Protein 2JDQ (pdb70)

Secondary structure (DSSP, 8-state):
-HHHHHHHHSS-HHHHHHHHHHHHHHHHSSSS--HHHHHTSTTHHHHHHHHHT-TT-HHHHHHHHHHHHHHHSS-HHHHHHHHHTTHHHHHHHHTT-S-HHHHHHHHHHHHHHHTT-HHHHHHHHHTT-HHHHHHHTTS---HHHHHHHHHHHHHHH--SSSPPPGGGTGGGHHHHHHHTT---HHHHHHHHHHHHHHTSSSHHHHHHHHHTTTHHHHHHHTT-S-HHHHHHHHHHHHHHTTS-HHHHHHHHTTTHHHHHHHHTT-SSHHHHHHHHHHHHHHTTS-HHHHHHHHHTTHHHHHHHHHHHS-HHHHHHHHHHHHHHHHH--HHHHHHHHHHT-HHHHHHGGGSS-HHHHHHHHHHHHHHHHHHHHHHHHS-S---HHHHHHHHHH-HHHHHHHH-HHHHHHHHHHHHHHHHHH---/-HHHHHHHSSS-HHHHHHHHHHHHHHTTSSS---HHHHHTSTT-HHHHHHHTT-TT-HHHHHHHHHHHHHHHSS-HHHHHHHHHTTHHHHHHHHTT-S-HHHHHHHHHHHHHHHTT-HHHHHHHHHTT-HHHHHHTTSS---HHHHHHHHHHHHHHH--SSSPPPHHHHGGGHHHHHHHTT---HHHHHHHHHHHHHHTSS-HHHHHHHHHTTTHHHHHHGGG-S-HHHHHHHHHHHHHHTTS-HHHHHHHHTTTHHHHHHHHTT-SSHHHHHHHHHHHHHHTTS-HHHHHHHHHTT-HHHHHHHHHHS-HHHHHHHHHHHHHHHHH--HHHHHHHHHTT-HHHHHHHTTSS-HHHHHHHHHHHHHHHHHHHHHHHHTSS---HHHHHHHHHH-HHHHHHHH-HHHHHHHHHHHHHHHHHT-----/-TTGGGEEEEEE--GGG-SPBPTTGGGGSPTT-EEEEEEETTEEEEEEES-------S-----/-HHHHHTTEEEEEE--GGG-SPBPTTTGGGSPTT--EEEEEETTEEEEEEESS-----S------

CATH classification: 1.25.10.10

Foldseek 3Di:
DVQLVVLCPDDDPVSVLVSLQVLLVQLVPPDNGDLVVQLVPPCRLLSLLVQCPPQVDVSSVLSSLSNLLSLLPDAPVSVVSNVVSPNLLSLLVQCPHPDPSNVQSSLSSLLSQLQRDPVSLQVSLVSVSPPSLLVQLVDPDDPSSLLSSLSSLLSSQDDVVPGHDLVSNLVCLLVLQVQLVDDDLSSLLSSLSSLLSQLQDDQVSLCSNVVSVRLLSLLVQCPDPDVSNNVSSLSNLLSQLLHAQVSVVSNVVSVNQLSLLVQCPDPDQVSVLSSLSSLLSQLLYAQVSLVVNVVSVNLLSLQVCLADPDDSSNLSSLSNLLSNLQHYALVSLVVSVVSPNLQSLLVQCPDPDVSSNVSSVSSLVSSQVSLCVVCVVVVVVDRPCVVVNCVRNHPVVVVCVVDVVNVVVVVCVCVVCCVPVNDD/DVLLVDLCPDDDPVSNLVSLLVLLVQLPDPPHHDLVVCLPPPCNLLSLLVQCPVLVDVSSNLSSLSNLLSQLQDDLVSVVSNVVSPNLLSLLVQCPDPDVSSVQSSLSSLLSQLQHDVVSLQVSLVSPSPVSLLCQLVDDDDPSSLLSSLSSLLSNLDDVVPGHDLVSNLVCLLVLQVQLVDDDLSNLLSSLSSLLSQLADAQVSLVSNVVSVNQLSLLVQCPPPDVSNNVSSLSNLLSQLLHAQVSVVSNVVSVNLLSLLVQCPDPPQSSVLSSLSSLLSQLLYAAVSLVSNVVSVRLLSLQCCLPPPDDSSNLSSLSNQLSNLVRYDLVSLVVSVVSPNLQSLLVQCPDPDVVSNVSSVSSLVSSQVSQCVVCVVVPVVDRVCPVVNCVRNHPVVVVCVVDVVNVVVVVCVVVVCCVPVNDDPD/DVQCVFKDFDFADDCVQPDADESVCLVVDDAPDKHWHPPDDNGITIIHGPDHDDDDDPDDDDD/DQCVQCVFKDWDFFDDCVQDDADESVCQVVDDAPHKGWHDSDDPGITIIHGNDHDDDDPDDDDDD

Solvent-accessible surface area: 45470 Å² total; per-residue (Å²): 112,84,69,28,72,113,49,0,80,31,197,34,57,136,72,13,39,41,1,0,55,98,6,25,112,76,0,4,147,132,114,143,15,52,14,89,136,9,22,90,26,114,45,0,7,57,32,0,7,87,3,0,121,90,103,171,36,40,71,0,2,28,10,0,0,19,0,0,0,0,0,0,10,42,78,43,105,19,0,136,64,0,33,152,33,27,0,0,56,18,0,17,91,1,3,84,17,171,64,103,59,0,10,14,1,0,0,26,0,0,0,0,0,4,12,25,35,39,142,16,4,38,79,0,8,78,31,103,1,12,89,26,0,33,108,3,18,63,98,189,35,108,87,68,2,24,75,9,0,0,17,1,0,6,2,1,2,63,36,115,103,74,56,8,102,46,77,65,1,29,70,0,9,40,15,0,1,72,0,0,76,44,102,23,37,68,0,5,10,30,0,0,34,0,0,2,44,4,0,20,13,82,53,96,31,0,66,27,0,2,22,6,9,1,5,60,48,0,4,70,6,1,84,57,153,44,90,142,0,2,22,1,0,0,79,0,0,0,0,0,0,2,0,61,59,43,4,0,36,6,0,18,30,14,59,0,16,140,14,0,55,111,11,4,92,11,122,86,62,45,0,48,68,29,0,0,18,0,0,0,0,0,0,13,2,50,123,66,2,1,70,48,0,19,110,28,84,0,0,51,28,0,10,57,5,0,94,111,19,109,81,158,1,51,34,13,0,0,7,0,0,0,0,0,0,21,3,2,20,3,106,13,0,105,58,1,22,134,62,32,0,9,100,1,0,1,55,0,29,78,37,188,40,87,114,0,31,60,2,0,97,17,0,8,111,7,0,57,117,4,0,78,85,15,7,154,136,115,62,92,66,124,13,58,10,62,68,79,14,60,149,16,41,23,102,118,92,34,99,92,114,140,34,114,128,39,107,98,107,111,103,134,49,123,77,86,88,76,140,157,154,42,78,212,104,90,73,24,75,143,60,0,88,26,206,37,70,143,73,6,31,56,2,0,67,107,6,50,116,61,2,20,120,137,103,149,31,37,9,82,126,6,28,86,27,97,51,1,7,52,37,0,7,88,2,1,141,58,175,134,32,39,52,0,9,27,8,0,0,22,0,0,0,1,0,0,7,35,78,62,135,11,0,130,56,0,29,118,33,28,0,0,56,20,0,17,122,14,2,83,23,166,99,49,93,0,10,21,0,0,0,22,0,1,0,0,0,2,10,34,32,29,156,15,4,36,77,0,9,84,33,99,2,8,86,30,0,26,117,5,37,72,118,194,34,159,87,40,1,24,76,7,0,0,19,2,0,6,3,1,4,43,33,107,98,80,64,9,108,41,74,72,1,28,71,0,12,84,13,0,12,155,15,0,152,53,105,23,38,57,0,5,10,28,0,0,26,0,0,2,37,4,0,27,14,79,53,101,29,0,101,29,0,33,113,22,52,1,6,124,51,0,4,90,7,1,89,55,154,50,93,137,0,3,15,0,0,0,44,0,0,0,1,0,0,3,0,69,56,135,14,0,69,41,0,17,91,14,71,0,10,143,12,0,58,111,8,9,68,10,121,78,56,51,0,41,66,21,0,0,18,0,0,0,0,0,0,9,2,54,127,72,3,0,66,53,0,19,101,20,85,0,0,30,25,0,3,45,12,0,67,99,19,107,80,169,1,43,45,18,0,0,8,0,0,0,1,0,0,18,3,3,17,38,132,12,1,82,42,0,11,10,7,4,0,8,50,1,0,1,60,0,29,71,26,187,45,85,119,0,33,64,2,0,93,18,0,8,114,15,0,57,116,9,0,76,95,60,2,153,169,91,64,83,56,76,8,17,21,61,8,26,15,51,9,7,39,22,72,125,95,34,97,89,114,136,34,116,131,40,113,99,111,113,106,128,49,119,86,81,84,79,140,156,161,36,69,147,129,156,97,99,74,27,78,25,13,2,85,26,35,172,65,36,202,112,65,29,123,42,50,43,59,121,89,0,78,134,16,48,28,49,98,51,6,0,0,82,58,28,168,75,60,28,20,14,0,22,33,12,23,22,30,67,170,63,71,56,30,82,66,73,113,166,65,83,77,50,23,86,27,14,2,84,29,32,173,77,37,211,154,89,29,127,43,42,48,34,133,92,0,76,127,22,55,25,39,103,51,8,0,0,80,30,29,177,78,61,24,16,13,0,21,34,10,25,28,23,57,102,65,60,33,79,44,73,80,119

Sequence (978 aa):
TSDMIEMIFSKSPEQQLSATQKFRKLLSKEPNPPIDEVISTPGVVARFVEFLKRKENCTLQFESAWVLTNIASGNSLQTRIVIQAGAVPIFIELLSSEFEDVQEQAVWALGNIAGDSTMCRDYVLDCNILPPLLQLFSKQNRLTMTRNAVWALSNLCRGKSPPPEFAKVSPCLNVLSWLLFVSDTDVLADACWALSYLSDGPNDKIQAVIDAGVCRRLVELLMHNDYKVVSPALRAVGNIVTGDDIQTQVILNCSALQSLLHLLSSPKESIKKEACWTISNITAGNRAQIQTVIDANIFPALISILQTAEFRTRKEAAWAITNATSGGSAEQIKYLVELGCIKPLCDLLTVMDSKIVQVALNGLENILRLGEQEAKRNGTGINPYCALIEEAYGLDKIEFLQSHENQEIYQKAFDLIEHYFGTETSDMIEMIFSKSPEQQLSATQKFRKLLSKEPNPPIDEVISTPGVVARFVEFLKRKENCTLQFESAWVLTNIASGNSLQTRIVIQAGAVPIFIELLSSEFEDVQEQAVWALGNIAGDSTMCRDYVLDCNILPPLLQLFSKQNRLTMTRNAVWALSNLCRGKSPPPEFAKVSPCLNVLSWLLFVSDTDVLADACWALSYLSDGPNDKIQAVIDAGVCRRLVELLMHNDYKVVSPALRAVGNIVTGDDIQTQVILNCSALQSLLHLLSSPKESIKKEACWTISNITAGNRAQIQTVIDANIFPALISILQTAEFRTRKEAAWAITNATSGGSAEQIKYLVELGCIKPLCDLLTVMDSKIVQVALNGLENILRLGEQEAKRNGTGINPYCALIEEAYGLDKIEFLQSHENQEIYQKAFDLIEHYFGTEDESAVLRGFLILGKEDRRYGPALSINELSNLAKGEKANVLIGQGDVVLVMKRKRDSQTATKRIRMVESAVLRGFLILGKEDRRYGPALSINELSNLAKGEKANVLIGQGDVVLVMKRKRDSTATKRIRMA

Structure (mmCIF, N/CA/C/O backbone):
data_2JDQ
#
_entry.id   2JDQ
#
_cell.length_a   94.970
_cell.length_b   100.550
_cell.length_c   151.840
_cell.angle_alpha   90.00
_cell.angle_beta   90.00
_cell.angle_gamma   90.00
#
_symmetry.space_group_name_H-M   'P 21 21 21'
#
loop_
_entity.id
_entity.type
_entity.pdbx_description
1 polymer 'IMPORTIN ALPHA-1 SUBUNIT'
2 polymer 'POLYMERASE BASIC PROTEIN 2'
3 water water
#
loop_
_atom_site.group_PDB
_atom_site.id
_atom_site.type_symbol
_atom_site.label_atom_id
_atom_site.label_alt_id
_atom_site.label_comp_id
_atom_site.label_asym_id
_atom_site.label_entity_id
_atom_site.label_seq_id
_atom_site.pdbx_PDB_ins_code
_atom_site.Cartn_x
_atom_site.Cartn_y
_atom_site.Cartn_z
_atom_site.occupancy
_atom_site.B_iso_or_equiv
_atom_site.auth_seq_id
_atom_site.auth_comp_id
_atom_site.auth_asym_id
_atom_site.auth_atom_id
_atom_site.pdbx_PDB_model_num
ATOM 1 N N . THR A 1 22 ? 45.224 101.171 -8.492 1.00 33.64 84 THR A N 1
ATOM 2 C CA . THR A 1 22 ? 45.073 101.764 -9.853 1.00 33.75 84 THR A CA 1
ATOM 3 C C . THR A 1 22 ? 43.743 101.342 -10.469 1.00 33.79 84 THR A C 1
ATOM 4 O O . THR A 1 22 ? 43.217 100.274 -10.160 1.00 33.96 84 THR A O 1
ATOM 8 N N . SER A 1 23 ? 43.204 102.195 -11.334 1.00 33.92 85 SER A N 1
ATOM 9 C CA . SER A 1 23 ? 41.958 101.911 -12.046 1.00 33.90 85 SER A CA 1
ATOM 10 C C . SER A 1 23 ? 42.195 101.089 -13.319 1.00 33.94 85 SER A C 1
ATOM 11 O O . SER A 1 23 ? 41.253 100.507 -13.862 1.00 33.91 85 SER A O 1
ATOM 14 N N . ASP A 1 24 ? 43.441 101.063 -13.798 1.00 33.96 86 ASP A N 1
ATOM 15 C CA . ASP A 1 24 ? 43.846 100.161 -14.888 1.00 33.94 86 ASP A CA 1
ATOM 16 C C . ASP A 1 24 ? 44.069 98.738 -14.363 1.00 33.82 86 ASP A C 1
ATOM 17 O O . ASP A 1 24 ? 43.858 97.770 -15.093 1.00 33.76 86 ASP A O 1
ATOM 22 N N . MET A 1 25 ? 44.501 98.618 -13.107 1.00 33.76 87 MET A N 1
ATOM 23 C CA . MET A 1 25 ? 44.568 97.313 -12.428 1.00 33.69 87 MET A CA 1
ATOM 24 C C . MET A 1 25 ? 43.174 96.692 -12.348 1.00 33.73 87 MET A C 1
ATOM 25 O O . MET A 1 25 ? 42.982 95.533 -12.717 1.00 33.94 87 MET A O 1
ATOM 30 N N . ILE A 1 26 ? 42.211 97.478 -11.867 1.00 33.65 88 ILE A N 1
ATOM 31 C CA . ILE A 1 26 ? 40.816 97.045 -11.758 1.00 33.49 88 ILE A CA 1
ATOM 32 C C . ILE A 1 26 ? 40.189 96.776 -13.131 1.00 33.41 88 ILE A C 1
ATOM 33 O O . ILE A 1 26 ? 39.471 95.791 -13.293 1.00 33.51 88 ILE A O 1
ATOM 38 N N . GLU A 1 27 ? 40.463 97.643 -14.107 1.00 33.20 89 GLU A N 1
ATOM 39 C CA . GLU A 1 27 ? 39.969 97.452 -15.480 1.00 33.06 89 GLU A CA 1
ATOM 40 C C . GLU A 1 27 ? 40.493 96.158 -16.097 1.00 32.84 89 GLU A C 1
ATOM 41 O O . GLU A 1 27 ? 39.712 95.297 -16.502 1.00 32.85 89 GLU A O 1
ATOM 47 N N . MET A 1 28 ? 41.816 96.030 -16.164 1.00 32.64 90 MET A N 1
ATOM 48 C CA . MET A 1 28 ? 42.451 94.852 -16.760 1.00 32.48 90 MET A CA 1
ATOM 49 C C . MET A 1 28 ? 42.068 93.548 -16.063 1.00 32.30 90 MET A C 1
ATOM 50 O O . MET A 1 28 ? 41.927 92.525 -16.730 1.00 32.49 90 MET A O 1
ATOM 55 N N . ILE A 1 29 ? 41.900 93.583 -14.737 1.00 31.99 91 ILE A N 1
ATOM 56 C CA . ILE A 1 29 ? 41.481 92.392 -13.973 1.00 31.69 91 ILE A CA 1
ATOM 57 C C . ILE A 1 29 ? 40.129 91.855 -14.434 1.00 31.46 91 ILE A C 1
ATOM 58 O O . ILE A 1 29 ? 39.991 90.656 -14.680 1.00 31.16 91 ILE A O 1
ATOM 63 N N . PHE A 1 30 ? 39.143 92.746 -14.550 1.00 31.23 92 PHE A N 1
ATOM 64 C CA . PHE A 1 30 ? 37.781 92.353 -14.920 1.00 31.05 92 PHE A CA 1
ATOM 65 C C . PHE A 1 30 ? 37.558 92.322 -16.431 1.00 30.80 92 PHE A C 1
ATOM 66 O O . PHE A 1 30 ? 36.486 91.927 -16.879 1.00 30.84 92 PHE A O 1
ATOM 74 N N . SER A 1 31 ? 38.574 92.705 -17.208 1.00 30.72 93 SER A N 1
ATOM 75 C CA . SER A 1 31 ? 38.514 92.606 -18.674 1.00 30.74 93 SER A CA 1
ATOM 76 C C . SER A 1 31 ? 38.504 91.141 -19.099 1.00 30.70 93 SER A C 1
ATOM 77 O O . SER A 1 31 ? 38.598 90.249 -18.255 1.00 30.53 93 SER A O 1
ATOM 80 N N . LYS A 1 32 ? 38.403 90.893 -20.402 1.00 30.61 94 LYS A N 1
ATOM 81 C CA . LYS A 1 32 ? 38.284 89.524 -20.912 1.00 30.69 94 LYS A CA 1
ATOM 82 C C . LYS A 1 32 ? 39.459 89.098 -21.800 1.00 30.58 94 LYS A C 1
ATOM 83 O O . LYS A 1 32 ? 39.302 88.247 -22.676 1.00 30.64 94 LYS A O 1
ATOM 89 N N . SER A 1 33 ? 40.636 89.674 -21.560 1.00 30.45 95 SER A N 1
ATOM 90 C CA . SER A 1 33 ? 41.848 89.277 -22.278 1.00 30.29 95 SER A CA 1
ATOM 91 C C . SER A 1 33 ? 42.842 88.650 -21.293 1.00 30.07 95 SER A C 1
ATOM 92 O O . SER A 1 33 ? 43.199 89.286 -20.301 1.00 30.16 95 SER A O 1
ATOM 95 N N . PRO A 1 34 ? 43.272 87.393 -21.549 1.00 29.79 96 PRO A N 1
ATOM 96 C CA . PRO A 1 34 ? 44.297 86.679 -20.759 1.00 29.42 96 PRO A CA 1
ATOM 97 C C . PRO A 1 34 ? 45.640 87.402 -20.547 1.00 29.16 96 PRO A C 1
ATOM 98 O O . PRO A 1 34 ? 46.314 87.172 -19.540 1.00 29.09 96 PRO A O 1
ATOM 102 N N . GLU A 1 35 ? 46.027 88.248 -21.498 1.00 28.98 97 GLU A N 1
ATOM 103 C CA . GLU A 1 35 ? 47.286 88.995 -21.419 1.00 28.72 97 GLU A CA 1
ATOM 104 C C . GLU A 1 35 ? 47.193 90.012 -20.281 1.00 28.33 97 GLU A C 1
ATOM 105 O O . GLU A 1 35 ? 48.074 90.089 -19.422 1.00 27.99 97 GLU A O 1
ATOM 111 N N . GLN A 1 36 ? 46.111 90.790 -20.303 1.00 28.15 98 GLN A N 1
ATOM 112 C CA . GLN A 1 36 ? 45.875 91.859 -19.334 1.00 27.96 98 GLN A CA 1
ATOM 113 C C . GLN A 1 36 ? 45.498 91.294 -17.980 1.00 27.57 98 GLN A C 1
ATOM 114 O O . GLN A 1 36 ? 45.848 91.865 -16.952 1.00 27.44 98 GLN A O 1
ATOM 120 N N . GLN A 1 37 ? 44.756 90.191 -17.987 1.00 27.41 99 GLN A N 1
ATOM 121 C CA . GLN A 1 37 ? 44.448 89.470 -16.757 1.00 27.33 99 GLN A CA 1
ATOM 122 C C . GLN A 1 37 ? 45.743 89.132 -16.021 1.00 27.29 99 GLN A C 1
ATOM 123 O O . GLN A 1 37 ? 45.913 89.522 -14.870 1.00 27.30 99 GLN A O 1
ATOM 129 N N . LEU A 1 38 ? 46.660 88.440 -16.698 1.00 27.37 100 LEU A N 1
ATOM 130 C CA . LEU A 1 38 ? 47.962 88.095 -16.112 1.00 27.45 100 LEU A CA 1
ATOM 131 C C . LEU A 1 38 ? 48.695 89.340 -15.628 1.00 27.52 100 LEU A C 1
ATOM 132 O O . LEU A 1 38 ? 49.099 89.415 -14.472 1.00 27.54 100 LEU A O 1
ATOM 137 N N . SER A 1 39 ? 48.840 90.317 -16.521 1.00 27.79 101 SER A N 1
ATOM 138 C CA . SER A 1 39 ? 49.584 91.549 -16.237 1.00 27.90 101 SER A CA 1
ATOM 139 C C . SER A 1 39 ? 49.100 92.263 -14.970 1.00 28.03 101 SER A C 1
ATOM 140 O O . SER A 1 39 ? 49.915 92.682 -14.145 1.00 28.05 101 SER A O 1
ATOM 143 N N . ALA A 1 40 ? 47.782 92.389 -14.817 1.00 28.17 102 ALA A N 1
ATOM 144 C CA . ALA A 1 40 ? 47.190 93.023 -13.635 1.00 28.30 102 ALA A CA 1
ATOM 145 C C . ALA A 1 40 ? 47.477 92.206 -12.374 1.00 28.44 102 ALA A C 1
ATOM 146 O O . ALA A 1 40 ? 47.997 92.732 -11.384 1.00 28.49 102 ALA A O 1
ATOM 148 N N . THR A 1 41 ? 47.156 90.916 -12.422 1.00 28.65 103 THR A N 1
ATOM 149 C CA . THR A 1 41 ? 47.403 90.013 -11.299 1.00 28.83 103 THR A CA 1
ATOM 150 C C . THR A 1 41 ? 48.868 90.038 -10.860 1.00 29.08 103 THR A C 1
ATOM 151 O O . THR A 1 41 ? 49.157 89.945 -9.667 1.00 29.05 103 THR A O 1
ATOM 155 N N . GLN A 1 42 ? 49.788 90.168 -11.817 1.00 29.37 104 GLN A N 1
ATOM 156 C CA . GLN A 1 42 ? 51.216 90.225 -11.496 1.00 29.68 104 GLN A CA 1
ATOM 157 C C . GLN A 1 42 ? 51.565 91.467 -10.680 1.00 29.97 104 GLN A C 1
ATOM 158 O O . GLN A 1 42 ? 52.413 91.401 -9.795 1.00 29.96 104 GLN A O 1
ATOM 164 N N . LYS A 1 43 ? 50.908 92.587 -10.978 1.00 30.43 105 LYS A N 1
ATOM 165 C CA . LYS A 1 43 ? 51.087 93.816 -10.204 1.00 30.82 105 LYS A CA 1
ATOM 166 C C . LYS A 1 43 ? 50.446 93.705 -8.824 1.00 31.23 105 LYS A C 1
ATOM 167 O O . LYS A 1 43 ? 50.947 94.283 -7.863 1.00 31.30 105 LYS A O 1
ATOM 173 N N . PHE A 1 44 ? 49.340 92.966 -8.731 1.00 31.74 106 PHE A N 1
ATOM 174 C CA . PHE A 1 44 ? 48.705 92.674 -7.436 1.00 32.14 106 PHE A CA 1
ATOM 175 C C . PHE A 1 44 ? 49.616 91.858 -6.503 1.00 32.53 106 PHE A C 1
ATOM 176 O O . PHE A 1 44 ? 49.659 92.113 -5.296 1.00 32.45 106 PHE A O 1
ATOM 184 N N . ARG A 1 45 ? 50.322 90.874 -7.062 1.00 33.08 107 ARG A N 1
ATOM 185 C CA . ARG A 1 45 ? 51.269 90.054 -6.294 1.00 33.52 107 ARG A CA 1
ATOM 186 C C . ARG A 1 45 ? 52.424 90.880 -5.755 1.00 34.10 107 ARG A C 1
ATOM 187 O O . ARG A 1 45 ? 52.818 90.725 -4.594 1.00 34.27 107 ARG A O 1
ATOM 195 N N . LYS A 1 46 ? 52.990 91.711 -6.628 1.00 34.69 108 LYS A N 1
ATOM 196 C CA . LYS A 1 46 ? 54.200 92.471 -6.321 1.00 35.18 108 LYS A CA 1
ATOM 197 C C . LYS A 1 46 ? 53.981 93.456 -5.181 1.00 35.66 108 LYS A C 1
ATOM 198 O O . LYS A 1 46 ? 54.913 93.749 -4.432 1.00 35.48 108 LYS A O 1
ATOM 204 N N . LEU A 1 47 ? 52.751 93.955 -5.054 1.00 36.40 109 LEU A N 1
ATOM 205 C CA . LEU A 1 47 ? 52.363 94.811 -3.927 1.00 36.95 109 LEU A CA 1
ATOM 206 C C . LEU A 1 47 ? 52.257 94.016 -2.619 1.00 37.48 109 LEU A C 1
ATOM 207 O O . LEU A 1 47 ? 52.605 94.525 -1.550 1.00 37.69 109 LEU A O 1
ATOM 212 N N . LEU A 1 48 ? 51.779 92.775 -2.706 1.00 38.04 110 LEU A N 1
ATOM 213 C CA . LEU A 1 48 ? 51.704 91.890 -1.540 1.00 38.40 110 LEU A CA 1
ATOM 214 C C . LEU A 1 48 ? 52.988 91.074 -1.328 1.00 38.90 110 LEU A C 1
ATOM 215 O O . LEU A 1 48 ? 53.085 90.313 -0.369 1.00 38.79 110 LEU A O 1
ATOM 220 N N . SER A 1 49 ? 53.968 91.244 -2.216 1.00 39.63 111 SER A N 1
ATOM 221 C CA . SER A 1 49 ? 55.288 90.624 -2.063 1.00 40.26 111 SER A CA 1
ATOM 222 C C . SER A 1 49 ? 56.346 91.579 -1.495 1.00 40.84 111 SER A C 1
ATOM 223 O O . SER A 1 49 ? 57.285 91.117 -0.840 1.00 40.96 111 SER A O 1
ATOM 226 N N . LYS A 1 50 ? 56.211 92.887 -1.758 1.00 41.46 112 LYS A N 1
ATOM 227 C CA . LYS A 1 50 ? 57.095 93.905 -1.157 1.00 41.86 112 LYS A CA 1
ATOM 228 C C . LYS A 1 50 ? 57.069 93.761 0.361 1.00 42.38 112 LYS A C 1
ATOM 229 O O . LYS A 1 50 ? 55.999 93.676 0.967 1.00 42.56 112 LYS A O 1
ATOM 235 N N . GLU A 1 51 ? 58.251 93.763 0.970 1.00 42.91 113 GLU A N 1
ATOM 236 C CA . GLU A 1 51 ? 58.452 93.086 2.260 1.00 43.30 113 GLU A CA 1
ATOM 237 C C . GLU A 1 51 ? 57.837 93.686 3.540 1.00 43.54 113 GLU A C 1
ATOM 238 O O . GLU A 1 51 ? 57.568 92.930 4.486 1.00 43.66 113 GLU A O 1
ATOM 244 N N . PRO A 1 52 ? 57.600 95.022 3.582 1.00 43.79 114 PRO A N 1
ATOM 245 C CA . PRO A 1 52 ? 57.078 95.590 4.835 1.00 43.82 114 PRO A CA 1
ATOM 246 C C . PRO A 1 52 ? 55.557 95.420 5.002 1.00 43.97 114 PRO A C 1
ATOM 247 O O . PRO A 1 52 ? 54.789 96.247 4.498 1.00 44.10 114 PRO A O 1
ATOM 251 N N . ASN A 1 53 ? 55.153 94.346 5.693 1.00 43.96 115 ASN A N 1
ATOM 252 C CA . ASN A 1 53 ? 53.745 94.042 6.018 1.00 43.90 115 ASN A CA 1
ATOM 253 C C . ASN A 1 53 ? 52.730 94.631 5.019 1.00 43.95 115 ASN A C 1
ATOM 254 O O . ASN A 1 53 ? 52.182 95.718 5.248 1.00 44.09 115 ASN A O 1
ATOM 259 N N . PRO A 1 54 ? 52.469 93.907 3.912 1.00 43.76 116 PRO A N 1
ATOM 260 C CA . PRO A 1 54 ? 51.815 94.480 2.722 1.00 43.64 116 PRO A CA 1
ATOM 261 C C . PRO A 1 54 ? 50.375 94.986 2.921 1.00 43.48 116 PRO A C 1
ATOM 262 O O . PRO A 1 54 ? 49.756 94.696 3.948 1.00 43.55 116 PRO A O 1
ATOM 266 N N . PRO A 1 55 ? 49.846 95.738 1.935 1.00 43.28 117 PRO A N 1
ATOM 267 C CA . PRO A 1 55 ? 48.483 96.278 2.010 1.00 43.10 117 PRO A CA 1
ATOM 268 C C . PRO A 1 55 ? 47.414 95.232 1.664 1.00 42.90 117 PRO A C 1
ATOM 269 O O . PRO A 1 55 ? 46.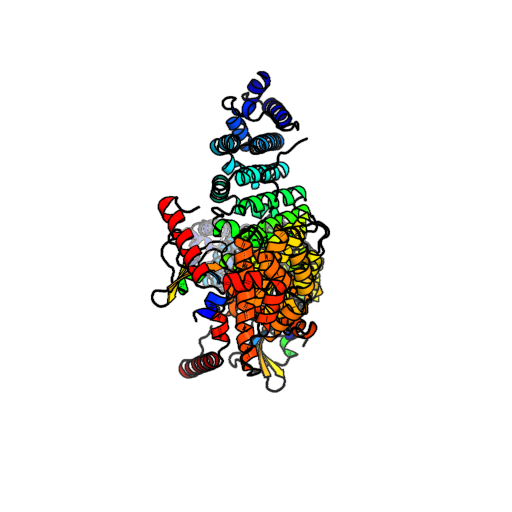886 95.217 0.545 1.00 42.89 117 PRO A O 1
ATOM 273 N N . ILE A 1 56 ? 47.100 94.376 2.635 1.00 42.56 118 ILE A N 1
ATOM 274 C CA . ILE A 1 56 ? 46.146 93.283 2.436 1.00 42.33 118 ILE A CA 1
ATOM 275 C C . ILE A 1 56 ? 44.705 93.803 2.378 1.00 42.10 118 ILE A C 1
ATOM 276 O O . ILE A 1 56 ? 43.979 93.506 1.429 1.00 42.08 118 ILE A O 1
ATOM 281 N N . ASP A 1 57 ? 44.303 94.586 3.380 1.00 41.78 119 ASP A N 1
ATOM 282 C CA . ASP A 1 57 ? 42.932 95.122 3.450 1.00 41.56 119 ASP A CA 1
ATOM 283 C C . ASP A 1 57 ? 42.558 96.026 2.262 1.00 41.26 119 ASP A C 1
ATOM 284 O O . ASP A 1 57 ? 41.410 96.019 1.809 1.00 41.08 119 ASP A O 1
ATOM 289 N N . GLU A 1 58 ? 43.523 96.791 1.758 1.00 40.93 120 GLU A N 1
ATOM 290 C CA . GLU A 1 58 ? 43.290 97.657 0.598 1.00 40.78 120 GLU A CA 1
ATOM 291 C C . GLU A 1 58 ? 42.946 96.855 -0.664 1.00 40.39 120 GLU A C 1
ATOM 292 O O . GLU A 1 58 ? 42.235 97.345 -1.546 1.00 40.37 120 GLU A O 1
ATOM 298 N N . VAL A 1 59 ? 43.456 95.628 -0.740 1.00 40.02 121 VAL A N 1
ATOM 299 C CA . VAL A 1 59 ? 43.173 94.721 -1.854 1.00 39.68 121 VAL A CA 1
ATOM 300 C C . VAL A 1 59 ? 41.849 93.985 -1.635 1.00 39.27 121 VAL A C 1
ATOM 301 O O . VAL A 1 59 ? 41.033 93.868 -2.554 1.00 39.12 121 VAL A O 1
ATOM 305 N N . ILE A 1 60 ? 41.650 93.498 -0.411 1.00 38.74 122 ILE A N 1
ATOM 306 C CA . ILE A 1 60 ? 40.482 92.685 -0.065 1.00 38.36 122 ILE A CA 1
ATOM 307 C C . ILE A 1 60 ? 39.167 93.474 -0.112 1.00 37.93 122 ILE A C 1
ATOM 308 O O . ILE A 1 60 ? 38.104 92.886 -0.321 1.00 37.93 122 ILE A O 1
ATOM 313 N N . SER A 1 61 ? 39.242 94.793 0.070 1.00 37.40 123 SER A N 1
ATOM 314 C CA . SER A 1 61 ? 38.047 95.644 0.102 1.00 36.94 123 SER A CA 1
ATOM 315 C C . SER A 1 61 ? 37.509 95.994 -1.290 1.00 36.49 123 SER A C 1
ATOM 316 O O . SER A 1 61 ? 36.379 96.471 -1.415 1.00 36.40 123 SER A O 1
ATOM 319 N N . THR A 1 62 ? 38.316 95.773 -2.326 1.00 35.90 124 THR A N 1
ATOM 320 C CA . THR A 1 62 ? 37.906 96.059 -3.702 1.00 35.55 124 THR A CA 1
ATOM 321 C C . THR A 1 62 ? 36.863 95.035 -4.167 1.00 35.12 124 THR A C 1
ATOM 322 O O . THR A 1 62 ? 37.121 93.833 -4.135 1.00 35.22 124 THR A O 1
ATOM 326 N N . PRO A 1 63 ? 35.683 95.505 -4.610 1.00 34.69 125 PRO A N 1
ATOM 327 C CA . PRO A 1 63 ? 34.566 94.590 -4.882 1.00 34.30 125 PRO A CA 1
ATOM 328 C C . PRO A 1 63 ? 34.834 93.555 -5.983 1.00 33.85 125 PRO A C 1
ATOM 329 O O . PRO A 1 63 ? 35.209 93.912 -7.103 1.00 33.83 125 PRO A O 1
ATOM 333 N N . GLY A 1 64 ? 34.647 92.281 -5.644 1.00 33.25 126 GLY A N 1
ATOM 334 C CA . GLY A 1 64 ? 34.745 91.191 -6.613 1.00 32.78 126 GLY A CA 1
ATOM 335 C C . GLY A 1 64 ? 36.156 90.801 -7.021 1.00 32.29 126 GLY A C 1
ATOM 336 O O . GLY A 1 64 ? 36.326 89.976 -7.919 1.00 32.22 126 GLY A O 1
ATOM 337 N N . VAL A 1 65 ? 37.163 91.374 -6.357 1.00 31.65 127 VAL A N 1
ATOM 338 C CA . VAL A 1 65 ? 38.571 91.152 -6.713 1.00 31.14 127 VAL A CA 1
ATOM 339 C C . VAL A 1 65 ? 39.123 89.845 -6.140 1.00 30.63 127 VAL A C 1
ATOM 340 O O . VAL A 1 65 ? 39.806 89.103 -6.846 1.00 30.63 127 VAL A O 1
ATOM 344 N N . VAL A 1 66 ? 38.837 89.566 -4.870 1.00 29.94 128 VAL A N 1
ATOM 345 C CA . VAL A 1 66 ? 39.258 88.301 -4.251 1.00 29.41 128 VAL A CA 1
ATOM 346 C C . VAL A 1 66 ? 38.535 87.115 -4.909 1.00 29.02 128 VAL A C 1
ATOM 347 O O . VAL A 1 66 ? 39.133 86.060 -5.131 1.00 28.90 128 VAL A O 1
ATOM 351 N N . ALA A 1 67 ? 37.257 87.304 -5.231 1.00 28.56 129 ALA A N 1
ATOM 352 C CA . ALA A 1 67 ? 36.472 86.289 -5.932 1.00 28.17 129 ALA A CA 1
ATOM 353 C C . ALA A 1 67 ? 36.950 86.097 -7.379 1.00 27.79 129 ALA A C 1
ATOM 354 O O . ALA A 1 67 ? 36.815 85.003 -7.940 1.00 27.50 129 ALA A O 1
ATOM 356 N N . ARG A 1 68 ? 37.503 87.159 -7.971 1.00 27.27 130 ARG A N 1
ATOM 357 C CA . ARG A 1 68 ? 38.107 87.100 -9.309 1.00 27.11 130 ARG A CA 1
ATOM 358 C C . ARG A 1 68 ? 39.396 86.274 -9.296 1.00 26.84 130 ARG A C 1
ATOM 359 O O . ARG A 1 68 ? 39.642 85.488 -10.212 1.00 26.85 130 ARG A O 1
ATOM 367 N N . PHE A 1 69 ? 40.216 86.451 -8.262 1.00 26.65 131 PHE A N 1
ATOM 368 C CA . PHE A 1 69 ? 41.414 85.622 -8.082 1.00 26.28 131 PHE A CA 1
ATOM 369 C C . PHE A 1 69 ? 41.045 84.147 -7.905 1.00 26.05 131 PHE A C 1
ATOM 370 O O . PHE A 1 69 ? 41.766 83.269 -8.380 1.00 25.96 131 PHE A O 1
ATOM 378 N N . VAL A 1 70 ? 39.927 83.880 -7.230 1.00 25.84 132 VAL A N 1
ATOM 379 C CA . VAL A 1 70 ? 39.455 82.507 -7.017 1.00 25.76 132 VAL A CA 1
ATOM 380 C C . VAL A 1 70 ? 38.918 81.890 -8.315 1.00 25.95 132 VAL A C 1
ATOM 381 O O . VAL A 1 70 ? 39.016 80.678 -8.518 1.00 26.20 132 VAL A O 1
ATOM 385 N N . GLU A 1 71 ? 38.355 82.726 -9.186 1.00 26.36 133 GLU A N 1
ATOM 386 C CA . GLU A 1 71 ? 37.923 82.292 -10.513 1.00 26.30 133 GLU A CA 1
ATOM 387 C C . GLU A 1 71 ? 39.133 81.936 -11.372 1.00 26.18 133 GLU A C 1
ATOM 388 O O . GLU A 1 71 ? 39.069 80.999 -12.166 1.00 26.51 133 GLU A O 1
ATOM 394 N N . PHE A 1 72 ? 40.230 82.677 -11.216 1.00 25.87 134 PHE A N 1
ATOM 395 C CA . PHE A 1 72 ? 41.447 82.405 -11.991 1.00 25.68 134 PHE A CA 1
ATOM 396 C C . PHE A 1 72 ? 42.082 81.050 -11.656 1.00 25.50 134 PHE A C 1
ATOM 397 O O . PHE A 1 72 ? 42.663 80.417 -12.539 1.00 25.43 134 PHE A O 1
ATOM 405 N N . LEU A 1 73 ? 41.969 80.610 -10.399 1.00 25.32 135 LEU A N 1
ATOM 406 C CA . LEU A 1 73 ? 42.464 79.290 -9.980 1.00 25.18 135 LEU A CA 1
ATOM 407 C C . LEU A 1 73 ? 41.857 78.139 -10.795 1.00 25.34 135 LEU A C 1
ATOM 408 O O . LEU A 1 73 ? 42.496 77.108 -10.982 1.00 25.55 135 LEU A O 1
ATOM 413 N N . LYS A 1 74 ? 40.628 78.321 -11.274 1.00 25.73 136 LYS A N 1
ATOM 414 C CA . LYS A 1 74 ? 39.932 77.306 -12.067 1.00 25.87 136 LYS A CA 1
ATOM 415 C C . LYS A 1 74 ? 40.417 77.212 -13.518 1.00 25.94 136 LYS A C 1
ATOM 416 O O . LYS A 1 74 ? 40.058 76.267 -14.225 1.00 25.98 136 LYS A O 1
ATOM 422 N N . ARG A 1 75 ? 41.205 78.182 -13.977 1.00 25.79 137 ARG A N 1
ATOM 423 C CA . ARG A 1 75 ? 41.608 78.211 -15.382 1.00 25.95 137 ARG A CA 1
ATOM 424 C C . ARG A 1 75 ? 42.825 77.329 -15.683 1.00 25.63 137 ARG A C 1
ATOM 425 O O . ARG A 1 75 ? 43.961 77.794 -15.737 1.00 24.88 137 ARG A O 1
ATOM 433 N N . LYS A 1 76 ? 42.528 76.060 -15.949 1.00 25.92 138 LYS A N 1
ATOM 434 C CA . LYS A 1 76 ? 43.514 74.984 -15.984 1.00 26.52 138 LYS A CA 1
ATOM 435 C C . LYS A 1 76 ? 44.502 75.051 -17.155 1.00 26.52 138 LYS A C 1
ATOM 436 O O . LYS A 1 76 ? 45.541 74.394 -17.116 1.00 26.93 138 LYS A O 1
ATOM 442 N N . GLU A 1 77 ? 44.188 75.844 -18.178 1.00 26.63 139 GLU A N 1
ATOM 443 C CA . GLU A 1 77 ? 45.007 75.921 -19.395 1.00 26.39 139 GLU A CA 1
ATOM 444 C C . GLU A 1 77 ? 46.069 77.027 -19.386 1.00 26.15 139 GLU A C 1
ATOM 445 O O . GLU A 1 77 ? 46.706 77.271 -20.407 1.00 26.02 139 GLU A O 1
ATOM 451 N N . ASN A 1 78 ? 46.273 77.676 -18.241 1.00 25.85 140 ASN A N 1
ATOM 452 C CA . ASN A 1 78 ? 47.201 78.805 -18.131 1.00 25.59 140 ASN A CA 1
ATOM 453 C C . ASN A 1 78 ? 47.965 78.723 -16.823 1.00 25.29 140 ASN A C 1
ATOM 454 O O . ASN A 1 78 ? 47.506 79.224 -15.799 1.00 25.33 140 ASN A O 1
ATOM 459 N N . CYS A 1 79 ? 49.131 78.084 -16.874 1.00 24.95 141 CYS A N 1
ATOM 460 C CA . CYS A 1 79 ? 49.977 77.863 -15.703 1.00 24.58 141 CYS A CA 1
ATOM 461 C C . CYS A 1 79 ? 50.350 79.153 -14.992 1.00 24.31 141 CYS A C 1
ATOM 462 O O . CYS A 1 79 ? 50.238 79.239 -13.776 1.00 24.19 141 CYS A O 1
ATOM 465 N N . THR A 1 80 ? 50.801 80.148 -15.752 1.00 24.17 142 THR A N 1
ATOM 466 C CA . THR A 1 80 ? 51.375 81.357 -15.164 1.00 24.00 142 THR A CA 1
ATOM 467 C C . THR A 1 80 ? 50.340 82.136 -14.357 1.00 23.72 142 THR A C 1
ATOM 468 O O . THR A 1 80 ? 50.626 82.601 -13.256 1.00 23.54 142 THR A O 1
ATOM 472 N N . LEU A 1 81 ? 49.140 82.264 -14.914 1.00 23.49 143 LEU A N 1
ATOM 473 C CA . LEU A 1 81 ? 48.041 82.963 -14.253 1.00 23.38 143 LEU A CA 1
ATOM 474 C C . LEU A 1 81 ? 47.593 82.229 -12.986 1.00 23.42 143 LEU A C 1
ATOM 475 O O . LEU A 1 81 ? 47.328 82.866 -11.969 1.00 23.51 143 LEU A O 1
ATOM 480 N N . GLN A 1 82 ? 47.520 80.896 -13.052 1.00 23.30 144 GLN A N 1
ATOM 481 C CA . GLN A 1 82 ? 47.145 80.061 -11.899 1.00 23.05 144 GLN A CA 1
ATOM 482 C C . GLN A 1 82 ? 48.144 80.209 -10.749 1.00 23.04 144 GLN A C 1
ATOM 483 O O . GLN A 1 82 ? 47.760 80.215 -9.585 1.00 23.01 144 GLN A O 1
ATOM 489 N N . PHE A 1 83 ? 49.425 80.307 -11.099 1.00 22.95 145 PHE A N 1
ATOM 490 C CA . PHE A 1 83 ? 50.501 80.513 -10.143 1.00 22.86 145 PHE A CA 1
ATOM 491 C C . PHE A 1 83 ? 50.478 81.916 -9.539 1.00 22.88 145 PHE A C 1
ATOM 492 O O . PHE A 1 83 ? 50.623 82.073 -8.331 1.00 23.20 145 PHE A O 1
ATOM 500 N N . GLU A 1 84 ? 50.315 82.932 -10.376 1.00 22.97 146 GLU A N 1
ATOM 501 C CA . GLU A 1 84 ? 50.259 84.313 -9.894 1.00 23.09 146 GLU A CA 1
ATOM 502 C C . GLU A 1 84 ? 49.068 84.525 -8.962 1.00 23.17 146 GLU A C 1
ATOM 503 O O . GLU A 1 84 ? 49.204 85.135 -7.902 1.00 23.27 146 GLU A O 1
ATOM 509 N N . SER A 1 85 ? 47.904 84.019 -9.364 1.00 23.15 147 SER A N 1
ATOM 510 C CA . SER A 1 85 ? 46.708 84.042 -8.519 1.00 23.10 147 SER A CA 1
ATOM 511 C C . SER A 1 85 ? 46.959 83.332 -7.190 1.00 23.03 147 SER A C 1
ATOM 512 O O . SER A 1 85 ? 46.648 83.857 -6.121 1.00 22.65 147 SER A O 1
ATOM 515 N N . ALA A 1 86 ? 47.522 82.131 -7.275 1.00 23.18 148 ALA A N 1
ATOM 516 C CA . ALA A 1 86 ? 47.794 81.325 -6.093 1.00 23.54 148 ALA A CA 1
ATOM 517 C C . ALA A 1 86 ? 48.771 82.029 -5.149 1.00 23.72 148 ALA A C 1
ATOM 518 O O . ALA A 1 86 ? 48.579 82.000 -3.938 1.00 23.98 148 ALA A O 1
ATOM 520 N N . TRP A 1 87 ? 49.803 82.657 -5.710 1.00 24.11 149 TRP A N 1
ATOM 521 C CA . TRP A 1 87 ? 50.775 83.457 -4.941 1.00 24.31 149 TRP A CA 1
ATOM 522 C C . TRP A 1 87 ? 50.061 84.592 -4.186 1.00 24.57 149 TRP A C 1
ATOM 523 O O . TRP A 1 87 ? 50.328 84.809 -3.000 1.00 24.43 149 TRP A O 1
ATOM 534 N N . VAL A 1 88 ? 49.151 85.297 -4.869 1.00 24.69 150 VAL A N 1
ATOM 535 C CA . VAL A 1 88 ? 48.425 86.434 -4.274 1.00 24.88 150 VAL A CA 1
ATOM 536 C C . VAL A 1 88 ? 47.566 86.018 -3.077 1.00 25.00 150 VAL A C 1
ATOM 537 O O . VAL A 1 88 ? 47.655 86.623 -2.006 1.00 24.77 150 VAL A O 1
ATOM 541 N N . LEU A 1 89 ? 46.738 84.992 -3.275 1.00 25.27 151 LEU A N 1
ATOM 542 C CA . LEU A 1 89 ? 45.813 84.508 -2.240 1.00 25.58 151 LEU A CA 1
ATOM 543 C C . LEU A 1 89 ? 46.526 83.874 -1.048 1.00 26.03 151 LEU A C 1
ATOM 544 O O . LEU A 1 89 ? 45.986 83.855 0.064 1.00 26.19 151 LEU A O 1
ATOM 549 N N . THR A 1 90 ? 47.724 83.340 -1.292 1.00 26.54 152 THR A N 1
ATOM 550 C CA . THR A 1 90 ? 48.589 82.820 -0.234 1.00 26.91 152 THR A CA 1
ATOM 551 C C . THR A 1 90 ? 48.966 83.934 0.736 1.00 27.42 152 THR A C 1
ATOM 552 O O . THR A 1 90 ? 48.880 83.750 1.949 1.00 27.68 152 THR A O 1
ATOM 556 N N . ASN A 1 91 ? 49.383 85.079 0.191 1.00 27.83 153 ASN A N 1
ATOM 557 C CA . ASN A 1 91 ? 49.832 86.219 0.990 1.00 28.25 153 ASN A CA 1
ATOM 558 C C . ASN A 1 91 ? 48.691 86.921 1.727 1.00 28.76 153 ASN A C 1
ATOM 559 O O . ASN A 1 91 ? 48.881 87.394 2.843 1.00 28.81 153 ASN A O 1
ATOM 564 N N . ILE A 1 92 ? 47.516 86.991 1.103 1.00 29.36 154 ILE A N 1
ATOM 565 C CA . ILE A 1 92 ? 46.291 87.403 1.804 1.00 29.77 154 ILE A CA 1
ATOM 566 C C . ILE A 1 92 ? 46.013 86.422 2.943 1.00 30.42 154 ILE A C 1
ATOM 567 O O . ILE A 1 92 ? 45.586 86.824 4.028 1.00 30.57 154 ILE A O 1
ATOM 572 N N . ALA A 1 93 ? 46.262 85.137 2.676 1.00 30.97 155 ALA A N 1
ATOM 573 C CA . ALA A 1 93 ? 46.052 84.067 3.653 1.00 31.54 155 ALA A CA 1
ATOM 574 C C . ALA A 1 93 ? 47.044 84.117 4.814 1.00 32.02 155 ALA A C 1
ATOM 575 O O . ALA A 1 93 ? 46.741 83.626 5.899 1.00 32.17 155 ALA A O 1
ATOM 577 N N . SER A 1 94 ? 48.231 84.677 4.584 1.00 32.56 156 SER A N 1
ATOM 578 C CA . SER A 1 94 ? 49.120 85.041 5.684 1.00 33.08 156 SER A CA 1
ATOM 579 C C . SER A 1 94 ? 48.565 86.323 6.299 1.00 33.55 156 SER A C 1
ATOM 580 O O . SER A 1 94 ? 48.007 87.163 5.593 1.00 34.08 156 SER A O 1
ATOM 583 N N . GLY A 1 95 ? 48.697 86.472 7.609 1.00 33.94 157 GLY A N 1
ATOM 584 C CA . GLY A 1 95 ? 48.161 87.649 8.283 1.00 34.29 157 GLY A CA 1
ATOM 585 C C . GLY A 1 95 ? 46.916 87.320 9.080 1.00 34.69 157 GLY A C 1
ATOM 586 O O . GLY A 1 95 ? 46.750 86.179 9.533 1.00 35.05 157 GLY A O 1
ATOM 587 N N . ASN A 1 96 ? 46.042 88.319 9.232 1.00 34.77 158 ASN A N 1
ATOM 588 C CA . ASN A 1 96 ? 44.901 88.258 10.157 1.00 34.80 158 ASN A CA 1
ATOM 589 C C . ASN A 1 96 ? 43.981 87.078 9.906 1.00 34.72 158 ASN A C 1
ATOM 590 O O . ASN A 1 96 ? 43.936 86.542 8.799 1.00 34.52 158 ASN A O 1
ATOM 595 N N . SER A 1 97 ? 43.243 86.693 10.943 1.00 34.82 159 SER A N 1
ATOM 596 C CA . SER A 1 97 ? 42.144 85.748 10.795 1.00 35.04 159 SER A CA 1
ATOM 597 C C . SER A 1 97 ? 41.036 86.396 9.987 1.00 35.21 159 SER A C 1
ATOM 598 O O . SER A 1 97 ? 40.401 85.736 9.171 1.00 35.25 159 SER A O 1
ATOM 601 N N . LEU A 1 98 ? 40.823 87.694 10.208 1.00 35.62 160 LEU A N 1
ATOM 602 C CA . LEU A 1 98 ? 39.804 88.454 9.477 1.00 35.66 160 LEU A CA 1
ATOM 603 C C . LEU A 1 98 ? 40.105 88.451 7.980 1.00 35.72 160 LEU A C 1
ATOM 604 O O . LEU A 1 98 ? 39.208 88.277 7.158 1.00 35.83 160 LEU A O 1
ATOM 609 N N . GLN A 1 99 ? 41.377 88.634 7.643 1.00 35.77 161 GLN A N 1
ATOM 610 C CA . GLN A 1 99 ? 41.836 88.617 6.254 1.00 35.95 161 GLN A CA 1
ATOM 611 C C . GLN A 1 99 ? 41.736 87.214 5.642 1.00 36.15 161 GLN A C 1
ATOM 612 O O . GLN A 1 99 ? 41.306 87.057 4.499 1.00 36.12 161 GLN A O 1
ATOM 618 N N . THR A 1 100 ? 42.129 86.203 6.417 1.00 36.33 162 THR A N 1
ATOM 619 C CA . THR A 1 100 ? 42.017 84.804 6.001 1.00 36.48 162 THR A CA 1
ATOM 620 C C . THR A 1 100 ? 40.562 84.305 5.922 1.00 36.71 162 THR A C 1
ATOM 621 O O . THR A 1 100 ? 40.315 83.246 5.349 1.00 36.81 162 THR A O 1
ATOM 625 N N . ARG A 1 101 ? 39.612 85.057 6.490 1.00 36.92 163 ARG A N 1
ATOM 626 C CA . ARG A 1 101 ? 38.176 84.729 6.394 1.00 36.97 163 ARG A CA 1
ATOM 627 C C . ARG A 1 101 ? 37.631 84.909 4.984 1.00 36.75 163 ARG A C 1
ATOM 628 O O . ARG A 1 101 ? 36.866 84.082 4.490 1.00 36.81 163 ARG A O 1
ATOM 636 N N . ILE A 1 102 ? 38.005 86.012 4.350 1.00 36.37 164 ILE A N 1
ATOM 637 C CA . ILE A 1 102 ? 37.497 86.337 3.026 1.00 36.13 164 ILE A CA 1
ATOM 638 C C . ILE A 1 102 ? 37.945 85.309 1.978 1.00 35.86 164 ILE A C 1
ATOM 639 O O . ILE A 1 102 ? 37.179 84.980 1.065 1.00 36.06 164 ILE A O 1
ATOM 644 N N . VAL A 1 103 ? 39.164 84.788 2.134 1.00 35.34 165 VAL A N 1
ATOM 645 C CA . VAL A 1 103 ? 39.698 83.767 1.230 1.00 34.81 165 VAL A CA 1
ATOM 646 C C . VAL A 1 103 ? 38.912 82.458 1.338 1.00 34.42 165 VAL A C 1
ATOM 647 O O . VAL A 1 103 ? 38.652 81.806 0.327 1.00 34.32 165 VAL A O 1
ATOM 651 N N . ILE A 1 104 ? 38.536 82.081 2.559 1.00 34.07 166 ILE A N 1
ATOM 652 C CA . ILE A 1 104 ? 37.696 80.897 2.784 1.00 33.83 166 ILE A CA 1
ATOM 653 C C . ILE A 1 104 ? 36.286 81.121 2.236 1.00 33.55 166 ILE A C 1
ATOM 654 O O . ILE A 1 104 ? 35.763 80.296 1.477 1.00 33.67 166 ILE A O 1
ATOM 659 N N . GLN A 1 105 ? 35.682 82.242 2.624 1.00 33.06 167 GLN A N 1
ATOM 660 C CA . GLN A 1 105 ? 34.326 82.583 2.193 1.00 32.61 167 GLN A CA 1
ATOM 661 C C . GLN A 1 105 ? 34.224 82.753 0.680 1.00 32.00 167 GLN A C 1
ATOM 662 O O . GLN A 1 105 ? 33.177 82.482 0.104 1.00 32.22 167 GLN A O 1
ATOM 668 N N . ALA A 1 106 ? 35.311 83.176 0.038 1.00 31.36 168 ALA A N 1
ATOM 669 C CA . ALA A 1 106 ? 35.371 83.207 -1.426 1.00 30.73 168 ALA A CA 1
ATOM 670 C C . ALA A 1 106 ? 35.387 81.792 -2.037 1.00 30.30 168 ALA A C 1
ATOM 671 O O . ALA A 1 106 ? 35.166 81.643 -3.238 1.00 30.67 168 ALA A O 1
ATOM 673 N N . GLY A 1 107 ? 35.658 80.766 -1.223 1.00 29.48 169 GLY A N 1
ATOM 674 C CA . GLY A 1 107 ? 35.510 79.367 -1.644 1.00 28.80 169 GLY A CA 1
ATOM 675 C C . GLY A 1 107 ? 36.748 78.804 -2.319 1.00 28.15 169 GLY A C 1
ATOM 676 O O . GLY A 1 107 ? 36.650 77.971 -3.227 1.00 27.85 169 GLY A O 1
ATOM 677 N N . ALA A 1 108 ? 37.911 79.250 -1.844 1.00 27.39 170 ALA A N 1
ATOM 678 C CA . ALA A 1 108 ? 39.201 78.953 -2.456 1.00 27.04 170 ALA A CA 1
ATOM 679 C C . ALA A 1 108 ? 39.822 77.661 -1.958 1.00 26.59 170 ALA A C 1
ATOM 680 O O . ALA A 1 108 ? 40.681 77.102 -2.638 1.00 26.35 170 ALA A O 1
ATOM 682 N N . VAL A 1 109 ? 39.411 77.204 -0.773 1.00 26.10 171 VAL A N 1
ATOM 683 C CA . VAL A 1 109 ? 39.952 75.984 -0.192 1.00 25.73 171 VAL A CA 1
ATOM 684 C C . VAL A 1 109 ? 39.649 74.766 -1.078 1.00 25.52 171 VAL A C 1
ATOM 685 O O . VAL A 1 109 ? 40.583 74.133 -1.571 1.00 25.94 171 VAL A O 1
ATOM 689 N N . PRO A 1 110 ? 38.365 74.443 -1.311 1.00 25.18 172 PRO A N 1
ATOM 690 C CA . PRO A 1 110 ? 38.070 73.324 -2.217 1.00 25.22 172 PRO A CA 1
ATOM 691 C C . PRO A 1 110 ? 38.817 73.357 -3.568 1.00 25.15 172 PRO A C 1
ATOM 692 O O . PRO A 1 110 ? 39.224 72.307 -4.066 1.00 25.42 172 PRO A O 1
ATOM 696 N N . ILE A 1 111 ? 38.994 74.549 -4.139 1.00 25.08 173 ILE A N 1
ATOM 697 C CA . ILE A 1 111 ? 39.702 74.728 -5.412 1.00 24.84 173 ILE A CA 1
ATOM 698 C C . ILE A 1 111 ? 41.220 74.542 -5.304 1.00 24.70 173 ILE A C 1
ATOM 699 O O . ILE A 1 111 ? 41.843 74.001 -6.218 1.00 24.83 173 ILE A O 1
ATOM 704 N N . PHE A 1 112 ? 41.817 74.982 -4.197 1.00 24.40 174 PHE A N 1
ATOM 705 C CA . PHE A 1 112 ? 43.239 74.717 -3.938 1.00 24.10 174 PHE A CA 1
ATOM 706 C C . PHE A 1 112 ? 43.542 73.220 -3.813 1.00 23.87 174 PHE A C 1
ATOM 707 O O . PHE A 1 112 ? 44.587 72.744 -4.273 1.00 23.32 174 PHE A O 1
ATOM 715 N N . ILE A 1 113 ? 42.622 72.488 -3.193 1.00 23.88 175 ILE A N 1
ATOM 716 C CA . ILE A 1 113 ? 42.750 71.037 -3.053 1.00 24.06 175 ILE A CA 1
ATOM 717 C C . ILE A 1 113 ? 42.655 70.339 -4.422 1.00 24.48 175 ILE A C 1
ATOM 718 O O . ILE A 1 113 ? 43.327 69.332 -4.648 1.00 24.61 175 ILE A O 1
ATOM 723 N N . GLU A 1 114 ? 41.837 70.875 -5.331 1.00 25.00 176 GLU A N 1
ATOM 724 C CA . GLU A 1 114 ? 41.848 70.420 -6.724 1.00 25.34 176 GLU A CA 1
ATOM 725 C C . GLU A 1 114 ? 43.211 70.677 -7.373 1.00 25.05 176 GLU A C 1
ATOM 726 O O . GLU A 1 114 ? 43.713 69.842 -8.124 1.00 25.12 176 GLU A O 1
ATOM 732 N N . LEU A 1 115 ? 43.799 71.837 -7.091 1.00 24.82 177 LEU A N 1
ATOM 733 C CA . LEU A 1 115 ? 45.094 72.202 -7.674 1.00 24.86 177 LEU A CA 1
ATOM 734 C C . LEU A 1 115 ? 46.266 71.376 -7.150 1.00 24.98 177 LEU A C 1
ATOM 735 O O . LEU A 1 115 ? 47.341 71.390 -7.756 1.00 24.97 177 LEU A O 1
ATOM 740 N N . LEU A 1 116 ? 46.070 70.666 -6.036 1.00 24.98 178 LEU A N 1
ATOM 741 C CA . LEU A 1 116 ? 47.043 69.676 -5.580 1.00 25.17 178 LEU A CA 1
ATOM 742 C C . LEU A 1 116 ? 47.238 68.559 -6.609 1.00 25.42 178 LEU A C 1
ATOM 743 O O . LEU A 1 116 ? 48.272 67.892 -6.603 1.00 25.48 178 LEU A O 1
ATOM 748 N N . SER A 1 117 ? 46.234 68.355 -7.470 1.00 25.88 179 SER A N 1
ATOM 749 C CA . SER A 1 117 ? 46.304 67.422 -8.604 1.00 26.17 179 SER A CA 1
ATOM 750 C C . SER A 1 117 ? 46.419 68.151 -9.944 1.00 26.24 179 SER A C 1
ATOM 751 O O . SER A 1 117 ? 45.945 67.658 -10.965 1.00 26.57 179 SER A O 1
ATOM 754 N N . SER A 1 118 ? 47.044 69.325 -9.936 1.00 26.44 180 SER A N 1
ATOM 755 C CA . SER A 1 118 ? 47.327 70.070 -11.167 1.00 26.58 180 SER A CA 1
ATOM 756 C C . SER A 1 118 ? 48.504 69.457 -11.914 1.00 26.86 180 SER A C 1
ATOM 757 O O . SER A 1 118 ? 49.335 68.747 -11.325 1.00 26.60 180 SER A O 1
ATOM 760 N N . GLU A 1 119 ? 48.569 69.748 -13.212 1.00 26.89 181 GLU A N 1
ATOM 761 C CA . GLU A 1 119 ? 49.628 69.240 -14.081 1.00 27.27 181 GLU A CA 1
ATOM 762 C C . GLU A 1 119 ? 50.911 70.092 -14.029 1.00 27.14 181 GLU A C 1
ATOM 763 O O . GLU A 1 119 ? 51.948 69.687 -14.550 1.00 27.26 181 GLU A O 1
ATOM 769 N N . PHE A 1 120 ? 50.837 71.263 -13.399 1.00 27.20 182 PHE A N 1
ATOM 770 C CA . PHE A 1 120 ? 51.993 72.153 -13.245 1.00 27.29 182 PHE A CA 1
ATOM 771 C C . PHE A 1 120 ? 52.520 72.105 -11.796 1.00 27.21 182 PHE A C 1
ATOM 772 O O . PHE A 1 120 ? 51.745 72.263 -10.856 1.00 26.63 182 PHE A O 1
ATOM 780 N N . GLU A 1 121 ? 53.833 71.899 -11.639 1.00 27.40 183 GLU A N 1
ATOM 781 C CA . GLU A 1 121 ? 54.480 71.804 -10.315 1.00 27.66 183 GLU A CA 1
ATOM 782 C C . GLU A 1 121 ? 54.313 73.103 -9.538 1.00 27.33 183 GLU A C 1
ATOM 783 O O . GLU A 1 121 ? 53.920 73.085 -8.376 1.00 27.85 183 GLU A O 1
ATOM 789 N N . ASP A 1 122 ? 54.644 74.222 -10.185 1.00 26.90 184 ASP A N 1
ATOM 790 C CA . ASP A 1 122 ? 54.530 75.553 -9.583 1.00 26.50 184 ASP A CA 1
ATOM 791 C C . ASP A 1 122 ? 53.155 75.772 -8.947 1.00 25.98 184 ASP A C 1
ATOM 792 O O . ASP A 1 122 ? 53.049 76.331 -7.856 1.00 25.72 184 ASP A O 1
ATOM 797 N N . VAL A 1 123 ? 52.108 75.335 -9.644 1.00 25.61 185 VAL A N 1
ATOM 798 C CA . VAL A 1 123 ? 50.737 75.514 -9.167 1.00 25.43 185 VAL A CA 1
ATOM 799 C C . VAL A 1 123 ? 50.445 74.589 -7.979 1.00 25.13 185 VAL A C 1
ATOM 800 O O . VAL A 1 123 ? 49.897 75.034 -6.969 1.00 24.96 185 VAL A O 1
ATOM 804 N N . GLN A 1 124 ? 50.811 73.313 -8.119 1.00 24.99 186 GLN A N 1
ATOM 805 C CA . GLN A 1 124 ? 50.672 72.308 -7.053 1.00 25.02 186 GLN A CA 1
ATOM 806 C C . GLN A 1 124 ? 51.281 72.805 -5.752 1.00 24.50 186 GLN A C 1
ATOM 807 O O . GLN A 1 124 ? 50.678 72.699 -4.689 1.00 24.26 186 GLN A O 1
ATOM 813 N N . GLU A 1 125 ? 52.487 73.348 -5.873 1.00 24.30 187 GLU A N 1
ATOM 814 C CA . GLU A 1 125 ? 53.299 73.752 -4.737 1.00 24.18 187 GLU A CA 1
ATOM 815 C C . GLU A 1 125 ? 52.802 75.022 -4.049 1.00 23.48 187 GLU A C 1
ATOM 816 O O . GLU A 1 125 ? 52.942 75.153 -2.852 1.00 23.13 187 GLU A O 1
ATOM 822 N N . GLN A 1 126 ? 52.245 75.970 -4.800 1.00 23.26 188 GLN A N 1
ATOM 823 C CA . GLN A 1 126 ? 51.727 77.202 -4.189 1.00 23.05 188 GLN A CA 1
ATOM 824 C C . GLN A 1 126 ? 50.335 76.984 -3.628 1.00 22.67 188 GLN A C 1
ATOM 825 O O . GLN A 1 126 ? 49.891 77.722 -2.749 1.00 22.19 188 GLN A O 1
ATOM 831 N N . ALA A 1 127 ? 49.650 75.970 -4.143 1.00 22.70 189 ALA A N 1
ATOM 832 C CA . ALA A 1 127 ? 48.374 75.547 -3.583 1.00 22.96 189 ALA A CA 1
ATOM 833 C C . ALA A 1 127 ? 48.571 75.002 -2.170 1.00 23.04 189 ALA A C 1
ATOM 834 O O . ALA A 1 127 ? 47.791 75.330 -1.281 1.00 22.90 189 ALA A O 1
ATOM 836 N N . VAL A 1 128 ? 49.609 74.176 -1.985 1.00 23.47 190 VAL A N 1
ATOM 837 C CA . VAL A 1 128 ? 49.977 73.594 -0.674 1.00 23.80 190 VAL A CA 1
ATOM 838 C C . VAL A 1 128 ? 50.304 74.649 0.379 1.00 24.06 190 VAL A C 1
ATOM 839 O O . VAL A 1 128 ? 49.824 74.588 1.509 1.00 23.99 190 VAL A O 1
ATOM 843 N N . TRP A 1 129 ? 51.116 75.626 -0.033 1.00 24.55 191 TRP A N 1
ATOM 844 C CA . TRP A 1 129 ? 51.496 76.781 0.782 1.00 23.78 191 TRP A CA 1
ATOM 845 C C . TRP A 1 129 ? 50.258 77.588 1.164 1.00 23.45 191 TRP A C 1
ATOM 846 O O . TRP A 1 129 ? 50.099 77.993 2.311 1.00 23.09 191 TRP A O 1
ATOM 857 N N . ALA A 1 130 ? 49.371 77.820 0.204 1.00 23.40 192 ALA A N 1
ATOM 858 C CA . ALA A 1 130 ? 48.146 78.571 0.483 1.00 23.17 192 ALA A CA 1
ATOM 859 C C . ALA A 1 130 ? 47.355 77.868 1.586 1.00 22.94 192 ALA A C 1
ATOM 860 O O . ALA A 1 130 ? 46.983 78.486 2.589 1.00 22.73 192 ALA A O 1
ATOM 862 N N . LEU A 1 131 ? 47.127 76.573 1.387 1.00 22.45 193 LEU A N 1
ATOM 863 C CA . LEU A 1 131 ? 46.350 75.746 2.307 1.00 22.74 193 LEU A CA 1
ATOM 864 C C . LEU A 1 131 ? 47.026 75.584 3.671 1.00 22.78 193 LEU A C 1
ATOM 865 O O . LEU A 1 131 ? 46.350 75.427 4.682 1.00 22.10 193 LEU A O 1
ATOM 870 N N . GLY A 1 132 ? 48.359 75.565 3.674 1.00 23.22 194 GLY A N 1
ATOM 871 C CA . GLY A 1 132 ? 49.140 75.593 4.912 1.00 23.32 194 GLY A CA 1
ATOM 872 C C . GLY A 1 132 ? 48.834 76.833 5.733 1.00 23.42 194 GLY A C 1
ATOM 873 O O . GLY A 1 132 ? 48.671 76.757 6.949 1.00 23.33 194 GLY A O 1
ATOM 874 N N . ASN A 1 133 ? 48.741 77.974 5.053 1.00 23.65 195 ASN A N 1
ATOM 875 C CA . ASN A 1 133 ? 48.394 79.234 5.701 1.00 23.92 195 ASN A CA 1
ATOM 876 C C . ASN A 1 133 ? 46.964 79.217 6.225 1.00 24.29 195 ASN A C 1
ATOM 877 O O . ASN A 1 133 ? 46.725 79.591 7.373 1.00 24.54 195 ASN A O 1
ATOM 882 N N . ILE A 1 134 ? 46.023 78.756 5.408 1.00 24.61 196 ILE A N 1
ATOM 883 C CA . ILE A 1 134 ? 44.630 78.667 5.837 1.00 25.14 196 ILE A CA 1
ATOM 884 C C . ILE A 1 134 ? 44.500 77.666 6.995 1.00 25.58 196 ILE A C 1
ATOM 885 O O . ILE A 1 134 ? 43.829 77.940 7.975 1.00 25.92 196 ILE A O 1
ATOM 890 N N . ALA A 1 135 ? 45.172 76.523 6.915 1.00 26.30 197 ALA A N 1
ATOM 891 C CA . ALA A 1 135 ? 45.176 75.562 8.037 1.00 26.57 197 ALA A CA 1
ATOM 892 C C . ALA A 1 135 ? 45.796 76.166 9.310 1.00 27.10 197 ALA A C 1
ATOM 893 O O . ALA A 1 135 ? 45.399 75.832 10.432 1.00 26.97 197 ALA A O 1
ATOM 895 N N . GLY A 1 136 ? 46.750 77.075 9.123 1.00 27.62 198 GLY A N 1
ATOM 896 C CA . GLY A 1 136 ? 47.469 77.691 10.232 1.00 28.01 198 GLY A CA 1
ATOM 897 C C . GLY A 1 136 ? 46.768 78.845 10.909 1.00 28.48 198 GLY A C 1
ATOM 898 O O . GLY A 1 136 ? 47.252 79.358 11.913 1.00 28.73 198 GLY A O 1
ATOM 899 N N . ASP A 1 137 ? 45.631 79.278 10.372 1.00 29.33 199 ASP A N 1
ATOM 900 C CA . ASP A 1 137 ? 44.944 80.426 10.942 1.00 29.19 199 ASP A CA 1
ATOM 901 C C . ASP A 1 137 ? 44.314 80.120 12.296 1.00 29.41 199 ASP A C 1
ATOM 902 O O . ASP A 1 137 ? 44.383 80.942 13.203 1.00 30.31 199 ASP A O 1
ATOM 907 N N . SER A 1 138 ? 43.684 78.959 12.430 1.00 29.19 200 SER A N 1
ATOM 908 C CA . SER A 1 138 ? 43.070 78.579 13.698 1.00 28.98 200 SER A CA 1
ATOM 909 C C . SER A 1 138 ? 42.663 77.111 13.708 1.00 28.93 200 SER A C 1
ATOM 910 O O . SER A 1 138 ? 42.810 76.403 12.710 1.00 28.94 200 SER A O 1
ATOM 913 N N . THR A 1 139 ? 42.168 76.680 14.864 1.00 28.83 201 THR A N 1
ATOM 914 C CA . THR A 1 139 ? 41.501 75.389 15.049 1.00 29.16 201 THR A CA 1
ATOM 915 C C . THR A 1 139 ? 40.354 75.128 14.052 1.00 28.96 201 THR A C 1
ATOM 916 O O . THR A 1 139 ? 40.228 74.038 13.498 1.00 28.36 201 THR A O 1
ATOM 920 N N . MET A 1 140 ? 39.529 76.137 13.821 1.00 29.48 202 MET A N 1
ATOM 921 C CA . MET A 1 140 ? 38.333 75.973 12.979 1.00 29.96 202 MET A CA 1
ATOM 922 C C . MET A 1 140 ? 38.677 75.935 11.493 1.00 29.63 202 MET A C 1
ATOM 923 O O . MET A 1 140 ? 38.021 75.240 10.724 1.00 29.38 202 MET A O 1
ATOM 928 N N . CYS A 1 141 ? 39.698 76.690 11.098 1.00 29.68 203 CYS A N 1
ATOM 929 C CA . CYS A 1 141 ? 40.172 76.687 9.710 1.00 29.84 203 CYS A CA 1
ATOM 930 C C . CYS A 1 141 ? 40.932 75.407 9.386 1.00 29.52 203 CYS A C 1
ATOM 931 O O . CYS A 1 141 ? 40.849 74.905 8.275 1.00 29.83 203 CYS A O 1
ATOM 934 N N . ARG A 1 142 ? 41.670 74.898 10.369 1.00 29.43 204 ARG A N 1
ATOM 935 C CA . ARG A 1 142 ? 42.409 73.636 10.260 1.00 29.03 204 ARG A CA 1
ATOM 936 C C . ARG A 1 142 ? 41.464 72.478 9.982 1.00 28.77 204 ARG A C 1
ATOM 937 O O . ARG A 1 142 ? 41.722 71.653 9.103 1.00 28.59 204 ARG A O 1
ATOM 945 N N . ASP A 1 143 ? 40.368 72.425 10.734 1.00 28.51 205 ASP A N 1
ATOM 946 C CA . ASP A 1 143 ? 39.409 71.332 10.609 1.00 28.40 205 ASP A CA 1
ATOM 947 C C . ASP A 1 143 ? 38.617 71.376 9.302 1.00 27.74 205 ASP A C 1
ATOM 948 O O . ASP A 1 143 ? 38.414 70.335 8.686 1.00 27.61 205 ASP A O 1
ATOM 953 N N . TYR A 1 144 ? 38.178 72.569 8.897 1.00 27.11 206 TYR A N 1
ATOM 954 C CA . TYR A 1 144 ? 37.506 72.779 7.605 1.00 26.85 206 TYR A CA 1
ATOM 955 C C . TYR A 1 144 ? 38.361 72.252 6.458 1.00 26.41 206 TYR A C 1
ATOM 956 O O . TYR A 1 144 ? 37.874 71.513 5.600 1.00 26.12 206 TYR A O 1
ATOM 965 N N . VAL A 1 145 ? 39.639 72.620 6.460 1.00 26.10 207 VAL A N 1
ATOM 966 C CA . VAL A 1 145 ? 40.563 72.152 5.436 1.00 25.95 207 VAL A CA 1
ATOM 967 C C . VAL A 1 145 ? 40.616 70.615 5.466 1.00 25.88 207 VAL A C 1
ATOM 968 O O . VAL A 1 145 ? 40.541 69.979 4.415 1.00 25.86 207 VAL A O 1
ATOM 972 N N . LEU A 1 146 ? 40.686 70.024 6.661 1.00 25.80 208 LEU A N 1
ATOM 973 C CA . LEU A 1 146 ? 40.648 68.558 6.808 1.00 25.82 208 LEU A CA 1
ATOM 974 C C . LEU A 1 146 ? 39.327 67.982 6.316 1.00 26.35 208 LEU A C 1
ATOM 975 O O . LEU A 1 146 ? 39.313 66.918 5.712 1.00 27.10 208 LEU A O 1
ATOM 980 N N . ASP A 1 147 ? 38.231 68.686 6.598 1.00 26.92 209 ASP A N 1
ATOM 981 C CA . ASP A 1 147 ? 36.870 68.294 6.160 1.00 27.35 209 ASP A CA 1
ATOM 982 C C . ASP A 1 147 ? 36.593 68.515 4.668 1.00 27.59 209 ASP A C 1
ATOM 983 O O . ASP A 1 147 ? 35.541 68.098 4.172 1.00 27.70 209 ASP A O 1
ATOM 988 N N . CYS A 1 148 ? 37.496 69.206 3.970 1.00 27.73 210 CYS A N 1
ATOM 989 C CA . CYS A 1 148 ? 37.445 69.311 2.506 1.00 27.99 210 CYS A CA 1
ATOM 990 C C . CYS A 1 148 ? 38.357 68.266 1.845 1.00 28.16 210 CYS A C 1
ATOM 991 O O . CYS A 1 148 ? 38.701 68.392 0.672 1.00 28.38 210 CYS A O 1
ATOM 994 N N . ASN A 1 149 ? 38.731 67.238 2.605 1.00 28.51 211 ASN A N 1
ATOM 995 C CA . ASN A 1 149 ? 39.594 66.146 2.129 1.00 28.81 211 ASN A CA 1
ATOM 996 C C . ASN A 1 149 ? 40.896 66.596 1.449 1.00 28.81 211 ASN A C 1
ATOM 997 O O . ASN A 1 149 ? 41.220 66.150 0.348 1.00 29.17 211 ASN A O 1
ATOM 1002 N N . ILE A 1 150 ? 41.645 67.467 2.121 1.00 28.66 212 ILE A N 1
ATOM 1003 C CA . ILE A 1 150 ? 42.985 67.857 1.659 1.00 28.37 212 ILE A CA 1
ATOM 1004 C C . ILE A 1 150 ? 43.952 66.680 1.669 1.00 28.47 212 ILE A C 1
ATOM 1005 O O . ILE A 1 150 ? 44.847 66.608 0.827 1.00 28.51 212 ILE A O 1
ATOM 1010 N N . LEU A 1 151 ? 43.766 65.744 2.603 1.00 28.58 213 LEU A N 1
ATOM 1011 C CA . LEU A 1 151 ? 44.836 64.791 2.944 1.00 28.73 213 LEU A CA 1
ATOM 1012 C C . LEU A 1 151 ? 45.226 63.792 1.840 1.00 28.70 213 LEU A C 1
ATOM 1013 O O . LEU A 1 151 ? 46.418 63.645 1.547 1.00 28.45 213 LEU A O 1
ATOM 1018 N N . PRO A 1 152 ? 44.248 63.069 1.270 1.00 28.62 214 PRO A N 1
ATOM 1019 C CA . PRO A 1 152 ? 44.566 62.150 0.168 1.00 28.85 214 PRO A CA 1
ATOM 1020 C C . PRO A 1 152 ? 45.413 62.751 -0.976 1.00 28.93 214 PRO A C 1
ATOM 1021 O O . PRO A 1 152 ? 46.454 62.174 -1.297 1.00 28.81 214 PRO A O 1
ATOM 1025 N N . PRO A 1 153 ? 44.989 63.890 -1.582 1.00 28.86 215 PRO A N 1
ATOM 1026 C CA . PRO A 1 153 ? 45.873 64.504 -2.586 1.00 29.07 215 PRO A CA 1
ATOM 1027 C C . PRO A 1 153 ? 47.195 65.070 -2.049 1.00 29.08 215 PRO A C 1
ATOM 1028 O O . PRO A 1 153 ? 48.187 65.068 -2.768 1.00 28.61 215 PRO A O 1
ATOM 1032 N N . LEU A 1 154 ? 47.207 65.552 -0.807 1.00 29.76 216 LEU A N 1
ATOM 1033 C CA . LEU A 1 154 ? 48.414 66.128 -0.216 1.00 30.28 216 LEU A CA 1
ATOM 1034 C C . LEU A 1 154 ? 49.493 65.058 -0.021 1.00 30.70 216 LEU A C 1
ATOM 1035 O O . LEU A 1 154 ? 50.674 65.317 -0.232 1.00 30.58 216 LEU A O 1
ATOM 1040 N N . LEU A 1 155 ? 49.073 63.864 0.394 1.00 31.29 217 LEU A N 1
ATOM 1041 C CA . LEU A 1 155 ? 49.993 62.756 0.622 1.00 31.89 217 LEU A CA 1
ATOM 1042 C C . LEU A 1 155 ? 50.480 62.171 -0.693 1.00 32.67 217 LEU A C 1
ATOM 1043 O O . LEU A 1 155 ? 51.554 61.585 -0.754 1.00 32.88 217 LEU A O 1
ATOM 1048 N N . GLN A 1 156 ? 49.678 62.325 -1.741 1.00 34.06 218 GLN A N 1
ATOM 1049 C CA . GLN A 1 156 ? 50.069 61.903 -3.092 1.00 34.27 218 GLN A CA 1
ATOM 1050 C C . GLN A 1 156 ? 51.224 62.734 -3.674 1.00 34.47 218 GLN A C 1
ATOM 1051 O O . GLN A 1 156 ? 51.963 62.250 -4.517 1.00 34.56 218 GLN A O 1
ATOM 1057 N N . LEU A 1 157 ? 51.389 63.971 -3.221 1.00 34.90 219 LEU A N 1
ATOM 1058 C CA . LEU A 1 157 ? 52.557 64.768 -3.598 1.00 35.50 219 LEU A CA 1
ATOM 1059 C C . LEU A 1 157 ? 53.845 64.026 -3.263 1.00 36.05 219 LEU A C 1
ATOM 10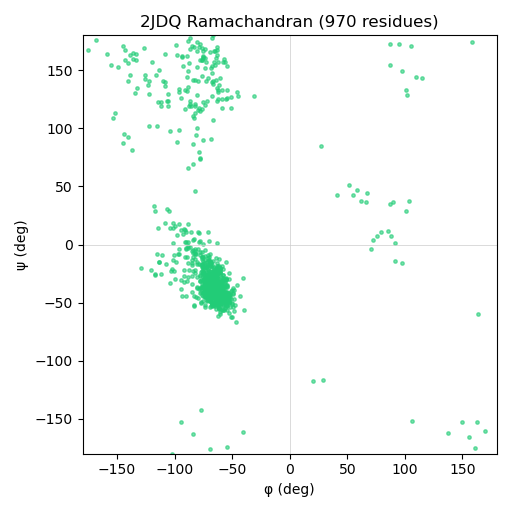60 O O . LEU A 1 157 ? 54.727 63.892 -4.115 1.00 36.42 219 LEU A O 1
ATOM 1065 N N . PHE A 1 158 ? 53.935 63.513 -2.036 1.00 36.62 220 PHE A N 1
ATOM 1066 C CA . PHE A 1 158 ? 55.119 62.762 -1.585 1.00 36.97 220 PHE A CA 1
ATOM 1067 C C . PHE A 1 158 ? 55.400 61.497 -2.419 1.00 38.08 220 PHE A C 1
ATOM 1068 O O . PHE A 1 158 ? 56.533 61.016 -2.450 1.00 38.12 220 PHE A O 1
ATOM 1076 N N . SER A 1 159 ? 54.369 60.999 -3.116 1.00 39.57 221 SER A N 1
ATOM 1077 C CA . SER A 1 159 ? 54.421 59.773 -3.938 1.00 40.02 221 SER A CA 1
ATOM 1078 C C . SER A 1 159 ? 55.257 59.860 -5.218 1.00 40.87 221 SER A C 1
ATOM 1079 O O . SER A 1 159 ? 55.291 58.907 -5.996 1.00 41.14 221 SER A O 1
ATOM 1082 N N . LYS A 1 160 ? 55.918 60.988 -5.454 1.00 41.55 222 LYS A N 1
ATOM 1083 C CA . LYS A 1 160 ? 56.792 61.131 -6.618 1.00 41.78 222 LYS A CA 1
ATOM 1084 C C . LYS A 1 160 ? 58.038 61.914 -6.232 1.00 42.06 222 LYS A C 1
ATOM 1085 O O . LYS A 1 160 ? 58.019 62.677 -5.257 1.00 41.95 222 LYS A O 1
ATOM 1091 N N . GLN A 1 161 ? 59.121 61.712 -6.988 1.00 42.22 223 GLN A N 1
ATOM 1092 C CA . GLN A 1 161 ? 60.347 62.505 -6.803 1.00 42.08 223 GLN A CA 1
ATOM 1093 C C . GLN A 1 161 ? 60.063 63.945 -7.230 1.00 41.78 223 GLN A C 1
ATOM 1094 O O . GLN A 1 161 ? 60.172 64.317 -8.414 1.00 42.03 223 GLN A O 1
ATOM 1100 N N . ASN A 1 162 ? 59.642 64.726 -6.236 1.00 41.19 224 ASN A N 1
ATOM 1101 C CA . ASN A 1 162 ? 59.409 66.156 -6.390 1.00 40.46 224 ASN A CA 1
ATOM 1102 C C . ASN A 1 162 ? 60.666 66.906 -5.994 1.00 39.55 224 ASN A C 1
ATOM 1103 O O . ASN A 1 162 ? 61.548 66.347 -5.336 1.00 39.35 224 ASN A O 1
ATOM 1108 N N . ARG A 1 163 ? 60.760 68.164 -6.410 1.00 38.30 225 ARG A N 1
ATOM 1109 C CA . ARG A 1 163 ? 61.867 69.005 -5.971 1.00 37.42 225 ARG A CA 1
ATOM 1110 C C . ARG A 1 163 ? 61.810 69.209 -4.447 1.00 36.17 225 ARG A C 1
ATOM 1111 O O . ARG A 1 163 ? 60.782 68.974 -3.819 1.00 35.92 225 ARG A O 1
ATOM 1119 N N . LEU A 1 164 ? 62.925 69.651 -3.874 1.00 34.80 226 LEU A N 1
ATOM 1120 C CA . LEU A 1 164 ? 63.069 69.813 -2.424 1.00 33.92 226 LEU A CA 1
ATOM 1121 C C . LEU A 1 164 ? 62.125 70.869 -1.811 1.00 32.80 226 LEU A C 1
ATOM 1122 O O . LEU A 1 164 ? 61.661 70.688 -0.697 1.00 32.76 226 LEU A O 1
ATOM 1127 N N . THR A 1 165 ? 61.839 71.950 -2.539 1.00 31.69 227 THR A N 1
ATOM 1128 C CA . THR A 1 165 ? 60.956 73.034 -2.062 1.00 30.83 227 THR A CA 1
ATOM 1129 C C . THR A 1 165 ? 59.500 72.592 -1.929 1.00 29.89 227 THR A C 1
ATOM 1130 O O . THR A 1 165 ? 58.768 73.093 -1.070 1.00 29.21 227 THR A O 1
ATOM 1134 N N . MET A 1 166 ? 59.088 71.685 -2.812 1.00 29.09 228 MET A N 1
ATOM 1135 C CA . MET A 1 166 ? 57.776 71.046 -2.749 1.00 28.77 228 MET A CA 1
ATOM 1136 C C . MET A 1 166 ? 57.643 70.201 -1.488 1.00 28.02 228 MET A C 1
ATOM 1137 O O . MET A 1 166 ? 56.670 70.316 -0.759 1.00 27.78 228 MET A O 1
ATOM 1142 N N . THR A 1 167 ? 58.628 69.337 -1.267 1.00 27.36 229 THR A N 1
ATOM 1143 C CA . THR A 1 167 ? 58.658 68.437 -0.119 1.00 27.31 229 THR A CA 1
ATOM 1144 C C . THR A 1 167 ? 58.616 69.209 1.208 1.00 26.80 229 THR A C 1
ATOM 1145 O O . THR A 1 167 ? 57.914 68.813 2.129 1.00 26.71 229 THR A O 1
ATOM 1149 N N . ARG A 1 168 ? 59.344 70.321 1.281 1.00 26.59 230 ARG A N 1
ATOM 1150 C CA . ARG A 1 168 ? 59.316 71.206 2.449 1.00 26.68 230 ARG A CA 1
ATOM 1151 C C . ARG A 1 168 ? 57.969 71.875 2.660 1.00 26.41 230 ARG A C 1
ATOM 1152 O O . ARG A 1 168 ? 57.494 71.990 3.777 1.00 26.62 230 ARG A O 1
ATOM 1160 N N . ASN A 1 169 ? 57.367 72.341 1.582 1.00 26.19 231 ASN A N 1
ATOM 1161 C CA . ASN A 1 169 ? 56.068 72.992 1.670 1.00 26.22 231 ASN A CA 1
ATOM 1162 C C . ASN A 1 169 ? 54.979 72.035 2.066 1.00 25.77 231 ASN A C 1
ATOM 1163 O O . ASN A 1 169 ? 54.049 72.404 2.777 1.00 25.69 231 ASN A O 1
ATOM 1168 N N . ALA A 1 170 ? 55.106 70.806 1.594 1.00 25.65 232 ALA A N 1
ATOM 1169 C CA . ALA A 1 170 ? 54.118 69.780 1.851 1.00 25.88 232 ALA A CA 1
ATOM 1170 C C . ALA A 1 170 ? 54.180 69.295 3.298 1.00 25.64 232 ALA A C 1
ATOM 1171 O O . ALA A 1 170 ? 53.143 69.087 3.914 1.00 25.69 232 ALA A O 1
ATOM 1173 N N . VAL A 1 171 ? 55.383 69.107 3.840 1.00 25.87 233 VAL A N 1
ATOM 1174 C CA . VAL A 1 171 ? 55.501 68.672 5.236 1.00 25.91 233 VAL A CA 1
ATOM 1175 C C . VAL A 1 171 ? 55.097 69.785 6.169 1.00 25.99 233 VAL A C 1
ATOM 1176 O O . VAL A 1 171 ? 54.533 69.527 7.236 1.00 26.09 233 VAL A O 1
ATOM 1180 N N . TRP A 1 172 ? 55.437 71.017 5.792 1.00 25.98 234 TRP A N 1
ATOM 1181 C CA . TRP A 1 172 ? 55.079 72.176 6.583 1.00 25.95 234 TRP A CA 1
ATOM 1182 C C . TRP A 1 172 ? 53.561 72.259 6.698 1.00 25.74 234 TRP A C 1
ATOM 1183 O O . TRP A 1 172 ? 53.030 72.437 7.771 1.00 25.67 234 TRP A O 1
ATOM 1194 N N . ALA A 1 173 ? 52.862 72.097 5.587 1.00 26.04 235 ALA A N 1
ATOM 1195 C CA . ALA A 1 173 ? 51.394 72.102 5.603 1.00 26.29 235 ALA A CA 1
ATOM 1196 C C . ALA A 1 173 ? 50.845 70.981 6.475 1.00 26.31 235 ALA A C 1
ATOM 1197 O O . ALA A 1 173 ? 49.911 71.179 7.247 1.00 26.09 235 ALA A O 1
ATOM 1199 N N . LEU A 1 174 ? 51.430 69.801 6.312 1.00 26.69 236 LEU A N 1
ATOM 1200 C CA . LEU A 1 174 ? 51.091 68.611 7.095 1.00 26.67 236 LEU A CA 1
ATOM 1201 C C . LEU A 1 174 ? 51.173 68.905 8.599 1.00 26.86 236 LEU A C 1
ATOM 1202 O O . LEU A 1 174 ? 50.249 68.580 9.364 1.00 27.04 236 LEU A O 1
ATOM 1207 N N . SER A 1 175 ? 52.279 69.512 9.020 1.00 26.39 237 SER A N 1
ATOM 1208 C CA . SER A 1 175 ? 52.469 69.870 10.416 1.00 26.43 237 SER A CA 1
ATOM 1209 C C . SER A 1 175 ? 51.382 70.836 10.903 1.00 26.46 237 SER A C 1
ATOM 1210 O O . SER A 1 175 ? 50.926 70.731 12.046 1.00 26.76 237 SER A O 1
ATOM 1213 N N . ASN A 1 176 ? 50.957 71.758 10.043 1.00 26.04 238 ASN A N 1
ATOM 1214 C CA . ASN A 1 176 ? 49.879 72.694 10.397 1.00 26.16 238 ASN A CA 1
ATOM 1215 C C . ASN A 1 176 ? 48.519 72.010 10.505 1.00 26.01 238 ASN A C 1
ATOM 1216 O O . ASN A 1 176 ? 47.668 72.446 11.270 1.00 26.27 238 ASN A O 1
ATOM 1221 N N . LEU A 1 177 ? 48.336 70.916 9.771 1.00 25.96 239 LEU A N 1
ATOM 1222 C CA . LEU A 1 177 ? 47.135 70.095 9.897 1.00 25.94 239 LEU A CA 1
ATOM 1223 C C . LEU A 1 177 ? 47.064 69.342 11.231 1.00 25.88 239 LEU A C 1
ATOM 1224 O O . LEU A 1 177 ? 45.980 69.168 11.795 1.00 24.41 239 LEU A O 1
ATOM 1229 N N . CYS A 1 178 ? 48.226 68.908 11.728 1.00 26.57 240 CYS A N 1
ATOM 1230 C CA . CYS A 1 178 ? 48.334 68.112 12.962 1.00 27.45 240 CYS A CA 1
ATOM 1231 C C . CYS A 1 178 ? 48.357 68.968 14.229 1.00 28.30 240 CYS A C 1
ATOM 1232 O O . CYS A 1 178 ? 48.275 68.438 15.334 1.00 28.62 240 CYS A O 1
ATOM 1235 N N . ARG A 1 179 ? 48.439 70.283 14.044 1.00 29.29 241 ARG A N 1
ATOM 1236 C CA . ARG A 1 179 ? 48.770 71.242 15.087 1.00 29.78 241 ARG A CA 1
ATOM 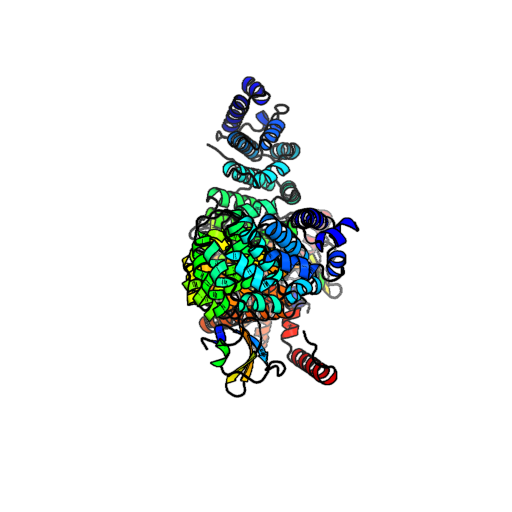1237 C C . ARG A 1 179 ? 47.542 71.686 15.829 1.00 30.41 241 ARG A C 1
ATOM 1238 O O . ARG A 1 179 ? 46.437 71.649 15.282 1.00 30.30 241 ARG A O 1
ATOM 1246 N N . GLY A 1 180 ? 47.732 72.150 17.060 1.00 31.10 242 GLY A N 1
ATOM 1247 C CA . GLY A 1 180 ? 46.621 72.703 17.845 1.00 31.67 242 GLY A CA 1
ATOM 1248 C C . GLY A 1 180 ? 46.098 71.703 18.856 1.00 32.32 242 GLY A C 1
ATOM 1249 O O . GLY A 1 180 ? 45.869 70.539 18.536 1.00 32.50 242 GLY A O 1
ATOM 1250 N N . LYS A 1 181 ? 45.912 72.164 20.088 1.00 33.24 243 LYS A N 1
ATOM 1251 C CA . LYS A 1 181 ? 45.623 71.272 21.199 1.00 33.69 243 LYS A CA 1
ATOM 1252 C C . LYS A 1 181 ? 44.215 71.463 21.756 1.00 33.68 243 LYS A C 1
ATOM 1253 O O . LYS A 1 181 ? 43.732 70.597 22.482 1.00 34.01 243 LYS A O 1
ATOM 1259 N N . SER A 1 182 ? 43.554 72.571 21.409 1.00 33.41 244 SER A N 1
ATOM 1260 C CA . SER A 1 182 ? 42.293 72.948 22.048 1.00 33.55 244 SER A CA 1
ATOM 1261 C C . SER A 1 182 ? 41.254 73.444 21.030 1.00 33.14 244 SER A C 1
ATOM 1262 O O . SER A 1 182 ? 41.080 74.652 20.864 1.00 33.05 244 SER A O 1
ATOM 1265 N N . PRO A 1 183 ? 40.556 72.513 20.349 1.00 32.48 245 PRO A N 1
ATOM 1266 C CA . PRO A 1 183 ? 40.718 71.069 20.434 1.00 31.69 245 PRO A CA 1
ATOM 1267 C C . PRO A 1 183 ? 41.676 70.568 19.364 1.00 31.53 245 PRO A C 1
ATOM 1268 O O . PRO A 1 183 ? 41.873 71.255 18.355 1.00 31.58 245 PRO A O 1
ATOM 1272 N N . PRO A 1 184 ? 42.227 69.354 19.545 1.00 30.35 246 PRO A N 1
ATOM 1273 C CA . PRO A 1 184 ? 43.144 68.844 18.533 1.00 30.06 246 PRO A CA 1
ATOM 1274 C C . PRO A 1 184 ? 42.364 68.350 17.313 1.00 29.52 246 PRO A C 1
ATOM 1275 O O . PRO A 1 184 ? 41.140 68.224 17.369 1.00 28.71 246 PRO A O 1
ATOM 1279 N N . PRO A 1 185 ? 43.068 68.063 16.213 1.00 29.00 247 PRO A N 1
ATOM 1280 C CA . PRO A 1 185 ? 42.313 67.593 15.069 1.00 29.06 247 PRO A CA 1
ATOM 1281 C C . PRO A 1 185 ? 41.746 66.225 15.402 1.00 29.17 247 PRO A C 1
ATOM 1282 O O . PRO A 1 185 ? 42.365 65.478 16.180 1.00 29.00 247 PRO A O 1
ATOM 1286 N N . GLU A 1 186 ? 40.574 65.902 14.862 1.00 28.91 248 GLU A N 1
ATOM 1287 C CA . GLU A 1 186 ? 40.059 64.547 14.980 1.00 28.82 248 GLU A CA 1
ATOM 1288 C C . GLU A 1 186 ? 41.131 63.611 14.455 1.00 28.11 248 GLU A C 1
ATOM 1289 O O . GLU A 1 186 ? 41.619 63.789 13.348 1.00 28.17 248 GLU A O 1
ATOM 1295 N N . PHE A 1 187 ? 41.513 62.629 15.261 1.00 27.66 249 PHE A N 1
ATOM 1296 C CA . PHE A 1 187 ? 42.728 61.839 15.005 1.00 27.34 249 PHE A CA 1
ATOM 1297 C C . PHE A 1 187 ? 42.619 60.977 13.745 1.00 27.09 249 PHE A C 1
ATOM 1298 O O . PHE A 1 187 ? 43.595 60.791 13.034 1.00 26.76 249 PHE A O 1
ATOM 1306 N N . ALA A 1 188 ? 41.427 60.469 13.462 1.00 27.68 250 ALA A N 1
ATOM 1307 C CA . ALA A 1 188 ? 41.200 59.683 12.247 1.00 28.09 250 ALA A CA 1
ATOM 1308 C C . ALA A 1 188 ? 41.472 60.468 10.930 1.00 28.57 250 ALA A C 1
ATOM 1309 O O . ALA A 1 188 ? 41.735 59.855 9.877 1.00 29.05 250 ALA A O 1
ATOM 1311 N N . LYS A 1 189 ? 41.401 61.802 10.985 1.00 28.14 251 LYS A N 1
ATOM 1312 C CA . LYS A 1 189 ? 41.620 62.646 9.806 1.00 28.05 251 LYS A CA 1
ATOM 1313 C C . LYS A 1 189 ? 43.075 62.966 9.525 1.00 27.77 251 LYS A C 1
ATOM 1314 O O . LYS A 1 189 ? 43.398 63.418 8.438 1.00 27.91 251 LYS A O 1
ATOM 1320 N N . VAL A 1 190 ? 43.948 62.745 10.497 1.00 27.51 252 VAL A N 1
ATOM 1321 C CA . VAL A 1 190 ? 45.352 63.159 10.389 1.00 27.45 252 VAL A CA 1
ATOM 1322 C C . VAL A 1 190 ? 46.321 61.967 10.512 1.00 27.48 252 VAL A C 1
ATOM 1323 O O . VAL A 1 190 ? 47.474 62.028 10.044 1.00 28.00 252 VAL A O 1
ATOM 1327 N N . SER A 1 191 ? 45.859 60.874 11.122 1.00 27.12 253 SER A N 1
ATOM 1328 C CA . SER A 1 191 ? 46.702 59.713 11.362 1.00 26.79 253 SER A CA 1
ATOM 1329 C C . SER A 1 191 ? 47.186 59.000 10.088 1.00 26.71 253 SER A C 1
ATOM 1330 O O . SER A 1 191 ? 48.321 58.471 10.081 1.00 26.54 253 SER A O 1
ATOM 1333 N N . PRO A 1 192 ? 46.393 59.034 8.991 1.00 26.62 254 PRO A N 1
ATOM 1334 C CA . PRO A 1 192 ? 46.916 58.480 7.734 1.00 26.53 254 PRO A CA 1
ATOM 1335 C C . PRO A 1 192 ? 48.251 59.061 7.239 1.00 26.74 254 PRO A C 1
ATOM 1336 O O . PRO A 1 192 ? 48.852 58.465 6.350 1.00 27.64 254 PRO A O 1
ATOM 1340 N N . CYS A 1 193 ? 48.705 60.201 7.771 1.00 26.30 255 CYS A N 1
ATOM 1341 C CA . CYS A 1 193 ? 49.980 60.797 7.326 1.00 26.39 255 CYS A CA 1
ATOM 1342 C C . CYS A 1 193 ? 51.178 60.173 7.996 1.00 25.97 255 CYS A C 1
ATOM 1343 O O . CYS A 1 193 ? 52.311 60.463 7.605 1.00 25.59 255 CYS A O 1
ATOM 1346 N N . LEU A 1 194 ? 50.926 59.312 8.992 1.00 25.76 256 LEU A N 1
ATOM 1347 C CA . LEU A 1 194 ? 51.969 58.709 9.808 1.00 26.04 256 LEU A CA 1
ATOM 1348 C C . LEU A 1 194 ? 52.974 57.891 9.010 1.00 26.03 256 LEU A C 1
ATOM 1349 O O . LEU A 1 194 ? 54.168 57.936 9.281 1.00 25.21 256 LEU A O 1
ATOM 1354 N N . ASN A 1 195 ? 52.496 57.180 8.000 1.00 27.00 257 ASN A N 1
ATOM 1355 C CA . ASN A 1 195 ? 53.379 56.394 7.139 1.00 27.60 257 ASN A CA 1
ATOM 1356 C C . ASN A 1 195 ? 54.383 57.273 6.363 1.00 27.48 257 ASN A C 1
ATOM 1357 O O . ASN A 1 195 ? 55.570 56.924 6.253 1.00 27.27 257 ASN A O 1
ATOM 1362 N N . VAL A 1 196 ? 53.919 58.426 5.885 1.00 27.19 258 VAL A N 1
ATOM 1363 C CA . VAL A 1 196 ? 54.777 59.397 5.197 1.00 26.91 258 VAL A CA 1
ATOM 1364 C C . VAL A 1 196 ? 55.816 59.991 6.141 1.00 26.66 258 VAL A C 1
ATOM 1365 O O . VAL A 1 196 ? 57.025 59.993 5.841 1.00 26.92 258 VAL A O 1
ATOM 1369 N N . LEU A 1 197 ? 55.358 60.471 7.292 1.00 26.37 259 LEU A N 1
ATOM 1370 C CA . LEU A 1 197 ? 56.252 61.012 8.325 1.00 26.73 259 LEU A CA 1
ATOM 1371 C C . LEU A 1 197 ? 57.394 60.056 8.661 1.00 26.65 259 LEU A C 1
ATOM 1372 O O . LEU A 1 197 ? 58.523 60.489 8.849 1.00 27.11 259 LEU A O 1
ATOM 1377 N N . SER A 1 198 ? 57.106 58.764 8.719 1.00 26.66 260 SER A N 1
ATOM 1378 C CA . SER A 1 198 ? 58.135 57.767 9.021 1.00 26.93 260 SER A CA 1
ATOM 1379 C C . SER A 1 198 ? 59.273 57.722 8.046 1.00 26.49 260 SER A C 1
ATOM 1380 O O . SER A 1 198 ? 60.436 57.647 8.451 1.00 26.11 260 SER A O 1
ATOM 1383 N N . TRP A 1 199 ? 58.959 57.694 6.755 1.00 26.32 261 TRP A N 1
ATOM 1384 C CA . TRP A 1 199 ? 60.033 57.650 5.771 1.00 25.90 261 TRP A CA 1
ATOM 1385 C C . TRP A 1 199 ? 60.686 59.026 5.552 1.00 24.68 261 TRP A C 1
ATOM 1386 O O . TRP A 1 199 ? 61.871 59.099 5.243 1.00 24.20 261 TRP A O 1
ATOM 1397 N N . LEU A 1 200 ? 59.951 60.105 5.799 1.00 23.86 262 LEU A N 1
ATOM 1398 C CA . LEU A 1 200 ? 60.532 61.453 5.786 1.00 23.78 262 LEU A CA 1
ATOM 1399 C C . LEU A 1 200 ? 61.652 61.704 6.798 1.00 23.23 262 LEU A C 1
ATOM 1400 O O . LEU A 1 200 ? 62.412 62.638 6.614 1.00 22.34 262 LEU A O 1
ATOM 1405 N N . LEU A 1 201 ? 61.725 60.904 7.874 1.00 23.68 263 LEU A N 1
ATOM 1406 C CA . LEU A 1 201 ? 62.824 60.989 8.857 1.00 23.33 263 LEU A CA 1
ATOM 1407 C C . LEU A 1 201 ? 64.137 60.435 8.339 1.00 23.29 263 LEU A C 1
ATOM 1408 O O . LEU A 1 201 ? 65.160 60.524 9.020 1.00 23.03 263 LEU A O 1
ATOM 1413 N N . PHE A 1 202 ? 64.108 59.862 7.139 1.00 23.61 264 PHE A N 1
ATOM 1414 C CA . PHE A 1 202 ? 65.298 59.377 6.458 1.00 23.75 264 PHE A CA 1
ATOM 1415 C C . PHE A 1 202 ? 65.863 60.406 5.463 1.00 24.49 264 PHE A C 1
ATOM 1416 O O . PHE A 1 202 ? 66.955 60.211 4.934 1.00 25.17 264 PHE A O 1
ATOM 1424 N N . VAL A 1 203 ? 65.139 61.498 5.210 1.00 25.14 265 VAL A N 1
ATOM 1425 C CA . VAL A 1 203 ? 65.646 62.569 4.338 1.00 25.48 265 VAL A CA 1
ATOM 1426 C C . VAL A 1 203 ? 66.746 63.360 5.082 1.00 25.56 265 VAL A C 1
ATOM 1427 O O . VAL A 1 203 ? 66.751 63.418 6.310 1.00 26.74 265 VAL A O 1
ATOM 1431 N N . SER A 1 204 ? 67.692 63.938 4.353 1.00 25.74 266 SER A N 1
ATOM 1432 C CA . SER A 1 204 ? 68.783 64.700 4.988 1.00 25.69 266 SER A CA 1
ATOM 1433 C C . SER A 1 204 ? 68.441 66.179 5.214 1.00 25.40 266 SER A C 1
ATOM 1434 O O . SER A 1 204 ? 68.972 66.799 6.125 1.00 25.64 266 SER A O 1
ATOM 1437 N N . ASP A 1 205 ? 67.563 66.743 4.390 1.00 25.41 267 ASP A N 1
ATOM 1438 C CA . ASP A 1 205 ? 67.246 68.167 4.492 1.00 25.07 267 ASP A CA 1
ATOM 1439 C C . ASP A 1 205 ? 66.772 68.518 5.898 1.00 24.63 267 ASP A C 1
ATOM 1440 O O . ASP A 1 205 ? 65.846 67.916 6.404 1.00 24.38 267 ASP A O 1
ATOM 1445 N N . THR A 1 206 ? 67.434 69.493 6.510 1.00 24.42 268 THR A N 1
ATOM 1446 C CA . THR A 1 206 ? 67.127 69.946 7.861 1.00 24.32 268 THR A CA 1
ATOM 1447 C C . THR A 1 206 ? 65.718 70.519 7.994 1.00 24.04 268 THR A C 1
ATOM 1448 O O . THR A 1 206 ? 65.073 70.330 9.027 1.00 24.11 268 THR A O 1
ATOM 1452 N N . ASP A 1 207 ? 65.246 71.227 6.968 1.00 23.72 269 ASP A N 1
ATOM 1453 C CA . ASP A 1 207 ? 63.906 71.838 7.008 1.00 23.58 269 ASP A CA 1
ATOM 1454 C C . ASP A 1 207 ? 62.818 70.767 7.017 1.00 23.10 269 ASP A C 1
ATOM 1455 O O . ASP A 1 207 ? 61.835 70.892 7.755 1.00 23.56 269 ASP A O 1
ATOM 1460 N N . VAL A 1 208 ? 62.995 69.724 6.211 1.00 22.20 270 VAL A N 1
ATOM 1461 C CA . VAL A 1 208 ? 62.020 68.629 6.151 1.00 21.80 270 VAL A CA 1
ATOM 1462 C C . VAL A 1 208 ? 62.040 67.818 7.442 1.00 21.44 270 VAL A C 1
ATOM 1463 O O . VAL A 1 208 ? 60.991 67.570 8.007 1.00 21.23 270 VAL A O 1
ATOM 1467 N N . LEU A 1 209 ? 63.231 67.428 7.914 1.00 21.39 271 LEU A N 1
ATOM 1468 C CA . LEU A 1 209 ? 63.366 66.709 9.192 1.00 21.51 271 LEU A CA 1
ATOM 1469 C C . LEU A 1 209 ? 62.700 67.498 10.337 1.00 21.57 271 LEU A C 1
ATOM 1470 O O . LEU A 1 209 ? 61.886 66.946 11.075 1.00 21.29 271 LEU A O 1
ATOM 1475 N N . ALA A 1 210 ? 63.047 68.780 10.482 1.00 21.75 272 ALA A N 1
ATOM 1476 C CA . ALA A 1 210 ? 62.445 69.615 11.530 1.00 22.11 272 ALA A CA 1
ATOM 1477 C C . ALA A 1 210 ? 60.926 69.589 11.510 1.00 22.14 272 ALA A C 1
ATOM 1478 O O . ALA A 1 210 ? 60.307 69.370 12.531 1.00 22.43 272 ALA A O 1
ATOM 1480 N N . ASP A 1 211 ? 60.309 69.805 10.357 1.00 22.87 273 ASP A N 1
ATOM 1481 C CA . ASP A 1 211 ? 58.823 69.868 10.296 1.00 22.61 273 ASP A CA 1
ATOM 1482 C C . ASP A 1 211 ? 58.131 68.508 10.432 1.00 22.20 273 ASP A C 1
ATOM 1483 O O . ASP A 1 211 ? 56.992 68.433 10.886 1.00 21.99 273 ASP A O 1
ATOM 1488 N N . ALA A 1 212 ? 58.810 67.452 9.997 1.00 21.90 274 ALA A N 1
ATOM 1489 C CA . ALA A 1 212 ? 58.364 66.080 10.203 1.00 22.02 274 ALA A CA 1
ATOM 1490 C C . ALA A 1 212 ? 58.302 65.758 11.698 1.00 21.92 274 ALA A C 1
ATOM 1491 O O . ALA A 1 212 ? 57.314 65.187 12.190 1.00 21.48 274 ALA A O 1
ATOM 1493 N N . CYS A 1 213 ? 59.352 66.144 12.417 1.00 21.33 275 CYS A N 1
ATOM 1494 C CA . CYS A 1 213 ? 59.368 66.042 13.878 1.00 21.08 275 CYS A CA 1
ATOM 1495 C C . CYS A 1 213 ? 58.288 66.897 14.558 1.00 21.28 275 CYS A C 1
ATOM 1496 O O . CYS A 1 213 ? 57.627 66.433 15.473 1.00 21.21 275 CYS A O 1
ATOM 1499 N N . TRP A 1 214 ? 58.088 68.135 14.109 1.00 20.67 276 TRP A N 1
ATOM 1500 C CA . TRP A 1 214 ? 57.042 68.961 14.689 1.00 20.30 276 TRP A CA 1
ATOM 1501 C C . TRP A 1 214 ? 55.680 68.262 14.518 1.00 20.56 276 TRP A C 1
ATOM 1502 O O . TRP A 1 214 ? 54.933 68.140 15.482 1.00 20.94 276 TRP A O 1
ATOM 1513 N N . ALA A 1 215 ? 55.390 67.776 13.316 1.00 20.61 277 ALA A N 1
ATOM 1514 C CA . ALA A 1 215 ? 54.147 67.034 13.063 1.00 21.05 277 ALA A CA 1
ATOM 1515 C C . ALA A 1 215 ? 53.940 65.869 14.050 1.00 20.74 277 ALA A C 1
ATOM 1516 O O . ALA A 1 215 ? 52.875 65.725 14.623 1.00 20.10 277 ALA A O 1
ATOM 1518 N N . LEU A 1 216 ? 54.966 65.042 14.209 1.00 20.58 278 LEU A N 1
ATOM 1519 C CA . LEU A 1 216 ? 54.964 63.911 15.139 1.00 21.23 278 LEU A CA 1
ATOM 1520 C C . LEU A 1 216 ? 54.828 64.293 16.600 1.00 21.35 278 LEU A C 1
ATOM 1521 O O . LEU A 1 216 ? 54.201 63.576 17.374 1.00 21.88 278 LEU A O 1
ATOM 1526 N N . SER A 1 217 ? 55.456 65.388 16.997 1.00 22.53 279 SER A N 1
ATOM 1527 C CA . SER A 1 217 ? 55.284 65.895 18.356 1.00 22.75 279 SER A CA 1
ATOM 1528 C C . SER A 1 217 ? 53.816 66.266 18.646 1.00 23.48 279 SER A C 1
ATOM 1529 O O . SER A 1 217 ? 53.327 66.130 19.783 1.00 23.52 279 SER A O 1
ATOM 1532 N N . TYR A 1 218 ? 53.101 66.715 17.620 1.00 23.88 280 TYR A N 1
ATOM 1533 C CA . TYR A 1 218 ? 51.702 67.077 17.784 1.00 24.33 280 TYR A CA 1
ATOM 1534 C C . TYR A 1 218 ? 50.826 65.825 17.843 1.00 24.58 280 TYR A C 1
ATOM 1535 O O . TYR A 1 218 ? 49.850 65.791 18.573 1.00 24.98 280 TYR A O 1
ATOM 1544 N N . LEU A 1 219 ? 51.169 64.810 17.045 1.00 25.01 281 LEU A N 1
ATOM 1545 C CA . LEU A 1 219 ? 50.351 63.592 16.914 1.00 24.65 281 LEU A CA 1
ATOM 1546 C C . LEU A 1 219 ? 50.456 62.732 18.175 1.00 24.94 281 LEU A C 1
ATOM 1547 O O . LEU A 1 219 ? 49.474 62.108 18.581 1.00 24.41 281 LEU A O 1
ATOM 1552 N N . SER A 1 220 ? 51.628 62.761 18.815 1.00 24.17 282 SER A N 1
ATOM 1553 C CA . SER A 1 220 ? 51.860 62.052 20.064 1.00 24.54 282 SER A CA 1
ATOM 1554 C C . SER A 1 220 ? 51.545 62.861 21.322 1.00 24.86 282 SER A C 1
ATOM 1555 O O . SER A 1 220 ? 51.860 62.423 22.418 1.00 25.27 282 SER A O 1
ATOM 1558 N N . ASP A 1 221 ? 50.899 64.022 21.173 1.00 25.25 283 ASP A N 1
ATOM 1559 C CA . ASP A 1 221 ? 50.470 64.821 22.291 1.00 24.14 283 ASP A CA 1
ATOM 1560 C C . ASP A 1 221 ? 49.024 64.500 22.584 1.00 24.36 283 ASP A C 1
ATOM 1561 O O . ASP A 1 221 ? 48.107 65.034 21.931 1.00 25.96 283 ASP A O 1
ATOM 1566 N N . GLY A 1 222 ? 48.788 63.649 23.567 1.00 23.37 284 GLY A N 1
ATOM 1567 C CA . GLY A 1 222 ? 47.423 63.190 23.843 1.00 21.65 284 GLY A CA 1
ATOM 1568 C C . GLY A 1 222 ? 47.395 61.850 24.539 1.00 20.59 284 GLY A C 1
ATOM 1569 O O . GLY A 1 222 ? 48.431 61.394 25.081 1.00 19.27 284 GLY A O 1
ATOM 1570 N N . PRO A 1 223 ? 46.224 61.210 24.564 1.00 19.86 285 PRO A N 1
ATOM 1571 C CA . PRO A 1 223 ? 46.115 59.941 25.233 1.00 20.47 285 PRO A CA 1
ATOM 1572 C C . PRO A 1 223 ? 46.952 58.842 24.571 1.00 21.01 285 PRO A C 1
ATOM 1573 O O . PRO A 1 223 ? 47.460 58.985 23.447 1.00 20.28 285 PRO A O 1
ATOM 1577 N N . ASN A 1 224 ? 47.115 57.753 25.295 1.00 21.81 286 ASN A N 1
ATOM 1578 C CA . ASN A 1 224 ? 48.047 56.707 24.914 1.00 21.27 286 ASN A CA 1
ATOM 1579 C C . ASN A 1 224 ? 47.694 55.910 23.654 1.00 21.56 286 ASN A C 1
ATOM 1580 O O . ASN A 1 224 ? 48.554 55.216 23.114 1.00 19.96 286 ASN A O 1
ATOM 1585 N N . ASP A 1 225 ? 46.437 55.975 23.216 1.00 20.53 287 ASP A N 1
ATOM 1586 C CA . ASP A 1 225 ? 46.030 55.403 21.935 1.00 22.20 287 ASP A CA 1
ATOM 1587 C C . ASP A 1 225 ? 46.663 56.181 20.756 1.00 22.56 287 ASP A C 1
ATOM 1588 O O . ASP A 1 225 ? 46.957 55.609 19.710 1.00 23.60 287 ASP A O 1
ATOM 1593 N N . LYS A 1 226 ? 46.888 57.482 20.915 1.00 22.67 288 LYS A N 1
ATOM 1594 C CA . LYS A 1 226 ? 47.546 58.258 19.871 1.00 22.41 288 LYS A CA 1
ATOM 1595 C C . LYS A 1 226 ? 49.022 57.905 19.827 1.00 22.96 288 LYS A C 1
ATOM 1596 O O . LYS A 1 226 ? 49.606 57.849 18.740 1.00 23.08 288 LYS A O 1
ATOM 1602 N N . ILE A 1 227 ? 49.614 57.631 20.995 1.00 22.29 289 ILE A N 1
ATOM 1603 C CA . ILE A 1 227 ? 51.053 57.298 21.058 1.00 22.78 289 ILE A CA 1
ATOM 1604 C C . ILE A 1 227 ? 51.309 55.893 20.486 1.00 22.46 289 ILE A C 1
ATOM 1605 O O . ILE A 1 227 ? 52.385 55.601 20.002 1.00 23.58 289 ILE A O 1
ATOM 1610 N N . GLN A 1 228 ? 50.325 55.011 20.625 1.00 22.80 290 GLN A N 1
ATOM 1611 C CA . GLN A 1 228 ? 50.382 53.664 20.096 1.00 22.46 290 GLN A CA 1
ATOM 1612 C C . GLN A 1 228 ? 50.395 53.794 18.556 1.00 22.06 290 GLN A C 1
ATOM 1613 O O . GLN A 1 228 ? 51.180 53.156 17.903 1.00 22.01 290 GLN A O 1
ATOM 1619 N N . ALA A 1 229 ? 49.528 54.625 17.980 1.00 21.65 291 ALA A N 1
ATOM 1620 C CA . ALA A 1 229 ? 49.512 54.871 16.512 1.00 21.09 291 ALA A CA 1
ATOM 1621 C C . ALA A 1 229 ? 50.840 55.438 16.011 1.00 21.06 291 ALA A C 1
ATOM 1622 O O . ALA A 1 229 ? 51.348 55.022 14.967 1.00 22.96 291 ALA A O 1
ATOM 1624 N N . VAL A 1 230 ? 51.442 56.334 16.778 1.00 20.17 292 VAL A N 1
ATOM 1625 C CA . VAL A 1 230 ? 52.750 56.918 16.423 1.00 18.80 292 VAL A CA 1
ATOM 1626 C C . VAL A 1 230 ? 53.876 55.895 16.535 1.00 19.40 292 VAL A C 1
ATOM 1627 O O . VAL A 1 230 ? 54.728 55.805 15.641 1.00 20.85 292 VAL A O 1
ATOM 1631 N N . ILE A 1 231 ? 53.913 55.096 17.603 1.00 19.28 293 ILE A N 1
ATOM 1632 C CA . ILE A 1 231 ? 54.980 54.057 17.745 1.00 17.26 293 ILE A CA 1
ATOM 1633 C C . ILE A 1 231 ? 54.841 52.995 16.663 1.00 17.03 293 ILE A C 1
ATOM 1634 O O . ILE A 1 231 ? 55.852 52.461 16.174 1.00 14.06 293 ILE A O 1
ATOM 1639 N N . ASP A 1 232 ? 53.572 52.626 16.376 1.00 14.79 294 ASP A N 1
ATOM 1640 C CA . ASP A 1 232 ? 53.181 51.660 15.343 1.00 17.59 294 ASP A CA 1
ATOM 1641 C C . ASP A 1 232 ? 53.709 52.007 13.949 1.00 18.77 294 ASP A C 1
ATOM 1642 O O . ASP A 1 232 ? 53.920 51.111 13.097 1.00 19.07 294 ASP A O 1
ATOM 1647 N N . ALA A 1 233 ? 53.872 53.310 13.716 1.00 20.74 295 ALA A N 1
ATOM 1648 C CA . ALA A 1 233 ? 54.399 53.846 12.456 1.00 21.04 295 ALA A CA 1
ATOM 1649 C C . ALA A 1 233 ? 55.893 53.683 12.336 1.00 21.31 295 ALA A C 1
ATOM 1650 O O . ALA A 1 233 ? 56.418 53.902 11.256 1.00 21.62 295 ALA A O 1
ATOM 1652 N N . GLY A 1 234 ? 56.560 53.307 13.427 1.00 21.88 296 GLY A N 1
ATOM 1653 C CA . GLY A 1 234 ? 58.025 53.007 13.466 1.00 21.87 296 GLY A CA 1
ATOM 1654 C C . GLY A 1 234 ? 59.010 54.126 13.723 1.00 22.86 296 GLY A C 1
ATOM 1655 O O . GLY A 1 234 ? 60.235 53.944 13.636 1.00 22.13 296 GLY A O 1
ATOM 1656 N N . VAL A 1 235 ? 58.495 55.299 14.041 1.00 23.91 297 VAL A N 1
ATOM 1657 C CA . VAL A 1 235 ? 59.325 56.516 14.134 1.00 23.34 297 VAL A CA 1
ATOM 1658 C C . VAL A 1 235 ? 60.292 56.635 15.336 1.00 24.25 297 VAL A C 1
ATOM 1659 O O . VAL A 1 235 ? 61.314 57.372 15.259 1.00 24.40 297 VAL A O 1
ATOM 1663 N N . CYS A 1 236 ? 60.072 55.889 16.418 1.00 23.73 298 CYS A N 1
ATOM 1664 C CA . CYS A 1 236 ? 60.893 56.148 17.633 1.00 23.74 298 CYS A CA 1
ATOM 1665 C C . CYS A 1 236 ? 62.378 56.058 17.455 1.00 23.20 298 CYS A C 1
ATOM 1666 O O . CYS A 1 236 ? 63.143 56.889 18.029 1.00 24.00 298 CYS A O 1
ATOM 1669 N N . ARG A 1 237 ? 62.854 55.076 16.695 1.00 22.55 299 ARG A N 1
ATOM 1670 C CA . ARG A 1 237 ? 64.359 54.961 16.582 1.00 22.46 299 ARG A CA 1
ATOM 1671 C C . ARG A 1 237 ? 64.961 56.156 15.905 1.00 22.22 299 ARG A C 1
ATOM 1672 O O . ARG A 1 237 ? 66.010 56.703 16.363 1.00 23.78 299 ARG A O 1
ATOM 1680 N N . ARG A 1 238 ? 64.369 56.559 14.779 1.00 21.87 300 ARG A N 1
ATOM 1681 C CA . ARG A 1 238 ? 64.873 57.722 14.053 1.00 22.14 300 ARG A CA 1
ATOM 1682 C C . ARG A 1 238 ? 64.760 58.986 14.901 1.00 21.79 300 ARG A C 1
ATOM 1683 O O . ARG A 1 238 ? 65.697 59.754 14.975 1.00 22.03 300 ARG A O 1
ATOM 1691 N N . LEU A 1 239 ? 63.623 59.186 15.554 1.00 21.25 301 LEU A N 1
ATOM 1692 C CA . LEU A 1 239 ? 63.475 60.305 16.500 1.00 20.81 301 LEU A CA 1
ATOM 1693 C C . LEU A 1 239 ? 64.625 60.351 17.498 1.00 20.60 301 LEU A C 1
ATOM 1694 O O . LEU A 1 239 ? 65.225 61.390 17.715 1.00 21.04 301 LEU A O 1
ATOM 1699 N N . VAL A 1 240 ? 64.905 59.213 18.119 1.00 20.14 302 VAL A N 1
ATOM 1700 C CA . VAL A 1 240 ? 65.892 59.145 19.150 1.00 19.40 302 VAL A CA 1
ATOM 1701 C C . VAL A 1 240 ? 67.240 59.468 18.552 1.00 18.84 302 VAL A C 1
ATOM 1702 O O . VAL A 1 240 ? 67.944 60.235 19.129 1.00 19.21 302 VAL A O 1
ATOM 1706 N N . GLU A 1 241 ? 67.551 58.951 17.366 1.00 18.73 303 GLU A N 1
ATOM 1707 C CA . GLU A 1 241 ? 68.762 59.314 16.639 1.00 18.25 303 GLU A CA 1
ATOM 1708 C C . GLU A 1 241 ? 68.914 60.810 16.302 1.00 18.32 303 GLU A C 1
ATOM 1709 O O . GLU A 1 241 ? 70.028 61.331 16.262 1.00 17.26 303 GLU A O 1
ATOM 1715 N N . LEU A 1 242 ? 67.804 61.487 16.049 1.00 18.15 304 LEU A N 1
ATOM 1716 C CA . LEU A 1 242 ? 67.829 62.921 15.708 1.00 18.52 304 LEU A CA 1
ATOM 1717 C C . LEU A 1 242 ? 68.075 63.842 16.931 1.00 18.99 304 LEU A C 1
ATOM 1718 O O . LEU A 1 242 ? 68.343 65.053 16.770 1.00 18.21 304 LEU A O 1
ATOM 1723 N N . LEU A 1 243 ? 68.007 63.271 18.142 1.00 19.33 305 LEU A N 1
ATOM 1724 C CA . LEU A 1 243 ? 68.392 63.996 19.355 1.00 19.63 305 LEU A CA 1
ATOM 1725 C C . LEU A 1 243 ? 69.860 64.403 19.275 1.00 20.46 305 LEU A C 1
ATOM 1726 O O . LEU A 1 243 ? 70.276 65.336 19.957 1.00 20.58 305 LEU A O 1
ATOM 1731 N N . MET A 1 244 ? 70.635 63.730 18.420 1.00 21.55 306 MET A N 1
ATOM 1732 C CA . MET A 1 244 ? 72.074 64.039 18.251 1.00 22.35 306 MET A CA 1
ATOM 1733 C C . MET A 1 244 ? 72.408 64.873 16.990 1.00 22.59 306 MET A C 1
ATOM 1734 O O . MET A 1 244 ? 73.566 65.023 16.616 1.00 22.52 306 MET A O 1
ATOM 1739 N N . HIS A 1 245 ? 71.395 65.463 16.370 1.00 23.21 307 HIS A N 1
ATOM 1740 C CA . HIS A 1 245 ? 71.616 66.340 15.219 1.00 23.47 307 HIS A CA 1
ATOM 1741 C C . HIS A 1 245 ? 72.396 67.602 15.622 1.00 23.59 307 HIS A C 1
ATOM 1742 O O . HIS A 1 245 ? 72.372 68.007 16.788 1.00 22.94 307 HIS A O 1
ATOM 1749 N N . ASN A 1 246 ? 73.098 68.188 14.648 1.00 23.77 308 ASN A N 1
ATOM 1750 C CA . ASN A 1 246 ? 73.844 69.443 14.815 1.00 24.57 308 ASN A CA 1
ATOM 1751 C C . ASN A 1 246 ? 72.993 70.706 14.924 1.00 24.18 308 ASN A C 1
ATOM 1752 O O . ASN A 1 246 ? 73.472 71.751 15.364 1.00 24.35 308 ASN A O 1
ATOM 1757 N N . ASP A 1 247 ? 71.752 70.622 14.484 1.00 23.87 309 ASP A N 1
ATOM 1758 C CA . ASP A 1 247 ? 70.905 71.787 14.334 1.00 23.53 309 ASP A CA 1
ATOM 1759 C C . ASP A 1 247 ? 69.802 71.685 15.387 1.00 22.88 309 ASP A C 1
ATOM 1760 O O . ASP A 1 247 ? 69.068 70.695 15.439 1.00 22.00 309 ASP A O 1
ATOM 1765 N N . TYR A 1 248 ? 69.712 72.707 16.235 1.00 22.51 310 TYR A N 1
ATOM 1766 C CA . TYR A 1 248 ? 68.691 72.782 17.281 1.00 22.20 310 TYR A CA 1
ATOM 1767 C C . TYR A 1 248 ? 67.292 72.823 16.689 1.00 21.64 310 TYR A C 1
ATOM 1768 O O . TYR A 1 248 ? 66.327 72.470 17.362 1.00 21.34 310 TYR A O 1
ATOM 1777 N N . LYS A 1 249 ? 67.182 73.259 15.437 1.00 21.00 311 LYS A N 1
ATOM 1778 C CA . LYS A 1 249 ? 65.909 73.248 14.711 1.00 20.66 311 LYS A CA 1
ATOM 1779 C C . LYS A 1 249 ? 65.388 71.849 14.524 1.00 19.65 311 LYS A C 1
ATOM 1780 O O . LYS A 1 249 ? 64.192 71.670 14.409 1.00 18.79 311 LYS A O 1
ATOM 1786 N N . VAL A 1 250 ? 66.273 70.856 14.466 1.00 18.88 312 VAL A N 1
ATOM 1787 C CA . VAL A 1 250 ? 65.813 69.458 14.444 1.00 18.78 312 VAL A CA 1
ATOM 1788 C C . VAL A 1 250 ? 65.678 68.871 15.869 1.00 18.50 312 VAL A C 1
ATOM 1789 O O . VAL A 1 250 ? 64.671 68.234 16.183 1.00 17.98 312 VAL A O 1
ATOM 1793 N N . VAL A 1 251 ? 66.663 69.126 16.730 1.00 18.14 313 VAL A N 1
ATOM 1794 C CA . VAL A 1 251 ? 66.678 68.568 18.094 1.00 17.99 313 VAL A CA 1
ATOM 1795 C C . VAL A 1 251 ? 65.478 68.990 18.934 1.00 18.62 313 VAL A C 1
ATOM 1796 O O . VAL A 1 251 ? 64.862 68.140 19.572 1.00 19.70 313 VAL A O 1
ATOM 1800 N N . SER A 1 252 ? 65.133 70.278 18.930 1.00 18.16 314 SER A N 1
ATOM 1801 C CA . SER A 1 252 ? 63.968 70.755 19.675 1.00 18.09 314 SER A CA 1
ATOM 1802 C C . SER A 1 252 ? 62.707 69.930 19.388 1.00 18.43 314 SER A C 1
ATOM 1803 O O . SER A 1 252 ? 62.199 69.310 20.302 1.00 18.40 314 SER A O 1
ATOM 1806 N N . PRO A 1 253 ? 62.214 69.904 18.127 1.00 18.62 315 PRO A N 1
ATOM 1807 C CA . PRO A 1 253 ? 61.044 69.058 17.847 1.00 18.56 315 PRO A CA 1
ATOM 1808 C C . PRO A 1 253 ? 61.221 67.552 18.010 1.00 18.76 315 PRO A C 1
ATOM 1809 O O . PRO A 1 253 ? 60.274 66.890 18.372 1.00 19.97 315 PRO A O 1
ATOM 1813 N N . ALA A 1 254 ? 62.387 67.005 17.689 1.00 19.14 316 ALA A N 1
ATOM 1814 C CA . ALA A 1 254 ? 62.650 65.583 17.898 1.00 18.94 316 ALA A CA 1
ATOM 1815 C C . ALA A 1 254 ? 62.518 65.277 19.393 1.00 19.09 316 ALA A C 1
ATOM 1816 O O . ALA A 1 254 ? 61.779 64.361 19.802 1.00 19.37 316 ALA A O 1
ATOM 1818 N N . LEU A 1 255 ? 63.161 66.112 20.204 1.00 18.83 317 LEU A N 1
ATOM 1819 C CA . LEU A 1 255 ? 63.063 66.022 21.662 1.00 18.85 317 LEU A CA 1
ATOM 1820 C C . LEU A 1 255 ? 61.642 66.192 22.201 1.00 19.46 317 LEU A C 1
ATOM 1821 O O . LEU A 1 255 ? 61.280 65.569 23.193 1.00 20.64 317 LEU A O 1
ATOM 1826 N N . ARG A 1 256 ? 60.830 66.997 21.532 1.00 19.15 318 ARG A N 1
ATOM 1827 C CA . ARG A 1 256 ? 59.472 67.243 21.967 1.00 18.30 318 ARG A CA 1
ATOM 1828 C C . ARG A 1 256 ? 58.595 66.025 21.679 1.00 17.40 318 ARG A C 1
ATOM 1829 O O . ARG A 1 256 ? 57.731 65.686 22.506 1.00 18.55 318 ARG A O 1
ATOM 1837 N N . ALA A 1 257 ? 58.813 65.376 20.524 1.00 13.67 319 ALA A N 1
ATOM 1838 C CA . ALA A 1 257 ? 58.140 64.118 20.175 1.00 11.71 319 ALA A CA 1
ATOM 1839 C C . ALA A 1 257 ? 58.488 62.978 21.127 1.00 9.38 319 ALA A C 1
ATOM 1840 O O . ALA A 1 257 ? 57.606 62.309 21.653 1.00 9.04 319 ALA A O 1
ATOM 1842 N N . VAL A 1 258 ? 59.776 62.764 21.316 1.00 7.34 320 VAL A N 1
ATOM 1843 C CA . VAL A 1 258 ? 60.277 61.780 22.251 1.00 6.91 320 VAL A CA 1
ATOM 1844 C C . VAL A 1 258 ? 59.696 61.966 23.674 1.00 5.55 320 VAL A C 1
ATOM 1845 O O . VAL A 1 258 ? 59.267 61.028 24.307 1.00 3.92 320 VAL A O 1
ATOM 1849 N N . GLY A 1 259 ? 59.691 63.204 24.145 1.00 4.56 321 GLY A N 1
ATOM 1850 C CA . GLY A 1 259 ? 59.255 63.500 25.472 1.00 4.42 321 GLY A CA 1
ATOM 1851 C C . GLY A 1 259 ? 57.809 63.182 25.625 1.00 3.08 321 GLY A C 1
ATOM 1852 O O . GLY A 1 259 ? 57.388 62.739 26.685 1.00 2.47 321 GLY A O 1
ATOM 1853 N N . ASN A 1 260 ? 57.049 63.404 24.565 1.00 3.37 322 ASN A N 1
ATOM 1854 C CA . ASN A 1 260 ? 55.597 63.089 24.566 1.00 3.57 322 ASN A CA 1
ATOM 1855 C C . ASN A 1 260 ? 55.303 61.576 24.492 1.00 3.45 322 ASN A C 1
ATOM 1856 O O . ASN A 1 260 ? 54.286 61.094 25.005 1.00 3.36 322 ASN A O 1
ATOM 1861 N N . ILE A 1 261 ? 56.180 60.832 23.823 1.00 3.31 323 ILE A N 1
ATOM 1862 C CA . ILE A 1 261 ? 55.940 59.401 23.653 1.00 3.40 323 ILE A CA 1
ATOM 1863 C C . ILE A 1 261 ? 56.179 58.732 25.015 1.00 3.33 323 ILE A C 1
ATOM 1864 O O . ILE A 1 261 ? 55.379 57.889 25.449 1.00 2.29 323 ILE A O 1
ATOM 1869 N N . VAL A 1 262 ? 57.244 59.154 25.715 1.00 2.84 324 VAL A N 1
ATOM 1870 C CA . VAL A 1 262 ? 57.482 58.696 27.097 1.00 2.49 324 VAL A CA 1
ATOM 1871 C C . VAL A 1 262 ? 56.528 59.241 28.177 1.00 2.82 324 VAL A C 1
ATOM 1872 O O . VAL A 1 262 ? 56.800 59.054 29.361 1.00 2.01 324 VAL A O 1
ATOM 1876 N N . THR A 1 263 ? 55.428 59.909 27.786 1.00 2.22 325 THR A N 1
ATOM 1877 C CA . THR A 1 263 ? 54.290 60.119 28.674 1.00 2.08 325 THR A CA 1
ATOM 1878 C C . THR A 1 263 ? 53.314 58.943 28.513 1.00 2.89 325 THR A C 1
ATOM 1879 O O . THR A 1 263 ? 52.224 58.938 29.117 1.00 2.95 325 THR A O 1
ATOM 1883 N N . GLY A 1 264 ? 53.706 57.975 27.673 1.00 3.08 326 GLY A N 1
ATOM 1884 C CA . GLY A 1 264 ? 53.024 56.703 27.505 1.00 2.53 326 GLY A CA 1
ATOM 1885 C C . GLY A 1 264 ? 53.133 55.791 28.717 1.00 2.80 326 GLY A C 1
ATOM 1886 O O . GLY A 1 264 ? 53.943 56.040 29.613 1.00 2.00 326 GLY A O 1
ATOM 1887 N N . ASP A 1 265 ? 52.293 54.739 28.761 1.00 3.20 327 ASP A N 1
ATOM 1888 C CA . ASP A 1 265 ? 52.444 53.692 29.789 1.00 3.34 327 ASP A CA 1
ATOM 1889 C C . ASP A 1 265 ? 53.864 53.163 29.713 1.00 3.40 327 ASP A C 1
ATOM 1890 O O . ASP A 1 265 ? 54.622 53.692 28.956 1.00 3.73 327 ASP A O 1
ATOM 1895 N N . ASP A 1 266 ? 54.185 52.113 30.482 1.00 3.33 328 ASP A N 1
ATOM 1896 C CA . ASP A 1 266 ? 55.536 51.636 30.681 1.00 3.93 328 ASP A CA 1
ATOM 1897 C C . ASP A 1 266 ? 56.126 50.875 29.492 1.00 2.79 328 ASP A C 1
ATOM 1898 O O . ASP A 1 266 ? 57.349 50.811 29.332 1.00 3.71 328 ASP A O 1
ATOM 1903 N N . ILE A 1 267 ? 55.253 50.234 28.727 1.00 2.47 329 ILE A N 1
ATOM 1904 C CA . ILE A 1 267 ? 55.544 49.527 27.452 1.00 2.53 329 ILE A CA 1
ATOM 1905 C C . ILE A 1 267 ? 55.992 50.559 26.393 1.00 2.35 329 ILE A C 1
ATOM 1906 O O . ILE A 1 267 ? 57.132 50.500 25.827 1.00 2.00 329 ILE A O 1
ATOM 1911 N N . GLN A 1 268 ? 55.174 51.589 26.239 1.00 2.00 330 GLN A N 1
ATOM 1912 C CA . GLN A 1 268 ? 55.447 52.698 25.323 1.00 2.04 330 GLN A CA 1
ATOM 1913 C C . GLN A 1 268 ? 56.760 53.429 25.625 1.00 3.40 330 GLN A C 1
ATOM 1914 O O . GLN A 1 268 ? 57.554 53.767 24.724 1.00 4.63 330 GLN A O 1
ATOM 1920 N N . THR A 1 269 ? 57.066 53.614 26.907 1.00 3.20 331 THR A N 1
ATOM 1921 C CA . THR A 1 269 ? 58.262 54.337 27.247 1.00 2.00 331 THR A CA 1
ATOM 1922 C C . THR A 1 269 ? 59.493 53.432 27.138 1.00 2.00 331 THR A C 1
ATOM 1923 O O . THR A 1 269 ? 60.545 53.905 26.784 1.00 2.00 331 THR A O 1
ATOM 1927 N N . GLN A 1 270 ? 59.340 52.127 27.332 1.00 2.00 332 GLN A N 1
ATOM 1928 C CA . GLN A 1 270 ? 60.426 51.159 27.032 1.00 2.00 332 GLN A CA 1
ATOM 1929 C C . GLN A 1 270 ? 60.775 51.176 25.561 1.00 2.00 332 GLN A C 1
ATOM 1930 O O . GLN A 1 270 ? 61.988 51.099 25.202 1.00 2.00 332 GLN A O 1
ATOM 1936 N N . VAL A 1 271 ? 59.773 51.340 24.708 1.00 2.00 333 VAL A N 1
ATOM 1937 C CA . VAL A 1 271 ? 60.044 51.454 23.273 1.00 2.00 333 VAL A CA 1
ATOM 1938 C C . VAL A 1 271 ? 61.177 52.462 22.981 1.00 2.00 333 VAL A C 1
ATOM 1939 O O . VAL A 1 271 ? 61.867 52.234 22.085 1.00 2.00 333 VAL A O 1
ATOM 1943 N N . ILE A 1 272 ? 61.247 53.587 23.698 1.00 2.02 334 ILE A N 1
ATOM 1944 C CA . ILE A 1 272 ? 62.281 54.695 23.574 1.00 2.00 334 ILE A CA 1
ATOM 1945 C C . ILE A 1 272 ? 63.559 54.394 24.266 1.00 2.69 334 ILE A C 1
ATOM 1946 O O . ILE A 1 272 ? 64.639 54.823 23.836 1.00 3.73 334 ILE A O 1
ATOM 1951 N N . LEU A 1 273 ? 63.465 53.729 25.417 1.00 4.23 335 LEU A N 1
ATOM 1952 C CA . LEU A 1 273 ? 64.661 53.387 26.162 1.00 4.07 335 LEU A CA 1
ATOM 1953 C C . LEU A 1 273 ? 65.425 52.390 25.371 1.00 3.78 335 LEU A C 1
ATOM 1954 O O . LEU A 1 273 ? 66.670 52.422 25.339 1.00 3.95 335 LEU A O 1
ATOM 1959 N N . ASN A 1 274 ? 64.716 51.503 24.701 1.00 2.00 336 ASN A N 1
ATOM 1960 C CA . ASN A 1 274 ? 65.417 50.548 23.837 1.00 2.28 336 ASN A CA 1
ATOM 1961 C C . ASN A 1 274 ? 66.203 51.156 22.647 1.00 2.00 336 ASN A C 1
ATOM 1962 O O . ASN A 1 274 ? 66.661 50.414 21.818 1.00 2.00 336 ASN A O 1
ATOM 1967 N N . CYS A 1 275 ? 66.238 52.473 22.460 1.00 2.00 337 CYS A N 1
ATOM 1968 C CA . CYS A 1 275 ? 66.760 53.008 21.222 1.00 2.00 337 CYS A CA 1
ATOM 1969 C C . CYS A 1 275 ? 67.996 53.739 21.697 1.00 2.00 337 CYS A C 1
ATOM 1970 O O . CYS A 1 275 ? 68.504 54.527 20.955 1.00 2.00 337 CYS A O 1
ATOM 1973 N N . SER A 1 276 ? 68.392 53.446 22.932 1.00 2.00 338 SER A N 1
ATOM 1974 C CA . SER A 1 276 ? 69.348 54.168 23.692 1.00 3.22 338 SER A CA 1
ATOM 1975 C C . SER A 1 276 ? 69.120 55.646 23.881 1.00 4.61 338 SER A C 1
ATOM 1976 O O . SER A 1 276 ? 70.072 56.385 23.840 1.00 3.47 338 SER A O 1
ATOM 1979 N N . ALA A 1 277 ? 67.894 56.082 24.151 1.00 5.34 339 ALA A N 1
ATOM 1980 C CA . ALA A 1 277 ? 67.713 57.518 24.367 1.00 6.52 339 ALA A CA 1
ATOM 1981 C C . ALA A 1 277 ? 68.566 58.154 25.500 1.00 7.54 339 ALA A C 1
ATOM 1982 O O . ALA A 1 277 ? 69.028 59.283 25.352 1.00 8.44 339 ALA A O 1
ATOM 1984 N N . LEU A 1 278 ? 68.806 57.453 26.617 1.00 8.56 340 LEU A N 1
ATOM 1985 C CA . LEU A 1 278 ? 69.392 58.110 27.790 1.00 8.20 340 LEU A CA 1
ATOM 1986 C C . LEU A 1 278 ? 70.790 58.662 27.590 1.00 8.94 340 LEU A C 1
ATOM 1987 O O . LEU A 1 278 ? 71.076 59.719 28.151 1.00 8.39 340 LEU A O 1
ATOM 1992 N N . GLN A 1 279 ? 71.688 58.017 26.838 1.00 10.34 341 GLN A N 1
ATOM 1993 C CA . GLN A 1 279 ? 73.029 58.670 26.704 1.00 11.71 341 GLN A CA 1
ATOM 1994 C C . GLN A 1 279 ? 72.866 59.963 25.913 1.00 11.87 341 GLN A C 1
ATOM 1995 O O . GLN A 1 279 ? 73.511 60.932 26.223 1.00 12.44 341 GLN A O 1
ATOM 2001 N N . SER A 1 280 ? 71.939 59.991 24.946 1.00 12.98 342 SER A N 1
ATOM 2002 C CA . SER A 1 280 ? 71.646 61.221 24.179 1.00 12.45 342 SER A CA 1
ATOM 2003 C C . SER A 1 280 ? 71.001 62.284 25.060 1.00 12.23 342 SER A C 1
ATOM 2004 O O . SER A 1 280 ? 71.350 63.454 24.996 1.00 12.55 342 SER A O 1
ATOM 2007 N N . LEU A 1 281 ? 70.080 61.865 25.907 1.00 11.50 343 LEU A N 1
ATOM 2008 C CA . LEU A 1 281 ? 69.489 62.769 26.899 1.00 11.09 343 LEU A CA 1
ATOM 2009 C C . LEU A 1 281 ? 70.499 63.291 27.910 1.00 10.71 343 LEU A C 1
ATOM 2010 O O . LEU A 1 281 ? 70.466 64.463 28.226 1.00 10.50 343 LEU A O 1
ATOM 2015 N N . LEU A 1 282 ? 71.420 62.458 28.393 1.00 10.87 344 LEU A N 1
ATOM 2016 C CA . LEU A 1 282 ? 72.489 62.975 29.270 1.00 10.87 344 LEU A CA 1
ATOM 2017 C C . LEU A 1 282 ? 73.335 64.040 28.568 1.00 10.71 344 LEU A C 1
ATOM 2018 O O . LEU A 1 282 ? 73.745 65.010 29.175 1.00 10.72 344 LEU A O 1
ATOM 2023 N N . HIS A 1 283 ? 73.608 63.849 27.287 1.00 11.31 345 HIS A N 1
ATOM 2024 C CA . HIS A 1 283 ? 74.337 64.843 26.489 1.00 11.10 345 HIS A CA 1
ATOM 2025 C C . HIS A 1 283 ? 73.551 66.159 26.386 1.00 10.45 345 HIS A C 1
ATOM 2026 O O . HIS A 1 283 ? 74.092 67.219 26.579 1.00 10.34 345 HIS A O 1
ATOM 2033 N N . LEU A 1 284 ? 72.255 66.087 26.134 1.00 10.40 346 LEU A N 1
ATOM 2034 C CA . LEU A 1 284 ? 71.461 67.307 26.029 1.00 10.29 346 LEU A CA 1
ATOM 2035 C C . LEU A 1 284 ? 71.260 68.044 27.367 1.00 10.53 346 LEU A C 1
ATOM 2036 O O . LEU A 1 284 ? 70.796 69.186 27.369 1.00 10.75 346 LEU A O 1
ATOM 2041 N N . LEU A 1 285 ? 71.615 67.427 28.498 1.00 10.22 347 LEU A N 1
ATOM 2042 C CA . LEU A 1 285 ? 71.554 68.132 29.778 1.00 10.42 347 LEU A CA 1
ATOM 2043 C C . LEU A 1 285 ? 72.706 69.125 29.917 1.00 11.01 347 LEU A C 1
ATOM 2044 O O . LEU A 1 285 ? 72.592 70.056 30.703 1.00 11.35 347 LEU A O 1
ATOM 2049 N N . SER A 1 286 ? 73.793 68.932 29.154 1.00 11.49 348 SER A N 1
ATOM 2050 C CA . SER A 1 286 ? 74.916 69.889 29.078 1.00 12.41 348 SER A CA 1
ATOM 2051 C C . SER A 1 286 ? 74.816 70.890 27.915 1.00 13.11 348 SER A C 1
ATOM 2052 O O . SER A 1 286 ? 75.784 71.576 27.600 1.00 13.83 348 SER A O 1
ATOM 2055 N N . SER A 1 287 ? 73.656 70.973 27.283 1.00 13.86 349 SER A N 1
ATOM 2056 C CA . SER A 1 287 ? 73.468 71.815 26.124 1.00 13.93 349 SER A CA 1
ATOM 2057 C C . SER A 1 287 ? 73.654 73.253 26.510 1.00 14.43 349 SER A C 1
ATOM 2058 O O . SER A 1 287 ? 73.220 73.651 27.587 1.00 14.44 349 SER A O 1
ATOM 2061 N N . PRO A 1 288 ? 74.288 74.050 25.625 1.00 15.06 350 PRO A N 1
ATOM 2062 C CA . PRO A 1 288 ? 74.381 75.473 25.915 1.00 15.14 350 PRO A CA 1
ATOM 2063 C C . PRO A 1 288 ? 73.035 76.195 25.738 1.00 15.78 350 PRO A C 1
ATOM 2064 O O . PRO A 1 288 ? 72.864 77.286 26.285 1.00 16.13 350 PRO A O 1
ATOM 2068 N N . LYS A 1 289 ? 72.091 75.592 25.003 1.00 15.86 351 LYS A N 1
ATOM 2069 C CA . LYS A 1 289 ? 70.772 76.194 24.793 1.00 15.77 351 LYS A CA 1
ATOM 2070 C C . LYS A 1 289 ? 69.847 75.797 25.928 1.00 15.70 351 LYS A C 1
ATOM 2071 O O . LYS A 1 289 ? 69.560 74.619 26.123 1.00 15.98 351 LYS A O 1
ATOM 2077 N N . GLU A 1 290 ? 69.357 76.783 26.665 1.00 15.63 352 GLU A N 1
ATOM 2078 C CA . GLU A 1 290 ? 68.662 76.527 27.918 1.00 15.31 352 GLU A CA 1
ATOM 2079 C C . GLU A 1 290 ? 67.342 75.773 27.721 1.00 14.98 352 GLU A C 1
ATOM 2080 O O . GLU A 1 290 ? 66.922 75.002 28.598 1.00 15.43 352 GLU A O 1
ATOM 2086 N N . SER A 1 291 ? 66.696 75.977 26.582 1.00 14.27 353 SER A N 1
ATOM 2087 C CA . SER A 1 291 ? 65.391 75.359 26.341 1.00 13.97 353 SER A CA 1
ATOM 2088 C C . SER A 1 291 ? 65.532 73.861 26.056 1.00 13.34 353 SER A C 1
ATOM 2089 O O . SER A 1 291 ? 64.622 73.090 26.331 1.00 13.49 353 SER A O 1
ATOM 2092 N N . ILE A 1 292 ? 66.682 73.465 25.517 1.00 12.97 354 ILE A N 1
ATOM 2093 C CA . ILE A 1 292 ? 66.991 72.053 25.251 1.00 12.70 354 ILE A CA 1
ATOM 2094 C C . ILE A 1 292 ? 67.303 71.336 26.566 1.00 12.44 354 ILE A C 1
ATOM 2095 O O . ILE A 1 292 ? 66.874 70.225 26.784 1.00 11.79 354 ILE A O 1
ATOM 2100 N N . LYS A 1 293 ? 68.052 72.004 27.437 1.00 12.85 355 LYS A N 1
ATOM 2101 C CA . LYS A 1 293 ? 68.346 71.536 28.785 1.00 12.66 355 LYS A CA 1
ATOM 2102 C C . LYS A 1 293 ? 67.023 71.232 29.504 1.00 12.21 355 LYS A C 1
ATOM 2103 O O . LYS A 1 293 ? 66.823 70.129 30.019 1.00 12.08 355 LYS A O 1
ATOM 2109 N N . LYS A 1 294 ? 66.117 72.208 29.505 1.00 11.81 356 LYS A N 1
ATOM 2110 C CA . LYS A 1 294 ? 64.828 72.081 30.158 1.00 11.64 356 LYS A CA 1
ATOM 2111 C C . LYS A 1 294 ? 64.029 70.928 29.576 1.00 10.72 356 LYS A C 1
ATOM 2112 O O . LYS A 1 294 ? 63.484 70.130 30.325 1.00 10.08 356 LYS A O 1
ATOM 2118 N N . GLU A 1 295 ? 63.952 70.849 28.245 1.00 10.52 357 GLU A N 1
ATOM 2119 C CA . GLU A 1 295 ? 63.201 69.767 27.559 1.00 10.20 357 GLU A CA 1
ATOM 2120 C C . GLU A 1 295 ? 63.781 68.383 27.827 1.00 8.52 357 GLU A C 1
ATOM 2121 O O . GLU A 1 295 ? 63.047 67.423 27.882 1.00 8.05 357 GLU A O 1
ATOM 2127 N N . ALA A 1 296 ? 65.098 68.288 27.951 1.00 7.04 358 ALA A N 1
ATOM 2128 C CA . ALA A 1 296 ? 65.756 67.038 28.328 1.00 6.73 358 ALA A CA 1
ATOM 2129 C C . ALA A 1 296 ? 65.431 66.595 29.771 1.00 6.10 358 ALA A C 1
ATOM 2130 O O . ALA A 1 296 ? 65.198 65.411 30.009 1.00 5.86 358 ALA A O 1
ATOM 2132 N N . CYS A 1 297 ? 65.352 67.546 30.709 1.00 5.49 359 CYS A N 1
ATOM 2133 C CA . CYS A 1 297 ? 64.880 67.263 32.082 1.00 4.65 359 CYS A CA 1
ATOM 2134 C C . CYS A 1 297 ? 63.460 66.795 32.067 1.00 3.75 359 CYS A C 1
ATOM 2135 O O . CYS A 1 297 ? 63.120 65.860 32.766 1.00 3.75 359 CYS A O 1
ATOM 2138 N N . TRP A 1 298 ? 62.635 67.494 31.292 1.00 2.34 360 TRP A N 1
ATOM 2139 C CA . TRP A 1 298 ? 61.230 67.195 31.174 1.00 2.78 360 TRP A CA 1
ATOM 2140 C C . TRP A 1 298 ? 61.024 65.777 30.653 1.00 2.75 360 TRP A C 1
ATOM 2141 O O . TRP A 1 298 ? 60.359 64.980 31.284 1.00 3.43 360 TRP A O 1
ATOM 2152 N N . THR A 1 299 ? 61.690 65.438 29.557 1.00 2.97 361 THR A N 1
ATOM 2153 C CA . THR A 1 299 ? 61.657 64.086 29.024 1.00 2.00 361 THR A CA 1
ATOM 2154 C C . THR A 1 299 ? 62.088 63.065 30.065 1.00 2.05 361 THR A C 1
ATOM 2155 O O . THR A 1 299 ? 61.393 62.058 30.290 1.00 2.00 361 THR A O 1
ATOM 2159 N N . ILE A 1 300 ? 63.247 63.303 30.688 1.00 2.01 362 ILE A N 1
ATOM 2160 C CA . ILE A 1 300 ? 63.745 62.382 31.702 1.00 2.19 362 ILE A CA 1
ATOM 2161 C C . ILE A 1 300 ? 62.802 62.176 32.876 1.00 2.69 362 ILE A C 1
ATOM 2162 O O . ILE A 1 300 ? 62.707 61.062 33.384 1.00 3.80 362 ILE A O 1
ATOM 2167 N N . SER A 1 301 ? 62.070 63.218 33.279 1.00 3.04 363 SER A N 1
ATOM 2168 C CA . SER A 1 301 ? 61.066 63.086 34.351 1.00 2.79 363 SER A CA 1
ATOM 2169 C C . SER A 1 301 ? 59.894 62.204 34.018 1.00 2.55 363 SER A C 1
ATOM 2170 O O . SER A 1 301 ? 59.222 61.693 34.902 1.00 2.05 363 SER A O 1
ATOM 2173 N N . ASN A 1 302 ? 59.606 62.083 32.732 1.00 3.74 364 ASN A N 1
ATOM 2174 C CA . ASN A 1 302 ? 58.507 61.252 32.244 1.00 2.46 364 ASN A CA 1
ATOM 2175 C C . ASN A 1 302 ? 58.959 59.770 32.273 1.00 2.80 364 ASN A C 1
ATOM 2176 O O . ASN A 1 302 ? 58.159 58.845 32.432 1.00 2.67 364 ASN A O 1
ATOM 2181 N N . ILE A 1 303 ? 60.264 59.540 32.152 1.00 2.50 365 ILE A N 1
ATOM 2182 C CA . ILE A 1 303 ? 60.825 58.177 32.242 1.00 2.18 365 ILE A CA 1
ATOM 2183 C C . ILE A 1 303 ? 60.953 57.737 33.731 1.00 2.00 365 ILE A C 1
ATOM 2184 O O . ILE A 1 303 ? 60.539 56.641 34.114 1.00 2.00 365 ILE A O 1
ATOM 2189 N N . THR A 1 304 ? 61.493 58.624 34.574 1.00 2.02 366 THR A N 1
ATOM 2190 C CA . THR A 1 304 ? 61.507 58.373 36.039 1.00 2.03 366 THR A CA 1
ATOM 2191 C C . THR A 1 304 ? 60.116 58.250 36.684 1.00 2.00 366 THR A C 1
ATOM 2192 O O . THR A 1 304 ? 60.006 57.762 37.807 1.00 2.00 366 THR A O 1
ATOM 2196 N N . ALA A 1 305 ? 59.050 58.618 35.972 1.00 2.00 367 ALA A N 1
ATOM 2197 C CA . ALA A 1 305 ? 57.668 58.231 36.380 1.00 2.14 367 ALA A CA 1
ATOM 2198 C C . ALA A 1 305 ? 57.400 56.771 35.981 1.00 2.97 367 ALA A C 1
ATOM 2199 O O . ALA A 1 305 ? 56.266 56.276 36.022 1.00 3.49 367 ALA A O 1
ATOM 2201 N N . GLY A 1 306 ? 58.454 56.082 35.553 1.00 4.61 368 GLY A N 1
ATOM 2202 C CA . GLY A 1 306 ? 58.357 54.697 35.106 1.00 4.43 368 GLY A CA 1
ATOM 2203 C C . GLY A 1 306 ? 58.418 53.691 36.246 1.00 4.54 368 GLY A C 1
ATOM 2204 O O . GLY A 1 306 ? 58.227 54.054 37.406 1.00 5.52 368 GLY A O 1
ATOM 2205 N N . ASN A 1 307 ? 58.685 52.431 35.894 1.00 3.08 369 ASN A N 1
ATOM 2206 C CA . ASN A 1 307 ? 58.749 51.363 36.830 1.00 4.11 369 ASN A CA 1
ATOM 2207 C C . ASN A 1 307 ? 60.205 51.286 37.353 1.00 4.37 369 ASN A C 1
ATOM 2208 O O . ASN A 1 307 ? 61.054 52.056 36.931 1.00 2.48 369 ASN A O 1
ATOM 2213 N N . ARG A 1 308 ? 60.488 50.420 38.316 1.00 5.29 370 ARG A N 1
ATOM 2214 C CA . ARG A 1 308 ? 61.790 50.473 39.001 1.00 5.72 370 ARG A CA 1
ATOM 2215 C C . ARG A 1 308 ? 62.915 50.147 38.078 1.00 5.13 370 ARG A C 1
ATOM 2216 O O . ARG A 1 308 ? 63.999 50.702 38.201 1.00 4.49 370 ARG A O 1
ATOM 2224 N N . ALA A 1 309 ? 62.645 49.186 37.196 1.00 4.50 371 ALA A N 1
ATOM 2225 C CA . ALA A 1 309 ? 63.499 48.850 36.044 1.00 4.45 371 ALA A CA 1
ATOM 2226 C C . ALA A 1 309 ? 63.935 50.092 35.261 1.00 3.41 371 ALA A C 1
ATOM 2227 O O . ALA A 1 309 ? 65.160 50.375 35.019 1.00 2.00 371 ALA A O 1
ATOM 2229 N N . GLN A 1 310 ? 62.942 50.886 34.897 1.00 2.00 372 GLN A N 1
ATOM 2230 C CA . GLN A 1 310 ? 63.236 52.109 34.143 1.00 2.19 372 GLN A CA 1
ATOM 2231 C C . GLN A 1 310 ? 63.911 53.201 34.940 1.00 2.00 372 GLN A C 1
ATOM 2232 O O . GLN A 1 310 ? 64.824 53.886 34.426 1.00 2.69 372 GLN A O 1
ATOM 2238 N N . ILE A 1 311 ? 63.527 53.358 36.203 1.00 2.00 373 ILE A N 1
ATOM 2239 C CA . ILE A 1 311 ? 64.298 54.215 37.070 1.00 2.00 373 ILE A CA 1
ATOM 2240 C C . ILE A 1 311 ? 65.757 53.731 37.143 1.00 2.00 373 ILE A C 1
ATOM 2241 O O . ILE A 1 311 ? 66.665 54.558 37.117 1.00 2.76 373 ILE A O 1
ATOM 2246 N N . GLN A 1 312 ? 65.999 52.428 37.221 1.00 2.00 374 GLN A N 1
ATOM 2247 C CA . GLN A 1 312 ? 67.435 51.924 37.275 1.00 3.16 374 GLN A CA 1
ATOM 2248 C C . GLN A 1 312 ? 68.209 52.265 36.029 1.00 2.84 374 GLN A C 1
ATOM 2249 O O . GLN A 1 312 ? 69.377 52.618 36.084 1.00 4.91 374 GLN A O 1
ATOM 2255 N N . THR A 1 313 ? 67.572 52.230 34.867 1.00 4.73 375 THR A N 1
ATOM 2256 C CA . THR A 1 313 ? 68.309 52.556 33.633 1.00 5.40 375 THR A CA 1
ATOM 2257 C C . THR A 1 313 ? 68.807 54.023 33.706 1.00 5.75 375 THR A C 1
ATOM 2258 O O . THR A 1 313 ? 69.956 54.322 33.402 1.00 6.17 375 THR A O 1
ATOM 2262 N N . VAL A 1 314 ? 67.954 54.937 34.168 1.00 5.60 376 VAL A N 1
ATOM 2263 C CA . VAL A 1 314 ? 68.376 56.338 34.385 1.00 4.50 376 VAL A CA 1
ATOM 2264 C C . VAL A 1 314 ? 69.504 56.452 35.378 1.00 4.93 376 VAL A C 1
ATOM 2265 O O . VAL A 1 314 ? 70.439 57.237 35.177 1.00 5.49 376 VAL A O 1
ATOM 2269 N N . ILE A 1 315 ? 69.446 55.674 36.462 1.00 6.21 377 ILE A N 1
ATOM 2270 C CA . ILE A 1 315 ? 70.554 55.658 37.432 1.00 6.41 377 ILE A CA 1
ATOM 2271 C C . ILE A 1 315 ? 71.834 55.195 36.761 1.00 7.48 377 ILE A C 1
ATOM 2272 O O . ILE A 1 315 ? 72.887 55.818 36.946 1.00 7.56 377 ILE A O 1
ATOM 2277 N N . ASP A 1 316 ? 71.760 54.086 36.014 1.00 8.27 378 ASP A N 1
ATOM 2278 C CA . ASP A 1 316 ? 72.970 53.526 35.378 1.00 9.04 378 ASP A CA 1
ATOM 2279 C C . ASP A 1 316 ? 73.570 54.391 34.248 1.00 9.57 378 ASP A C 1
ATOM 2280 O O . ASP A 1 316 ? 74.744 54.229 33.928 1.00 9.93 378 ASP A O 1
ATOM 2285 N N . ALA A 1 317 ? 72.777 55.287 33.650 1.00 9.51 379 ALA A N 1
ATOM 2286 C CA . ALA A 1 317 ? 73.262 56.246 32.630 1.00 8.96 379 ALA A CA 1
ATOM 2287 C C . ALA A 1 317 ? 74.026 57.389 33.244 1.00 9.47 379 ALA A C 1
ATOM 2288 O O . ALA A 1 317 ? 74.609 58.215 32.517 1.00 11.54 379 ALA A O 1
ATOM 2290 N N . ASN A 1 318 ? 74.042 57.464 34.578 1.00 8.81 380 ASN A N 1
ATOM 2291 C CA . ASN A 1 318 ? 74.670 58.566 35.294 1.00 8.16 380 ASN A CA 1
ATOM 2292 C C . ASN A 1 318 ? 73.955 59.918 35.071 1.00 6.76 380 ASN A C 1
ATOM 2293 O O . ASN A 1 318 ? 74.559 60.997 35.019 1.00 4.65 380 ASN A O 1
ATOM 2298 N N . ILE A 1 319 ? 72.635 59.847 34.982 1.00 5.45 381 ILE A N 1
ATOM 2299 C CA . ILE A 1 319 ? 71.832 61.039 34.778 1.00 5.39 381 ILE A CA 1
ATOM 2300 C C . ILE A 1 319 ? 71.727 61.860 36.088 1.00 5.06 381 ILE A C 1
ATOM 2301 O O . ILE A 1 319 ? 71.715 63.088 36.055 1.00 5.74 381 ILE A O 1
ATOM 2306 N N . PHE A 1 320 ? 71.644 61.216 37.255 1.00 4.85 382 PHE A N 1
ATOM 2307 C CA . PHE A 1 320 ? 71.273 61.975 38.477 1.00 4.40 382 PHE A CA 1
ATOM 2308 C C . PHE A 1 320 ? 72.250 63.026 38.971 1.00 4.48 382 PHE A C 1
ATOM 2309 O O . PHE A 1 320 ? 71.805 64.086 39.416 1.00 4.77 382 PHE A O 1
ATOM 2317 N N . PRO A 1 321 ? 73.568 62.770 38.922 1.00 4.42 383 PRO A N 1
ATOM 2318 C CA . PRO A 1 321 ? 74.428 63.881 39.300 1.00 4.66 383 PRO A CA 1
ATOM 2319 C C . PRO A 1 321 ? 74.152 65.178 38.516 1.00 5.91 383 PRO A C 1
ATOM 2320 O O . PRO A 1 321 ? 74.119 66.272 39.118 1.00 7.17 383 PRO A O 1
ATOM 2324 N N . ALA A 1 322 ? 73.917 65.061 37.203 1.00 6.65 384 ALA A N 1
ATOM 2325 C CA . ALA A 1 322 ? 73.567 66.216 36.338 1.00 6.49 384 ALA A CA 1
ATOM 2326 C C . ALA A 1 322 ? 72.218 66.845 36.697 1.00 7.04 384 ALA A C 1
ATOM 2327 O O . ALA A 1 322 ? 72.103 68.069 36.728 1.00 7.01 384 ALA A O 1
ATOM 2329 N N . LEU A 1 323 ? 71.200 66.020 36.975 1.00 7.73 385 LEU A N 1
ATOM 2330 C CA . LEU A 1 323 ? 69.894 66.552 37.410 1.00 7.93 385 LEU A CA 1
ATOM 2331 C C . LEU A 1 323 ? 69.990 67.294 38.730 1.00 8.59 385 LEU A C 1
ATOM 2332 O O . LEU A 1 323 ? 69.284 68.277 38.943 1.00 8.35 385 LEU A O 1
ATOM 2337 N N . ILE A 1 324 ? 70.862 66.824 39.620 1.00 9.58 386 ILE A N 1
ATOM 2338 C CA . ILE A 1 324 ? 71.034 67.427 40.937 1.00 10.07 386 ILE A CA 1
ATOM 2339 C C . ILE A 1 324 ? 71.799 68.750 40.801 1.00 11.12 386 ILE A C 1
ATOM 2340 O O . ILE A 1 324 ? 71.457 69.756 41.429 1.00 10.55 386 ILE A O 1
ATOM 2345 N N . SER A 1 325 ? 72.813 68.759 39.952 1.00 11.96 387 SER A N 1
ATOM 2346 C CA . SER A 1 325 ? 73.502 69.993 39.618 1.00 13.00 387 SER A CA 1
ATOM 2347 C C . SER A 1 325 ? 72.544 71.058 39.066 1.00 13.90 387 SER A C 1
ATOM 2348 O O . SER A 1 325 ? 72.585 72.214 39.462 1.00 14.74 387 SER A O 1
ATOM 2351 N N . ILE A 1 326 ? 71.678 70.654 38.151 1.00 15.01 388 ILE A N 1
ATOM 2352 C CA . ILE A 1 326 ? 70.697 71.549 37.540 1.00 15.49 388 ILE A CA 1
ATOM 2353 C C . ILE A 1 326 ? 69.707 72.045 38.589 1.00 16.16 388 ILE A C 1
ATOM 2354 O O . ILE A 1 326 ? 69.299 73.192 38.567 1.00 16.52 388 ILE A O 1
ATOM 2359 N N . LEU A 1 327 ? 69.336 71.172 39.517 1.00 17.44 389 LEU A N 1
ATOM 2360 C CA . LEU A 1 327 ? 68.312 71.466 40.533 1.00 18.16 389 LEU A CA 1
ATOM 2361 C C . LEU A 1 327 ? 68.725 72.604 41.483 1.00 19.37 389 LEU A C 1
ATOM 2362 O O . LEU A 1 327 ? 67.867 73.235 42.113 1.00 19.57 389 LEU A O 1
ATOM 2367 N N . GLN A 1 328 ? 70.027 72.865 41.588 1.00 20.06 390 GLN A N 1
ATOM 2368 C CA . GLN A 1 328 ? 70.521 73.854 42.535 1.00 20.52 390 GLN A CA 1
ATOM 2369 C C . GLN A 1 328 ? 71.177 75.079 41.893 1.00 20.69 390 GLN A C 1
ATOM 2370 O O . GLN A 1 328 ? 71.469 76.038 42.585 1.00 20.57 390 GLN A O 1
ATOM 2376 N N . THR A 1 329 ? 71.390 75.072 40.582 1.00 21.02 391 THR A N 1
ATOM 2377 C CA . THR A 1 329 ? 71.991 76.227 39.923 1.00 21.15 391 THR A CA 1
ATOM 2378 C C . THR A 1 329 ? 71.244 76.763 38.701 1.00 20.99 391 THR A C 1
ATOM 2379 O O . THR A 1 329 ? 71.456 77.908 38.317 1.00 20.79 391 THR A O 1
ATOM 2383 N N . ALA A 1 330 ? 70.385 75.961 38.079 1.00 20.93 392 ALA A N 1
ATOM 2384 C CA . ALA A 1 330 ? 69.751 76.389 36.826 1.00 20.94 392 ALA A CA 1
ATOM 2385 C C . ALA A 1 330 ? 68.653 77.414 37.068 1.00 20.92 392 ALA A C 1
ATOM 2386 O O . ALA A 1 330 ? 68.207 77.621 38.205 1.00 20.77 392 ALA A O 1
ATOM 2388 N N . GLU A 1 331 ? 68.216 78.054 35.986 1.00 21.02 393 GLU A N 1
ATOM 2389 C CA . GLU A 1 331 ? 67.138 79.023 36.078 1.00 21.02 393 GLU A CA 1
ATOM 2390 C C . GLU A 1 331 ? 65.833 78.304 36.411 1.00 20.42 393 GLU A C 1
ATOM 2391 O O . GLU A 1 331 ? 65.664 77.137 36.088 1.00 20.40 393 GLU A O 1
ATOM 2397 N N . PHE A 1 332 ? 64.935 79.019 37.075 1.00 20.22 394 PHE A N 1
ATOM 2398 C CA . PHE A 1 332 ? 63.711 78.460 37.628 1.00 20.05 394 PHE A CA 1
ATOM 2399 C C . PHE A 1 332 ? 63.029 77.425 36.725 1.00 19.59 394 PHE A C 1
ATOM 2400 O O . PHE A 1 332 ? 62.786 76.292 37.141 1.00 19.86 394 PHE A O 1
ATOM 2408 N N . ARG A 1 333 ? 62.710 77.798 35.495 1.00 18.91 395 ARG A N 1
ATOM 2409 C CA . ARG A 1 333 ? 61.907 76.909 34.647 1.00 18.59 395 ARG A CA 1
ATOM 2410 C C . ARG A 1 333 ? 62.592 75.574 34.329 1.00 17.22 395 ARG A C 1
ATOM 2411 O O . ARG A 1 333 ? 61.925 74.556 34.222 1.00 16.89 395 ARG A O 1
ATOM 2419 N N . THR A 1 334 ? 63.916 75.582 34.228 1.00 15.83 396 THR A N 1
ATOM 2420 C CA . THR A 1 334 ? 64.678 74.357 34.090 1.00 15.07 396 THR A CA 1
ATOM 2421 C C . THR A 1 334 ? 64.675 73.580 35.416 1.00 14.29 396 THR A C 1
ATOM 2422 O O . THR A 1 334 ? 64.377 72.391 35.433 1.00 13.43 396 THR A O 1
ATOM 2426 N N . ARG A 1 335 ? 64.969 74.280 36.520 1.00 13.67 397 ARG A N 1
ATOM 2427 C CA . ARG A 1 335 ? 64.948 73.704 37.881 1.00 13.28 397 ARG A CA 1
ATOM 2428 C C . ARG A 1 335 ? 63.687 72.930 38.194 1.00 11.95 397 ARG A C 1
ATOM 2429 O O . ARG A 1 335 ? 63.734 71.894 38.839 1.00 10.47 397 ARG A O 1
ATOM 2437 N N . LYS A 1 336 ? 62.557 73.482 37.778 1.00 11.43 398 LYS A N 1
ATOM 2438 C CA . LYS A 1 336 ? 61.269 72.861 37.972 1.00 11.26 398 LYS A CA 1
ATOM 2439 C C . LYS A 1 336 ? 61.151 71.508 37.255 1.00 10.43 398 LYS A C 1
ATOM 2440 O O . LYS A 1 336 ? 60.574 70.568 37.797 1.00 10.44 398 LYS A O 1
ATOM 2446 N N . GLU A 1 337 ? 61.690 71.395 36.045 1.00 9.53 399 GLU A N 1
ATOM 2447 C CA . GLU A 1 337 ? 61.607 70.124 35.336 1.00 8.90 399 GLU A CA 1
ATOM 2448 C C . GLU A 1 337 ? 62.515 69.068 35.984 1.00 7.93 399 GLU A C 1
ATOM 2449 O O . GLU A 1 337 ? 62.141 67.888 36.074 1.00 7.60 399 GLU A O 1
ATOM 2455 N N . ALA A 1 338 ? 63.699 69.488 36.418 1.00 6.51 400 ALA A N 1
ATOM 2456 C CA . ALA A 1 338 ? 64.623 68.596 37.100 1.00 6.45 400 ALA A CA 1
ATOM 2457 C C . ALA A 1 338 ? 64.047 68.112 38.429 1.00 6.35 400 ALA A C 1
ATOM 2458 O O . ALA A 1 338 ? 64.311 66.985 38.856 1.00 5.79 400 ALA A O 1
ATOM 2460 N N . ALA A 1 339 ? 63.258 68.973 39.081 1.00 6.54 401 ALA A N 1
ATOM 2461 C CA . ALA A 1 339 ? 62.560 68.639 40.332 1.00 6.41 401 ALA A CA 1
ATOM 2462 C C . ALA A 1 339 ? 61.560 67.522 40.118 1.00 6.17 401 ALA A C 1
ATOM 2463 O O . ALA A 1 339 ? 61.488 66.584 40.882 1.00 6.65 401 ALA A O 1
ATOM 2465 N N . TRP A 1 340 ? 60.747 67.666 39.080 1.00 6.39 402 TRP A N 1
ATOM 2466 C CA . TRP A 1 340 ? 59.835 66.600 38.643 1.00 5.47 402 TRP A CA 1
ATOM 2467 C C . TRP A 1 340 ? 60.602 65.292 38.387 1.00 4.94 402 TRP A C 1
ATOM 2468 O O . TRP A 1 340 ? 60.190 64.225 38.790 1.00 5.46 402 TRP A O 1
ATOM 2479 N N . ALA A 1 341 ? 61.749 65.373 37.752 1.00 4.87 403 ALA A N 1
ATOM 2480 C CA . ALA A 1 341 ? 62.495 64.165 37.460 1.00 4.68 403 ALA A CA 1
ATOM 2481 C C . ALA A 1 341 ? 62.886 63.488 38.748 1.00 4.66 403 ALA A C 1
ATOM 2482 O O . ALA A 1 341 ? 62.687 62.288 38.877 1.00 5.18 403 ALA A O 1
ATOM 2484 N N . ILE A 1 342 ? 63.440 64.248 39.706 1.00 5.31 404 ILE A N 1
ATOM 2485 C CA . ILE A 1 342 ? 63.962 63.683 40.965 1.00 4.46 404 ILE A CA 1
ATOM 2486 C C . ILE A 1 342 ? 62.817 63.114 41.773 1.00 4.51 404 ILE A C 1
ATOM 2487 O O . ILE A 1 342 ? 62.942 62.040 42.316 1.00 4.74 404 ILE A O 1
ATOM 2492 N N . THR A 1 343 ? 61.703 63.836 41.831 1.00 3.68 405 THR A N 1
ATOM 2493 C CA . THR A 1 343 ? 60.564 63.443 42.616 1.00 3.22 405 THR A CA 1
ATOM 2494 C C . THR A 1 343 ? 59.838 62.235 42.060 1.00 2.52 405 THR A C 1
ATOM 2495 O O . THR A 1 343 ? 59.384 61.388 42.808 1.00 2.44 405 THR A O 1
ATOM 2499 N N . ASN A 1 344 ? 59.688 62.142 40.749 1.00 2.77 406 ASN A N 1
ATOM 2500 C CA . ASN A 1 344 ? 59.089 60.921 40.179 1.00 2.02 406 ASN A CA 1
ATOM 2501 C C . ASN A 1 344 ? 59.932 59.705 40.509 1.00 2.00 406 ASN A C 1
ATOM 2502 O O . ASN A 1 344 ? 59.408 58.675 40.874 1.00 2.00 406 ASN A O 1
ATOM 2507 N N . ALA A 1 345 ? 61.253 59.848 40.427 1.00 2.00 407 ALA A N 1
ATOM 2508 C CA . ALA A 1 345 ? 62.186 58.787 40.795 1.00 2.00 407 ALA A CA 1
ATOM 2509 C C . ALA A 1 345 ? 61.903 58.355 42.233 1.00 2.01 407 ALA A C 1
ATOM 2510 O O . ALA A 1 345 ? 61.657 57.176 42.489 1.00 2.65 407 ALA A O 1
ATOM 2512 N N . THR A 1 346 ? 61.817 59.307 43.173 1.00 2.41 408 THR A N 1
ATOM 2513 C CA . THR A 1 346 ? 61.526 58.954 44.568 1.00 2.64 408 THR A CA 1
ATOM 2514 C C . THR A 1 346 ? 60.112 58.325 44.739 1.00 2.80 408 THR A C 1
ATOM 2515 O O . THR A 1 346 ? 59.892 57.567 45.671 1.00 2.09 408 THR A O 1
ATOM 2519 N N . SER A 1 347 ? 59.147 58.642 43.876 1.00 4.03 409 SER A N 1
ATOM 2520 C CA . SER A 1 347 ? 57.788 58.011 44.019 1.00 4.59 409 SER A CA 1
ATOM 2521 C C . SER A 1 347 ? 57.794 56.546 43.635 1.00 5.08 409 SER A C 1
ATOM 2522 O O . SER A 1 347 ? 57.104 55.723 44.255 1.00 6.71 409 SER A O 1
ATOM 2525 N N . GLY A 1 348 ? 58.564 56.210 42.613 1.00 4.76 410 GLY A N 1
ATOM 2526 C CA . GLY A 1 348 ? 58.560 54.868 42.078 1.00 4.59 410 GLY A CA 1
ATOM 2527 C C . GLY A 1 348 ? 59.663 53.946 42.515 1.00 4.51 410 GLY A C 1
ATOM 2528 O O . GLY A 1 348 ? 59.542 52.726 42.340 1.00 4.01 410 GLY A O 1
ATOM 2529 N N . GLY A 1 349 ? 60.724 54.498 43.100 1.00 4.39 411 GLY A N 1
ATOM 2530 C CA . GLY A 1 349 ? 61.948 53.733 43.319 1.00 4.17 411 GLY A CA 1
ATOM 2531 C C . GLY A 1 349 ? 61.998 52.919 44.605 1.00 4.19 411 GLY A C 1
ATOM 2532 O O . GLY A 1 349 ? 61.161 53.104 45.503 1.00 3.32 411 GLY A O 1
ATOM 2533 N N . SER A 1 350 ? 63.008 52.036 44.672 1.00 3.74 412 SER A N 1
ATOM 2534 C CA . SER A 1 350 ? 63.280 51.183 45.833 1.00 3.99 412 SER A CA 1
ATOM 2535 C C . SER A 1 350 ? 64.085 51.920 46.890 1.00 4.21 412 SER A C 1
ATOM 2536 O O . SER A 1 350 ? 64.610 53.006 46.637 1.00 5.14 412 SER A O 1
ATOM 2539 N N . ALA A 1 351 ? 64.209 51.313 48.062 1.00 3.66 413 ALA A N 1
ATOM 2540 C CA . ALA A 1 351 ? 64.960 51.910 49.138 1.00 3.48 413 ALA A CA 1
ATOM 2541 C C . ALA A 1 351 ? 66.399 52.128 48.724 1.00 3.92 413 ALA A C 1
ATOM 2542 O O . ALA A 1 351 ? 67.014 53.166 49.069 1.00 3.59 413 ALA A O 1
ATOM 2544 N N . GLU A 1 352 ? 66.947 51.165 47.981 1.00 3.55 414 GLU A N 1
ATOM 2545 C CA . GLU A 1 352 ? 68.351 51.226 47.595 1.00 4.85 414 GLU A CA 1
ATOM 2546 C C . GLU A 1 352 ? 68.625 52.356 46.580 1.00 4.92 414 GLU A C 1
ATOM 2547 O O . GLU A 1 352 ? 69.709 52.967 46.615 1.00 4.65 414 GLU A O 1
ATOM 2553 N N . GLN A 1 353 ? 67.641 52.618 45.710 1.00 4.74 415 GLN A N 1
ATOM 2554 C CA . GLN A 1 353 ? 67.714 53.664 44.650 1.00 5.00 415 GLN A CA 1
ATOM 2555 C C . GLN A 1 353 ? 67.584 55.052 45.259 1.00 5.10 415 GLN A C 1
ATOM 2556 O O . GLN A 1 353 ? 68.342 55.956 44.918 1.00 5.03 415 GLN A O 1
ATOM 2562 N N . ILE A 1 354 ? 66.635 55.201 46.187 1.00 5.30 416 ILE A N 1
ATOM 2563 C CA . ILE A 1 354 ? 66.563 56.404 47.035 1.00 5.21 416 ILE A CA 1
ATOM 2564 C C . ILE A 1 354 ? 67.816 56.664 47.893 1.00 4.62 416 ILE A C 1
ATOM 2565 O O . ILE A 1 354 ? 68.241 57.791 48.010 1.00 5.23 416 ILE A O 1
ATOM 2570 N N . LYS A 1 355 ? 68.362 55.631 48.521 1.00 4.44 417 LYS A N 1
ATOM 2571 C CA . LYS A 1 355 ? 69.620 55.740 49.273 1.00 4.40 417 LYS A CA 1
ATOM 2572 C C . LYS A 1 355 ? 70.703 56.357 48.393 1.00 3.96 417 LYS A C 1
ATOM 2573 O O . LYS A 1 355 ? 71.378 57.297 48.802 1.00 4.20 417 LYS A O 1
ATOM 2579 N N . TYR A 1 356 ? 70.864 55.833 47.178 1.00 4.37 418 TYR A N 1
ATOM 2580 C CA . TYR A 1 356 ? 71.776 56.420 46.184 1.00 4.17 418 TYR A CA 1
ATOM 2581 C C . TYR A 1 356 ? 71.452 57.889 45.852 1.00 3.61 418 TYR A C 1
ATOM 2582 O O . TYR A 1 356 ? 72.356 58.700 45.812 1.00 2.00 418 TYR A O 1
ATOM 2591 N N . LEU A 1 357 ? 70.174 58.243 45.658 1.00 2.48 419 LEU A N 1
ATOM 2592 C CA . LEU A 1 357 ? 69.836 59.644 45.383 1.00 2.35 419 LEU A CA 1
ATOM 2593 C C . LEU A 1 357 ? 70.164 60.557 46.558 1.00 2.00 419 LEU A C 1
ATOM 2594 O O . LEU A 1 357 ? 70.608 61.688 46.371 1.00 2.00 419 LEU A O 1
ATOM 2599 N N . VAL A 1 358 ? 69.985 60.048 47.776 1.00 2.00 420 VAL A N 1
ATOM 2600 C CA . VAL A 1 358 ? 70.341 60.782 48.976 1.00 2.00 420 VAL A CA 1
ATOM 2601 C C . VAL A 1 358 ? 71.854 60.993 49.095 1.00 2.00 420 VAL A C 1
ATOM 2602 O O . VAL A 1 358 ? 72.293 62.080 49.482 1.00 2.00 420 VAL A O 1
ATOM 2606 N N . GLU A 1 359 ? 72.633 59.968 48.751 1.00 2.00 421 GLU A N 1
ATOM 2607 C CA . GLU A 1 359 ? 74.094 60.025 48.758 1.00 2.24 421 GLU A CA 1
ATOM 2608 C C . GLU A 1 359 ? 74.720 60.977 47.706 1.00 3.26 421 GLU A C 1
ATOM 2609 O O . GLU A 1 359 ? 75.870 61.417 47.864 1.00 4.16 421 GLU A O 1
ATOM 2615 N N . LEU A 1 360 ? 73.990 61.245 46.619 1.00 3.71 422 LEU A N 1
ATOM 2616 C CA . LEU A 1 360 ? 74.403 62.206 45.594 1.00 3.43 422 LEU A CA 1
ATOM 2617 C C . LEU A 1 360 ? 74.001 63.606 45.991 1.00 3.86 422 LEU A C 1
ATOM 2618 O O . LEU A 1 360 ? 74.454 64.572 45.380 1.00 4.28 422 LEU A O 1
ATOM 2623 N N . GLY A 1 361 ? 73.133 63.699 46.995 1.00 3.60 423 GLY A N 1
ATOM 2624 C CA . GLY A 1 361 ? 72.852 64.932 47.687 1.00 3.62 423 GLY A CA 1
ATOM 2625 C C . GLY A 1 361 ? 71.530 65.522 47.270 1.00 3.90 423 GLY A C 1
ATOM 2626 O O . GLY A 1 361 ? 71.414 66.724 47.174 1.00 4.71 423 GLY A O 1
ATOM 2627 N N . CYS A 1 362 ? 70.514 64.709 47.022 1.00 3.75 424 CYS A N 1
ATOM 2628 C CA . CYS A 1 362 ? 69.267 65.276 46.527 1.00 3.83 424 CYS A CA 1
ATOM 2629 C C . CYS A 1 362 ? 68.418 66.001 47.570 1.00 3.37 424 CYS A C 1
ATOM 2630 O O . CYS A 1 362 ? 67.558 66.790 47.181 1.00 4.08 424 CYS A O 1
ATOM 2633 N N . ILE A 1 363 ? 68.625 65.752 48.868 1.00 2.98 425 ILE A N 1
ATOM 2634 C CA . ILE A 1 363 ? 67.713 66.293 49.878 1.00 3.00 425 ILE A CA 1
ATOM 2635 C C . ILE A 1 363 ? 67.837 67.803 49.983 1.00 3.19 425 ILE A C 1
ATOM 2636 O O . ILE A 1 363 ? 66.820 68.487 50.030 1.00 3.41 425 ILE A O 1
ATOM 2641 N N . LYS A 1 364 ? 69.063 68.324 50.007 1.00 3.43 426 LYS A N 1
ATOM 2642 C CA . LYS A 1 364 ? 69.282 69.769 50.147 1.00 4.32 426 LYS A CA 1
ATOM 2643 C C . LYS A 1 364 ? 68.586 70.602 49.055 1.00 4.87 426 LYS A C 1
ATOM 2644 O O . LYS A 1 364 ? 67.780 71.470 49.396 1.00 6.30 426 LYS A O 1
ATOM 2650 N N . PRO A 1 365 ? 68.859 70.342 47.758 1.00 5.00 427 PRO A N 1
ATOM 2651 C CA . PRO A 1 365 ? 68.159 71.067 46.675 1.00 5.61 427 PRO A CA 1
ATOM 2652 C C . PRO A 1 365 ? 66.637 71.004 46.740 1.00 6.37 427 PRO A C 1
ATOM 2653 O O . PRO A 1 365 ? 65.947 71.950 46.384 1.00 6.73 427 PRO A O 1
ATOM 2657 N N . LEU A 1 366 ? 66.123 69.869 47.175 1.00 6.68 428 LEU A N 1
ATOM 2658 C CA . LEU A 1 366 ? 64.695 69.659 47.255 1.00 6.35 428 LEU A CA 1
ATOM 2659 C C . LEU A 1 366 ? 64.136 70.534 48.381 1.00 6.82 428 LEU A C 1
ATOM 2660 O O . LEU A 1 366 ? 63.070 71.132 48.241 1.00 6.53 428 LEU A O 1
ATOM 2665 N N . CYS A 1 367 ? 64.879 70.626 49.485 1.00 7.11 429 CYS A N 1
ATOM 2666 C CA . CYS A 1 367 ? 64.485 71.449 50.638 1.00 7.25 429 CYS A CA 1
ATOM 2667 C C . CYS A 1 367 ? 64.552 72.934 50.298 1.00 7.44 429 CYS A C 1
ATOM 2668 O O . CYS A 1 367 ? 63.643 73.695 50.653 1.00 7.14 429 CYS A O 1
ATOM 2671 N N . ASP A 1 368 ? 65.622 73.329 49.602 1.00 7.81 430 ASP A N 1
ATOM 2672 C CA . ASP A 1 368 ? 65.776 74.699 49.088 1.00 8.16 430 ASP A CA 1
ATOM 2673 C C . ASP A 1 368 ? 64.617 75.167 48.206 1.00 8.37 430 ASP A C 1
ATOM 2674 O O . ASP A 1 368 ? 64.313 76.362 48.180 1.00 8.51 430 ASP A O 1
ATOM 2679 N N . LEU A 1 369 ? 63.956 74.241 47.511 1.00 8.46 431 LEU A N 1
ATOM 2680 C CA . LEU A 1 369 ? 62.753 74.578 46.723 1.00 9.04 431 LEU A CA 1
ATOM 2681 C C . LEU A 1 369 ? 61.519 74.898 47.552 1.00 9.45 431 LEU A C 1
ATOM 2682 O O . LEU A 1 369 ? 60.555 75.453 47.028 1.00 9.78 431 LEU A O 1
ATOM 2687 N N . LEU A 1 370 ? 61.522 74.524 48.826 1.00 10.50 432 LEU A N 1
ATOM 2688 C CA . LEU A 1 370 ? 60.374 74.759 49.694 1.00 11.18 432 LEU A CA 1
ATOM 2689 C C . LEU A 1 370 ? 60.177 76.254 49.990 1.00 12.20 432 LEU A C 1
ATOM 2690 O O . LEU A 1 370 ? 59.082 76.669 50.379 1.00 11.99 432 LEU A O 1
ATOM 2695 N N . THR A 1 371 ? 61.213 77.062 49.751 1.00 13.29 433 THR A N 1
ATOM 2696 C CA . THR A 1 371 ? 61.156 78.502 50.013 1.00 14.66 433 THR A CA 1
ATOM 2697 C C . THR A 1 371 ? 60.927 79.345 48.758 1.00 15.58 433 THR A C 1
ATOM 2698 O O . THR A 1 371 ? 60.877 80.577 48.833 1.00 15.59 433 THR A O 1
ATOM 2702 N N . VAL A 1 372 ? 60.787 78.677 47.612 1.00 16.72 434 VAL A N 1
ATOM 2703 C CA . VAL A 1 372 ? 60.571 79.335 46.325 1.00 17.31 434 VAL A CA 1
ATOM 2704 C C . VAL A 1 372 ? 59.098 79.735 46.197 1.00 18.21 434 VAL A C 1
ATOM 2705 O O . VAL A 1 372 ? 58.204 79.007 46.626 1.00 18.16 434 VAL A O 1
ATOM 2709 N N . MET A 1 373 ? 58.849 80.909 45.628 1.00 19.51 435 MET A N 1
ATOM 2710 C CA . MET A 1 373 ? 57.497 81.449 45.552 1.00 20.11 435 MET A CA 1
ATOM 2711 C C . MET A 1 373 ? 56.842 80.949 44.276 1.00 20.09 435 MET A C 1
ATOM 2712 O O . MET A 1 373 ? 56.575 81.716 43.361 1.00 20.41 435 MET A O 1
ATOM 2717 N N . ASP A 1 374 ? 56.630 79.638 44.220 1.00 19.76 436 ASP A N 1
ATOM 2718 C CA . ASP A 1 374 ? 55.843 78.994 43.169 1.00 18.98 436 ASP A CA 1
ATOM 2719 C C . ASP A 1 374 ? 55.235 77.731 43.770 1.00 18.35 436 ASP A C 1
ATOM 2720 O O . ASP A 1 374 ? 55.958 76.795 44.105 1.00 18.16 436 ASP A O 1
ATOM 2725 N N . SER A 1 375 ? 53.910 77.724 43.903 1.00 17.26 437 SER A N 1
ATOM 2726 C CA . SER A 1 375 ? 53.199 76.675 44.612 1.00 16.52 437 SER A CA 1
ATOM 2727 C C . SER A 1 375 ? 53.321 75.313 43.915 1.00 15.85 437 SER A C 1
ATOM 2728 O O . SER A 1 375 ? 53.218 74.260 44.560 1.00 16.14 437 SER A O 1
ATOM 2731 N N . LYS A 1 376 ? 53.510 75.333 42.602 1.00 14.59 438 LYS A N 1
ATOM 2732 C CA . LYS A 1 376 ? 53.633 74.099 41.842 1.00 14.21 438 LYS A CA 1
ATOM 2733 C C . LYS A 1 376 ? 54.966 73.377 42.142 1.00 12.53 438 LYS A C 1
ATOM 2734 O O . LYS A 1 376 ? 54.984 72.167 42.293 1.00 11.81 438 LYS A O 1
ATOM 2740 N N . ILE A 1 377 ? 56.073 74.114 42.234 1.00 11.64 439 ILE A N 1
ATOM 2741 C CA . ILE A 1 377 ? 57.392 73.488 42.479 1.00 10.92 439 ILE A CA 1
ATOM 2742 C C . ILE A 1 377 ? 57.529 73.005 43.928 1.00 9.80 439 ILE A C 1
ATOM 2743 O O . ILE A 1 377 ? 58.165 71.981 44.198 1.00 8.08 439 ILE A O 1
ATOM 2748 N N . VAL A 1 378 ? 56.891 73.729 44.849 1.00 9.27 440 VAL A N 1
ATOM 2749 C CA . VAL A 1 378 ? 56.838 73.328 46.249 1.00 8.80 440 VAL A CA 1
ATOM 2750 C C . VAL A 1 378 ? 56.041 72.034 46.402 1.00 8.73 440 VAL A C 1
ATOM 2751 O O . VAL A 1 378 ? 56.459 71.139 47.114 1.00 8.46 440 VAL A O 1
ATOM 2755 N N . GLN A 1 379 ? 54.900 71.926 45.721 1.00 8.97 441 GLN A N 1
ATOM 2756 C CA . GLN A 1 379 ? 54.144 70.672 45.712 1.00 8.68 441 GLN A CA 1
ATOM 2757 C C . GLN A 1 379 ? 55.061 69.533 45.293 1.00 8.36 441 GLN A C 1
ATOM 2758 O O . GLN A 1 379 ? 55.075 68.472 45.910 1.00 8.12 441 GLN A O 1
ATOM 2764 N N . VAL A 1 380 ? 55.813 69.742 44.216 1.00 8.14 442 VAL A N 1
ATOM 2765 C CA . VAL A 1 380 ? 56.646 68.674 43.667 1.00 7.70 442 VAL A CA 1
ATOM 2766 C C . VAL A 1 380 ? 57.743 68.328 44.661 1.00 7.33 442 VAL A C 1
ATOM 2767 O O . VAL A 1 380 ? 58.014 67.153 44.882 1.00 7.56 442 VAL A O 1
ATOM 2771 N N . ALA A 1 381 ? 58.355 69.361 45.244 1.00 6.89 443 ALA A N 1
ATOM 2772 C CA . ALA A 1 381 ? 59.438 69.221 46.220 1.00 6.79 443 ALA A CA 1
ATOM 2773 C C . ALA A 1 381 ? 58.968 68.520 47.486 1.00 5.91 443 ALA A C 1
ATOM 2774 O O . ALA A 1 381 ? 59.647 67.674 48.012 1.00 4.57 443 ALA A O 1
ATOM 2776 N N . LEU A 1 382 ? 57.813 68.923 47.985 1.00 6.31 444 LEU A N 1
ATOM 2777 C CA . LEU A 1 382 ? 57.190 68.259 49.121 1.00 6.65 444 LEU A CA 1
ATOM 2778 C C . LEU A 1 382 ? 56.889 66.807 48.826 1.00 6.27 444 LEU A C 1
ATOM 2779 O O . LEU A 1 382 ? 57.095 65.960 49.670 1.00 6.71 444 LEU A O 1
ATOM 2784 N N . ASN A 1 383 ? 56.383 66.512 47.638 1.00 6.41 445 ASN A N 1
ATOM 2785 C CA . ASN A 1 383 ? 56.102 65.115 47.291 1.00 6.15 445 ASN A CA 1
ATOM 2786 C C . ASN A 1 383 ? 57.361 64.244 47.311 1.00 5.51 445 ASN A C 1
ATOM 2787 O O . ASN A 1 383 ? 57.314 63.132 47.790 1.00 6.81 445 ASN A O 1
ATOM 2792 N N . GLY A 1 384 ? 58.495 64.762 46.859 1.00 5.04 446 GLY A N 1
ATOM 2793 C CA . GLY A 1 384 ? 59.748 63.997 46.877 1.00 4.77 446 GLY A CA 1
ATOM 2794 C C . GLY A 1 384 ? 60.329 63.724 48.236 1.00 4.87 446 GLY A C 1
ATOM 2795 O O . GLY A 1 384 ? 60.848 62.618 48.510 1.00 4.99 446 GLY A O 1
ATOM 2796 N N . LEU A 1 385 ? 60.299 64.755 49.086 1.00 4.93 447 LEU A N 1
ATOM 2797 C CA . LEU A 1 385 ? 60.673 64.622 50.492 1.00 4.40 447 LEU A CA 1
ATOM 2798 C C . LEU A 1 385 ? 59.763 63.618 51.209 1.00 4.21 447 LEU A C 1
ATOM 2799 O O . LEU A 1 385 ? 60.245 62.791 51.966 1.00 2.56 447 LEU A O 1
ATOM 2804 N N . GLU A 1 386 ? 58.457 63.673 50.936 1.00 4.61 448 GLU A N 1
ATOM 2805 C CA . GLU A 1 386 ? 57.517 62.703 51.490 1.00 4.95 448 GLU A CA 1
ATOM 2806 C C . GLU A 1 386 ? 57.851 61.271 51.116 1.00 4.75 448 GLU A C 1
ATOM 2807 O O . GLU A 1 386 ? 57.778 60.383 51.955 1.00 5.47 448 GLU A O 1
ATOM 2813 N N . ASN A 1 387 ? 58.190 61.031 49.846 1.00 5.45 449 ASN A N 1
ATOM 2814 C CA . ASN A 1 387 ? 58.552 59.683 49.388 1.00 4.78 449 ASN A CA 1
ATOM 2815 C C . ASN A 1 387 ? 59.837 59.189 50.008 1.00 4.38 449 ASN A C 1
ATOM 2816 O O . ASN A 1 387 ? 59.927 58.032 50.368 1.00 4.21 449 ASN A O 1
ATOM 2821 N N . ILE A 1 388 ? 60.847 60.056 50.090 1.00 4.45 450 ILE A N 1
ATOM 2822 C CA . ILE A 1 388 ? 62.118 59.724 50.763 1.00 4.59 450 ILE A CA 1
ATOM 2823 C C . ILE A 1 388 ? 61.890 59.279 52.220 1.00 5.10 450 ILE A C 1
ATOM 2824 O O . ILE A 1 388 ? 62.409 58.252 52.668 1.00 4.24 450 ILE A O 1
ATOM 2829 N N . LEU A 1 389 ? 61.079 60.039 52.936 1.00 5.98 451 LEU A N 1
ATOM 2830 C CA . LEU A 1 389 ? 60.790 59.771 54.347 1.00 7.01 451 LEU A CA 1
ATOM 2831 C C . LEU A 1 389 ? 60.109 58.437 54.571 1.00 8.24 451 LEU A C 1
ATOM 2832 O O . LEU A 1 389 ? 60.418 57.736 55.545 1.00 8.21 451 LEU A O 1
ATOM 2837 N N . ARG A 1 390 ? 59.182 58.100 53.677 1.00 10.21 452 ARG A N 1
ATOM 2838 C CA . ARG A 1 390 ? 58.418 56.851 53.745 1.00 11.42 452 ARG A CA 1
ATOM 2839 C C . ARG A 1 390 ? 59.354 55.647 53.654 1.00 12.14 452 ARG A C 1
ATOM 2840 O O . ARG A 1 390 ? 59.209 54.681 54.399 1.00 11.59 452 ARG A O 1
ATOM 2848 N N . LEU A 1 391 ? 60.318 55.716 52.741 1.00 13.12 453 LEU A N 1
ATOM 2849 C CA . LEU A 1 391 ? 61.311 54.655 52.594 1.00 14.05 453 LEU A CA 1
ATOM 2850 C C . LEU A 1 391 ? 62.289 54.647 53.752 1.00 15.03 453 LEU A C 1
ATOM 2851 O O . LEU A 1 391 ? 62.843 53.604 54.081 1.00 15.31 453 LEU A O 1
ATOM 2856 N N . GLY A 1 392 ? 62.505 55.810 54.361 1.00 16.51 454 GLY A N 1
ATOM 2857 C CA . GLY A 1 392 ? 63.271 55.922 55.594 1.00 17.71 454 GLY A CA 1
ATOM 2858 C C . GLY A 1 392 ? 62.668 55.148 56.757 1.00 18.99 454 GLY A C 1
ATOM 2859 O O . GLY A 1 392 ? 63.375 54.783 57.692 1.00 18.66 454 GLY A O 1
ATOM 2860 N N . GLU A 1 393 ? 61.356 54.906 56.707 1.00 20.96 455 GLU A N 1
ATOM 2861 C CA . GLU A 1 393 ? 60.680 54.027 57.669 1.00 22.18 455 GLU A CA 1
ATOM 2862 C C . GLU A 1 393 ? 60.993 52.549 57.389 1.00 23.36 455 GLU A C 1
ATOM 2863 O O . GLU A 1 393 ? 61.162 51.760 58.313 1.00 23.27 455 GLU A O 1
ATOM 2869 N N . GLN A 1 394 ? 61.093 52.176 56.117 1.00 24.81 456 GLN A N 1
ATOM 2870 C CA . GLN A 1 394 ? 61.572 50.833 55.761 1.00 25.89 456 GLN A CA 1
ATOM 2871 C C . GLN A 1 394 ? 62.978 50.560 56.324 1.00 26.79 456 GLN A C 1
ATOM 2872 O O . GLN A 1 394 ? 63.266 49.454 56.786 1.00 27.34 456 GLN A O 1
ATOM 2878 N N . GLU A 1 395 ? 63.850 51.564 56.271 1.00 27.59 457 GLU A N 1
ATOM 2879 C CA . GLU A 1 395 ? 65.231 51.424 56.750 1.00 28.01 457 GLU A CA 1
ATOM 2880 C C . GLU A 1 395 ? 65.285 51.467 58.278 1.00 28.43 457 GLU A C 1
ATOM 2881 O O . GLU A 1 395 ? 66.225 50.947 58.871 1.00 28.74 457 GLU A O 1
ATOM 2887 N N . ALA A 1 396 ? 64.272 52.072 58.905 1.00 28.89 458 ALA A N 1
ATOM 2888 C CA . ALA A 1 396 ? 64.170 52.167 60.370 1.00 29.35 458 ALA A CA 1
ATOM 2889 C C . ALA A 1 396 ? 63.648 50.880 61.026 1.00 29.99 458 ALA A C 1
ATOM 2890 O O . ALA A 1 396 ? 63.546 50.801 62.262 1.00 29.97 458 ALA A O 1
ATOM 2892 N N . LYS A 1 397 ? 63.294 49.896 60.196 1.00 30.67 459 LYS A N 1
ATOM 2893 C CA . LYS A 1 397 ? 62.905 48.555 60.653 1.00 30.94 459 LYS A CA 1
ATOM 2894 C C . LYS A 1 397 ? 63.868 47.483 60.144 1.00 31.09 459 LYS A C 1
ATOM 2895 O O . LYS A 1 397 ? 64.012 46.440 60.778 1.00 31.30 459 LYS A O 1
ATOM 2901 N N . ARG A 1 398 ? 64.528 47.736 59.012 1.00 31.32 460 ARG A N 1
ATOM 2902 C CA . ARG A 1 398 ? 65.702 46.941 58.616 1.00 31.58 460 ARG A CA 1
ATOM 2903 C C . ARG A 1 398 ? 66.816 47.023 59.663 1.00 31.48 460 ARG A C 1
ATOM 2904 O O . ARG A 1 398 ? 67.513 46.031 59.900 1.00 31.95 460 ARG A O 1
ATOM 2912 N N . ASN A 1 399 ? 66.965 48.195 60.289 1.00 30.98 461 ASN A N 1
ATOM 2913 C CA . ASN A 1 399 ? 67.978 48.417 61.328 1.00 30.31 461 ASN A CA 1
ATOM 2914 C C . ASN A 1 399 ? 67.425 48.382 62.772 1.00 29.60 461 ASN A C 1
ATOM 2915 O O . ASN A 1 399 ? 68.197 48.321 63.745 1.00 29.35 461 ASN A O 1
ATOM 2920 N N . GLY A 1 400 ? 66.097 48.431 62.910 1.00 28.45 462 GLY A N 1
ATOM 2921 C CA . GLY A 1 400 ? 65.434 48.225 64.211 1.00 27.33 462 GLY A CA 1
ATOM 2922 C C . GLY A 1 400 ? 65.559 49.332 65.253 1.00 26.46 462 GLY A C 1
ATOM 2923 O O . GLY A 1 400 ? 65.065 49.178 66.378 1.00 26.51 462 GLY A O 1
ATOM 2924 N N . THR A 1 401 ? 66.200 50.448 64.890 1.00 25.09 463 THR A N 1
ATOM 2925 C CA . THR A 1 401 ? 66.418 51.574 65.814 1.00 23.75 463 THR A CA 1
ATOM 2926 C C . THR A 1 401 ? 65.154 52.407 66.054 1.00 22.53 463 THR A C 1
ATOM 2927 O O . THR A 1 401 ? 65.016 53.042 67.102 1.00 22.64 463 THR A O 1
ATOM 2931 N N . GLY A 1 402 ? 64.256 52.432 65.069 1.00 20.89 464 GLY A N 1
ATOM 2932 C CA . GLY A 1 402 ? 63.088 53.313 65.110 1.00 19.28 464 GLY A CA 1
ATOM 2933 C C . GLY A 1 402 ? 63.442 54.740 64.721 1.00 18.01 464 GLY A C 1
ATOM 2934 O O . GLY A 1 402 ? 62.624 55.664 64.882 1.00 18.41 464 GLY A O 1
ATOM 2935 N N . ILE A 1 403 ? 64.658 54.925 64.200 1.00 15.69 465 ILE A N 1
ATOM 2936 C CA . ILE A 1 403 ? 65.116 56.233 63.742 1.00 13.97 465 ILE A CA 1
ATOM 2937 C C . ILE A 1 403 ? 65.111 56.240 62.223 1.00 12.11 465 ILE A C 1
ATOM 2938 O O . ILE A 1 403 ? 65.758 55.424 61.575 1.00 11.34 465 ILE A O 1
ATOM 2943 N N . ASN A 1 404 ? 64.322 57.148 61.671 1.00 9.96 466 ASN A N 1
ATOM 2944 C CA . ASN A 1 404 ? 64.324 57.410 60.243 1.00 9.10 466 ASN A CA 1
ATOM 2945 C C . ASN A 1 404 ? 65.612 58.189 59.905 1.00 7.41 466 ASN A C 1
ATOM 2946 O O . ASN A 1 404 ? 65.844 59.251 60.457 1.00 6.53 466 ASN A O 1
ATOM 2951 N N . PRO A 1 405 ? 66.473 57.639 59.027 1.00 6.58 467 PRO A N 1
ATOM 2952 C CA . PRO A 1 405 ? 67.743 58.317 58.756 1.00 5.97 467 PRO A CA 1
ATOM 2953 C C . PRO A 1 405 ? 67.598 59.653 58.041 1.00 4.77 467 PRO A C 1
ATOM 2954 O O . PRO A 1 405 ? 68.473 60.497 58.146 1.00 4.52 467 PRO A O 1
ATOM 2958 N N . TYR A 1 406 ? 66.502 59.862 57.330 1.00 3.84 468 TYR A N 1
ATOM 2959 C CA . TYR A 1 406 ? 66.369 61.071 56.523 1.00 3.67 468 TYR A CA 1
ATOM 2960 C C . TYR A 1 406 ? 65.730 62.243 57.288 1.00 3.26 468 TYR A C 1
ATOM 2961 O O . TYR A 1 406 ? 65.600 63.330 56.749 1.00 3.22 468 TYR A O 1
ATOM 2970 N N . CYS A 1 407 ? 65.324 61.997 58.532 1.00 3.30 469 CYS A N 1
ATOM 2971 C CA . CYS A 1 407 ? 64.858 63.047 59.434 1.00 3.39 469 CYS A CA 1
ATOM 2972 C C . CYS A 1 407 ? 65.970 64.035 59.764 1.00 2.51 469 CYS A C 1
ATOM 2973 O O . CYS A 1 407 ? 65.817 65.228 59.542 1.00 2.43 469 CYS A O 1
ATOM 2976 N N . ALA A 1 408 ? 67.090 63.534 60.264 1.00 2.00 470 ALA A N 1
ATOM 2977 C CA . ALA A 1 408 ? 68.235 64.383 60.549 1.00 2.11 470 ALA A CA 1
ATOM 2978 C C . ALA A 1 408 ? 68.756 65.095 59.291 1.00 2.00 470 ALA A C 1
ATOM 2979 O O . ALA A 1 408 ? 69.136 66.250 59.375 1.00 2.00 470 ALA A O 1
ATOM 2981 N N . LEU A 1 409 ? 68.739 64.438 58.126 1.00 2.34 471 LEU A N 1
ATOM 2982 C CA . LEU A 1 409 ? 69.186 65.078 56.881 1.00 2.75 471 LEU A CA 1
ATOM 2983 C C . LEU A 1 409 ? 68.278 66.203 56.405 1.00 2.72 471 LEU A C 1
ATOM 2984 O O . LEU A 1 409 ? 68.764 67.252 55.984 1.00 2.70 471 LEU A O 1
ATOM 2989 N N . ILE A 1 410 ? 66.968 65.972 56.439 1.00 2.71 472 ILE A N 1
ATOM 2990 C CA . ILE A 1 410 ? 65.991 67.009 56.119 1.00 3.16 472 ILE A CA 1
ATOM 2991 C C . ILE A 1 410 ? 66.101 68.183 57.106 1.00 3.75 472 ILE A C 1
ATOM 2992 O O . ILE A 1 410 ? 66.091 69.353 56.699 1.00 3.84 472 ILE A O 1
ATOM 2997 N N . GLU A 1 411 ? 66.261 67.883 58.395 1.00 4.54 473 GLU A N 1
ATOM 2998 C CA . GLU A 1 411 ? 66.540 68.928 59.398 1.00 5.00 473 GLU A CA 1
ATOM 2999 C C . GLU A 1 411 ? 67.800 69.741 59.117 1.00 4.86 473 GLU A C 1
ATOM 3000 O O . GLU A 1 411 ? 67.785 70.967 59.223 1.00 4.65 473 GLU A O 1
ATOM 3006 N N . GLU A 1 412 ? 68.886 69.066 58.761 1.00 4.92 474 GLU A N 1
ATOM 3007 C CA . GLU A 1 412 ? 70.101 69.762 58.367 1.00 5.33 474 GLU A CA 1
ATOM 3008 C C . GLU A 1 412 ? 69.888 70.676 57.190 1.00 5.91 474 GLU A C 1
ATOM 3009 O O . GLU A 1 412 ? 70.446 71.767 57.169 1.00 6.17 474 GLU A O 1
ATOM 3015 N N . ALA A 1 413 ? 69.105 70.219 56.208 1.00 6.37 475 ALA A N 1
ATOM 3016 C CA . ALA A 1 413 ? 68.938 70.927 54.943 1.00 7.01 475 ALA A CA 1
ATOM 3017 C C . ALA A 1 413 ? 68.002 72.122 55.065 1.00 7.26 475 ALA A C 1
ATOM 3018 O O . ALA A 1 413 ? 68.251 73.183 54.484 1.00 7.07 475 ALA A O 1
ATOM 3020 N N . TYR A 1 414 ? 66.926 71.923 55.815 1.00 8.28 476 TYR A N 1
ATOM 3021 C CA . TYR A 1 414 ? 65.807 72.864 55.886 1.00 8.31 476 TYR A CA 1
ATOM 3022 C C . TYR A 1 414 ? 65.941 73.848 57.064 1.00 8.50 476 TYR A C 1
ATOM 3023 O O . TYR A 1 414 ? 65.595 75.028 56.947 1.00 8.13 476 TYR A O 1
ATOM 3032 N N . GLY A 1 415 ? 66.437 73.353 58.196 1.00 8.88 477 GLY A N 1
ATOM 3033 C CA . GLY A 1 415 ? 66.693 74.177 59.359 1.00 9.30 477 GLY A CA 1
ATOM 3034 C C . GLY A 1 415 ? 65.791 73.773 60.490 1.00 9.93 477 GLY A C 1
ATOM 3035 O O . GLY A 1 415 ? 64.629 73.428 60.278 1.00 10.01 477 GLY A O 1
ATOM 3036 N N . LEU A 1 416 ? 66.334 73.819 61.701 1.00 10.94 478 LEU A N 1
ATOM 3037 C CA . LEU A 1 416 ? 65.607 73.427 62.890 1.00 11.19 478 LEU A CA 1
ATOM 3038 C C . LEU A 1 416 ? 64.470 74.409 63.157 1.00 11.70 478 LEU A C 1
ATOM 3039 O O . LEU A 1 416 ? 63.412 74.004 63.618 1.00 11.69 478 LEU A O 1
ATOM 3044 N N . ASP A 1 417 ? 64.671 75.684 62.823 1.00 12.24 479 ASP A N 1
ATOM 3045 C CA . ASP A 1 417 ? 63.622 76.706 62.973 1.00 12.48 479 ASP A CA 1
ATOM 3046 C C . ASP A 1 417 ? 62.385 76.301 62.207 1.00 11.94 479 ASP A C 1
ATOM 3047 O O . ASP A 1 417 ? 61.267 76.328 62.721 1.00 12.17 479 ASP A O 1
ATOM 3052 N N . LYS A 1 418 ? 62.606 75.965 60.942 1.00 11.53 480 LYS A N 1
ATOM 3053 C CA . LYS A 1 418 ? 61.530 75.654 60.024 1.00 10.59 480 LYS A CA 1
ATOM 3054 C C . LYS A 1 418 ? 60.882 74.334 60.364 1.00 8.97 480 LYS A C 1
ATOM 3055 O O . LYS A 1 418 ? 59.687 74.211 60.280 1.00 8.07 480 LYS A O 1
ATOM 3061 N N . ILE A 1 419 ? 61.659 73.361 60.808 1.00 8.25 481 ILE A N 1
ATOM 3062 C CA . ILE A 1 419 ? 61.076 72.101 61.250 1.00 8.37 481 ILE A CA 1
ATOM 3063 C C . ILE A 1 419 ? 60.202 72.295 62.502 1.00 8.36 481 ILE A C 1
ATOM 3064 O O . ILE A 1 419 ? 59.097 71.746 62.585 1.00 8.03 481 ILE A O 1
ATOM 3069 N N . GLU A 1 420 ? 60.688 73.099 63.448 1.00 8.18 482 GLU A N 1
ATOM 3070 C CA . GLU A 1 420 ? 59.946 73.414 64.667 1.00 8.65 482 GLU A CA 1
ATOM 3071 C C . GLU A 1 420 ? 58.643 74.177 64.388 1.00 8.18 482 GLU A C 1
ATOM 3072 O O . GLU A 1 420 ? 57.619 73.892 64.984 1.00 8.21 482 GLU A O 1
ATOM 3078 N N . PHE A 1 421 ? 58.677 75.131 63.470 1.00 7.94 483 PHE A N 1
ATOM 3079 C CA . PHE A 1 421 ? 57.452 75.809 63.053 1.00 7.71 483 PHE A CA 1
ATOM 3080 C C . PHE A 1 421 ? 56.405 74.802 62.577 1.00 7.25 483 PHE A C 1
ATOM 3081 O O . PHE A 1 421 ? 55.258 74.868 62.994 1.00 6.51 483 PHE A O 1
ATOM 3089 N N . LEU A 1 422 ? 56.813 73.855 61.731 1.00 7.15 484 LEU A N 1
ATOM 3090 C CA . LEU A 1 422 ? 55.895 72.856 61.176 1.00 6.70 484 LEU A CA 1
ATOM 3091 C C . LEU A 1 422 ? 55.503 71.737 62.134 1.00 6.40 484 LEU A C 1
ATOM 3092 O O . LEU A 1 422 ? 54.512 71.064 61.896 1.00 6.41 484 LEU A O 1
ATOM 3097 N N . GLN A 1 423 ? 56.284 71.521 63.194 1.00 6.67 485 GLN A N 1
ATOM 3098 C CA . GLN A 1 423 ? 55.966 70.522 64.240 1.00 6.65 485 GLN A CA 1
ATOM 3099 C C . GLN A 1 423 ? 54.849 70.999 65.183 1.00 6.67 485 GLN A C 1
ATOM 3100 O O . GLN A 1 423 ? 54.267 70.209 65.898 1.00 6.15 485 GLN A O 1
ATOM 3106 N N . SER A 1 424 ? 54.575 72.298 65.183 1.00 6.71 486 SER A N 1
ATOM 3107 C CA . SER A 1 424 ? 53.524 72.872 65.996 1.00 6.98 486 SER A CA 1
ATOM 3108 C C . SER A 1 424 ? 52.144 72.638 65.400 1.00 6.75 486 SER A C 1
ATOM 3109 O O . SER A 1 424 ? 51.835 73.167 64.331 1.00 6.51 486 SER A O 1
ATOM 3112 N N . HIS A 1 425 ? 51.312 71.865 66.091 1.00 6.88 487 HIS A N 1
ATOM 3113 C CA . HIS A 1 425 ? 49.926 71.660 65.661 1.00 7.21 487 HIS A CA 1
ATOM 3114 C C . HIS A 1 425 ? 49.070 72.930 65.830 1.00 7.29 487 HIS A C 1
ATOM 3115 O O . HIS A 1 425 ? 48.077 73.108 65.132 1.00 6.97 487 HIS A O 1
ATOM 3122 N N . GLU A 1 426 ? 49.451 73.790 66.774 1.00 7.23 488 GLU A N 1
ATOM 3123 C CA . GLU A 1 426 ? 48.782 75.074 66.968 1.00 7.38 488 GLU A CA 1
ATOM 3124 C C . GLU A 1 426 ? 49.013 75.980 65.769 1.00 6.65 488 GLU A C 1
ATOM 3125 O O . GLU A 1 426 ? 48.077 76.623 65.300 1.00 6.65 488 GLU A O 1
ATOM 3131 N N . ASN A 1 427 ? 50.242 76.019 65.253 1.00 5.94 489 ASN A N 1
ATOM 3132 C CA . ASN A 1 427 ? 50.492 76.702 63.963 1.00 5.58 489 ASN A CA 1
ATOM 3133 C C . ASN A 1 427 ? 49.660 76.106 62.826 1.00 4.84 489 ASN A C 1
ATOM 3134 O O . ASN A 1 427 ? 49.127 76.835 62.012 1.00 4.43 489 ASN A O 1
ATOM 3139 N N . GLN A 1 428 ? 49.524 74.790 62.792 1.00 4.73 490 GLN A N 1
ATOM 3140 C CA . GLN A 1 428 ? 48.697 74.140 61.779 1.00 5.08 490 GLN A CA 1
ATOM 3141 C C . GLN A 1 428 ? 47.233 74.588 61.818 1.00 5.05 490 GLN A C 1
ATOM 3142 O O . GLN A 1 428 ? 46.582 74.743 60.756 1.00 5.13 490 GLN A O 1
ATOM 3148 N N . GLU A 1 429 ? 46.721 74.763 63.035 1.00 4.94 491 GLU A N 1
ATOM 3149 C CA . GLU A 1 429 ? 45.323 75.145 63.275 1.00 5.10 491 GLU A CA 1
ATOM 3150 C C . GLU A 1 429 ? 45.057 76.606 62.876 1.00 4.48 491 GLU A C 1
ATOM 3151 O O . GLU A 1 429 ? 43.985 76.940 62.354 1.00 4.18 491 GLU A O 1
ATOM 3157 N N . ILE A 1 430 ? 46.036 77.462 63.160 1.00 4.15 492 ILE A N 1
ATOM 3158 C CA . ILE A 1 430 ? 46.016 78.882 62.794 1.00 4.19 492 ILE A CA 1
ATOM 3159 C C . ILE A 1 430 ? 45.960 79.081 61.268 1.00 3.93 492 ILE A C 1
ATOM 3160 O O . ILE A 1 430 ? 45.102 79.800 60.751 1.00 3.79 492 ILE A O 1
ATOM 3165 N N . TYR A 1 431 ? 46.866 78.428 60.552 1.00 4.10 493 TYR A N 1
ATOM 3166 C CA . TYR A 1 431 ? 46.918 78.543 59.093 1.00 4.12 493 TYR A CA 1
ATOM 3167 C C . TYR A 1 431 ? 45.670 77.968 58.441 1.00 3.83 493 TYR A C 1
ATOM 3168 O O . TYR A 1 431 ? 45.095 78.586 57.563 1.00 3.57 493 TYR A O 1
ATOM 3177 N N . GLN A 1 432 ? 45.235 76.802 58.894 1.00 3.85 494 GLN A N 1
ATOM 3178 C CA . GLN A 1 432 ? 44.033 76.194 58.363 1.00 3.85 494 GLN A CA 1
ATOM 3179 C C . GLN A 1 432 ? 42.857 77.157 58.482 1.00 4.04 494 GLN A C 1
ATOM 3180 O O . GLN A 1 432 ? 42.127 77.364 57.518 1.00 3.80 494 GLN A O 1
ATOM 3186 N N . LYS A 1 433 ? 42.678 77.731 59.675 1.00 4.08 495 LYS A N 1
ATOM 3187 C CA . LYS A 1 433 ? 41.606 78.684 59.945 1.00 3.78 495 LYS A CA 1
ATOM 3188 C C . LYS A 1 433 ? 41.743 79.977 59.125 1.00 3.42 495 LYS A C 1
ATOM 3189 O O . LYS A 1 433 ? 40.758 80.490 58.605 1.00 3.15 495 LYS A O 1
ATOM 3195 N N . ALA A 1 434 ? 42.958 80.509 59.032 1.00 3.23 496 ALA A N 1
ATOM 3196 C CA . ALA A 1 434 ? 43.214 81.734 58.266 1.00 2.85 496 ALA A CA 1
ATOM 3197 C C . ALA A 1 434 ? 42.915 81.530 56.772 1.00 2.12 496 ALA A C 1
ATOM 3198 O O . ALA A 1 434 ? 42.268 82.357 56.151 1.00 2.00 496 ALA A O 1
ATOM 3200 N N . PHE A 1 435 ? 43.375 80.424 56.215 1.00 2.20 497 PHE A N 1
ATOM 3201 C CA . PHE A 1 435 ? 43.084 80.078 54.816 1.00 2.49 497 PHE A CA 1
ATOM 3202 C C . PHE A 1 435 ? 41.575 79.921 54.588 1.00 2.87 497 PHE A C 1
ATOM 3203 O O . PHE A 1 435 ? 41.002 80.531 53.676 1.00 2.76 497 PHE A O 1
ATOM 3211 N N . ASP A 1 436 ? 40.937 79.109 55.431 1.00 3.15 498 ASP A N 1
ATOM 3212 C CA . ASP A 1 436 ? 39.485 78.879 55.373 1.00 2.97 498 ASP A CA 1
ATOM 3213 C C . ASP A 1 436 ? 38.677 80.175 55.458 1.00 2.69 498 ASP A C 1
ATOM 3214 O O . ASP A 1 436 ? 37.703 80.351 54.714 1.00 3.35 498 ASP A O 1
ATOM 3219 N N . LEU A 1 437 ? 39.065 81.059 56.376 1.00 2.00 499 LEU A N 1
ATOM 3220 C CA . LEU A 1 437 ? 38.330 82.284 56.633 1.00 2.00 499 LEU A CA 1
ATOM 3221 C C . LEU A 1 437 ? 38.413 83.274 55.476 1.00 2.00 499 LEU A C 1
ATOM 3222 O O . LEU A 1 437 ? 37.396 83.826 55.063 1.00 2.00 499 LEU A O 1
ATOM 3227 N N . ILE A 1 438 ? 39.624 83.529 54.991 1.00 2.00 500 ILE A N 1
ATOM 3228 C CA . ILE A 1 438 ? 39.812 84.481 53.908 1.00 2.00 500 ILE A CA 1
ATOM 3229 C C . ILE A 1 438 ? 39.185 83.944 52.631 1.00 2.00 500 ILE A C 1
ATOM 3230 O O . ILE A 1 438 ? 38.491 84.664 51.947 1.00 2.00 500 ILE A O 1
ATOM 3235 N N . GLU A 1 439 ? 39.402 82.671 52.337 1.00 2.00 501 GLU A N 1
ATOM 3236 C CA . GLU A 1 439 ? 38.815 82.064 51.142 1.00 2.14 501 GLU A CA 1
ATOM 3237 C C . GLU A 1 439 ? 37.275 82.110 51.116 1.00 2.48 501 GLU A C 1
ATOM 3238 O O . GLU A 1 439 ? 36.680 82.328 50.063 1.00 3.44 501 GLU A O 1
ATOM 3244 N N . HIS A 1 440 ? 36.632 81.979 52.269 1.00 2.47 502 HIS A N 1
ATOM 3245 C CA . HIS A 1 440 ? 35.178 82.042 52.353 1.00 2.11 502 HIS A CA 1
ATOM 3246 C C . HIS A 1 440 ? 34.583 83.456 52.191 1.00 2.22 502 HIS A C 1
ATOM 3247 O O . HIS A 1 440 ? 33.588 83.637 51.491 1.00 2.00 502 HIS A O 1
ATOM 3254 N N . TYR A 1 441 ? 35.169 84.451 52.859 1.00 2.16 503 TYR A N 1
ATOM 3255 C CA . TYR A 1 441 ? 34.621 85.809 52.842 1.00 2.03 503 TYR A CA 1
ATOM 3256 C C . TYR A 1 441 ? 35.192 86.713 51.735 1.00 2.30 503 TYR A C 1
ATOM 3257 O O . TYR A 1 441 ? 34.555 87.715 51.381 1.00 2.00 503 TYR A O 1
ATOM 3266 N N . PHE A 1 442 ? 36.380 86.381 51.218 1.00 2.38 504 PHE A N 1
ATOM 3267 C CA . PHE A 1 442 ? 37.015 87.136 50.128 1.00 3.61 504 PHE A CA 1
ATOM 3268 C C . PHE A 1 442 ? 37.071 86.371 48.796 1.00 4.70 504 PHE A C 1
ATOM 3269 O O . PHE A 1 442 ? 37.451 86.939 47.783 1.00 4.76 504 PHE A O 1
ATOM 3277 N N . GLY A 1 443 ? 36.735 85.085 48.805 1.00 6.35 505 GLY A N 1
ATOM 3278 C CA . GLY A 1 443 ? 36.737 84.276 47.598 1.00 7.74 505 GLY A CA 1
ATOM 3279 C C . GLY A 1 443 ? 38.100 83.685 47.350 1.00 9.15 505 GLY A C 1
ATOM 3280 O O . GLY A 1 443 ? 39.101 84.239 47.794 1.00 9.51 505 GLY A O 1
ATOM 3281 N N . THR A 1 444 ? 38.134 82.561 46.639 1.00 10.97 506 THR A N 1
ATOM 3282 C CA . THR A 1 444 ? 39.378 81.847 46.355 1.00 12.36 506 THR A CA 1
ATOM 3283 C C . THR A 1 444 ? 40.044 82.355 45.067 1.00 13.87 506 THR A C 1
ATOM 3284 O O . THR A 1 444 ? 39.367 82.773 44.130 1.00 14.45 506 THR A O 1
ATOM 3288 N N . GLU A 1 445 ? 41.375 82.294 45.032 1.00 15.42 507 GLU A N 1
ATOM 3289 C CA . GLU A 1 445 ? 42.170 82.956 44.009 1.00 15.72 507 GLU A CA 1
ATOM 3290 C C . GLU A 1 445 ? 43.544 82.321 43.929 1.00 16.24 507 GLU A C 1
ATOM 3291 O O . GLU A 1 445 ? 43.830 81.584 42.984 1.00 17.59 507 GLU A O 1
ATOM 3297 N N . THR B 1 22 ? 17.300 28.069 -44.846 1.00 39.04 84 THR B N 1
ATOM 3298 C CA . THR B 1 22 ? 16.445 27.664 -45.998 1.00 39.10 84 THR B CA 1
ATOM 3299 C C . THR B 1 22 ? 16.722 26.214 -46.374 1.00 39.12 84 THR B C 1
ATOM 3300 O O . THR B 1 22 ? 17.736 25.644 -45.978 1.00 39.21 84 THR B O 1
ATOM 3304 N N . SER B 1 23 ? 15.808 25.623 -47.136 1.00 39.26 85 SER B N 1
ATOM 3305 C CA . SER B 1 23 ? 16.038 24.322 -47.766 1.00 39.31 85 SER B CA 1
ATOM 3306 C C . SER B 1 23 ? 16.798 24.494 -49.087 1.00 39.36 85 SER B C 1
ATOM 3307 O O . SER B 1 23 ? 17.137 23.509 -49.748 1.00 39.31 85 SER B O 1
ATOM 3310 N N . ASP B 1 24 ? 17.022 25.750 -49.477 1.00 39.43 86 ASP B N 1
ATOM 3311 C CA . ASP B 1 24 ? 17.982 26.098 -50.529 1.00 39.46 86 ASP B CA 1
ATOM 3312 C C . ASP B 1 24 ? 19.416 25.846 -50.068 1.00 39.42 86 ASP B C 1
ATOM 3313 O O . ASP B 1 24 ? 20.291 25.576 -50.885 1.00 39.40 86 ASP B O 1
ATOM 3318 N N . MET B 1 25 ? 19.652 25.948 -48.763 1.00 39.41 87 MET B N 1
ATOM 3319 C CA . MET B 1 25 ? 20.978 25.713 -48.200 1.00 39.41 87 MET B CA 1
ATOM 3320 C C . MET B 1 25 ? 21.388 24.242 -48.285 1.00 39.30 87 MET B C 1
ATOM 3321 O O . MET B 1 25 ? 22.495 23.936 -48.725 1.00 39.47 87 MET B O 1
ATOM 3326 N N . ILE B 1 26 ? 20.494 23.342 -47.879 1.00 39.16 88 ILE B N 1
ATOM 3327 C CA . ILE B 1 26 ? 20.819 21.912 -47.784 1.00 39.00 88 ILE B CA 1
ATOM 3328 C C . ILE B 1 26 ? 21.009 21.241 -49.154 1.00 38.87 88 ILE B C 1
ATOM 3329 O O . ILE B 1 26 ? 21.945 20.462 -49.335 1.00 38.91 88 ILE B O 1
ATOM 3334 N N . GLU B 1 27 ? 20.135 21.540 -50.114 1.00 38.65 89 GLU B N 1
ATOM 3335 C CA . GLU B 1 27 ? 20.218 20.903 -51.439 1.00 38.48 89 GLU B CA 1
ATOM 3336 C C . GLU B 1 27 ? 21.304 21.491 -52.350 1.00 38.26 89 GLU B C 1
ATOM 3337 O O . GLU B 1 27 ? 21.868 20.768 -53.173 1.00 38.33 89 GLU B O 1
ATOM 3343 N N . MET B 1 28 ? 21.589 22.787 -52.213 1.00 37.96 90 MET B N 1
ATOM 3344 C CA . MET B 1 28 ? 22.668 23.426 -52.983 1.00 37.73 90 MET B CA 1
ATOM 3345 C C . MET B 1 28 ? 24.052 22.996 -52.502 1.00 37.49 90 MET B C 1
ATOM 3346 O O . MET B 1 28 ? 24.948 22.769 -53.316 1.00 37.47 90 MET B O 1
ATOM 3351 N N . ILE B 1 29 ? 24.222 22.903 -51.182 1.00 37.13 91 ILE B N 1
ATOM 3352 C CA . ILE B 1 29 ? 25.512 22.550 -50.592 1.00 36.87 91 ILE B CA 1
ATOM 3353 C C . ILE B 1 29 ? 25.950 21.141 -50.999 1.00 36.61 91 ILE B C 1
ATOM 3354 O O . ILE B 1 29 ? 27.115 20.931 -51.331 1.00 36.55 91 ILE B O 1
ATOM 3359 N N . PHE B 1 30 ? 25.015 20.192 -51.004 1.00 36.43 92 PHE B N 1
ATOM 3360 C CA . PHE B 1 30 ? 25.304 18.818 -51.436 1.00 36.25 92 PHE B CA 1
ATOM 3361 C C . PHE B 1 30 ? 25.281 18.637 -52.955 1.00 35.91 92 PHE B C 1
ATOM 3362 O O . PHE B 1 30 ? 25.671 17.581 -53.443 1.00 35.82 92 PHE B O 1
ATOM 3370 N N . SER B 1 31 ? 24.847 19.660 -53.695 1.00 35.70 93 SER B N 1
ATOM 3371 C CA . SER B 1 31 ? 24.806 19.599 -55.162 1.00 35.71 93 SER B CA 1
ATOM 3372 C C . SER B 1 31 ? 26.204 19.505 -55.764 1.00 35.61 93 SER B C 1
ATOM 3373 O O . SER B 1 31 ? 27.195 19.756 -55.082 1.00 35.71 93 SER B O 1
ATOM 3376 N N . LYS B 1 32 ? 26.268 19.168 -57.050 1.00 35.52 94 LYS B N 1
ATOM 3377 C CA . LYS B 1 32 ? 27.534 18.872 -57.723 1.00 35.55 94 LYS B CA 1
ATOM 3378 C C . LYS B 1 32 ? 28.094 20.035 -58.554 1.00 35.52 94 LYS B C 1
ATOM 3379 O O . LYS B 1 32 ? 28.978 19.820 -59.381 1.00 35.47 94 LYS B O 1
ATOM 3385 N N . SER B 1 33 ? 27.598 21.254 -58.336 1.00 35.58 95 SER B N 1
ATOM 3386 C CA . SER B 1 33 ? 28.137 22.443 -59.010 1.00 35.72 95 SER B CA 1
ATOM 3387 C C . SER B 1 33 ? 28.921 23.326 -58.029 1.00 35.97 95 SER B C 1
ATOM 3388 O O . SER B 1 33 ? 28.487 23.507 -56.892 1.00 35.97 95 SER B O 1
ATOM 3391 N N . PRO B 1 34 ? 30.073 23.887 -58.462 1.00 36.24 96 PRO B N 1
ATOM 3392 C CA . PRO B 1 34 ? 30.822 24.805 -57.585 1.00 36.36 96 PRO B CA 1
ATOM 3393 C C . PRO B 1 34 ? 30.136 26.163 -57.346 1.00 36.59 96 PRO B C 1
ATOM 3394 O O . PRO B 1 34 ? 30.420 26.827 -56.344 1.00 36.52 96 PRO B O 1
ATOM 3398 N N . GLU B 1 35 ? 29.247 26.562 -58.256 1.00 36.88 97 GLU B N 1
ATOM 3399 C CA . GLU B 1 35 ? 28.558 27.854 -58.170 1.00 37.06 97 GLU B CA 1
ATOM 3400 C C . GLU B 1 35 ? 27.627 27.872 -56.964 1.00 37.20 97 GLU B C 1
ATOM 3401 O O . GLU B 1 35 ? 27.698 28.768 -56.123 1.00 37.10 97 GLU B O 1
ATOM 3407 N N . GLN B 1 36 ? 26.761 26.864 -56.893 1.00 37.48 98 GLN B N 1
ATOM 3408 C CA . GLN B 1 36 ? 25.743 26.762 -55.846 1.00 37.64 98 GLN B CA 1
ATOM 3409 C C . GLN B 1 36 ? 26.357 26.512 -54.470 1.00 37.84 98 GLN B C 1
ATOM 3410 O O . GLN B 1 36 ? 25.791 26.916 -53.454 1.00 37.98 98 GLN B O 1
ATOM 3416 N N . GLN B 1 37 ? 27.512 25.852 -54.443 1.00 38.02 99 GLN B N 1
ATOM 3417 C CA . GLN B 1 37 ? 28.189 25.522 -53.188 1.00 38.24 99 GLN B CA 1
ATOM 3418 C C . GLN B 1 37 ? 28.821 26.748 -52.517 1.00 38.35 99 GLN B C 1
ATOM 3419 O O . GLN B 1 37 ? 28.680 26.935 -51.310 1.00 38.26 99 GLN B O 1
ATOM 3425 N N . LEU B 1 38 ? 29.515 27.569 -53.303 1.00 38.61 100 LEU B N 1
ATOM 3426 C CA . LEU B 1 38 ? 30.133 28.798 -52.796 1.00 38.84 100 LEU B CA 1
ATOM 3427 C C . LEU B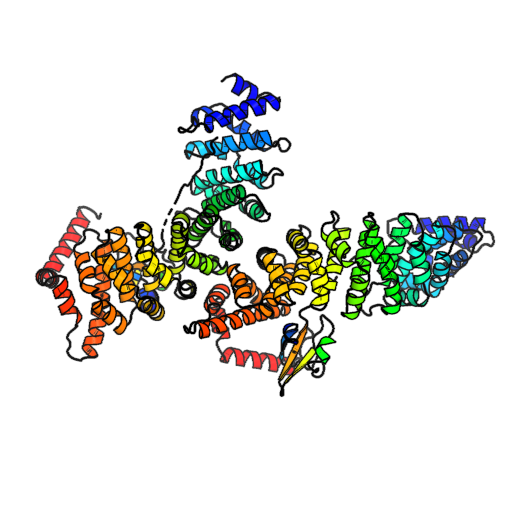 1 38 ? 29.051 29.792 -52.384 1.00 39.08 100 LEU B C 1
ATOM 3428 O O . LEU B 1 38 ? 29.160 30.450 -51.348 1.00 39.17 100 LEU B O 1
ATOM 3433 N N . SER B 1 39 ? 28.014 29.894 -53.211 1.00 39.45 101 SER B N 1
ATOM 3434 C CA . SER B 1 39 ? 26.858 30.736 -52.924 1.00 39.70 101 SER B CA 1
ATOM 3435 C C . SER B 1 39 ? 26.223 30.360 -51.581 1.00 39.92 101 SER B C 1
ATOM 3436 O O . SER B 1 39 ? 26.071 31.208 -50.700 1.00 39.74 101 SER B O 1
ATOM 3439 N N . ALA B 1 40 ? 25.873 29.083 -51.435 1.00 40.27 102 ALA B N 1
ATOM 3440 C CA . ALA B 1 40 ? 25.238 28.573 -50.217 1.00 40.52 102 ALA B CA 1
ATOM 3441 C C . ALA B 1 40 ? 26.158 28.660 -49.004 1.00 40.82 102 ALA B C 1
ATOM 3442 O O . ALA B 1 40 ? 25.681 28.772 -47.877 1.00 41.12 102 ALA B O 1
ATOM 3444 N N . THR B 1 41 ? 27.469 28.601 -49.232 1.00 41.11 103 THR B N 1
ATOM 3445 C CA . THR B 1 41 ? 28.446 28.739 -48.150 1.00 41.31 103 THR B CA 1
ATOM 3446 C C . THR B 1 41 ? 28.588 30.199 -47.699 1.00 41.53 103 THR B C 1
ATOM 3447 O O . THR B 1 41 ? 28.794 30.460 -46.510 1.00 41.64 103 THR B O 1
ATOM 3451 N N . GLN B 1 42 ? 28.475 31.144 -48.635 1.00 41.75 104 GLN B N 1
ATOM 3452 C CA . GLN B 1 42 ? 28.484 32.576 -48.291 1.00 42.04 104 GLN B CA 1
ATOM 3453 C C . GLN B 1 42 ? 27.234 32.956 -47.480 1.00 42.31 104 GLN B C 1
ATOM 3454 O O . GLN B 1 42 ? 27.274 33.874 -46.654 1.00 42.29 104 GLN B O 1
ATOM 3460 N N . LYS B 1 43 ? 26.134 32.240 -47.721 1.00 42.66 105 LYS B N 1
ATOM 3461 C CA . LYS B 1 43 ? 24.923 32.358 -46.904 1.00 42.94 105 LYS B CA 1
ATOM 3462 C C . LYS B 1 43 ? 25.149 31.771 -45.512 1.00 43.22 105 LYS B C 1
ATOM 3463 O O . LYS B 1 43 ? 24.812 32.403 -44.513 1.00 43.46 105 LYS B O 1
ATOM 3469 N N . PHE B 1 44 ? 25.712 30.563 -45.452 1.00 43.50 106 PHE B N 1
ATOM 3470 C CA . PHE B 1 44 ? 26.018 29.909 -44.171 1.00 43.82 106 PHE B CA 1
ATOM 3471 C C . PHE B 1 44 ? 26.946 30.748 -43.291 1.00 44.13 106 PHE B C 1
ATOM 3472 O O . PHE B 1 44 ? 26.858 30.685 -42.066 1.00 44.09 106 PHE B O 1
ATOM 3480 N N . ARG B 1 45 ? 27.834 31.518 -43.916 1.00 44.69 107 ARG B N 1
ATOM 3481 C CA . ARG B 1 45 ? 28.739 32.409 -43.186 1.00 45.09 107 ARG B CA 1
ATOM 3482 C C . ARG B 1 45 ? 27.981 33.536 -42.477 1.00 45.49 107 ARG B C 1
ATOM 3483 O O . ARG B 1 45 ? 28.366 33.945 -41.381 1.00 45.49 107 ARG B O 1
ATOM 3491 N N . LYS B 1 46 ? 26.915 34.035 -43.103 1.00 46.00 108 LYS B N 1
ATOM 3492 C CA . LYS B 1 46 ? 26.125 35.129 -42.531 1.00 46.38 108 LYS B CA 1
ATOM 3493 C C . LYS B 1 46 ? 25.324 34.698 -41.301 1.00 46.81 108 LYS B C 1
ATOM 3494 O O . LYS B 1 46 ? 25.099 35.507 -40.401 1.00 47.02 108 LYS B O 1
ATOM 3500 N N . LEU B 1 47 ? 24.895 33.436 -41.263 1.00 47.28 109 LEU B N 1
ATOM 3501 C CA . LEU B 1 47 ? 24.168 32.904 -40.099 1.00 47.64 109 LEU B CA 1
ATOM 3502 C C . LEU B 1 47 ? 25.016 32.884 -38.826 1.00 48.01 109 LEU B C 1
ATOM 3503 O O . LEU B 1 47 ? 24.488 33.084 -37.732 1.00 48.10 109 LEU B O 1
ATOM 3508 N N . LEU B 1 48 ? 26.320 32.648 -38.976 1.00 48.47 110 LEU B N 1
ATOM 3509 C CA . LEU B 1 48 ? 27.244 32.567 -37.838 1.00 48.83 110 LEU B CA 1
ATOM 3510 C C . LEU B 1 48 ? 28.129 33.819 -37.675 1.00 49.23 110 LEU B C 1
ATOM 3511 O O . LEU B 1 48 ? 29.116 33.786 -36.934 1.00 49.31 110 LEU B O 1
ATOM 3516 N N . SER B 1 49 ? 27.769 34.913 -38.352 1.00 49.71 111 SER B N 1
ATOM 3517 C CA . SER B 1 49 ? 28.521 36.180 -38.279 1.00 49.95 111 SER B CA 1
ATOM 3518 C C . SER B 1 49 ? 27.853 37.236 -37.391 1.00 50.26 111 SER B C 1
ATOM 3519 O O . SER B 1 49 ? 28.535 38.144 -36.904 1.00 50.32 111 SER B O 1
ATOM 3522 N N . LYS B 1 50 ? 26.535 37.123 -37.188 1.00 50.53 112 LYS B N 1
ATOM 3523 C CA . LYS B 1 50 ? 25.771 38.093 -36.382 1.00 50.71 112 LYS B CA 1
ATOM 3524 C C . LYS B 1 50 ? 26.159 38.039 -34.899 1.00 51.00 112 LYS B C 1
ATOM 3525 O O . LYS B 1 50 ? 26.364 36.955 -34.344 1.00 51.06 112 LYS B O 1
ATOM 3531 N N . GLU B 1 51 ? 26.252 39.217 -34.272 1.00 51.32 113 GLU B N 1
ATOM 3532 C CA . GLU B 1 51 ? 26.683 39.356 -32.863 1.00 51.38 113 GLU B CA 1
ATOM 3533 C C . GLU B 1 51 ? 25.802 38.618 -31.836 1.00 51.47 113 GLU B C 1
ATOM 3534 O O . GLU B 1 51 ? 26.348 38.003 -30.907 1.00 51.46 113 GLU B O 1
ATOM 3540 N N . PRO B 1 52 ? 24.451 38.701 -31.971 1.00 51.35 114 PRO B N 1
ATOM 3541 C CA . PRO B 1 52 ? 23.604 37.887 -31.086 1.00 51.22 114 PRO B CA 1
ATOM 3542 C C . PRO B 1 52 ? 23.845 36.385 -31.297 1.00 51.16 114 PRO B C 1
ATOM 3543 O O . PRO B 1 52 ? 23.842 35.918 -32.444 1.00 51.32 114 PRO B O 1
ATOM 3547 N N . ASN B 1 53 ? 24.043 35.658 -30.192 1.00 50.90 115 ASN B N 1
ATOM 3548 C CA . ASN B 1 53 ? 24.491 34.247 -30.197 1.00 50.52 115 ASN B CA 1
ATOM 3549 C C . ASN B 1 53 ? 24.029 33.411 -31.412 1.00 50.15 115 ASN B C 1
ATOM 3550 O O . ASN B 1 53 ? 22.827 33.353 -31.706 1.00 50.09 115 ASN B O 1
ATOM 3555 N N . PRO B 1 54 ? 24.982 32.740 -32.099 1.00 49.57 116 PRO B N 1
ATOM 3556 C CA . PRO B 1 54 ? 24.704 32.163 -33.420 1.00 49.18 116 PRO B CA 1
ATOM 3557 C C . PRO B 1 54 ? 24.241 30.700 -33.372 1.00 48.72 116 PRO B C 1
ATOM 3558 O O . PRO B 1 54 ? 24.590 29.978 -32.438 1.00 48.80 116 PRO B O 1
ATOM 3562 N N . PRO B 1 55 ? 23.471 30.255 -34.383 1.00 48.13 117 PRO B N 1
ATOM 3563 C CA . PRO B 1 55 ? 22.982 28.876 -34.403 1.00 47.74 117 PRO B CA 1
ATOM 3564 C C . PRO B 1 55 ? 24.057 27.869 -34.846 1.00 47.29 117 PRO B C 1
ATOM 3565 O O . PRO B 1 55 ? 24.021 27.358 -35.968 1.00 47.33 117 PRO B O 1
ATOM 3569 N N . ILE B 1 56 ? 25.003 27.592 -33.953 1.00 46.68 118 ILE B N 1
ATOM 3570 C CA . ILE B 1 56 ? 26.078 26.634 -34.216 1.00 46.26 118 ILE B CA 1
ATOM 3571 C C . ILE B 1 56 ? 25.547 25.202 -34.134 1.00 45.82 118 ILE B C 1
ATOM 3572 O O . ILE B 1 56 ? 25.802 24.382 -35.020 1.00 45.61 118 ILE B O 1
ATOM 3577 N N . ASP B 1 57 ? 24.810 24.918 -33.061 1.00 45.37 119 ASP B N 1
ATOM 3578 C CA . ASP B 1 57 ? 24.263 23.582 -32.809 1.00 45.00 119 ASP B CA 1
ATOM 3579 C C . ASP B 1 57 ? 23.318 23.137 -33.919 1.00 44.58 119 ASP B C 1
ATOM 3580 O O . ASP B 1 57 ? 23.282 21.958 -34.268 1.00 44.64 119 ASP B O 1
ATOM 3585 N N . GLU B 1 58 ? 22.564 24.082 -34.475 1.00 44.08 120 GLU B N 1
ATOM 3586 C CA . GLU B 1 58 ? 21.621 23.779 -35.557 1.00 43.74 120 GLU B CA 1
ATOM 3587 C C . GLU B 1 58 ? 22.316 23.556 -36.905 1.00 43.32 120 GLU B C 1
ATOM 3588 O O . GLU B 1 58 ? 21.775 22.880 -37.779 1.00 43.21 120 GLU B O 1
ATOM 3594 N N . VAL B 1 59 ? 23.511 24.122 -37.067 1.00 42.89 121 VAL B N 1
ATOM 3595 C CA . VAL B 1 59 ? 24.355 23.816 -38.224 1.00 42.44 121 VAL B CA 1
ATOM 3596 C C . VAL B 1 59 ? 24.943 22.415 -38.047 1.00 41.98 121 VAL B C 1
ATOM 3597 O O . VAL B 1 59 ? 24.808 21.554 -38.920 1.00 41.97 121 VAL B O 1
ATOM 3601 N N . ILE B 1 60 ? 25.582 22.207 -36.896 1.00 41.36 122 ILE B N 1
ATOM 3602 C CA . ILE B 1 60 ? 26.188 20.926 -36.521 1.00 40.94 122 ILE B CA 1
ATOM 3603 C C . ILE B 1 60 ? 25.269 19.731 -36.720 1.00 40.34 122 ILE B C 1
ATOM 3604 O O . ILE B 1 60 ? 25.684 18.715 -37.271 1.00 40.32 122 ILE B O 1
ATOM 3609 N N . SER B 1 61 ? 24.029 19.859 -36.259 1.00 39.74 123 SER B N 1
ATOM 3610 C CA . SER B 1 61 ? 23.079 18.743 -36.257 1.00 39.27 123 SER B CA 1
ATOM 3611 C C . SER B 1 61 ? 22.545 18.346 -37.639 1.00 38.70 123 SER B C 1
ATOM 3612 O O . SER B 1 61 ? 21.961 17.272 -37.779 1.00 38.84 123 SER B O 1
ATOM 3615 N N . THR B 1 62 ? 22.727 19.198 -38.650 1.00 38.03 124 THR B N 1
ATOM 3616 C CA . THR B 1 62 ? 22.285 18.877 -40.018 1.00 37.57 124 THR B CA 1
ATOM 3617 C C . THR B 1 62 ? 23.110 17.707 -40.569 1.00 36.96 124 THR B C 1
ATOM 3618 O O . THR B 1 62 ? 24.322 17.663 -40.351 1.00 36.96 124 THR B O 1
ATOM 3622 N N . PRO B 1 63 ? 22.459 16.753 -41.270 1.00 36.12 125 PRO B N 1
ATOM 3623 C CA . PRO B 1 63 ? 23.146 15.539 -41.727 1.00 35.57 125 PRO B CA 1
ATOM 3624 C C . PRO B 1 63 ? 24.445 15.795 -42.487 1.00 34.90 125 PRO B C 1
ATOM 3625 O O . PRO B 1 63 ? 24.424 16.427 -43.543 1.00 34.85 125 PRO B O 1
ATOM 3629 N N . GLY B 1 64 ? 25.556 15.307 -41.935 1.00 34.13 126 GLY B N 1
ATOM 3630 C CA . GLY B 1 64 ? 26.876 15.388 -42.569 1.00 33.55 126 GLY B CA 1
ATOM 3631 C C . GLY B 1 64 ? 27.200 16.703 -43.256 1.00 32.94 126 GLY B C 1
ATOM 3632 O O . GLY B 1 64 ? 27.745 16.710 -44.357 1.00 33.17 126 GLY B O 1
ATOM 3633 N N . VAL B 1 65 ? 26.859 17.812 -42.608 1.00 32.12 127 VAL B N 1
ATOM 3634 C CA . VAL B 1 65 ? 27.116 19.150 -43.146 1.00 31.46 127 VAL B CA 1
ATOM 3635 C C . VAL B 1 65 ? 28.489 19.669 -42.719 1.00 30.75 127 VAL B C 1
ATOM 3636 O O . VAL B 1 65 ? 29.118 20.428 -43.455 1.00 30.65 127 VAL B O 1
ATOM 3640 N N . VAL B 1 66 ? 28.950 19.268 -41.537 1.00 29.92 128 VAL B N 1
ATOM 3641 C CA . VAL B 1 66 ? 30.283 19.662 -41.067 1.00 29.30 128 VAL B CA 1
ATOM 3642 C C . VAL B 1 66 ? 31.386 18.956 -41.867 1.00 28.76 128 VAL B C 1
ATOM 3643 O O . VAL B 1 66 ? 32.399 19.574 -42.202 1.00 29.20 128 VAL B O 1
ATOM 3647 N N . ALA B 1 67 ? 31.190 17.675 -42.175 1.00 28.03 129 ALA B N 1
ATOM 3648 C CA . ALA B 1 67 ? 32.131 16.923 -43.019 1.00 27.44 129 ALA B CA 1
ATOM 3649 C C . ALA B 1 67 ? 32.147 17.443 -44.463 1.00 26.85 129 ALA B C 1
ATOM 3650 O O . ALA B 1 67 ? 33.125 17.245 -45.183 1.00 26.56 129 ALA B O 1
ATOM 3652 N N . ARG B 1 68 ? 31.061 18.100 -44.873 1.00 26.11 130 ARG B N 1
ATOM 3653 C CA . ARG B 1 68 ? 30.984 18.768 -46.171 1.00 25.86 130 ARG B CA 1
ATOM 3654 C C . ARG B 1 68 ? 31.793 20.063 -46.230 1.00 25.45 130 ARG B C 1
ATOM 3655 O O . ARG B 1 68 ? 32.319 20.406 -47.283 1.00 25.23 130 ARG B O 1
ATOM 3663 N N . PHE B 1 69 ? 31.869 20.793 -45.116 1.00 25.38 131 PHE B N 1
ATOM 3664 C CA . PHE B 1 69 ? 32.731 21.988 -45.022 1.00 25.22 131 PHE B CA 1
ATOM 3665 C C . PHE B 1 69 ? 34.220 21.623 -44.971 1.00 24.90 131 PHE B C 1
ATOM 3666 O O . PHE B 1 69 ? 35.064 22.360 -45.484 1.00 25.07 131 PHE B O 1
ATOM 3674 N N . VAL B 1 70 ? 34.535 20.498 -44.334 1.00 24.48 132 VAL B N 1
ATOM 3675 C CA . VAL B 1 70 ? 35.900 19.979 -44.303 1.00 24.16 132 VAL B 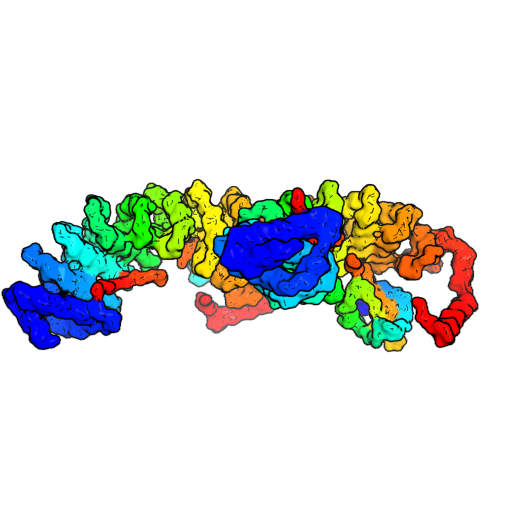CA 1
ATOM 3676 C C . VAL B 1 70 ? 36.304 19.511 -45.704 1.00 23.88 132 VAL B C 1
ATOM 3677 O O . VAL B 1 70 ? 37.448 19.680 -46.107 1.00 23.71 132 VAL B O 1
ATOM 3681 N N . GLU B 1 71 ? 35.355 18.926 -46.436 1.00 23.70 133 GLU B N 1
ATOM 3682 C CA . GLU B 1 71 ? 35.539 18.584 -47.861 1.00 23.60 133 GLU B CA 1
ATOM 3683 C C . GLU B 1 71 ? 35.956 19.801 -48.691 1.00 23.46 133 GLU B C 1
ATOM 3684 O O . GLU B 1 71 ? 36.914 19.731 -49.456 1.00 23.51 133 GLU B O 1
ATOM 3690 N N . PHE B 1 72 ? 35.233 20.909 -48.535 1.00 23.41 134 PHE B N 1
ATOM 3691 C CA . PHE B 1 72 ? 35.533 22.141 -49.271 1.00 23.31 134 PHE B CA 1
ATOM 3692 C C . PHE B 1 72 ? 36.896 22.764 -48.931 1.00 23.28 134 PHE B C 1
ATOM 3693 O O . PHE B 1 72 ? 37.415 23.550 -49.723 1.00 23.27 134 PHE B O 1
ATOM 3701 N N . LEU B 1 73 ? 37.474 22.435 -47.776 1.00 23.10 135 LEU B N 1
ATOM 3702 C CA . LEU B 1 73 ? 38.821 22.917 -47.453 1.00 23.18 135 LEU B CA 1
ATOM 3703 C C . LEU B 1 73 ? 39.880 22.412 -48.439 1.00 23.17 135 LEU B C 1
ATOM 3704 O O . LEU B 1 73 ? 40.895 23.070 -48.636 1.00 22.94 135 LEU B O 1
ATOM 3709 N N . LYS B 1 74 ? 39.636 21.257 -49.056 1.00 23.56 136 LYS B N 1
ATOM 3710 C CA . LYS B 1 74 ? 40.587 20.641 -49.995 1.00 24.04 136 LYS B CA 1
ATOM 3711 C C . LYS B 1 74 ? 40.499 21.154 -51.441 1.00 24.17 136 LYS B C 1
ATOM 3712 O O . LYS B 1 74 ? 41.320 20.773 -52.273 1.00 24.20 136 LYS B O 1
ATOM 3718 N N . ARG B 1 75 ? 39.518 22.007 -51.739 1.00 24.42 137 ARG B N 1
ATOM 3719 C CA . ARG B 1 75 ? 39.262 22.473 -53.113 1.00 24.47 137 ARG B CA 1
ATOM 3720 C C . ARG B 1 75 ? 40.252 23.565 -53.549 1.00 24.67 137 ARG B C 1
ATOM 3721 O O . ARG B 1 75 ? 39.911 24.744 -53.665 1.00 24.48 137 ARG B O 1
ATOM 3729 N N . LYS B 1 76 ? 41.475 23.125 -53.816 1.00 25.14 138 LYS B N 1
ATOM 3730 C CA . LYS B 1 76 ? 42.610 23.970 -54.196 1.00 25.48 138 LYS B CA 1
ATOM 3731 C C . LYS B 1 76 ? 42.365 24.929 -55.378 1.00 25.67 138 LYS B C 1
ATOM 3732 O O . LYS B 1 76 ? 43.044 25.946 -55.513 1.00 25.44 138 LYS B O 1
ATOM 3738 N N . GLU B 1 77 ? 41.420 24.593 -56.250 1.00 26.20 139 GLU B N 1
ATOM 3739 C CA . GLU B 1 77 ? 41.129 25.429 -57.418 1.00 26.48 139 GLU B CA 1
ATOM 3740 C C . GLU B 1 77 ? 40.122 26.553 -57.129 1.00 26.83 139 GLU B C 1
ATOM 3741 O O . GLU B 1 77 ? 39.831 27.349 -58.020 1.00 27.03 139 GLU B O 1
ATOM 3747 N N . ASN B 1 78 ? 39.604 26.624 -55.900 1.00 27.22 140 ASN B N 1
ATOM 3748 C CA . ASN B 1 78 ? 38.611 27.642 -55.526 1.00 27.39 140 ASN B CA 1
ATOM 3749 C C . ASN B 1 78 ? 38.800 28.110 -54.078 1.00 27.63 140 ASN B C 1
ATOM 3750 O O . ASN B 1 78 ? 38.177 27.595 -53.145 1.00 27.62 140 ASN B O 1
ATOM 3755 N N . CYS B 1 79 ? 39.659 29.109 -53.913 1.00 27.84 141 CYS B N 1
ATOM 3756 C CA . CYS B 1 79 ? 40.003 29.642 -52.596 1.00 28.12 141 CYS B CA 1
ATOM 3757 C C . CYS B 1 79 ? 38.847 30.375 -51.905 1.00 28.11 141 CYS B C 1
ATOM 3758 O O . CYS B 1 79 ? 38.763 30.380 -50.672 1.00 27.98 141 CYS B O 1
ATOM 3761 N N . THR B 1 80 ? 37.973 31.013 -52.684 1.00 28.16 142 THR B N 1
ATOM 3762 C CA . THR B 1 80 ? 36.785 31.650 -52.110 1.00 28.09 142 THR B CA 1
ATOM 3763 C C . THR B 1 80 ? 36.022 30.588 -51.323 1.00 27.93 142 THR B C 1
ATOM 3764 O O . THR B 1 80 ? 35.617 30.823 -50.181 1.00 27.71 142 THR B O 1
ATOM 3768 N N . LEU B 1 81 ? 35.860 29.412 -51.933 1.00 27.63 143 LEU B N 1
ATOM 3769 C CA . LEU B 1 81 ? 35.190 28.299 -51.278 1.00 27.50 143 LEU B CA 1
ATOM 3770 C C . LEU B 1 81 ? 35.987 27.831 -50.064 1.00 27.38 143 LEU B C 1
ATOM 3771 O O . LEU B 1 81 ? 35.417 27.613 -48.999 1.00 27.32 143 LEU B O 1
ATOM 3776 N N . GLN B 1 82 ? 37.302 27.691 -50.216 1.00 27.25 144 GLN B N 1
ATOM 3777 C CA . GLN B 1 82 ? 38.163 27.366 -49.079 1.00 27.08 144 GLN B CA 1
ATOM 3778 C C . GLN B 1 82 ? 38.024 28.426 -47.980 1.00 27.19 144 GLN B C 1
ATOM 3779 O O . GLN B 1 82 ? 37.810 28.088 -46.815 1.00 26.86 144 GLN B O 1
ATOM 3785 N N . PHE B 1 83 ? 38.119 29.700 -48.367 1.00 27.34 145 PHE B N 1
ATOM 3786 C CA . PHE B 1 83 ? 38.042 30.821 -47.421 1.00 27.48 145 PHE B CA 1
ATOM 3787 C C . PHE B 1 83 ? 36.709 30.837 -46.683 1.00 27.54 145 PHE B C 1
ATOM 3788 O O . PHE B 1 83 ? 36.671 30.741 -45.457 1.00 27.36 145 PHE B O 1
ATOM 3796 N N . GLU B 1 84 ? 35.617 30.945 -47.436 1.00 27.60 146 GLU B N 1
ATOM 3797 C CA . GLU B 1 84 ? 34.288 30.996 -46.836 1.00 27.76 146 GLU B CA 1
ATOM 3798 C C . GLU B 1 84 ? 34.030 29.777 -45.935 1.00 27.75 146 GLU B C 1
ATOM 3799 O O . GLU B 1 84 ? 33.374 29.900 -44.905 1.00 27.70 146 GLU B O 1
ATOM 3805 N N . SER B 1 85 ? 34.570 28.616 -46.311 1.00 27.82 147 SER B N 1
ATOM 3806 C CA . SER B 1 85 ? 34.442 27.396 -45.501 1.00 27.94 147 SER B CA 1
ATOM 3807 C C . SER B 1 85 ? 35.321 27.426 -44.266 1.00 27.94 147 SER B C 1
ATOM 3808 O O . SER B 1 85 ? 34.925 26.945 -43.204 1.00 27.74 147 SER B O 1
ATOM 3811 N N . ALA B 1 86 ? 36.526 27.970 -44.417 1.00 28.22 148 ALA B N 1
ATOM 3812 C CA . ALA B 1 86 ? 37.445 28.141 -43.295 1.00 28.37 148 ALA B CA 1
ATOM 3813 C C . ALA B 1 86 ? 36.879 29.142 -42.280 1.00 28.66 148 ALA B C 1
ATOM 3814 O O . ALA B 1 86 ? 37.180 29.063 -41.085 1.00 28.73 148 ALA B O 1
ATOM 3816 N N . TRP B 1 87 ? 36.060 30.074 -42.771 1.00 28.86 149 TRP B N 1
ATOM 3817 C CA . TRP B 1 87 ? 35.379 31.062 -41.938 1.00 28.77 149 TRP B CA 1
ATOM 3818 C C . TRP B 1 87 ? 34.311 30.359 -41.098 1.00 28.66 149 TRP B C 1
ATOM 3819 O O . TRP B 1 87 ? 34.305 30.475 -39.870 1.00 28.96 149 TRP B O 1
ATOM 3830 N N . VAL B 1 88 ? 33.428 29.620 -41.765 1.00 28.33 150 VAL B N 1
ATOM 3831 C CA . VAL B 1 88 ? 32.330 28.901 -41.108 1.00 28.17 150 VAL B CA 1
ATOM 3832 C C . VAL B 1 88 ? 32.838 27.966 -40.019 1.00 27.92 150 VAL B C 1
ATOM 3833 O O . VAL B 1 88 ? 32.304 27.954 -38.911 1.00 27.90 150 VAL B O 1
ATOM 3837 N N . LEU B 1 89 ? 33.876 27.198 -40.341 1.00 27.86 151 LEU B N 1
ATOM 3838 C CA . LEU B 1 89 ? 34.476 26.257 -39.393 1.00 27.87 151 LEU B CA 1
ATOM 3839 C C . LEU B 1 89 ? 35.209 26.950 -38.229 1.00 28.00 151 LEU B C 1
ATOM 3840 O O . LEU B 1 89 ? 35.336 26.374 -37.148 1.00 28.00 151 LEU B O 1
ATOM 3845 N N . THR B 1 90 ? 35.681 28.178 -38.448 1.00 28.08 152 THR B N 1
ATOM 3846 C CA . THR B 1 90 ? 36.261 28.977 -37.374 1.00 28.31 152 THR B CA 1
ATOM 3847 C C . THR B 1 90 ? 35.198 29.369 -36.354 1.00 28.69 152 THR B C 1
ATOM 3848 O O . THR B 1 90 ? 35.440 29.319 -35.146 1.00 28.80 152 THR B O 1
ATOM 3852 N N . ASN B 1 91 ? 34.030 29.771 -36.847 1.00 28.90 153 ASN B N 1
ATOM 3853 C CA . ASN B 1 91 ? 32.955 30.253 -35.979 1.00 29.04 153 ASN B CA 1
ATOM 3854 C C . ASN B 1 91 ? 32.248 29.130 -35.216 1.00 29.28 153 ASN B C 1
ATOM 3855 O O . ASN B 1 91 ? 31.756 29.349 -34.108 1.00 29.22 153 ASN B O 1
ATOM 3860 N N . ILE B 1 92 ? 32.198 27.936 -35.806 1.00 29.55 154 ILE B N 1
ATOM 3861 C CA . ILE B 1 92 ? 31.742 26.744 -35.085 1.00 29.78 154 ILE B CA 1
ATOM 3862 C C . ILE B 1 92 ? 32.765 26.401 -33.998 1.00 30.10 154 ILE B C 1
ATOM 3863 O O . ILE B 1 92 ? 32.402 26.111 -32.855 1.00 30.19 154 ILE B O 1
ATOM 3868 N N . ALA B 1 93 ? 34.044 26.459 -34.364 1.00 30.45 155 ALA B N 1
ATOM 3869 C CA . ALA B 1 93 ? 35.139 26.165 -33.441 1.00 30.80 155 ALA B CA 1
ATOM 3870 C C . ALA B 1 93 ? 35.230 27.165 -32.281 1.00 31.04 155 ALA B C 1
ATOM 3871 O O . ALA B 1 93 ? 35.834 26.854 -31.258 1.00 30.87 155 ALA B O 1
ATOM 3873 N N . SER B 1 94 ? 34.653 28.357 -32.455 1.00 31.58 156 SER B N 1
ATOM 3874 C CA . SER B 1 94 ? 34.373 29.265 -31.336 1.00 32.14 156 SER B CA 1
ATOM 3875 C C . SER B 1 94 ? 33.053 28.845 -30.694 1.00 32.61 156 SER B C 1
ATOM 3876 O O . SER B 1 94 ? 31.986 29.021 -31.287 1.00 32.72 156 SER B O 1
ATOM 3879 N N . GLY B 1 95 ? 33.117 28.278 -29.495 1.00 33.15 157 GLY B N 1
ATOM 3880 C CA . GLY B 1 95 ? 31.919 27.760 -28.849 1.00 33.65 157 GLY B CA 1
ATOM 3881 C C . GLY B 1 95 ? 32.194 26.584 -27.938 1.00 34.08 157 GLY B C 1
ATOM 3882 O O . GLY B 1 95 ? 33.297 26.439 -27.411 1.00 33.99 157 GLY B O 1
ATOM 3883 N N . ASN B 1 96 ? 31.180 25.739 -27.771 1.00 34.67 158 ASN B N 1
ATOM 3884 C CA . ASN B 1 96 ? 31.229 24.621 -26.826 1.00 35.07 158 ASN B CA 1
ATOM 3885 C C . ASN B 1 96 ? 32.401 23.685 -27.093 1.00 35.38 158 ASN B C 1
ATOM 3886 O O . ASN B 1 96 ? 32.950 23.654 -28.199 1.00 35.34 158 ASN B O 1
ATOM 3891 N N . SER B 1 97 ? 32.761 22.909 -26.075 1.00 35.69 159 SER B N 1
ATOM 3892 C CA . SER B 1 97 ? 33.808 21.906 -26.213 1.00 35.93 159 SER B CA 1
ATOM 3893 C C . SER B 1 97 ? 33.316 20.756 -27.103 1.00 36.11 159 SER B C 1
ATOM 3894 O O . SER B 1 97 ? 34.098 20.197 -27.880 1.00 36.10 159 SER B O 1
ATOM 3897 N N . LEU B 1 98 ? 32.027 20.420 -26.998 1.00 36.26 160 LEU B N 1
ATOM 3898 C CA . LEU B 1 98 ? 31.405 19.443 -27.904 1.00 36.40 160 LEU B CA 1
ATOM 3899 C C . LEU B 1 98 ? 31.136 20.019 -29.306 1.00 36.50 160 LEU B C 1
ATOM 3900 O O . LEU B 1 98 ? 31.042 19.262 -30.280 1.00 36.48 160 LEU B O 1
ATOM 3905 N N . GLN B 1 99 ? 30.994 21.344 -29.402 1.00 36.44 161 GLN B N 1
ATOM 3906 C CA . GLN B 1 99 ? 30.824 22.022 -30.697 1.00 36.36 161 GLN B CA 1
ATOM 3907 C C . GLN B 1 99 ? 32.136 21.994 -31.474 1.00 36.36 161 GLN B C 1
ATOM 3908 O O . GLN B 1 99 ? 32.155 21.734 -32.681 1.00 36.17 161 GLN B O 1
ATOM 3914 N N . THR B 1 100 ? 33.227 22.265 -30.761 1.00 36.36 162 THR B N 1
ATOM 3915 C CA . THR B 1 100 ? 34.568 22.248 -31.335 1.00 36.31 162 THR B CA 1
ATOM 3916 C C . THR B 1 100 ? 34.980 20.835 -31.762 1.00 36.36 162 THR B C 1
ATOM 3917 O O . THR B 1 100 ? 35.721 20.677 -32.730 1.00 36.42 162 THR B O 1
ATOM 3921 N N . ARG B 1 101 ? 34.489 19.814 -31.060 1.00 36.35 163 ARG B N 1
ATOM 3922 C CA . ARG B 1 101 ? 34.918 18.429 -31.311 1.00 36.25 163 ARG B CA 1
ATOM 3923 C C . ARG B 1 101 ? 34.231 17.770 -32.516 1.00 35.86 163 ARG B C 1
ATOM 3924 O O . ARG B 1 101 ? 34.704 16.753 -33.021 1.00 35.86 163 ARG B O 1
ATOM 3932 N N . ILE B 1 102 ? 33.122 18.343 -32.973 1.00 35.38 164 ILE B N 1
ATOM 3933 C CA . ILE B 1 102 ? 32.475 17.892 -34.211 1.00 35.02 164 ILE B CA 1
ATOM 3934 C C . ILE B 1 102 ? 33.333 18.247 -35.429 1.00 34.61 164 ILE B C 1
ATOM 3935 O O . ILE B 1 102 ? 33.282 17.568 -36.456 1.00 34.80 164 ILE B O 1
ATOM 3940 N N . VAL B 1 103 ? 34.124 19.308 -35.293 1.00 34.07 165 VAL B N 1
ATOM 3941 C CA . VAL B 1 103 ? 35.121 19.701 -36.290 1.00 33.60 165 VAL B CA 1
ATOM 3942 C C . VAL B 1 103 ? 36.391 18.832 -36.200 1.00 33.17 165 VAL B C 1
ATOM 3943 O O . VAL B 1 103 ? 36.939 18.430 -37.232 1.00 33.33 165 VAL B O 1
ATOM 3947 N N . ILE B 1 104 ? 36.852 18.551 -34.976 1.00 32.24 166 ILE B N 1
ATOM 3948 C CA . ILE B 1 104 ? 38.017 17.677 -34.747 1.00 31.60 166 ILE B CA 1
ATOM 3949 C C . ILE B 1 104 ? 37.787 16.239 -35.231 1.00 31.11 166 ILE B C 1
ATOM 3950 O O . ILE B 1 104 ? 38.709 15.610 -35.755 1.00 31.19 166 ILE B O 1
ATOM 3955 N N . GLN B 1 105 ? 36.566 15.728 -35.043 1.00 30.27 167 GLN B N 1
ATOM 3956 C CA . GLN B 1 105 ? 36.199 14.376 -35.475 1.00 29.55 167 GLN B CA 1
ATOM 3957 C C . GLN B 1 105 ? 35.941 14.305 -36.987 1.00 28.85 167 GLN B C 1
ATOM 3958 O O . GLN B 1 105 ? 36.042 13.233 -37.588 1.00 28.58 167 GLN B O 1
ATOM 3964 N N . ALA B 1 106 ? 35.593 15.443 -37.588 1.00 28.00 168 ALA B N 1
ATOM 3965 C CA . ALA B 1 106 ? 35.446 15.549 -39.041 1.00 27.44 168 ALA B CA 1
ATOM 3966 C C . ALA B 1 106 ? 36.805 15.548 -39.758 1.00 26.85 168 ALA B C 1
ATOM 3967 O O . ALA B 1 106 ? 36.860 15.394 -40.977 1.00 26.57 168 ALA B O 1
ATOM 3969 N N . GLY B 1 107 ? 37.886 15.736 -38.997 1.00 26.22 169 GLY B N 1
ATOM 3970 C CA . GLY B 1 107 ? 39.254 15.611 -39.505 1.00 25.87 169 GLY B CA 1
ATOM 3971 C C . GLY B 1 107 ? 39.825 16.906 -40.063 1.00 25.45 169 GLY B C 1
ATOM 3972 O O . GLY B 1 107 ? 40.588 16.886 -41.032 1.00 25.53 169 GLY B O 1
ATOM 3973 N N . ALA B 1 108 ? 39.480 18.030 -39.436 1.00 24.90 170 ALA B N 1
ATOM 3974 C CA . ALA B 1 108 ? 39.752 19.353 -40.002 1.00 24.44 170 ALA B CA 1
ATOM 3975 C C . ALA B 1 108 ? 41.158 19.896 -39.696 1.00 24.04 170 ALA B C 1
ATOM 3976 O O . ALA B 1 108 ? 41.699 20.691 -40.473 1.00 24.10 170 ALA B O 1
ATOM 3978 N N . VAL B 1 109 ? 41.749 19.463 -38.584 1.00 23.42 171 VAL B N 1
ATOM 3979 C CA . VAL B 1 109 ? 43.046 19.993 -38.134 1.00 23.00 171 VAL B CA 1
ATOM 3980 C C . VAL B 1 109 ? 44.214 19.753 -39.127 1.00 22.46 171 VAL B C 1
ATOM 3981 O O . VAL B 1 109 ? 44.898 20.702 -39.501 1.00 22.41 171 VAL B O 1
ATOM 3985 N N . PRO B 1 110 ? 44.465 18.493 -39.529 1.00 21.76 172 PRO B N 1
ATOM 3986 C CA . PRO B 1 110 ? 45.453 18.205 -40.584 1.00 21.57 172 PRO B CA 1
ATOM 3987 C C . PRO B 1 110 ? 45.302 19.030 -41.872 1.00 21.12 172 PRO B C 1
ATOM 3988 O O . PRO B 1 110 ? 46.297 19.436 -42.476 1.00 20.43 172 PRO B O 1
ATOM 3992 N N . ILE B 1 111 ? 44.057 19.250 -42.284 1.00 21.03 173 ILE B N 1
ATOM 3993 C CA . ILE B 1 111 ? 43.751 19.999 -43.497 1.00 21.08 173 ILE B CA 1
ATOM 3994 C C . ILE B 1 111 ? 44.060 21.478 -43.303 1.00 21.00 173 ILE B C 1
ATOM 3995 O O . ILE B 1 111 ? 44.708 22.084 -44.138 1.00 20.55 173 ILE B O 1
ATOM 4000 N N . PHE B 1 112 ? 43.602 22.052 -42.194 1.00 21.62 174 PHE B N 1
ATOM 4001 C CA . PHE B 1 112 ? 43.966 23.429 -41.840 1.00 21.89 174 PHE B CA 1
ATOM 4002 C C . PHE B 1 112 ? 45.485 23.653 -41.786 1.00 22.10 174 PHE B C 1
ATOM 4003 O O . PHE B 1 112 ? 45.968 24.743 -42.116 1.00 22.46 174 PHE B O 1
ATOM 4011 N N . ILE B 1 113 ? 46.231 22.637 -41.350 1.00 22.23 175 ILE B N 1
ATOM 4012 C CA . ILE B 1 113 ? 47.686 22.748 -41.211 1.00 22.36 175 ILE B CA 1
ATOM 4013 C C . ILE B 1 113 ? 48.373 22.752 -42.572 1.00 22.77 175 ILE B C 1
ATOM 4014 O O . ILE B 1 113 ? 49.372 23.447 -42.757 1.00 22.88 175 ILE B O 1
ATOM 4019 N N . GLU B 1 114 ? 47.831 21.984 -43.523 1.00 23.19 176 GLU B N 1
ATOM 4020 C CA . GLU B 1 114 ? 48.254 22.064 -44.919 1.00 23.32 176 GLU B CA 1
ATOM 4021 C C . GLU B 1 114 ? 47.942 23.451 -45.499 1.00 23.25 176 GLU B C 1
ATOM 4022 O O . GLU B 1 114 ? 48.770 24.056 -46.172 1.00 23.19 176 GLU B O 1
ATOM 4028 N N . LEU B 1 115 ? 46.740 23.947 -45.218 1.00 23.37 177 LEU B N 1
ATOM 4029 C CA . LEU B 1 115 ? 46.303 25.278 -45.665 1.00 23.42 177 LEU B CA 1
ATOM 4030 C C . LEU B 1 115 ? 47.143 26.451 -45.128 1.00 23.54 177 LEU B C 1
ATOM 4031 O O . LEU B 1 115 ? 47.083 27.543 -45.683 1.00 23.49 177 LEU B O 1
ATOM 4036 N N . LEU B 1 116 ? 47.912 26.251 -44.058 1.00 24.02 178 LEU B N 1
ATOM 4037 C CA . LEU B 1 116 ? 48.875 27.285 -43.618 1.00 24.23 178 LEU B CA 1
ATOM 4038 C C . LEU B 1 116 ? 49.957 27.542 -44.676 1.00 24.68 178 LEU B C 1
ATOM 4039 O O . LEU B 1 116 ? 50.628 28.586 -44.644 1.00 24.57 178 LEU B O 1
ATOM 4044 N N . SER B 1 117 ? 50.137 26.582 -45.587 1.00 25.33 179 SER B N 1
ATOM 4045 C CA . SER B 1 117 ? 51.116 26.694 -46.673 1.00 26.00 179 SER B CA 1
ATOM 4046 C C . SER B 1 117 ? 50.488 27.148 -47.994 1.00 26.59 179 SER B C 1
ATOM 4047 O O . SER B 1 117 ? 51.151 27.157 -49.029 1.00 26.66 179 SER B O 1
ATOM 4050 N N . SER B 1 118 ? 49.214 27.532 -47.952 1.00 27.28 180 SER B N 1
ATOM 4051 C CA . SER B 1 118 ? 48.521 28.080 -49.119 1.00 27.63 180 SER B CA 1
ATOM 4052 C C . SER B 1 118 ? 49.168 29.385 -49.612 1.00 28.15 180 SER B C 1
ATOM 4053 O O . SER B 1 118 ? 49.860 30.084 -48.856 1.00 28.30 180 SER B O 1
ATOM 4056 N N . GLU B 1 119 ? 48.937 29.701 -50.885 1.00 28.68 181 GLU B N 1
ATOM 4057 C CA . GLU B 1 119 ? 49.453 30.927 -51.502 1.00 28.99 181 GLU B CA 1
ATOM 4058 C C . GLU B 1 119 ? 48.548 32.122 -51.236 1.00 29.41 181 GLU B C 1
ATOM 4059 O O . GLU B 1 119 ? 48.999 33.268 -51.292 1.00 29.77 181 GLU B O 1
ATOM 4065 N N . PHE B 1 120 ? 47.279 31.849 -50.940 1.00 29.69 182 PHE B N 1
ATOM 4066 C CA . PHE B 1 120 ? 46.293 32.898 -50.690 1.00 30.01 182 PHE B CA 1
ATOM 4067 C C . PHE B 1 120 ? 46.256 33.223 -49.195 1.00 30.25 182 PHE B C 1
ATOM 4068 O O . PHE B 1 120 ? 45.905 32.364 -48.380 1.00 30.18 182 PHE B O 1
ATOM 4076 N N . GLU B 1 121 ? 46.624 34.459 -48.845 1.00 30.42 183 GLU B N 1
ATOM 4077 C CA . GLU B 1 121 ? 46.722 34.877 -47.443 1.00 30.49 183 GLU B CA 1
ATOM 4078 C C . GLU B 1 121 ? 45.375 34.989 -46.728 1.00 30.16 183 GLU B C 1
ATOM 4079 O O . GLU B 1 121 ? 45.341 35.026 -45.500 1.00 30.37 183 GLU B O 1
ATOM 4085 N N . ASP B 1 122 ? 44.275 35.052 -47.471 1.00 29.86 184 ASP B N 1
ATOM 4086 C CA . ASP B 1 122 ? 42.953 34.954 -46.855 1.00 29.76 184 ASP B CA 1
ATOM 4087 C C . ASP B 1 122 ? 42.767 33.553 -46.263 1.00 29.53 184 ASP B C 1
ATOM 4088 O O . ASP B 1 122 ? 42.202 33.399 -45.184 1.00 29.66 184 ASP B O 1
ATOM 4093 N N . VAL B 1 123 ? 43.267 32.543 -46.972 1.00 29.32 185 VAL B N 1
ATOM 4094 C CA . VAL B 1 123 ? 43.124 31.143 -46.568 1.00 29.03 185 VAL B CA 1
ATOM 4095 C C . VAL B 1 123 ? 44.104 30.835 -45.439 1.00 28.84 185 VAL B C 1
ATOM 4096 O O . VAL B 1 123 ? 43.716 30.276 -44.412 1.00 28.77 185 VAL B O 1
ATOM 4100 N N . GLN B 1 124 ? 45.369 31.208 -45.631 1.00 28.70 186 GLN B N 1
ATOM 4101 C CA . GLN B 1 124 ? 46.410 31.053 -44.597 1.00 28.71 186 GLN B CA 1
ATOM 4102 C C . GLN B 1 124 ? 45.989 31.648 -43.250 1.00 28.65 186 GLN B C 1
ATOM 4103 O O . GLN B 1 124 ? 46.174 31.033 -42.196 1.00 28.56 186 GLN B O 1
ATOM 4109 N N . GLU B 1 125 ? 45.432 32.856 -43.310 1.00 28.63 187 GLU B N 1
ATOM 4110 C CA . GLU B 1 125 ? 45.084 33.633 -42.123 1.00 28.36 187 GLU B CA 1
ATOM 4111 C C . GLU B 1 125 ? 43.876 33.048 -41.400 1.00 27.85 187 GLU B C 1
ATOM 4112 O O . GLU B 1 125 ? 43.871 32.969 -40.167 1.00 27.58 187 GLU B O 1
ATOM 4118 N N . GLN B 1 126 ? 42.866 32.626 -42.164 1.00 27.13 188 GLN B N 1
ATOM 4119 C CA . GLN B 1 126 ? 41.664 32.037 -41.579 1.00 26.81 188 GLN B CA 1
ATOM 4120 C C . GLN B 1 126 ? 41.906 30.613 -41.081 1.00 26.30 188 GLN B C 1
ATOM 4121 O O . GLN B 1 126 ? 41.195 30.140 -40.194 1.00 26.08 188 GLN B O 1
ATOM 4127 N N . ALA B 1 127 ? 42.912 29.943 -41.646 1.00 25.97 189 ALA B N 1
ATOM 4128 C CA . ALA B 1 127 ? 43.323 28.613 -41.193 1.00 25.89 189 ALA B CA 1
ATOM 4129 C C . ALA B 1 127 ? 43.950 28.662 -39.794 1.00 25.63 189 ALA B C 1
ATOM 4130 O O . ALA B 1 127 ? 43.590 27.882 -38.918 1.00 25.09 189 ALA B O 1
ATOM 4132 N N . VAL B 1 128 ? 44.894 29.577 -39.600 1.00 25.91 190 VAL B N 1
ATOM 4133 C CA . VAL B 1 128 ? 45.579 29.738 -38.316 1.00 26.05 190 VAL B CA 1
ATOM 4134 C C . VAL B 1 128 ? 44.622 30.258 -37.221 1.00 26.10 190 VAL B C 1
ATOM 4135 O O . VAL B 1 128 ? 44.757 29.900 -36.052 1.00 25.89 190 VAL B O 1
ATOM 4139 N N . TRP B 1 129 ? 43.654 31.084 -37.618 1.00 26.48 191 TRP B N 1
ATOM 4140 C CA . TRP B 1 129 ? 42.553 31.512 -36.744 1.00 26.57 191 TRP B CA 1
ATOM 4141 C C . TRP B 1 129 ? 41.770 30.295 -36.255 1.00 26.72 191 TRP B C 1
ATOM 4142 O O . TRP B 1 129 ? 41.617 30.098 -35.053 1.00 26.91 191 TRP B O 1
ATOM 4153 N N . ALA B 1 130 ? 41.271 29.485 -37.186 1.00 26.85 192 ALA B N 1
ATOM 4154 C CA . ALA B 1 130 ? 40.485 28.299 -36.825 1.00 26.78 192 ALA B CA 1
ATOM 4155 C C . ALA B 1 130 ? 41.270 27.391 -35.875 1.00 26.87 192 ALA B C 1
ATOM 4156 O O . ALA B 1 130 ? 40.711 26.855 -34.917 1.00 26.77 192 ALA B O 1
ATOM 4158 N N . LEU B 1 131 ? 42.569 27.240 -36.145 1.00 26.78 193 LEU B N 1
ATOM 4159 C CA . LEU B 1 131 ? 43.440 26.374 -35.353 1.00 26.59 193 LEU B CA 1
ATOM 4160 C C . LEU B 1 131 ? 43.675 26.956 -33.966 1.00 26.68 193 LEU B C 1
ATOM 4161 O O . LEU B 1 131 ? 43.891 26.215 -33.008 1.00 26.51 193 LEU B O 1
ATOM 4166 N N . GLY B 1 132 ? 43.633 28.283 -33.861 1.00 26.93 194 GLY B N 1
ATOM 4167 C CA . GLY B 1 132 ? 43.693 28.954 -32.563 1.00 27.15 194 GLY B CA 1
ATOM 4168 C C . GLY B 1 132 ? 42.459 28.657 -31.728 1.00 27.30 194 GLY B C 1
ATOM 4169 O O . GLY B 1 132 ? 42.556 28.408 -30.526 1.00 27.21 194 GLY B O 1
ATOM 4170 N N . ASN B 1 133 ? 41.296 28.687 -32.372 1.00 27.62 195 ASN B N 1
ATOM 4171 C CA . ASN B 1 133 ? 40.055 28.271 -31.727 1.00 27.87 195 ASN B CA 1
ATOM 4172 C C . ASN B 1 133 ? 40.149 26.825 -31.239 1.00 28.02 195 ASN B C 1
ATOM 4173 O O . ASN B 1 133 ? 39.856 26.541 -30.077 1.00 27.67 195 ASN B O 1
ATOM 4178 N N . ILE B 1 134 ? 40.578 25.926 -32.127 1.00 28.20 196 ILE B N 1
ATOM 4179 C CA . ILE B 1 134 ? 40.659 24.496 -31.803 1.00 28.52 196 ILE B CA 1
ATOM 4180 C C . ILE B 1 134 ? 41.674 24.253 -30.685 1.00 28.66 196 ILE B C 1
ATOM 4181 O O . ILE B 1 134 ? 41.390 23.531 -29.730 1.00 28.30 196 ILE B O 1
ATOM 4186 N N . ALA B 1 135 ? 42.845 24.871 -30.818 1.00 29.10 197 ALA B N 1
ATOM 4187 C CA . ALA B 1 135 ? 43.933 24.742 -29.837 1.00 29.74 197 ALA B CA 1
ATOM 4188 C C . ALA B 1 135 ? 43.556 25.293 -28.466 1.00 30.36 197 ALA B C 1
ATOM 4189 O O . ALA B 1 135 ? 43.890 24.695 -27.440 1.00 30.71 197 ALA B O 1
ATOM 4191 N N . GLY B 1 136 ? 42.854 26.424 -28.455 1.00 30.90 198 GLY B N 1
ATOM 4192 C CA . GLY B 1 136 ? 42.426 27.059 -27.212 1.00 31.21 198 GLY B CA 1
ATOM 4193 C C . GLY B 1 136 ? 41.190 26.485 -26.531 1.00 31.54 198 GLY B C 1
ATOM 4194 O O . GLY B 1 136 ? 40.671 27.096 -25.598 1.00 31.49 198 GLY B O 1
ATOM 4195 N N . ASP B 1 137 ? 40.707 25.321 -26.964 1.00 32.05 199 ASP B N 1
ATOM 4196 C CA . ASP B 1 137 ? 39.502 24.751 -26.358 1.00 32.27 199 ASP B CA 1
ATOM 4197 C C . ASP B 1 137 ? 39.799 23.970 -25.076 1.00 32.71 199 ASP B C 1
ATOM 4198 O O . ASP B 1 137 ? 39.178 24.207 -24.031 1.00 33.02 199 ASP B O 1
ATOM 4203 N N . SER B 1 138 ? 40.727 23.023 -25.167 1.00 32.93 200 SER B N 1
ATOM 4204 C CA . SER B 1 138 ? 41.131 22.229 -24.008 1.00 32.88 200 SER B CA 1
ATOM 4205 C C . SER B 1 138 ? 42.614 21.907 -24.087 1.00 32.93 200 SER B C 1
ATOM 4206 O O . SER B 1 138 ? 43.268 22.173 -25.093 1.00 32.92 200 SER B O 1
ATOM 4209 N N . THR B 1 139 ? 43.144 21.352 -23.008 1.00 32.97 201 THR B N 1
ATOM 4210 C CA . THR B 1 139 ? 44.513 20.865 -23.002 1.00 32.84 201 THR B CA 1
ATOM 4211 C C . THR B 1 139 ? 44.651 19.712 -24.005 1.00 32.59 201 THR B C 1
ATOM 4212 O O . THR B 1 139 ? 45.654 19.617 -24.707 1.00 32.38 201 THR B O 1
ATOM 4216 N N . MET B 1 140 ? 43.631 18.860 -24.086 1.00 32.42 202 MET B N 1
ATOM 4217 C CA . MET B 1 140 ? 43.662 17.696 -24.979 1.00 32.27 202 MET B CA 1
ATOM 4218 C C . MET B 1 140 ? 43.659 18.092 -26.466 1.00 31.90 202 MET B C 1
ATOM 4219 O O . MET B 1 140 ? 44.341 17.465 -27.284 1.00 31.92 202 MET B O 1
ATOM 4224 N N . CYS B 1 141 ? 42.896 19.132 -26.804 1.00 31.34 203 CYS B N 1
ATOM 4225 C CA . CYS B 1 141 ? 42.865 19.677 -28.169 1.00 30.98 203 CYS B CA 1
ATOM 4226 C C . CYS B 1 141 ? 44.158 20.391 -28.551 1.00 30.39 203 CYS B C 1
ATOM 4227 O O . CYS B 1 141 ? 44.607 20.302 -29.692 1.00 30.42 203 CYS B O 1
ATOM 4230 N N . ARG B 1 142 ? 44.730 21.115 -27.596 1.00 29.76 204 ARG B N 1
ATOM 4231 C CA . ARG B 1 142 ? 45.974 21.853 -27.797 1.00 29.42 204 ARG B CA 1
ATOM 4232 C C . ARG B 1 142 ? 47.097 20.916 -28.217 1.00 28.67 204 ARG B C 1
ATOM 4233 O O . ARG B 1 142 ? 47.809 21.194 -29.181 1.00 28.35 204 ARG B O 1
ATOM 4241 N N . ASP B 1 143 ? 47.242 19.812 -27.485 1.00 28.14 205 ASP B N 1
ATOM 4242 C CA . ASP B 1 143 ? 48.308 18.839 -27.735 1.00 28.00 205 ASP B CA 1
ATOM 4243 C C . ASP B 1 143 ? 48.078 18.046 -29.018 1.00 27.64 205 ASP B C 1
ATOM 4244 O O . ASP B 1 143 ? 49.036 17.563 -29.610 1.00 27.44 205 ASP B O 1
ATOM 4249 N N . TYR B 1 144 ? 46.815 17.904 -29.428 1.00 27.34 206 TYR B N 1
ATOM 4250 C CA . TYR B 1 144 ? 46.466 17.257 -30.700 1.00 27.28 206 TYR B CA 1
ATOM 4251 C C . TYR B 1 144 ? 46.894 18.126 -31.890 1.00 26.96 206 TYR B C 1
ATOM 4252 O O . TYR B 1 144 ? 47.535 17.638 -32.816 1.00 27.07 206 TYR B O 1
ATOM 4261 N N . VAL B 1 145 ? 46.549 19.409 -31.858 1.00 26.81 207 VAL B N 1
ATOM 4262 C CA . VAL B 1 145 ? 47.034 20.361 -32.864 1.00 26.85 207 VAL B CA 1
ATOM 4263 C C . VAL B 1 145 ? 48.569 20.407 -32.890 1.00 26.78 207 VAL B C 1
ATOM 4264 O O . VAL B 1 145 ? 49.168 20.523 -33.952 1.00 26.45 207 VAL B O 1
ATOM 4268 N N . LEU B 1 146 ? 49.198 20.310 -31.720 1.00 26.88 208 LEU B N 1
ATOM 4269 C CA . LEU B 1 146 ? 50.663 20.237 -31.651 1.00 27.00 208 LEU B CA 1
ATOM 4270 C C . LEU B 1 146 ? 51.218 18.945 -32.266 1.00 27.07 208 LEU B C 1
ATOM 4271 O O . LEU B 1 146 ? 52.146 18.994 -33.075 1.00 26.86 208 LEU B O 1
ATOM 4276 N N . ASP B 1 147 ? 50.639 17.801 -31.895 1.00 27.33 209 ASP B N 1
ATOM 4277 C CA . ASP B 1 147 ? 51.063 16.488 -32.430 1.00 27.27 209 ASP B CA 1
ATOM 4278 C C . ASP B 1 147 ? 50.853 16.335 -33.948 1.00 27.08 209 ASP B C 1
ATOM 4279 O O . ASP B 1 147 ? 51.467 15.467 -34.563 1.00 26.91 209 ASP B O 1
ATOM 4284 N N . CYS B 1 148 ? 49.998 17.175 -34.540 1.00 26.85 210 CYS B N 1
ATOM 4285 C CA . CYS B 1 148 ? 49.841 17.258 -35.999 1.00 26.70 210 CYS B CA 1
ATOM 4286 C C . CYS B 1 148 ? 50.876 18.147 -36.698 1.00 26.41 210 CYS B C 1
ATOM 4287 O O . CYS B 1 148 ? 50.779 18.368 -37.901 1.00 26.26 210 CYS B O 1
ATOM 4290 N N . ASN B 1 149 ? 51.852 18.662 -35.952 1.00 26.19 211 ASN B N 1
ATOM 4291 C CA . ASN B 1 149 ? 52.960 19.449 -36.514 1.00 26.06 211 ASN B CA 1
ATOM 4292 C C . ASN B 1 149 ? 52.536 20.797 -37.100 1.00 25.64 211 ASN B C 1
ATOM 4293 O O . ASN B 1 149 ? 52.978 21.192 -38.177 1.00 25.59 211 ASN B O 1
ATOM 4298 N N . ILE B 1 150 ? 51.691 21.503 -36.358 1.00 25.38 212 ILE B N 1
ATOM 4299 C CA . ILE B 1 150 ? 51.310 22.870 -36.695 1.00 25.10 212 ILE B CA 1
ATOM 4300 C C . ILE B 1 150 ? 52.493 23.837 -36.646 1.00 25.12 212 ILE B C 1
ATOM 4301 O O . ILE B 1 150 ? 52.547 24.776 -37.436 1.00 25.40 212 ILE B O 1
ATOM 4306 N N . LEU B 1 151 ? 53.440 23.610 -35.739 1.00 24.79 213 LEU B N 1
ATOM 4307 C CA . LEU B 1 151 ? 54.439 24.645 -35.431 1.00 24.93 213 LEU B CA 1
ATOM 4308 C C . LEU B 1 151 ? 55.328 25.064 -36.619 1.00 24.87 213 LEU B C 1
ATOM 4309 O O . LEU B 1 151 ? 55.392 26.250 -36.918 1.00 24.95 213 LEU B O 1
ATOM 4314 N N . PRO B 1 152 ? 56.018 24.118 -37.286 1.00 24.70 214 PRO B N 1
ATOM 4315 C CA . PRO B 1 152 ? 56.844 24.543 -38.431 1.00 25.00 214 PRO B CA 1
ATOM 4316 C C . PRO B 1 152 ? 56.165 25.467 -39.477 1.00 25.00 214 PRO B C 1
ATOM 4317 O O . PRO B 1 152 ? 56.677 26.558 -39.715 1.00 25.15 214 PRO B O 1
ATOM 4321 N N . PRO B 1 153 ? 55.041 25.052 -40.097 1.00 25.09 215 PRO B N 1
ATOM 4322 C CA . PRO B 1 153 ? 54.401 26.006 -41.021 1.00 25.16 215 PRO B CA 1
ATOM 4323 C C . PRO B 1 153 ? 53.871 27.281 -40.347 1.00 25.38 215 PRO B C 1
ATOM 4324 O O . PRO B 1 153 ? 53.848 28.341 -40.965 1.00 25.31 215 PRO B O 1
ATOM 4328 N N . LEU B 1 154 ? 53.442 27.176 -39.096 1.00 25.61 216 LEU B N 1
ATOM 4329 C CA . LEU B 1 154 ? 52.952 28.340 -38.355 1.00 25.87 216 LEU B CA 1
ATOM 4330 C C . LEU B 1 154 ? 54.067 29.381 -38.173 1.00 25.87 216 LEU B C 1
ATOM 4331 O O . LEU B 1 154 ? 53.839 30.574 -38.384 1.00 25.05 216 LEU B O 1
ATOM 4336 N N . LEU B 1 155 ? 55.267 28.915 -37.820 1.00 26.53 217 LEU B N 1
ATOM 4337 C CA . LEU B 1 155 ? 56.430 29.795 -37.621 1.00 27.76 217 LEU B CA 1
ATOM 4338 C C . LEU B 1 155 ? 56.972 30.382 -38.916 1.00 28.63 217 LEU B C 1
ATOM 4339 O O . LEU B 1 155 ? 57.656 31.398 -38.900 1.00 28.81 217 LEU B O 1
ATOM 4344 N N . GLN B 1 156 ? 56.682 29.731 -40.039 1.00 30.49 218 GLN B N 1
ATOM 4345 C CA . GLN B 1 156 ? 57.103 30.238 -41.349 1.00 30.95 218 GLN B CA 1
ATOM 4346 C C . GLN B 1 156 ? 56.312 31.485 -41.755 1.00 31.71 218 GLN B C 1
ATOM 4347 O O . GLN B 1 156 ? 56.798 32.298 -42.542 1.00 32.04 218 GLN B O 1
ATOM 4353 N N . LEU B 1 157 ? 55.111 31.645 -41.200 1.00 32.40 219 LEU B N 1
ATOM 4354 C CA . LEU B 1 157 ? 54.284 32.821 -41.467 1.00 33.06 219 LEU B CA 1
ATOM 4355 C C . LEU B 1 157 ? 54.974 34.116 -41.043 1.00 33.79 219 LEU B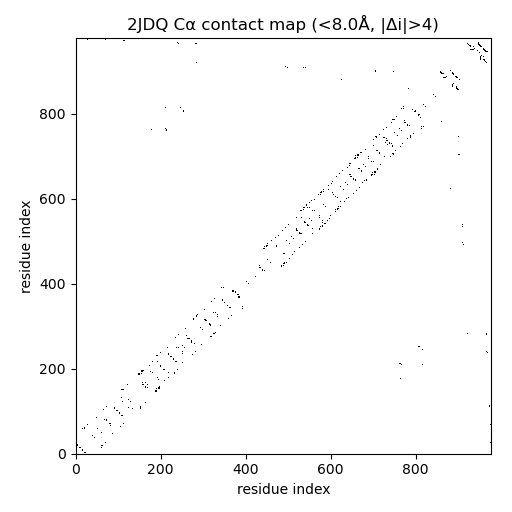 C 1
ATOM 4356 O O . LEU B 1 157 ? 54.837 35.139 -41.718 1.00 34.20 219 LEU B O 1
ATOM 4361 N N . PHE B 1 158 ? 55.718 34.068 -39.937 1.00 34.73 220 PHE B N 1
ATOM 4362 C CA . PHE B 1 158 ? 56.515 35.218 -39.474 1.00 35.30 220 PHE B CA 1
ATOM 4363 C C . PHE B 1 158 ? 57.765 35.417 -40.319 1.00 36.44 220 PHE B C 1
ATOM 4364 O O . PHE B 1 158 ? 58.309 36.526 -40.378 1.00 36.56 220 PHE B O 1
ATOM 4372 N N . SER B 1 159 ? 58.220 34.338 -40.957 1.00 37.88 221 SER B N 1
ATOM 4373 C CA . SER B 1 159 ? 59.436 34.354 -41.772 1.00 38.76 221 SER B CA 1
ATOM 4374 C C . SER B 1 159 ? 59.170 34.896 -43.182 1.00 39.67 221 SER B C 1
ATOM 4375 O O . SER B 1 159 ? 59.592 34.300 -44.175 1.00 40.04 221 SER B O 1
ATOM 4378 N N . LYS B 1 160 ? 58.437 36.008 -43.244 1.00 40.45 222 LYS B N 1
ATOM 4379 C CA . LYS B 1 160 ? 58.359 36.867 -44.423 1.00 40.97 222 LYS B CA 1
ATOM 4380 C C . LYS B 1 160 ? 57.533 38.111 -44.097 1.00 41.27 222 LYS B C 1
ATOM 4381 O O . LYS B 1 160 ? 56.852 38.172 -43.070 1.00 40.90 222 LYS B O 1
ATOM 4387 N N . GLN B 1 161 ? 57.609 39.093 -44.993 1.00 41.79 223 GLN B N 1
ATOM 4388 C CA . GLN B 1 161 ? 56.924 40.379 -44.833 1.00 41.92 223 GLN B CA 1
ATOM 4389 C C . GLN B 1 161 ? 55.420 40.220 -45.119 1.00 41.84 223 GLN B C 1
ATOM 4390 O O . GLN B 1 161 ? 54.976 40.375 -46.260 1.00 41.55 223 GLN B O 1
ATOM 4396 N N . ASN B 1 162 ? 54.655 39.902 -44.063 1.00 41.65 224 ASN B N 1
ATOM 4397 C CA . ASN B 1 162 ? 53.215 39.576 -44.171 1.00 41.18 224 ASN B CA 1
ATOM 4398 C C . ASN B 1 162 ? 52.315 40.670 -43.614 1.00 40.57 224 ASN B C 1
ATOM 4399 O O . ASN B 1 162 ? 52.769 41.541 -42.870 1.00 40.81 224 ASN B O 1
ATOM 4404 N N . ARG B 1 163 ? 51.036 40.610 -43.975 1.00 39.72 225 ARG B N 1
ATOM 4405 C CA . ARG B 1 163 ? 50.039 41.571 -43.496 1.00 39.13 225 ARG B CA 1
ATOM 4406 C C . ARG B 1 163 ? 50.023 41.646 -41.951 1.00 38.10 225 ARG B C 1
ATOM 4407 O O . ARG B 1 163 ? 50.394 40.688 -41.272 1.00 38.03 225 ARG B O 1
ATOM 4415 N N . LEU B 1 164 ? 49.608 42.788 -41.406 1.00 36.83 226 LEU B N 1
ATOM 4416 C CA . LEU B 1 164 ? 49.583 42.990 -39.956 1.00 36.13 226 LEU B CA 1
ATOM 4417 C C . LEU B 1 164 ? 48.536 42.137 -39.234 1.00 35.24 226 LEU B C 1
ATOM 4418 O O . LEU B 1 164 ? 48.811 41.609 -38.157 1.00 35.43 226 LEU B O 1
ATOM 4423 N N . THR B 1 165 ? 47.342 42.013 -39.806 1.00 34.20 227 THR B N 1
ATOM 4424 C CA . THR B 1 165 ? 46.304 41.133 -39.241 1.00 33.56 227 THR B CA 1
ATOM 4425 C C . THR B 1 165 ? 46.729 39.650 -39.229 1.00 32.86 227 THR B C 1
ATOM 4426 O O . THR B 1 165 ? 46.227 38.859 -38.425 1.00 32.66 227 THR B O 1
ATOM 4430 N N . MET B 1 166 ? 47.654 39.283 -40.115 1.00 32.14 228 MET B N 1
ATOM 4431 C CA . MET B 1 166 ? 48.214 37.932 -40.142 1.00 31.51 228 MET B CA 1
ATOM 4432 C C . MET B 1 166 ? 49.179 37.697 -38.983 1.00 30.67 228 MET B C 1
ATOM 4433 O O . MET B 1 166 ? 49.157 36.648 -38.339 1.00 30.35 228 MET B O 1
ATOM 4438 N N . THR B 1 167 ? 50.051 38.671 -38.756 1.00 29.69 229 THR B N 1
ATOM 4439 C CA . THR B 1 167 ? 51.002 38.618 -37.658 1.00 29.23 229 THR B CA 1
ATOM 4440 C C . THR B 1 167 ? 50.263 38.530 -36.326 1.00 28.41 229 THR B C 1
ATOM 4441 O O . THR B 1 167 ? 50.664 37.768 -35.444 1.00 27.84 229 THR B O 1
ATOM 4445 N N . ARG B 1 168 ? 49.171 39.287 -36.202 1.00 27.73 230 ARG B N 1
ATOM 4446 C CA . ARG B 1 168 ? 48.349 39.281 -34.991 1.00 27.47 230 ARG B CA 1
ATOM 4447 C C . ARG B 1 168 ? 47.705 37.913 -34.786 1.00 26.93 230 ARG B C 1
ATOM 4448 O O . ARG B 1 168 ? 47.727 37.358 -33.692 1.00 26.57 230 ARG B O 1
ATOM 4456 N N . ASN B 1 169 ? 47.128 37.378 -35.853 1.00 26.73 231 ASN B N 1
ATOM 4457 C CA . ASN B 1 169 ? 46.469 36.073 -35.807 1.00 26.54 231 ASN B CA 1
ATOM 4458 C C . ASN B 1 169 ? 47.434 34.942 -35.462 1.00 26.40 231 ASN B C 1
ATOM 4459 O O . ASN B 1 169 ? 47.107 34.066 -34.656 1.00 26.44 231 ASN B O 1
ATOM 4464 N N . ALA B 1 170 ? 48.628 34.981 -36.058 1.00 25.88 232 ALA B N 1
ATOM 4465 C CA . ALA B 1 170 ? 49.618 33.919 -35.885 1.00 25.18 232 ALA B CA 1
ATOM 4466 C C . ALA B 1 170 ? 50.198 33.880 -34.472 1.00 24.53 232 ALA B C 1
ATOM 4467 O O . ALA B 1 170 ? 50.437 32.797 -33.945 1.00 24.09 232 ALA B O 1
ATOM 4469 N N . VAL B 1 171 ? 50.414 35.044 -33.853 1.00 24.42 233 VAL B N 1
ATOM 4470 C CA . VAL B 1 171 ? 50.901 35.081 -32.454 1.00 24.29 233 VAL B CA 1
ATOM 4471 C C . VAL B 1 171 ? 49.796 34.691 -31.462 1.00 23.72 233 VAL B C 1
ATOM 4472 O O . VAL B 1 171 ? 50.057 34.022 -30.469 1.00 22.87 233 VAL B O 1
ATOM 4476 N N . TRP B 1 172 ? 48.571 35.117 -31.736 1.00 23.80 234 TRP B N 1
ATOM 4477 C CA . TRP B 1 172 ? 47.433 34.734 -30.915 1.00 24.12 234 TRP B CA 1
ATOM 4478 C C . TRP B 1 172 ? 47.299 33.222 -30.908 1.00 24.22 234 TRP B C 1
ATOM 4479 O O . TRP B 1 172 ? 47.126 32.616 -29.856 1.00 23.98 234 TRP B O 1
ATOM 4490 N N . ALA B 1 173 ? 47.381 32.620 -32.094 1.00 24.89 235 ALA B N 1
ATOM 4491 C CA . ALA B 1 173 ? 47.319 31.165 -32.239 1.00 25.28 235 ALA B CA 1
ATOM 4492 C C . ALA B 1 173 ? 48.450 30.505 -31.456 1.00 25.75 235 ALA B C 1
ATOM 4493 O O . ALA B 1 173 ? 48.234 29.570 -30.682 1.00 25.71 235 ALA B O 1
ATOM 4495 N N . LEU B 1 174 ? 49.649 31.043 -31.637 1.00 26.37 236 LEU B N 1
ATOM 4496 C CA . LEU B 1 174 ? 50.846 30.553 -30.982 1.00 26.36 236 LEU B CA 1
ATOM 4497 C C . LEU B 1 174 ? 50.728 30.629 -29.464 1.00 26.82 236 LEU B C 1
ATOM 4498 O O . LEU B 1 174 ? 51.283 29.783 -28.745 1.00 26.76 236 LEU B O 1
ATOM 4503 N N . SER B 1 175 ? 49.998 31.626 -28.965 1.00 26.97 237 SER B N 1
ATOM 4504 C CA . SER B 1 175 ? 49.884 31.807 -27.521 1.00 27.14 237 SER B CA 1
ATOM 4505 C C . SER B 1 175 ? 48.987 30.738 -26.912 1.00 27.59 237 SER B C 1
ATOM 4506 O O . SER B 1 175 ? 49.269 30.233 -25.820 1.00 27.54 237 SER B O 1
ATOM 4509 N N . ASN B 1 176 ? 47.924 30.384 -27.634 1.00 27.84 238 ASN B N 1
ATOM 4510 C CA . ASN B 1 176 ? 47.086 29.245 -27.277 1.00 28.01 238 ASN B CA 1
ATOM 4511 C C . ASN B 1 176 ? 47.830 27.904 -27.322 1.00 28.00 238 ASN B C 1
ATOM 4512 O O . ASN B 1 176 ? 47.438 26.966 -26.632 1.00 28.05 238 ASN B O 1
ATOM 4517 N N . LEU B 1 177 ? 48.892 27.805 -28.122 1.00 28.25 239 LEU B N 1
ATOM 4518 C CA . LEU B 1 177 ? 49.722 26.584 -28.144 1.00 28.50 239 LEU B CA 1
ATOM 4519 C C . LEU B 1 177 ? 50.574 26.454 -26.869 1.00 28.64 239 LEU B C 1
ATOM 4520 O O . LEU B 1 177 ? 50.896 25.343 -26.433 1.00 28.01 239 LEU B O 1
ATOM 4525 N N . CYS B 1 178 ? 50.930 27.594 -26.285 1.00 29.28 240 CYS B N 1
ATOM 4526 C CA . CYS B 1 178 ? 51.737 27.636 -25.062 1.00 30.26 240 CYS B CA 1
ATOM 4527 C C . CYS B 1 178 ? 50.890 27.587 -23.791 1.00 30.62 240 CYS B C 1
ATOM 4528 O O . CYS B 1 178 ? 51.392 27.317 -22.707 1.00 30.87 240 CYS B O 1
ATOM 4531 N N . ARG B 1 179 ? 49.603 27.851 -23.949 1.00 31.62 241 ARG B N 1
ATOM 4532 C CA . ARG B 1 179 ? 48.698 28.082 -22.837 1.00 32.32 241 ARG B CA 1
ATOM 4533 C C . ARG B 1 179 ? 48.345 26.777 -22.146 1.00 32.86 241 ARG B C 1
ATOM 4534 O O . ARG B 1 179 ? 48.505 25.708 -22.727 1.00 32.81 241 ARG B O 1
ATOM 4542 N N . GLY B 1 180 ? 47.866 26.875 -20.906 1.00 33.53 242 GLY B N 1
ATOM 4543 C CA . GLY B 1 180 ? 47.391 25.710 -20.149 1.00 33.98 242 GLY B CA 1
ATOM 4544 C C . GLY B 1 180 ? 48.411 25.240 -19.130 1.00 34.52 242 GLY B C 1
ATOM 4545 O O . GLY B 1 180 ? 49.577 25.013 -19.463 1.00 34.66 242 GLY B O 1
ATOM 4546 N N . LYS B 1 181 ? 47.957 25.087 -17.889 1.00 35.45 243 LYS B N 1
ATOM 4547 C CA . LYS B 1 181 ? 48.825 24.804 -16.743 1.00 35.68 243 LYS B CA 1
ATOM 4548 C C . LYS B 1 181 ? 48.703 23.361 -16.229 1.00 35.76 243 LYS B C 1
ATOM 4549 O O . LYS B 1 181 ? 49.571 22.896 -15.484 1.00 36.04 243 LYS B O 1
ATOM 4555 N N . SER B 1 182 ? 47.634 22.661 -16.619 1.00 35.49 244 SER B N 1
ATOM 4556 C CA . SER B 1 182 ? 47.347 21.328 -16.088 1.00 35.36 244 SER B CA 1
ATOM 4557 C C . SER B 1 182 ? 46.729 20.386 -17.136 1.00 34.91 244 SER B C 1
ATOM 4558 O O . SER B 1 182 ? 45.513 20.405 -17.351 1.00 34.94 244 SER B O 1
ATOM 4561 N N . PRO B 1 183 ? 47.562 19.567 -17.809 1.00 34.32 245 PRO B N 1
ATOM 4562 C CA . PRO B 1 183 ? 49.021 19.592 -17.838 1.00 33.81 245 PRO B CA 1
ATOM 4563 C C . PRO B 1 183 ? 49.520 20.690 -18.762 1.00 33.62 245 PRO B C 1
ATOM 4564 O O . PRO B 1 183 ? 48.774 21.138 -19.626 1.00 33.63 245 PRO B O 1
ATOM 4568 N N . PRO B 1 184 ? 50.771 21.140 -18.581 1.00 33.33 246 PRO B N 1
ATOM 4569 C CA . PRO B 1 184 ? 51.307 22.040 -19.604 1.00 33.00 246 PRO B CA 1
ATOM 4570 C C . PRO B 1 184 ? 51.686 21.245 -20.850 1.00 32.62 246 PRO B C 1
ATOM 4571 O O . PRO B 1 184 ? 51.834 20.019 -20.785 1.00 32.49 246 PRO B O 1
ATOM 4575 N N . PRO B 1 185 ? 51.838 21.928 -21.987 1.00 32.31 247 PRO B N 1
ATOM 4576 C CA . PRO B 1 185 ? 52.258 21.186 -23.156 1.00 32.14 247 PRO B CA 1
ATOM 4577 C C . PRO B 1 185 ? 53.670 20.667 -22.947 1.00 31.95 247 PRO B C 1
ATOM 4578 O O . PRO B 1 185 ? 54.398 21.207 -22.114 1.00 32.06 247 PRO B O 1
ATOM 4582 N N . GLU B 1 186 ? 54.038 19.613 -23.675 1.00 31.74 248 GLU B N 1
ATOM 4583 C CA . GLU B 1 186 ? 55.419 19.144 -23.708 1.00 31.46 248 GLU B CA 1
ATOM 4584 C C . GLU B 1 186 ? 56.265 20.305 -24.216 1.00 30.83 248 GLU B C 1
ATOM 4585 O O . GLU B 1 186 ? 56.059 20.785 -25.333 1.00 30.88 248 GLU B O 1
ATOM 4591 N N . PHE B 1 187 ? 57.187 20.773 -23.378 1.00 29.87 249 PHE B N 1
ATOM 4592 C CA . PHE B 1 187 ? 57.975 21.978 -23.668 1.00 29.48 249 PHE B CA 1
ATOM 4593 C C . PHE B 1 187 ? 58.753 21.922 -24.998 1.00 29.00 249 PHE B C 1
ATOM 4594 O O . PHE B 1 187 ? 58.862 22.929 -25.687 1.00 28.83 249 PHE B O 1
ATOM 4602 N N . ALA B 1 188 ? 59.282 20.750 -25.343 1.00 28.72 250 ALA B N 1
ATOM 4603 C CA . ALA B 1 188 ? 60.052 20.550 -26.583 1.00 28.67 250 ALA B CA 1
ATOM 4604 C C . ALA B 1 188 ? 59.227 20.743 -27.854 1.00 28.36 250 ALA B C 1
ATOM 4605 O O . ALA B 1 188 ? 59.776 21.045 -28.907 1.00 28.09 250 ALA B O 1
ATOM 4607 N N . LYS B 1 189 ? 57.912 20.561 -27.753 1.00 28.52 251 LYS B N 1
ATOM 4608 C CA . LYS B 1 189 ? 57.006 20.786 -28.885 1.00 28.54 251 LYS B CA 1
ATOM 4609 C C . LYS B 1 189 ? 56.784 22.260 -29.154 1.00 28.16 251 LYS B C 1
ATOM 4610 O O . LYS B 1 189 ? 56.558 22.668 -30.287 1.00 28.16 251 LYS B O 1
ATOM 4616 N N . VAL B 1 190 ? 56.850 23.055 -28.098 1.00 27.83 252 VAL B N 1
ATOM 4617 C CA . VAL B 1 190 ? 56.402 24.438 -28.149 1.00 27.81 252 VAL B CA 1
ATOM 4618 C C . VAL B 1 190 ? 57.561 25.470 -28.033 1.00 27.58 252 VAL B C 1
ATOM 4619 O O . VAL B 1 190 ? 57.485 26.583 -28.563 1.00 27.66 252 VAL B O 1
ATOM 4623 N N . SER B 1 191 ? 58.658 25.064 -27.405 1.00 27.33 253 SER B N 1
ATOM 4624 C CA . SER B 1 191 ? 59.845 25.906 -27.288 1.00 27.20 253 SER B CA 1
ATOM 4625 C C . SER B 1 191 ? 60.560 26.319 -28.599 1.00 26.90 253 SER B C 1
ATOM 4626 O O . SER B 1 191 ? 61.351 27.272 -28.568 1.00 26.66 253 SER B O 1
ATOM 4629 N N . PRO B 1 192 ? 60.331 25.613 -29.741 1.00 26.69 254 PRO B N 1
ATOM 4630 C CA . PRO B 1 192 ? 60.893 26.148 -30.999 1.00 26.52 254 PRO B CA 1
ATOM 4631 C C . PRO B 1 192 ? 60.441 27.570 -31.413 1.00 26.20 254 PRO B C 1
ATOM 4632 O O . PRO B 1 192 ? 61.113 28.208 -32.213 1.00 26.29 254 PRO B O 1
ATOM 4636 N N . CYS B 1 193 ? 59.336 28.066 -30.860 1.00 26.35 255 CYS B N 1
ATOM 4637 C CA . CYS B 1 193 ? 58.849 29.420 -31.160 1.00 26.22 255 CYS B CA 1
ATOM 4638 C C . CYS B 1 193 ? 59.615 30.543 -30.428 1.00 25.99 255 CYS B C 1
ATOM 4639 O O . CYS B 1 193 ? 59.437 31.713 -30.740 1.00 25.64 255 CYS B O 1
ATOM 4642 N N . LEU B 1 194 ? 60.479 30.195 -29.480 1.00 25.76 256 LEU B N 1
ATOM 4643 C CA . LEU B 1 194 ? 61.121 31.209 -28.628 1.00 25.85 256 LEU B CA 1
ATOM 4644 C C . LEU B 1 194 ? 61.939 32.239 -29.412 1.00 25.72 256 LEU B C 1
ATOM 4645 O O . LEU B 1 194 ? 62.025 33.385 -29.008 1.00 26.06 256 LEU B O 1
ATOM 4650 N N . ASN B 1 195 ? 62.521 31.827 -30.526 1.00 26.07 257 ASN B N 1
ATOM 4651 C CA . ASN B 1 195 ? 63.247 32.735 -31.421 1.00 26.21 257 ASN B CA 1
ATOM 4652 C C . ASN B 1 195 ? 62.371 33.816 -32.016 1.00 26.09 257 ASN B C 1
ATOM 4653 O O . ASN B 1 195 ? 62.737 34.991 -32.013 1.00 26.15 257 ASN B O 1
ATOM 4658 N N . VAL B 1 196 ? 61.227 33.401 -32.543 1.00 25.48 258 VAL B N 1
ATOM 4659 C CA . VAL B 1 196 ? 60.282 34.318 -33.139 1.00 25.55 258 VAL B CA 1
ATOM 4660 C C . VAL B 1 196 ? 59.739 35.281 -32.074 1.00 25.70 258 VAL B C 1
ATOM 4661 O O . VAL B 1 196 ? 59.735 36.488 -32.290 1.00 25.90 258 VAL B O 1
ATOM 4665 N N . LEU B 1 197 ? 59.306 34.748 -30.929 1.00 25.94 259 LEU B N 1
ATOM 4666 C CA . LEU B 1 197 ? 58.800 35.566 -29.813 1.00 25.70 259 LEU B CA 1
ATOM 4667 C C . LEU B 1 197 ? 59.803 36.650 -29.425 1.00 26.25 259 LEU B C 1
ATOM 4668 O O . LEU B 1 197 ? 59.433 37.792 -29.168 1.00 26.44 259 LEU B O 1
ATOM 4673 N N . SER B 1 198 ? 61.077 36.286 -29.389 1.00 26.30 260 SER B N 1
ATOM 4674 C CA . SER B 1 198 ? 62.120 37.221 -29.042 1.00 26.50 260 SER B CA 1
ATOM 4675 C C . SER B 1 198 ? 62.175 38.383 -30.013 1.00 26.68 260 SER B C 1
ATOM 4676 O O . SER B 1 198 ? 62.272 39.530 -29.604 1.00 26.80 260 SER B O 1
ATOM 4679 N N . TRP B 1 199 ? 62.125 38.072 -31.306 1.00 26.87 261 TRP B N 1
ATOM 4680 C CA . TRP B 1 199 ? 62.245 39.070 -32.356 1.00 26.43 261 TRP B CA 1
ATOM 4681 C C . TRP B 1 199 ? 60.953 39.913 -32.484 1.00 25.91 261 TRP B C 1
ATOM 4682 O O . TRP B 1 199 ? 61.017 41.103 -32.783 1.00 25.06 261 TRP B O 1
ATOM 4693 N N . LEU B 1 200 ? 59.794 39.310 -32.212 1.00 25.10 262 LEU B N 1
ATOM 4694 C CA . LEU B 1 200 ? 58.512 40.027 -32.234 1.00 24.73 262 LEU B CA 1
ATOM 4695 C C . LEU B 1 200 ? 58.394 41.101 -31.152 1.00 24.56 262 LEU B C 1
ATOM 4696 O O . LEU B 1 200 ? 57.570 41.984 -31.269 1.00 24.74 262 LEU B O 1
ATOM 4701 N N . LEU B 1 201 ? 59.202 41.027 -30.095 1.00 24.26 263 LEU B N 1
ATOM 4702 C CA . LEU B 1 201 ? 59.217 42.078 -29.081 1.00 24.33 263 LEU B CA 1
ATOM 4703 C C . LEU B 1 201 ? 59.801 43.392 -29.587 1.00 24.33 263 LEU B C 1
ATOM 4704 O O . LEU B 1 201 ? 59.737 44.384 -28.885 1.00 23.65 263 LEU B O 1
ATOM 4709 N N . PHE B 1 202 ? 60.375 43.400 -30.790 1.00 24.84 264 PHE B N 1
ATOM 4710 C CA . PHE B 1 202 ? 60.835 44.642 -31.432 1.00 25.26 264 PHE B CA 1
ATOM 4711 C C . PHE B 1 202 ? 59.778 45.347 -32.290 1.00 25.35 264 PHE B C 1
ATOM 4712 O O . PHE B 1 202 ? 59.984 46.488 -32.702 1.00 25.86 264 PHE B O 1
ATOM 4720 N N . VAL B 1 203 ? 58.658 44.671 -32.536 1.00 25.44 265 VAL B N 1
ATOM 4721 C CA . VAL B 1 203 ? 57.522 45.215 -33.298 1.00 25.45 265 VAL B CA 1
ATOM 4722 C C . VAL B 1 203 ? 56.766 46.274 -32.467 1.00 25.56 265 VAL B C 1
ATOM 4723 O O . VAL B 1 203 ? 56.880 46.304 -31.240 1.00 25.88 265 VAL B O 1
ATOM 4727 N N . SER B 1 204 ? 56.044 47.175 -33.129 1.00 25.36 266 SER B N 1
ATOM 4728 C CA . SER B 1 204 ? 55.371 48.285 -32.434 1.00 25.48 266 SER B CA 1
ATOM 4729 C C . SER B 1 204 ? 53.857 48.084 -32.229 1.00 25.46 266 SER B C 1
ATOM 4730 O O . SER B 1 204 ? 53.256 48.719 -31.357 1.00 26.18 266 SER B O 1
ATOM 4733 N N . ASP B 1 205 ? 53.246 47.214 -33.025 1.00 24.75 267 ASP B N 1
ATOM 4734 C CA . ASP B 1 205 ? 51.824 46.927 -32.900 1.00 24.26 267 ASP B CA 1
ATOM 4735 C C . ASP B 1 205 ? 51.472 46.404 -31.507 1.00 23.74 267 ASP B C 1
ATOM 4736 O O . ASP B 1 205 ? 52.029 45.410 -31.045 1.00 23.49 267 ASP B O 1
ATOM 4741 N N . THR B 1 206 ? 50.519 47.070 -30.866 1.00 23.50 268 THR B N 1
ATOM 4742 C CA . THR B 1 206 ? 50.072 46.719 -29.524 1.00 23.35 268 THR B CA 1
ATOM 4743 C C . THR B 1 206 ? 49.530 45.299 -29.421 1.00 23.03 268 THR B C 1
ATOM 4744 O O . THR B 1 206 ? 49.837 44.585 -28.460 1.00 22.81 268 THR B O 1
ATOM 4748 N N . ASP B 1 207 ? 48.739 44.890 -30.408 1.00 22.91 269 ASP B N 1
ATOM 4749 C CA . ASP B 1 207 ? 48.131 43.555 -30.413 1.00 23.08 269 ASP B CA 1
ATOM 4750 C C . ASP B 1 207 ? 49.181 42.441 -30.475 1.00 22.88 269 ASP B C 1
ATOM 4751 O O . ASP B 1 207 ? 49.052 41.433 -29.781 1.00 22.84 269 ASP B O 1
ATOM 4756 N N . VAL B 1 208 ? 50.213 42.629 -31.304 1.00 22.69 270 VAL B N 1
ATOM 4757 C CA . VAL B 1 208 ? 51.274 41.629 -31.480 1.00 22.11 270 VAL B CA 1
ATOM 4758 C C . VAL B 1 208 ? 52.113 41.477 -30.223 1.00 21.76 270 VAL B C 1
ATOM 4759 O O . VAL B 1 208 ? 52.330 40.367 -29.743 1.00 21.77 270 VAL B O 1
ATOM 4763 N N . LEU B 1 209 ? 52.602 42.604 -29.721 1.00 21.57 271 LEU B N 1
ATOM 4764 C CA . LEU B 1 209 ? 53.319 42.675 -28.445 1.00 21.28 271 LEU B CA 1
ATOM 4765 C C . LEU B 1 209 ? 52.564 41.994 -27.295 1.00 21.09 271 LEU B C 1
ATOM 4766 O O . LEU B 1 209 ? 53.128 41.162 -26.587 1.00 21.21 271 LEU B O 1
ATOM 4771 N N . ALA B 1 210 ? 51.292 42.343 -27.119 1.00 20.99 272 ALA B N 1
ATOM 4772 C CA . ALA B 1 210 ? 50.475 41.780 -26.036 1.00 21.04 272 ALA B CA 1
ATOM 4773 C C . ALA B 1 210 ? 50.367 40.267 -26.117 1.00 21.09 272 ALA B C 1
ATOM 4774 O O . ALA B 1 210 ? 50.490 39.577 -25.104 1.00 21.31 272 ALA B O 1
ATOM 4776 N N . ASP B 1 211 ? 50.154 39.739 -27.320 1.00 21.46 273 ASP B N 1
ATOM 4777 C CA . ASP B 1 211 ? 50.140 38.282 -27.508 1.00 21.45 273 ASP B CA 1
ATOM 4778 C C . ASP B 1 211 ? 51.526 37.634 -27.415 1.00 21.42 273 ASP B C 1
ATOM 4779 O O . ASP B 1 211 ? 51.641 36.520 -26.912 1.00 21.86 273 ASP B O 1
ATOM 4784 N N . ALA B 1 212 ? 52.572 38.318 -27.882 1.00 21.14 274 ALA B N 1
ATOM 4785 C CA . ALA B 1 212 ? 53.939 37.818 -27.722 1.00 20.98 274 ALA B CA 1
ATOM 4786 C C . ALA B 1 212 ? 54.247 37.676 -26.235 1.00 21.02 274 ALA B C 1
ATOM 4787 O O . ALA B 1 212 ? 54.838 36.684 -25.808 1.00 20.94 274 ALA B O 1
ATOM 4789 N N . CYS B 1 213 ? 53.799 38.654 -25.444 1.00 21.24 275 CYS B N 1
ATOM 4790 C CA . CYS B 1 213 ? 53.993 38.650 -23.995 1.00 21.03 275 CYS B CA 1
ATOM 4791 C C . CYS B 1 213 ? 53.193 37.588 -23.278 1.00 21.06 275 CYS B C 1
ATOM 4792 O O . CYS B 1 213 ? 53.727 36.928 -22.396 1.00 21.60 275 CYS B O 1
ATOM 4795 N N . TRP B 1 214 ? 51.931 37.392 -23.657 1.00 21.15 276 TRP B N 1
ATOM 4796 C CA . TRP B 1 214 ? 51.149 36.307 -23.080 1.00 21.22 276 TRP B CA 1
ATOM 4797 C C . TRP B 1 214 ? 51.824 34.980 -23.365 1.00 21.68 276 TRP B C 1
ATOM 4798 O O . TRP B 1 214 ? 52.003 34.171 -22.451 1.00 22.98 276 TRP B O 1
ATOM 4809 N N . ALA B 1 215 ? 52.214 34.754 -24.614 1.00 21.75 277 ALA B N 1
ATOM 4810 C CA . ALA B 1 215 ? 52.915 33.520 -24.980 1.00 21.78 277 ALA B CA 1
ATOM 4811 C C . ALA B 1 215 ? 54.120 33.263 -24.064 1.00 21.72 277 ALA B C 1
ATOM 4812 O O . ALA B 1 215 ? 54.239 32.196 -23.457 1.00 21.66 277 ALA B O 1
ATOM 4814 N N . LEU B 1 216 ? 54.995 34.260 -23.956 1.00 22.08 278 LEU B N 1
ATOM 4815 C CA . LEU B 1 216 ? 56.189 34.179 -23.094 1.00 22.13 278 LEU B CA 1
ATOM 4816 C C . LEU B 1 216 ? 55.822 33.903 -21.614 1.00 22.01 278 LEU B C 1
ATOM 4817 O O . LEU B 1 216 ? 56.505 33.161 -20.907 1.00 21.08 278 LEU B O 1
ATOM 4822 N N . SER B 1 217 ? 54.723 34.483 -21.161 1.00 22.69 279 SER B N 1
ATOM 4823 C CA . SER B 1 217 ? 54.286 34.289 -19.779 1.00 23.29 279 SER B CA 1
ATOM 4824 C C . SER B 1 217 ? 53.845 32.843 -19.531 1.00 23.63 279 SER B C 1
ATOM 4825 O O . SER B 1 217 ? 53.988 32.323 -18.424 1.00 24.33 279 SER B O 1
ATOM 4828 N N . TYR B 1 218 ? 53.319 32.201 -20.568 1.00 24.16 280 TYR B N 1
ATOM 4829 C CA . TYR B 1 218 ? 52.941 30.789 -20.502 1.00 24.55 280 TYR B CA 1
ATOM 4830 C C . TYR B 1 218 ? 54.158 29.881 -20.525 1.00 24.51 280 TYR B C 1
ATOM 4831 O O . TYR B 1 218 ? 54.210 28.907 -19.794 1.00 24.50 280 TYR B O 1
ATOM 4840 N N . LEU B 1 219 ? 55.134 30.205 -21.361 1.00 24.89 281 LEU B N 1
ATOM 4841 C CA . LEU B 1 219 ? 56.357 29.406 -21.469 1.00 25.05 281 LEU B CA 1
ATOM 4842 C C . LEU B 1 219 ? 57.245 29.498 -20.226 1.00 25.23 281 LEU B C 1
ATOM 4843 O O . LEU B 1 219 ? 58.004 28.588 -19.952 1.00 25.39 281 LEU B O 1
ATOM 4848 N N . SER B 1 220 ? 57.133 30.592 -19.477 1.00 25.71 282 SER B N 1
ATOM 4849 C CA . SER B 1 220 ? 57.974 30.832 -18.291 1.00 25.33 282 SER B CA 1
ATOM 4850 C C . SER B 1 220 ? 57.294 30.412 -16.984 1.00 25.30 282 SER B C 1
ATOM 4851 O O . SER B 1 220 ? 57.897 30.466 -15.920 1.00 25.62 282 SER B O 1
ATOM 4854 N N . ASP B 1 221 ? 56.047 29.973 -17.072 1.00 25.51 283 ASP B N 1
ATOM 4855 C CA . ASP B 1 221 ? 55.302 29.485 -15.922 1.00 25.20 283 ASP B CA 1
ATOM 4856 C C . ASP B 1 221 ? 55.661 28.017 -15.691 1.00 24.91 283 ASP B C 1
ATOM 4857 O O . ASP B 1 221 ? 55.285 27.164 -16.472 1.00 25.36 283 ASP B O 1
ATOM 4862 N N . GLY B 1 222 ? 56.376 27.722 -14.613 1.00 24.31 284 GLY B N 1
ATOM 4863 C CA . GLY B 1 222 ? 56.859 26.368 -14.368 1.00 23.17 284 GLY B CA 1
ATOM 4864 C C . GLY B 1 222 ? 58.290 26.281 -13.860 1.00 22.55 284 GLY B C 1
ATOM 4865 O O . GLY B 1 222 ? 58.847 27.269 -13.344 1.00 22.71 284 GLY B O 1
ATOM 4866 N N . PRO B 1 223 ? 58.899 25.090 -13.975 1.00 21.39 285 PRO B N 1
ATOM 4867 C CA . PRO B 1 223 ? 60.214 24.891 -13.382 1.00 21.22 285 PRO B CA 1
ATOM 4868 C C . PRO B 1 223 ? 61.293 25.775 -13.987 1.00 20.68 285 PRO B C 1
ATOM 4869 O O . PRO B 1 223 ? 61.077 26.410 -15.017 1.00 19.97 285 PRO B O 1
ATOM 4873 N N . ASN B 1 224 ? 62.453 25.786 -13.341 1.00 20.52 286 ASN B N 1
ATOM 4874 C CA . ASN B 1 224 ? 63.531 26.701 -13.683 1.00 20.45 286 ASN B CA 1
ATOM 4875 C C . ASN B 1 224 ? 64.260 26.329 -14.964 1.00 20.85 286 ASN B C 1
ATOM 4876 O O . ASN B 1 224 ? 64.998 27.153 -15.512 1.00 20.94 286 ASN B O 1
ATOM 4881 N N . ASP B 1 225 ? 64.086 25.093 -15.431 1.00 21.39 287 ASP B N 1
ATOM 4882 C CA . ASP B 1 225 ? 64.625 24.701 -16.738 1.00 21.66 287 ASP B CA 1
ATOM 4883 C C . ASP B 1 225 ? 63.839 25.329 -17.905 1.00 21.34 287 ASP B C 1
ATOM 4884 O O . ASP B 1 225 ? 64.419 25.629 -18.933 1.00 21.51 287 ASP B O 1
ATOM 4889 N N . LYS B 1 226 ? 62.544 25.575 -17.724 1.00 21.10 288 LYS B N 1
ATOM 4890 C CA . LYS B 1 226 ? 61.753 26.332 -18.701 1.00 20.85 288 LYS B CA 1
ATOM 4891 C C . LYS B 1 226 ? 62.126 27.816 -18.719 1.00 20.71 288 LYS B C 1
ATOM 4892 O O . LYS B 1 226 ? 62.268 28.390 -19.806 1.00 20.60 288 LYS B O 1
ATOM 4898 N N . ILE B 1 227 ? 62.289 28.427 -17.532 1.00 19.44 289 ILE B N 1
ATOM 4899 C CA . ILE B 1 227 ? 62.705 29.832 -17.409 1.00 19.14 289 ILE B CA 1
ATOM 4900 C C . ILE B 1 227 ? 64.090 30.071 -18.030 1.00 19.19 289 ILE B C 1
ATOM 4901 O O . ILE B 1 227 ? 64.343 31.110 -18.635 1.00 19.06 289 ILE B O 1
ATOM 4906 N N . GLN B 1 228 ? 64.994 29.120 -17.838 1.00 19.17 290 GLN B N 1
ATOM 4907 C CA . GLN B 1 228 ? 66.294 29.151 -18.467 1.00 19.17 290 GLN B CA 1
ATOM 4908 C C . GLN B 1 228 ? 66.189 29.296 -20.000 1.00 18.79 290 GLN B C 1
ATOM 4909 O O . GLN B 1 228 ? 66.879 30.118 -20.593 1.00 19.12 290 GLN B O 1
ATOM 4915 N N . ALA B 1 229 ? 65.334 28.495 -20.625 1.00 17.93 291 ALA B N 1
ATOM 4916 C CA . ALA B 1 229 ? 65.129 28.538 -22.072 1.00 18.17 291 ALA B CA 1
ATOM 4917 C C . ALA B 1 229 ? 64.518 29.860 -22.508 1.00 17.90 291 ALA B C 1
ATOM 4918 O O . ALA B 1 229 ? 64.822 30.375 -23.572 1.00 17.78 291 ALA B O 1
ATOM 4920 N N . VAL B 1 230 ? 63.641 30.412 -21.687 1.00 18.06 292 VAL B N 1
ATOM 4921 C CA . VAL B 1 230 ? 63.056 31.718 -21.979 1.00 17.99 292 VAL B CA 1
ATOM 4922 C C . VAL B 1 230 ? 64.110 32.851 -21.863 1.00 18.48 292 VAL B C 1
ATOM 4923 O O . VAL B 1 230 ? 64.164 33.741 -22.722 1.00 19.52 292 VAL B O 1
ATOM 4927 N N . ILE B 1 231 ? 64.978 32.792 -20.853 1.00 18.21 293 ILE B N 1
ATOM 4928 C CA . ILE B 1 231 ? 66.049 33.795 -20.705 1.00 17.94 293 ILE B CA 1
ATOM 4929 C C . ILE B 1 231 ? 67.055 33.680 -21.840 1.00 18.19 293 ILE B C 1
ATOM 4930 O O . ILE B 1 231 ? 67.546 34.687 -22.363 1.00 19.07 293 ILE B O 1
ATOM 4935 N N . ASP B 1 232 ? 67.379 32.440 -22.187 1.00 17.74 294 ASP B N 1
ATOM 4936 C CA . ASP B 1 232 ? 68.233 32.133 -23.317 1.00 17.24 294 ASP B CA 1
ATOM 4937 C C . ASP B 1 232 ? 67.762 32.729 -24.664 1.00 16.58 294 ASP B C 1
ATOM 4938 O O . ASP B 1 232 ? 68.591 32.984 -25.515 1.00 14.54 294 ASP B O 1
ATOM 4943 N N . ALA B 1 233 ? 66.449 32.923 -24.851 1.00 16.14 295 ALA B N 1
ATOM 4944 C CA . ALA B 1 233 ? 65.919 33.606 -26.055 1.00 16.29 295 ALA B CA 1
ATOM 4945 C C . ALA B 1 233 ? 66.220 35.116 -26.130 1.00 15.94 295 ALA B C 1
ATOM 4946 O O . ALA B 1 233 ? 66.031 35.716 -27.175 1.00 15.70 295 ALA B O 1
ATOM 4948 N N . GLY B 1 234 ? 66.658 35.724 -25.033 1.00 16.08 296 GLY B N 1
ATOM 4949 C CA . GLY B 1 234 ? 67.032 37.138 -25.005 1.00 16.49 296 GLY B CA 1
ATOM 4950 C C . GLY B 1 234 ? 65.910 38.097 -24.627 1.00 16.90 296 GLY B C 1
ATOM 4951 O O . GLY B 1 234 ? 66.123 39.319 -24.576 1.00 16.89 296 GLY B O 1
ATOM 4952 N N . VAL B 1 235 ? 64.731 37.560 -24.330 1.00 17.43 297 VAL B N 1
ATOM 4953 C CA . VAL B 1 235 ? 63.531 38.385 -24.172 1.00 18.05 297 VAL B CA 1
ATOM 4954 C C . VAL B 1 235 ? 63.455 39.266 -22.920 1.00 18.68 297 VAL B C 1
ATOM 4955 O O . VAL B 1 235 ? 62.573 40.122 -22.827 1.00 19.27 297 VAL B O 1
ATOM 4959 N N . CYS B 1 236 ? 64.373 39.116 -21.970 1.00 20.03 298 CYS B N 1
ATOM 4960 C CA . CYS B 1 236 ? 64.175 39.772 -20.673 1.00 20.67 298 CYS B CA 1
ATOM 4961 C C . CYS B 1 236 ? 64.217 41.285 -20.738 1.00 20.76 298 CYS B C 1
ATOM 4962 O O . CYS B 1 236 ? 63.361 41.935 -20.132 1.00 20.68 298 CYS B O 1
ATOM 4965 N N . ARG B 1 237 ? 65.181 41.854 -21.466 1.00 20.57 299 ARG B N 1
ATOM 4966 C CA . ARG B 1 237 ? 65.288 43.304 -21.515 1.00 20.27 299 ARG B CA 1
ATOM 4967 C C . ARG B 1 237 ? 64.067 43.961 -22.164 1.00 19.62 299 ARG B C 1
ATOM 4968 O O . ARG B 1 237 ? 63.539 44.917 -21.636 1.00 19.90 299 ARG B O 1
ATOM 4976 N N . ARG B 1 238 ? 63.595 43.440 -23.284 1.00 19.60 300 ARG B N 1
ATOM 4977 C CA . ARG B 1 238 ? 62.408 44.001 -23.923 1.00 19.91 300 ARG B CA 1
ATOM 4978 C C . ARG B 1 238 ? 61.176 43.830 -23.044 1.00 19.13 300 ARG B C 1
ATOM 4979 O O . ARG B 1 238 ? 60.366 44.734 -22.933 1.00 18.92 300 ARG B O 1
ATOM 4987 N N . LEU B 1 239 ? 61.046 42.664 -22.430 1.00 19.42 301 LEU B N 1
ATOM 4988 C CA . LEU B 1 239 ? 59.953 42.384 -21.467 1.00 19.95 301 LEU B CA 1
ATOM 4989 C C . LEU B 1 239 ? 59.892 43.440 -20.346 1.00 19.87 301 LEU B C 1
ATOM 4990 O O . LEU B 1 239 ? 58.827 43.934 -20.025 1.00 19.81 301 LEU B O 1
ATOM 4995 N N . VAL B 1 240 ? 61.039 43.768 -19.754 1.00 19.76 302 VAL B N 1
ATOM 4996 C CA . VAL B 1 240 ? 61.097 44.781 -18.705 1.00 19.73 302 VAL B CA 1
ATOM 4997 C C . VAL B 1 240 ? 60.890 46.202 -19.236 1.00 20.09 302 VAL B C 1
ATOM 4998 O O . VAL B 1 240 ? 60.376 47.056 -18.512 1.00 19.97 302 VAL B O 1
ATOM 5002 N N . GLU B 1 241 ? 61.267 46.458 -20.491 1.00 20.35 303 GLU B N 1
ATOM 5003 C CA . GLU B 1 241 ? 61.000 47.744 -21.116 1.00 20.77 303 GLU B CA 1
ATOM 5004 C C . GLU B 1 241 ? 59.502 47.937 -21.389 1.00 20.69 303 GLU B C 1
ATOM 5005 O O . GLU B 1 241 ? 59.009 49.048 -21.322 1.00 20.83 303 GLU B O 1
ATOM 5011 N N . LEU B 1 242 ? 58.790 46.853 -21.683 1.00 20.75 304 LEU B N 1
ATOM 5012 C CA . LEU B 1 242 ? 57.353 46.914 -21.958 1.00 20.97 304 LEU B CA 1
ATOM 5013 C C . LEU B 1 242 ? 56.497 47.099 -20.695 1.00 21.18 304 LEU B C 1
ATOM 5014 O O . LEU B 1 242 ? 55.303 47.345 -20.813 1.00 20.44 304 LEU B O 1
ATOM 5019 N N . LEU B 1 243 ? 57.098 46.968 -19.504 1.00 21.98 305 LEU B N 1
ATOM 5020 C CA . LEU B 1 243 ? 56.433 47.349 -18.235 1.00 22.20 305 LEU B CA 1
ATOM 5021 C C . LEU B 1 243 ? 56.027 48.838 -18.191 1.00 23.04 305 LEU B C 1
ATOM 5022 O O . LEU B 1 243 ? 55.077 49.203 -17.498 1.00 23.34 305 LEU B O 1
ATOM 5027 N N . MET B 1 244 ? 56.765 49.684 -18.923 1.00 23.89 306 MET B N 1
ATOM 5028 C CA . MET B 1 244 ? 56.477 51.112 -19.054 1.00 23.92 306 MET B CA 1
ATOM 5029 C C . MET B 1 244 ? 55.585 51.458 -20.254 1.00 24.05 306 MET B C 1
ATOM 5030 O O . MET B 1 244 ? 55.430 52.622 -20.624 1.00 24.23 306 MET B O 1
ATOM 5035 N N . HIS B 1 245 ? 54.961 50.459 -20.848 1.00 24.17 307 HIS B N 1
ATOM 5036 C CA . HIS B 1 245 ? 54.085 50.711 -21.976 1.00 24.40 307 HIS B CA 1
ATOM 5037 C C . HIS B 1 245 ? 52.842 51.488 -21.519 1.00 24.49 307 HIS B C 1
ATOM 5038 O O . HIS B 1 245 ? 52.454 51.421 -20.351 1.00 24.61 307 HIS B O 1
ATOM 5045 N N . ASN B 1 246 ? 52.258 52.231 -22.458 1.00 24.95 308 ASN B N 1
ATOM 5046 C CA . ASN B 1 246 ? 51.028 53.019 -22.271 1.00 25.15 308 ASN B CA 1
ATOM 5047 C C . ASN B 1 246 ? 49.725 52.209 -22.133 1.00 25.07 308 ASN B C 1
ATOM 5048 O O . ASN B 1 246 ? 48.759 52.675 -21.520 1.00 25.13 308 ASN B O 1
ATOM 5053 N N . ASP B 1 247 ? 49.706 51.008 -22.700 1.00 24.74 309 ASP B N 1
ATOM 5054 C CA . ASP B 1 247 ? 48.502 50.189 -22.792 1.00 24.55 309 ASP B CA 1
ATOM 5055 C C . ASP B 1 247 ? 48.559 49.008 -21.812 1.00 24.34 309 ASP B C 1
ATOM 5056 O O . ASP B 1 247 ? 49.486 48.197 -21.855 1.00 24.16 309 ASP B O 1
ATOM 5061 N N . TYR B 1 248 ? 47.555 48.915 -20.940 1.00 24.20 310 TYR B N 1
ATOM 5062 C CA . TYR B 1 248 ? 47.448 47.809 -19.990 1.00 23.92 310 TYR B CA 1
ATOM 5063 C C . TYR B 1 248 ? 47.403 46.446 -20.673 1.00 23.55 310 TYR B C 1
ATOM 5064 O O . TYR B 1 248 ? 47.816 45.453 -20.075 1.00 23.93 310 TYR B O 1
ATOM 5073 N N . LYS B 1 249 ? 46.930 46.393 -21.916 1.00 22.85 311 LYS B N 1
ATOM 5074 C CA . LYS B 1 249 ? 46.940 45.143 -22.681 1.00 22.96 311 LYS B CA 1
ATOM 5075 C C . LYS B 1 249 ? 48.341 44.563 -22.861 1.00 22.39 311 LYS B C 1
ATOM 5076 O O . LYS B 1 249 ? 48.489 43.356 -23.038 1.00 22.32 311 LYS B O 1
ATOM 5082 N N . VAL B 1 250 ? 49.348 45.431 -22.870 1.00 21.58 312 VAL B N 1
ATOM 5083 C CA . VAL B 1 250 ? 50.730 44.999 -22.993 1.00 21.50 312 VAL B CA 1
ATOM 5084 C C . VAL B 1 250 ? 51.357 44.820 -21.621 1.00 20.75 312 VAL B C 1
ATOM 5085 O O . VAL B 1 250 ? 52.018 43.827 -21.387 1.00 20.83 312 VAL B O 1
ATOM 5089 N N . VAL B 1 251 ? 51.120 45.774 -20.720 1.00 20.51 313 VAL B N 1
ATOM 5090 C CA . VAL B 1 251 ? 51.684 45.747 -19.373 1.00 20.48 313 VAL B CA 1
ATOM 5091 C C . VAL B 1 251 ? 51.300 44.478 -18.599 1.00 20.42 313 VAL B C 1
ATOM 5092 O O . VAL B 1 251 ? 52.160 43.869 -17.969 1.00 19.81 313 VAL B O 1
ATOM 5096 N N . SER B 1 252 ? 50.021 44.079 -18.642 1.00 20.51 314 SER B N 1
ATOM 5097 C CA . SER B 1 252 ? 49.566 42.908 -17.871 1.00 20.33 314 SER B CA 1
ATOM 5098 C C . SER B 1 252 ? 50.327 41.633 -18.234 1.00 19.99 314 SER B C 1
ATOM 5099 O O . SER B 1 252 ? 50.901 41.000 -17.361 1.00 20.95 314 SER B O 1
ATOM 5102 N N . PRO B 1 253 ? 50.339 41.244 -19.516 1.00 19.36 315 PRO B N 1
ATOM 5103 C CA . PRO B 1 253 ? 51.101 40.067 -19.851 1.00 18.93 315 PRO B CA 1
ATOM 5104 C C . PRO B 1 253 ? 52.596 40.218 -19.684 1.00 18.51 315 PRO B C 1
ATOM 5105 O O . PRO B 1 253 ? 53.235 39.272 -19.281 1.00 18.65 315 PRO B O 1
ATOM 5109 N N . ALA B 1 254 ? 53.163 41.380 -19.985 1.00 18.78 316 ALA B N 1
ATOM 5110 C CA . ALA B 1 254 ? 54.615 41.594 -19.805 1.00 19.03 316 ALA B CA 1
ATOM 5111 C C . ALA B 1 254 ? 55.022 41.425 -18.338 1.00 19.48 316 ALA B C 1
ATOM 5112 O O . ALA B 1 254 ? 56.064 40.825 -18.035 1.00 19.42 316 ALA B O 1
ATOM 5114 N N . LEU B 1 255 ? 54.191 41.950 -17.434 1.00 20.08 317 LEU B N 1
ATOM 5115 C CA . LEU B 1 255 ? 54.417 41.846 -15.983 1.00 20.08 317 LEU B CA 1
ATOM 5116 C C . LEU B 1 255 ? 54.280 40.396 -15.500 1.00 20.61 317 LEU B C 1
ATOM 5117 O O . LEU B 1 255 ? 54.980 39.982 -14.601 1.00 21.08 317 LEU B O 1
ATOM 5122 N N . ARG B 1 256 ? 53.381 39.630 -16.114 1.00 21.33 318 ARG B N 1
ATOM 5123 C CA . ARG B 1 256 ? 53.252 38.200 -15.846 1.00 20.63 318 ARG B CA 1
ATOM 5124 C C . ARG B 1 256 ? 54.532 37.425 -16.201 1.00 20.40 318 ARG B C 1
ATOM 5125 O O . ARG B 1 256 ? 55.030 36.619 -15.416 1.00 20.30 318 ARG B O 1
ATOM 5133 N N . ALA B 1 257 ? 55.080 37.688 -17.371 1.00 19.27 319 ALA B N 1
ATOM 5134 C CA . ALA B 1 257 ? 56.292 37.028 -17.792 1.00 19.55 319 ALA B CA 1
ATOM 5135 C C . ALA B 1 257 ? 57.424 37.349 -16.822 1.00 19.23 319 ALA B C 1
ATOM 5136 O O . ALA B 1 257 ? 58.082 36.462 -16.309 1.00 19.79 319 ALA B O 1
ATOM 5138 N N . VAL B 1 258 ? 57.633 38.630 -16.577 1.00 19.39 320 VAL B N 1
ATOM 5139 C CA . VAL B 1 258 ? 58.677 39.110 -15.682 1.00 19.42 320 VAL B CA 1
ATOM 5140 C C . VAL B 1 258 ? 58.553 38.473 -14.303 1.00 19.77 320 VAL B C 1
ATOM 5141 O O . VAL B 1 258 ? 59.526 37.969 -13.746 1.00 19.83 320 VAL B O 1
ATOM 5145 N N . GLY B 1 259 ? 57.339 38.462 -13.777 1.00 19.95 321 GLY B N 1
ATOM 5146 C CA . GLY B 1 259 ? 57.080 37.862 -12.488 1.00 19.86 321 GLY B CA 1
ATOM 5147 C C . GLY B 1 259 ? 57.342 36.373 -12.448 1.00 19.74 321 GLY B C 1
ATOM 5148 O O . GLY B 1 259 ? 57.689 35.827 -11.400 1.00 20.21 321 GLY B O 1
ATOM 5149 N N . ASN B 1 260 ? 57.158 35.705 -13.579 1.00 20.13 322 ASN B N 1
ATOM 5150 C CA . ASN B 1 260 ? 57.350 34.257 -13.651 1.00 19.73 322 ASN B CA 1
ATOM 5151 C C . ASN B 1 260 ? 58.842 33.938 -13.705 1.00 19.34 322 ASN B C 1
ATOM 5152 O O . ASN B 1 260 ? 59.297 32.950 -13.143 1.00 19.84 322 ASN B O 1
ATOM 5157 N N . ILE B 1 261 ? 59.590 34.784 -14.394 1.00 18.53 323 ILE B N 1
ATOM 5158 C CA . ILE B 1 261 ? 61.034 34.637 -14.509 1.00 18.81 323 ILE B CA 1
ATOM 5159 C C . ILE B 1 261 ? 61.682 34.763 -13.116 1.00 18.32 323 ILE B C 1
ATOM 5160 O O . ILE B 1 261 ? 62.539 33.971 -12.765 1.00 17.57 323 ILE B O 1
ATOM 5165 N N . VAL B 1 262 ? 61.223 35.711 -12.307 1.00 18.18 324 VAL B N 1
ATOM 5166 C CA . VAL B 1 262 ? 61.763 35.895 -10.957 1.00 17.86 324 VAL B CA 1
ATOM 5167 C C . VAL B 1 262 ? 61.277 34.900 -9.912 1.00 18.09 324 VAL B C 1
ATOM 5168 O O . VAL B 1 262 ? 61.657 35.029 -8.775 1.00 18.47 324 VAL B O 1
ATOM 5172 N N . THR B 1 263 ? 60.461 33.908 -10.290 1.00 17.59 325 THR B N 1
ATOM 5173 C CA . THR B 1 263 ? 60.323 32.695 -9.501 1.00 17.50 325 THR B CA 1
ATOM 5174 C C . THR B 1 263 ? 61.541 31.743 -9.731 1.00 18.21 325 THR B C 1
ATOM 5175 O O . THR B 1 263 ? 61.680 30.708 -9.055 1.00 17.86 325 THR B O 1
ATOM 5179 N N . GLY B 1 264 ? 62.417 32.096 -10.668 1.00 18.16 326 GLY B N 1
ATOM 5180 C CA . GLY B 1 264 ? 63.642 31.355 -10.917 1.00 18.79 326 GLY B CA 1
ATOM 5181 C C . GLY B 1 264 ? 64.604 31.441 -9.772 1.00 19.20 326 GLY B C 1
ATOM 5182 O O . GLY B 1 264 ? 64.314 32.091 -8.783 1.00 21.11 326 GLY B O 1
ATOM 5183 N N . ASP B 1 265 ? 65.760 30.799 -9.889 1.00 20.07 327 ASP B N 1
ATOM 5184 C CA . ASP B 1 265 ? 66.798 30.913 -8.857 1.00 20.10 327 ASP B CA 1
ATOM 5185 C C . ASP B 1 265 ? 67.404 32.299 -8.847 1.00 20.17 327 ASP B C 1
ATOM 5186 O O . ASP B 1 265 ? 66.969 33.166 -9.592 1.00 20.72 327 ASP B O 1
ATOM 5191 N N . ASP B 1 266 ? 68.411 32.518 -8.018 1.00 20.39 328 ASP B N 1
ATOM 5192 C CA . ASP B 1 266 ? 68.957 33.858 -7.811 1.00 20.74 328 ASP B CA 1
ATOM 5193 C C . ASP B 1 266 ? 69.609 34.480 -9.047 1.00 20.90 328 ASP B C 1
ATOM 5194 O O . ASP B 1 266 ? 69.580 35.703 -9.227 1.00 21.54 328 ASP B O 1
ATOM 5199 N N . ILE B 1 267 ? 70.174 33.638 -9.897 1.00 20.73 329 ILE B N 1
ATOM 5200 C CA . ILE B 1 267 ? 70.818 34.067 -11.126 1.00 20.27 329 ILE B CA 1
ATOM 5201 C C . ILE B 1 267 ? 69.789 34.442 -12.155 1.00 19.74 329 ILE B C 1
ATOM 5202 O O . ILE B 1 267 ? 69.927 35.445 -12.829 1.00 19.05 329 ILE B O 1
ATOM 5207 N N . GLN B 1 268 ? 68.753 33.620 -12.280 1.00 19.15 330 GLN B N 1
ATOM 5208 C CA . GLN B 1 268 ? 67.680 33.923 -13.178 1.00 18.85 330 GLN B CA 1
ATOM 5209 C C . GLN B 1 268 ? 67.013 35.226 -12.759 1.00 19.40 330 GLN B C 1
ATOM 5210 O O . GLN B 1 268 ? 66.685 36.073 -13.604 1.00 19.20 330 GLN B O 1
ATOM 5216 N N . THR B 1 269 ? 66.806 35.417 -11.454 1.00 19.66 331 THR B N 1
ATOM 5217 C CA . THR B 1 269 ? 66.174 36.670 -11.000 1.00 19.25 331 THR B CA 1
ATOM 5218 C C . THR B 1 269 ? 67.150 37.877 -11.116 1.00 18.87 331 THR B C 1
ATOM 5219 O O . THR B 1 269 ? 66.712 38.970 -11.367 1.00 19.01 331 THR B O 1
ATOM 5223 N N . GLN B 1 270 ? 68.460 37.661 -11.053 1.00 19.44 332 GLN B N 1
ATOM 5224 C CA . GLN B 1 270 ? 69.413 38.744 -11.298 1.00 19.55 332 GLN B CA 1
ATOM 5225 C C . GLN B 1 270 ? 69.313 39.287 -12.732 1.00 19.89 332 GLN B C 1
ATOM 5226 O O . GLN B 1 270 ? 69.565 40.463 -12.947 1.00 19.43 332 GLN B O 1
ATOM 5232 N N . VAL B 1 271 ? 68.962 38.430 -13.696 1.00 20.33 333 VAL B N 1
ATOM 5233 C CA . VAL B 1 271 ? 68.832 38.824 -15.112 1.00 20.27 333 VAL B CA 1
ATOM 5234 C C . VAL B 1 271 ? 67.778 39.898 -15.274 1.00 20.56 333 VAL B C 1
ATOM 5235 O O . VAL B 1 271 ? 67.956 40.863 -16.033 1.00 20.45 333 VAL B O 1
ATOM 5239 N N . ILE B 1 272 ? 66.677 39.726 -14.555 1.00 19.98 334 ILE B N 1
ATOM 5240 C CA . ILE B 1 272 ? 65.614 40.718 -14.533 1.00 19.87 334 ILE B CA 1
ATOM 5241 C C . ILE B 1 272 ? 66.018 42.013 -13.822 1.00 20.45 334 ILE B C 1
ATOM 5242 O O . ILE B 1 272 ? 65.715 43.096 -14.322 1.00 20.50 334 ILE B O 1
ATOM 5247 N N . LEU B 1 273 ? 66.704 41.899 -12.679 1.00 20.95 335 LEU B N 1
ATOM 5248 C CA . LEU B 1 273 ? 67.170 43.063 -11.903 1.00 20.53 335 LEU B CA 1
ATOM 5249 C C . LEU B 1 273 ? 68.194 43.909 -12.680 1.00 21.28 335 LEU B C 1
ATOM 5250 O O . LEU B 1 273 ? 68.291 45.144 -12.505 1.00 21.12 335 LEU B O 1
ATOM 5255 N N . ASN B 1 274 ? 68.941 43.231 -13.550 1.00 20.99 336 ASN B N 1
ATOM 5256 C CA . ASN B 1 274 ? 69.949 43.857 -14.399 1.00 20.66 336 ASN B CA 1
ATOM 5257 C C . ASN B 1 274 ? 69.341 44.711 -15.514 1.00 20.79 336 ASN B C 1
ATOM 5258 O O . ASN B 1 274 ? 70.019 45.545 -16.087 1.00 20.12 336 ASN B O 1
ATOM 5263 N N . CYS B 1 275 ? 68.065 44.496 -15.814 1.00 20.51 337 CYS B N 1
ATOM 5264 C CA . CYS B 1 275 ? 67.369 45.277 -16.797 1.00 21.05 337 CYS B CA 1
ATOM 5265 C C . CYS B 1 275 ? 66.680 46.494 -16.175 1.00 21.93 337 CYS B C 1
ATOM 5266 O O . CYS B 1 275 ? 65.856 47.146 -16.830 1.00 23.55 337 CYS B O 1
ATOM 5269 N N . SER B 1 276 ? 67.013 46.794 -14.927 1.00 22.11 338 SER B N 1
ATOM 5270 C CA . SER B 1 276 ? 66.400 47.868 -14.175 1.00 22.29 338 SER B CA 1
ATOM 5271 C C . SER B 1 276 ? 64.878 47.734 -14.019 1.00 22.05 338 SER B C 1
ATOM 5272 O O . SER B 1 276 ? 64.144 48.691 -14.202 1.00 22.38 338 SER B O 1
ATOM 5275 N N . ALA B 1 277 ? 64.424 46.549 -13.644 1.00 22.05 339 ALA B N 1
ATOM 5276 C CA . ALA B 1 277 ? 63.003 46.291 -13.402 1.00 21.73 339 ALA B CA 1
ATOM 5277 C C . ALA B 1 277 ? 62.427 47.068 -12.218 1.00 21.74 339 ALA B C 1
ATOM 5278 O O . ALA B 1 277 ? 61.265 47.497 -12.254 1.00 21.07 339 ALA B O 1
ATOM 5280 N N . LEU B 1 278 ? 63.220 47.228 -11.165 1.00 21.86 340 LEU B N 1
ATOM 5281 C CA . LEU B 1 278 ? 62.687 47.726 -9.880 1.00 22.14 340 LEU B CA 1
ATOM 5282 C C . LEU B 1 278 ? 62.032 49.116 -9.929 1.00 22.07 340 LEU B C 1
ATOM 5283 O O . LEU B 1 278 ? 61.027 49.342 -9.265 1.00 21.63 340 LEU B O 1
ATOM 5288 N N . GLN B 1 279 ? 62.591 50.028 -10.722 1.00 22.80 341 GLN B N 1
ATOM 5289 C CA . GLN B 1 279 ? 62.017 51.359 -10.934 1.00 23.52 341 GLN B CA 1
ATOM 5290 C C . GLN B 1 279 ? 60.654 51.304 -11.590 1.00 22.85 341 GLN B C 1
ATOM 5291 O O . GLN B 1 279 ? 59.787 52.070 -11.238 1.00 23.11 341 GLN B O 1
ATOM 5297 N N . SER B 1 280 ? 60.486 50.443 -12.592 1.00 22.56 342 SER B N 1
ATOM 5298 C CA . SER B 1 280 ? 59.200 50.297 -13.260 1.00 22.02 342 SER B CA 1
ATOM 5299 C C . SER B 1 280 ? 58.211 49.585 -12.369 1.00 21.28 342 SER B C 1
ATOM 5300 O O . SER B 1 280 ? 57.042 49.908 -12.374 1.00 20.92 342 SER B O 1
ATOM 5303 N N . LEU B 1 281 ? 58.672 48.601 -11.609 1.00 21.02 343 LEU B N 1
ATOM 5304 C CA . LEU B 1 281 ? 57.808 47.946 -10.624 1.00 20.65 343 LEU B CA 1
ATOM 5305 C C . LEU B 1 281 ? 57.307 48.915 -9.550 1.00 20.08 343 LEU B C 1
ATOM 5306 O O . LEU B 1 281 ? 56.142 48.867 -9.153 1.00 19.60 343 LEU B O 1
ATOM 5311 N N . LEU B 1 282 ? 58.166 49.817 -9.088 1.00 20.46 344 LEU B N 1
ATOM 5312 C CA . LEU B 1 282 ? 57.735 50.833 -8.118 1.00 20.48 344 LEU B CA 1
ATOM 5313 C C . LEU B 1 282 ? 56.633 51.690 -8.727 1.00 20.94 344 LEU B C 1
ATOM 5314 O O . LEU B 1 282 ? 55.654 52.036 -8.051 1.00 20.98 344 LEU B O 1
ATOM 5319 N N . HIS B 1 283 ? 56.818 52.048 -10.000 1.00 20.97 345 HIS B N 1
ATOM 5320 C CA . HIS B 1 283 ? 55.853 52.856 -10.739 1.00 21.08 345 HIS B CA 1
ATOM 5321 C C . HIS B 1 283 ? 54.519 52.118 -10.819 1.00 20.97 345 HIS B C 1
ATOM 5322 O O . HIS B 1 283 ? 53.487 52.693 -10.552 1.00 21.94 345 HIS B O 1
ATOM 5329 N N . LEU B 1 284 ? 54.539 50.833 -11.137 1.00 21.16 346 LEU B N 1
ATOM 5330 C CA . LEU B 1 284 ? 53.305 50.051 -11.246 1.00 21.45 346 LEU B CA 1
ATOM 5331 C C . LEU B 1 284 ? 52.574 49.814 -9.898 1.00 21.78 346 LEU B C 1
ATOM 5332 O O . LEU B 1 284 ? 51.394 49.446 -9.892 1.00 22.03 346 LEU B O 1
ATOM 5337 N N . LEU B 1 285 ? 53.248 50.031 -8.769 1.00 22.45 347 LEU B N 1
ATOM 5338 C CA . LEU B 1 285 ? 52.583 49.952 -7.456 1.00 22.68 347 LEU B CA 1
ATOM 5339 C C . LEU B 1 285 ? 51.587 51.101 -7.246 1.00 23.55 347 LEU B C 1
ATOM 5340 O O . LEU B 1 285 ? 50.716 51.013 -6.384 1.00 23.67 347 LEU B O 1
ATOM 5345 N N . SER B 1 286 ? 51.724 52.174 -8.029 1.00 24.80 348 SER B N 1
ATOM 5346 C CA . SER B 1 286 ? 50.769 53.303 -8.029 1.00 25.76 348 SER B CA 1
ATOM 5347 C C . SER B 1 286 ? 49.645 53.143 -9.053 1.00 26.46 348 SER B C 1
ATOM 5348 O O . SER B 1 286 ? 48.816 54.027 -9.192 1.00 27.49 348 SER B O 1
ATOM 5351 N N . SER B 1 287 ? 49.613 52.035 -9.777 1.00 27.37 349 SER B N 1
ATOM 5352 C CA . SER B 1 287 ? 48.659 51.881 -10.862 1.00 27.94 349 SER B CA 1
ATOM 5353 C C . SER B 1 287 ? 47.240 51.939 -10.317 1.00 28.74 349 SER B C 1
ATOM 5354 O O . SER B 1 287 ? 46.960 51.343 -9.279 1.00 28.97 349 SER B O 1
ATOM 5357 N N . PRO B 1 288 ? 46.342 52.666 -11.016 1.00 29.37 350 PRO B N 1
ATOM 5358 C CA . PRO B 1 288 ? 44.925 52.662 -10.672 1.00 29.62 350 PRO B CA 1
ATOM 5359 C C . PRO B 1 288 ? 44.233 51.357 -11.073 1.00 30.25 350 PRO B C 1
ATOM 5360 O O . PRO B 1 288 ? 43.130 51.083 -10.595 1.00 30.89 350 PRO B O 1
ATOM 5364 N N . LYS B 1 289 ? 44.851 50.577 -11.961 1.00 30.51 351 LYS B N 1
ATOM 5365 C CA . LYS B 1 289 ? 44.364 49.229 -12.246 1.00 30.52 351 LYS B CA 1
ATOM 5366 C C . LYS B 1 289 ? 44.856 48.313 -11.129 1.00 30.55 351 LYS B C 1
ATOM 5367 O O . LYS B 1 289 ? 46.061 48.137 -10.939 1.00 30.47 351 LYS B O 1
ATOM 5373 N N . GLU B 1 290 ? 43.900 47.767 -10.381 1.00 30.59 352 GLU B N 1
ATOM 5374 C CA . GLU B 1 290 ? 44.165 47.059 -9.133 1.00 29.96 352 GLU B CA 1
ATOM 5375 C C . GLU B 1 290 ? 44.933 45.770 -9.400 1.00 29.60 352 GLU B C 1
ATOM 5376 O O . GLU B 1 290 ? 45.804 45.388 -8.611 1.00 30.05 352 GLU B O 1
ATOM 5382 N N . SER B 1 291 ? 44.637 45.126 -10.527 1.00 28.51 353 SER B N 1
ATOM 5383 C CA . SER B 1 291 ? 45.262 43.858 -10.854 1.00 27.84 353 SER B CA 1
ATOM 5384 C C . SER B 1 291 ? 46.743 44.041 -11.188 1.00 26.90 353 SER B C 1
ATOM 5385 O O . SER B 1 291 ? 47.541 43.149 -10.937 1.00 26.83 353 SER B O 1
ATOM 5388 N N . ILE B 1 292 ? 47.110 45.202 -11.729 1.00 25.78 354 ILE B N 1
ATOM 5389 C CA . ILE B 1 292 ? 48.522 45.504 -12.004 1.00 25.27 354 ILE B CA 1
ATOM 5390 C C . ILE B 1 292 ? 49.317 45.782 -10.720 1.00 24.54 354 ILE B C 1
ATOM 5391 O O . ILE B 1 292 ? 50.454 45.345 -10.581 1.00 24.44 354 ILE B O 1
ATOM 5396 N N . LYS B 1 293 ? 48.708 46.497 -9.785 1.00 24.24 355 LYS B N 1
ATOM 5397 C CA . LYS B 1 293 ? 49.290 46.736 -8.460 1.00 24.33 355 LYS B CA 1
ATOM 5398 C C . LYS B 1 293 ? 49.668 45.415 -7.761 1.00 24.00 355 LYS B C 1
ATOM 5399 O O . LYS B 1 293 ? 50.779 45.250 -7.270 1.00 23.77 355 LYS B O 1
ATOM 5405 N N . LYS B 1 294 ? 48.729 44.480 -7.762 1.00 23.93 356 LYS B N 1
ATOM 5406 C CA . LYS B 1 294 ? 48.896 43.175 -7.147 1.00 23.82 356 LYS B CA 1
ATOM 5407 C C . LYS B 1 294 ? 49.988 42.337 -7.806 1.00 23.46 356 LYS B C 1
ATOM 5408 O O . LYS B 1 294 ? 50.772 41.695 -7.100 1.00 22.71 356 LYS B O 1
ATOM 5414 N N . GLU B 1 295 ? 50.012 42.321 -9.146 1.00 22.99 357 GLU B N 1
ATOM 5415 C CA . GLU B 1 295 ? 51.022 41.607 -9.919 1.00 22.85 357 GLU B CA 1
ATOM 5416 C C . GLU B 1 295 ? 52.403 42.211 -9.703 1.00 21.54 357 GLU B C 1
ATOM 5417 O O . GLU B 1 295 ? 53.407 41.506 -9.674 1.00 21.38 357 GLU B O 1
ATOM 5423 N N . ALA B 1 296 ? 52.468 43.526 -9.575 1.00 20.94 358 ALA B N 1
ATOM 5424 C CA . ALA B 1 296 ? 53.709 44.180 -9.158 1.00 20.30 358 ALA B CA 1
ATOM 5425 C C . ALA B 1 296 ? 54.113 43.722 -7.755 1.00 19.89 358 ALA B C 1
ATOM 5426 O O . ALA B 1 296 ? 55.264 43.400 -7.541 1.00 20.06 358 ALA B O 1
ATOM 5428 N N . CYS B 1 297 ? 53.166 43.666 -6.809 1.00 19.63 359 CYS B N 1
ATOM 5429 C CA . CYS B 1 297 ? 53.464 43.198 -5.445 1.00 18.78 359 CYS B CA 1
ATOM 5430 C C . CYS B 1 297 ? 53.967 41.759 -5.455 1.00 18.01 359 CYS B C 1
ATOM 5431 O O . CYS B 1 297 ? 54.930 41.428 -4.762 1.00 16.90 359 CYS B O 1
ATOM 5434 N N . TRP B 1 298 ? 53.297 40.911 -6.232 1.00 17.40 360 TRP B N 1
ATOM 5435 C CA . TRP B 1 298 ? 53.692 39.496 -6.424 1.00 17.30 360 TRP B CA 1
ATOM 5436 C C . TRP B 1 298 ? 55.097 39.324 -7.037 1.00 16.56 360 TRP B C 1
ATOM 5437 O O . TRP B 1 298 ? 55.882 38.492 -6.590 1.00 17.03 360 TRP B O 1
ATOM 5448 N N . THR B 1 299 ? 55.400 40.118 -8.053 1.00 16.55 361 THR B N 1
ATOM 5449 C CA . THR B 1 299 ? 56.709 40.128 -8.689 1.00 16.57 361 THR B CA 1
ATOM 5450 C C . THR B 1 299 ? 57.789 40.511 -7.693 1.00 16.27 361 THR B C 1
ATOM 5451 O O . THR B 1 299 ? 58.757 39.792 -7.562 1.00 16.63 361 THR B O 1
ATOM 5455 N N . ILE B 1 300 ? 57.604 41.609 -6.962 1.00 16.33 362 ILE B N 1
ATOM 5456 C CA . ILE B 1 300 ? 58.554 42.050 -5.917 1.00 16.17 362 ILE B CA 1
ATOM 5457 C C . ILE B 1 300 ? 58.778 41.002 -4.801 1.00 16.41 362 ILE B C 1
ATOM 5458 O O . ILE B 1 300 ? 59.907 40.812 -4.332 1.00 15.85 362 ILE B O 1
ATOM 5463 N N . SER B 1 301 ? 57.722 40.305 -4.402 1.00 15.13 363 SER B N 1
ATOM 5464 C CA . SER B 1 301 ? 57.818 39.276 -3.388 1.00 15.45 363 SER B CA 1
ATOM 5465 C C . SER B 1 301 ? 58.689 38.093 -3.777 1.00 15.57 363 SER B C 1
ATOM 5466 O O . SER B 1 301 ? 59.231 37.399 -2.902 1.00 15.95 363 SER B O 1
ATOM 5469 N N . ASN B 1 302 ? 58.777 37.821 -5.079 1.00 15.88 364 ASN B N 1
ATOM 5470 C CA . ASN B 1 302 ? 59.599 36.742 -5.587 1.00 15.49 364 ASN B CA 1
ATOM 5471 C C . ASN B 1 302 ? 61.051 37.203 -5.694 1.00 15.91 364 ASN B C 1
ATOM 5472 O O . ASN B 1 302 ? 61.943 36.393 -5.656 1.00 16.67 364 ASN B O 1
ATOM 5477 N N . ILE B 1 303 ? 61.277 38.506 -5.825 1.00 16.38 365 ILE B N 1
ATOM 5478 C CA . ILE B 1 303 ? 62.627 39.094 -5.766 1.00 16.14 365 ILE B CA 1
ATOM 5479 C C . ILE B 1 303 ? 63.118 39.160 -4.299 1.00 16.38 365 ILE B C 1
ATOM 5480 O O . ILE B 1 303 ? 64.236 38.767 -3.989 1.00 16.59 365 ILE B O 1
ATOM 5485 N N . THR B 1 304 ? 62.266 39.569 -3.385 1.00 15.62 366 THR B N 1
ATOM 5486 C CA . THR B 1 304 ? 62.663 39.598 -1.978 1.00 15.96 366 THR B CA 1
ATOM 5487 C C . THR B 1 304 ? 62.810 38.220 -1.371 1.00 15.86 366 THR B C 1
ATOM 5488 O O . THR B 1 304 ? 63.347 38.109 -0.274 1.00 15.78 366 THR B O 1
ATOM 5492 N N . ALA B 1 305 ? 62.343 37.184 -2.077 1.00 15.56 367 ALA B N 1
ATOM 5493 C CA . ALA B 1 305 ? 62.649 35.794 -1.736 1.00 16.29 367 ALA B CA 1
ATOM 5494 C C . ALA B 1 305 ? 64.073 35.364 -2.118 1.00 16.77 367 ALA B C 1
ATOM 5495 O O . ALA B 1 305 ? 64.430 34.213 -1.913 1.00 18.30 367 ALA B O 1
ATOM 5497 N N . GLY B 1 306 ? 64.865 36.270 -2.687 1.00 17.74 368 GLY B N 1
ATOM 5498 C CA . GLY B 1 306 ? 66.239 35.993 -3.139 1.00 18.15 368 GLY B CA 1
ATOM 5499 C C . GLY B 1 306 ? 67.304 36.349 -2.116 1.00 18.37 368 GLY B C 1
ATOM 5500 O O . GLY B 1 306 ? 67.041 36.335 -0.949 1.00 18.84 368 GLY B O 1
ATOM 5501 N N . ASN B 1 307 ? 68.511 36.677 -2.558 1.00 19.29 369 ASN B N 1
ATOM 5502 C CA . ASN B 1 307 ? 69.640 36.836 -1.634 1.00 19.51 369 ASN B CA 1
ATOM 5503 C C . ASN B 1 307 ? 69.715 38.234 -1.076 1.00 19.93 369 ASN B C 1
ATOM 5504 O O . ASN B 1 307 ? 68.930 39.093 -1.453 1.00 19.89 369 ASN B O 1
ATOM 5509 N N . ARG B 1 308 ? 70.681 38.470 -0.193 1.00 20.50 370 ARG B N 1
ATOM 5510 C CA . ARG B 1 308 ? 70.796 39.746 0.501 1.00 20.77 370 ARG B CA 1
ATOM 5511 C C . ARG B 1 308 ? 71.053 40.960 -0.355 1.00 20.52 370 ARG B C 1
ATOM 5512 O O . ARG B 1 308 ? 70.600 42.062 -0.028 1.00 20.47 370 ARG B O 1
ATOM 5520 N N . ALA B 1 309 ? 71.851 40.786 -1.398 1.00 20.30 371 ALA B N 1
ATOM 5521 C CA . ALA B 1 309 ? 72.130 41.880 -2.323 1.00 19.88 371 ALA B CA 1
ATOM 5522 C C . ALA B 1 309 ? 70.861 42.231 -3.078 1.00 19.79 371 ALA B C 1
ATOM 5523 O O . ALA B 1 309 ? 70.639 43.403 -3.399 1.00 20.36 371 ALA B O 1
ATOM 5525 N N . GLN B 1 310 ? 70.049 41.214 -3.382 1.00 19.56 372 GLN B N 1
ATOM 5526 C CA . GLN B 1 310 ? 68.774 41.410 -4.084 1.00 19.31 372 GLN B CA 1
ATOM 5527 C C . GLN B 1 310 ? 67.715 42.075 -3.189 1.00 19.51 372 GLN B C 1
ATOM 5528 O O . GLN B 1 310 ? 66.970 42.942 -3.652 1.00 21.17 372 GLN B O 1
ATOM 5534 N N . ILE B 1 311 ? 67.631 41.695 -1.918 1.00 19.07 373 ILE B N 1
ATOM 5535 C CA . ILE B 1 311 ? 66.783 42.435 -0.965 1.00 18.39 373 ILE B CA 1
ATOM 5536 C C . ILE B 1 311 ? 67.236 43.910 -0.871 1.00 18.52 373 ILE B C 1
ATOM 5537 O O . ILE B 1 311 ? 66.411 44.811 -0.815 1.00 18.19 373 ILE B O 1
ATOM 5542 N N . GLN B 1 312 ? 68.543 44.150 -0.859 1.00 18.37 374 GLN B N 1
ATOM 5543 C CA . GLN B 1 312 ? 69.075 45.514 -0.829 1.00 19.22 374 GLN B CA 1
ATOM 5544 C C . GLN B 1 312 ? 68.759 46.364 -2.073 1.00 19.93 374 GLN B C 1
ATOM 5545 O O . GLN B 1 312 ? 68.639 47.584 -1.975 1.00 21.23 374 GLN B O 1
ATOM 5551 N N . THR B 1 313 ? 68.608 45.742 -3.238 1.00 20.75 375 THR B N 1
ATOM 5552 C CA . THR B 1 313 ? 68.219 46.463 -4.449 1.00 20.23 375 THR B CA 1
ATOM 5553 C C . THR B 1 313 ? 66.797 46.985 -4.331 1.00 20.18 375 THR B C 1
ATOM 5554 O O . THR B 1 313 ? 66.468 48.052 -4.859 1.00 20.38 375 THR B O 1
ATOM 5558 N N . VAL B 1 314 ? 65.937 46.217 -3.667 1.00 19.45 376 VAL B N 1
ATOM 5559 C CA . VAL B 1 314 ? 64.554 46.620 -3.458 1.00 19.16 376 VAL B CA 1
ATOM 5560 C C . VAL B 1 314 ? 64.521 47.766 -2.440 1.00 19.34 376 VAL B C 1
ATOM 5561 O O . VAL B 1 314 ? 63.735 48.714 -2.579 1.00 19.96 376 VAL B O 1
ATOM 5565 N N . ILE B 1 315 ? 65.374 47.674 -1.412 1.00 19.61 377 ILE B N 1
ATOM 5566 C CA . ILE B 1 315 ? 65.503 48.721 -0.390 1.00 19.94 377 ILE B CA 1
ATOM 5567 C C . ILE B 1 315 ? 65.952 49.990 -1.076 1.00 20.92 377 ILE B C 1
ATOM 5568 O O . ILE B 1 315 ? 65.276 51.013 -0.970 1.00 21.30 377 ILE B O 1
ATOM 5573 N N . ASP B 1 316 ? 67.062 49.905 -1.822 1.00 21.71 378 ASP B N 1
ATOM 5574 C CA . ASP B 1 316 ? 67.629 51.062 -2.560 1.00 22.04 378 ASP B CA 1
ATOM 5575 C C . ASP B 1 316 ? 66.699 51.663 -3.619 1.00 22.11 378 ASP B C 1
ATOM 5576 O O . ASP B 1 316 ? 66.876 52.802 -4.024 1.00 22.43 378 ASP B O 1
ATOM 5581 N N . ALA B 1 317 ? 65.710 50.904 -4.067 1.00 22.03 379 ALA B N 1
ATOM 5582 C CA . ALA B 1 317 ? 64.774 51.374 -5.077 1.00 21.41 379 ALA B CA 1
ATOM 5583 C C . ALA B 1 317 ? 63.577 52.096 -4.457 1.00 21.16 379 ALA B C 1
ATOM 5584 O O . ALA B 1 317 ? 62.671 52.518 -5.177 1.00 22.14 379 ALA B O 1
ATOM 5586 N N . ASN B 1 318 ? 63.575 52.228 -3.128 1.00 21.13 380 ASN B N 1
ATOM 5587 C CA . ASN B 1 318 ? 62.514 52.887 -2.358 1.00 20.73 380 ASN B CA 1
ATOM 5588 C C . ASN B 1 318 ? 61.148 52.202 -2.497 1.00 20.06 380 ASN B C 1
ATOM 5589 O O . ASN B 1 318 ? 60.107 52.854 -2.555 1.00 19.76 380 ASN B O 1
ATOM 5594 N N . ILE B 1 319 ? 61.168 50.876 -2.553 1.00 19.32 381 ILE B N 1
ATOM 5595 C CA . ILE B 1 319 ? 59.960 50.099 -2.784 1.00 19.05 381 ILE B CA 1
ATOM 5596 C C . ILE B 1 319 ? 59.190 49.828 -1.494 1.00 18.55 381 ILE B C 1
ATOM 5597 O O . ILE B 1 319 ? 57.965 49.842 -1.494 1.00 18.17 381 ILE B O 1
ATOM 5602 N N . PHE B 1 320 ? 59.900 49.660 -0.380 1.00 18.24 382 PHE B N 1
ATOM 5603 C CA . PHE B 1 320 ? 59.255 49.204 0.862 1.00 17.89 382 PHE B CA 1
ATOM 5604 C C . PHE B 1 320 ? 58.218 50.147 1.474 1.00 17.90 382 PHE B C 1
ATOM 5605 O O . PHE B 1 320 ? 57.174 49.661 1.955 1.00 17.94 382 PHE B O 1
ATOM 5613 N N . PRO B 1 321 ? 58.456 51.486 1.440 1.00 17.36 383 PRO B N 1
ATOM 5614 C CA . PRO B 1 321 ? 57.396 52.396 1.882 1.00 16.96 383 PRO B CA 1
ATOM 5615 C C . PRO B 1 321 ? 56.075 52.171 1.148 1.00 16.91 383 PRO B C 1
ATOM 5616 O O . PRO B 1 321 ? 55.014 52.208 1.760 1.00 16.56 383 PRO B O 1
ATOM 5620 N N . ALA B 1 322 ? 56.155 51.941 -0.161 1.00 17.24 384 ALA B N 1
ATOM 5621 C CA . ALA B 1 322 ? 54.995 51.618 -0.986 1.00 17.58 384 ALA B CA 1
ATOM 5622 C C . ALA B 1 322 ? 54.310 50.312 -0.571 1.00 17.76 384 ALA B C 1
ATOM 5623 O O . ALA B 1 322 ? 53.099 50.242 -0.521 1.00 18.31 384 ALA B O 1
ATOM 5625 N N . LEU B 1 323 ? 55.082 49.260 -0.325 1.00 18.49 385 LEU B N 1
ATOM 5626 C CA . LEU B 1 323 ? 54.494 47.977 0.096 1.00 18.40 385 LEU B CA 1
ATOM 5627 C C . LEU B 1 323 ? 53.785 48.029 1.432 1.00 18.44 385 LEU B C 1
ATOM 5628 O O . LEU B 1 323 ? 52.754 47.390 1.601 1.00 17.91 385 LEU B O 1
ATOM 5633 N N . ILE B 1 324 ? 54.358 48.758 2.388 1.00 18.94 386 ILE B N 1
ATOM 5634 C CA . ILE B 1 324 ? 53.794 48.882 3.732 1.00 18.96 386 ILE B CA 1
ATOM 5635 C C . ILE B 1 324 ? 52.507 49.700 3.672 1.00 19.79 386 ILE B C 1
ATOM 5636 O O . ILE B 1 324 ? 51.560 49.436 4.407 1.00 19.64 386 ILE B O 1
ATOM 5641 N N . SER B 1 325 ? 52.481 50.683 2.785 1.00 20.28 387 SER B N 1
ATOM 5642 C CA . SER B 1 325 ? 51.267 51.434 2.510 1.00 21.18 387 SER B CA 1
ATOM 5643 C C . SER B 1 325 ? 50.180 50.489 1.969 1.00 21.62 387 SER B C 1
ATOM 5644 O O . SER B 1 325 ? 49.098 50.403 2.527 1.00 21.01 387 SER B O 1
ATOM 5647 N N . ILE B 1 326 ? 50.492 49.763 0.891 1.00 22.52 388 ILE B N 1
ATOM 5648 C CA . ILE B 1 326 ? 49.570 48.753 0.338 1.00 22.75 388 ILE B CA 1
ATOM 5649 C C . ILE B 1 326 ? 49.084 47.744 1.400 1.00 23.76 388 ILE B C 1
ATOM 5650 O O . ILE B 1 326 ? 47.896 47.463 1.511 1.00 23.70 388 ILE B O 1
ATOM 5655 N N . LEU B 1 327 ? 50.015 47.229 2.192 1.00 25.32 389 LEU B N 1
ATOM 5656 C CA . LEU B 1 327 ? 49.734 46.171 3.163 1.00 26.28 389 LEU B CA 1
ATOM 5657 C C . LEU B 1 327 ? 48.750 46.586 4.266 1.00 27.54 389 LEU B C 1
ATOM 5658 O O . LEU B 1 327 ? 48.191 45.726 4.950 1.00 28.35 389 LEU B O 1
ATOM 5663 N N . GLN B 1 328 ? 48.509 47.886 4.437 1.00 28.69 390 GLN B N 1
ATOM 5664 C CA . GLN B 1 328 ? 47.476 48.345 5.384 1.00 29.27 390 GLN B CA 1
ATOM 5665 C C . GLN B 1 328 ? 46.259 49.040 4.745 1.00 29.55 390 GLN B C 1
ATOM 5666 O O . GLN B 1 328 ? 45.233 49.173 5.396 1.00 30.11 390 GLN B O 1
ATOM 5672 N N . THR B 1 329 ? 46.349 49.453 3.483 1.00 29.68 391 THR B N 1
ATOM 5673 C CA . THR B 1 329 ? 45.261 50.213 2.842 1.00 29.57 391 THR B CA 1
ATOM 5674 C C . THR B 1 329 ? 44.591 49.518 1.634 1.00 29.27 391 THR B C 1
ATOM 5675 O O . THR B 1 329 ? 43.440 49.815 1.321 1.00 29.43 391 THR B O 1
ATOM 5679 N N . ALA B 1 330 ? 45.294 48.613 0.952 1.00 28.76 392 ALA B N 1
ATOM 5680 C CA . ALA B 1 330 ? 44.760 47.991 -0.277 1.00 28.38 392 ALA B CA 1
ATOM 5681 C C . ALA B 1 330 ? 43.727 46.899 0.005 1.00 27.98 392 ALA B C 1
ATOM 5682 O O . ALA B 1 330 ? 43.519 46.504 1.148 1.00 28.32 392 ALA B O 1
ATOM 5684 N N . GLU B 1 331 ? 43.088 46.411 -1.054 1.00 27.78 393 GLU B N 1
ATOM 5685 C CA . GLU B 1 331 ? 42.119 45.324 -0.932 1.00 27.07 393 GLU B CA 1
ATOM 5686 C C . GLU B 1 331 ? 42.829 43.986 -0.742 1.00 26.44 393 GLU B C 1
ATOM 5687 O O . GLU B 1 331 ? 44.003 43.833 -1.099 1.00 25.53 393 GLU B O 1
ATOM 5693 N N . PHE B 1 332 ? 42.097 43.019 -0.196 1.00 25.70 394 PHE B N 1
ATOM 5694 C CA . PHE B 1 332 ? 42.706 41.862 0.453 1.00 25.11 394 PHE B CA 1
ATOM 5695 C C . PHE B 1 332 ? 43.668 41.007 -0.385 1.00 24.33 394 PHE B C 1
ATOM 5696 O O . PHE B 1 332 ? 44.646 40.480 0.153 1.00 23.64 394 PHE B O 1
ATOM 5704 N N . ARG B 1 333 ? 43.387 40.834 -1.673 1.00 23.26 395 ARG B N 1
ATOM 5705 C CA . ARG B 1 333 ? 44.268 40.027 -2.527 1.00 22.69 395 ARG B CA 1
ATOM 5706 C C . ARG B 1 333 ? 45.556 40.740 -2.837 1.00 20.99 395 ARG B C 1
ATOM 5707 O O . ARG B 1 333 ? 46.580 40.102 -2.985 1.00 21.16 395 ARG B O 1
ATOM 5715 N N . THR B 1 334 ? 45.507 42.060 -2.940 1.00 19.34 396 THR B N 1
ATOM 5716 C CA . THR B 1 334 ? 46.718 42.844 -3.094 1.00 18.79 396 THR B CA 1
ATOM 5717 C C . THR B 1 334 ? 47.519 42.818 -1.798 1.00 18.09 396 THR B C 1
ATOM 5718 O O . THR B 1 334 ? 48.741 42.711 -1.836 1.00 17.38 396 THR B O 1
ATOM 5722 N N . ARG B 1 335 ? 46.819 42.903 -0.661 1.00 17.63 397 ARG B N 1
ATOM 5723 C CA . ARG B 1 335 ? 47.447 42.853 0.663 1.00 17.51 397 ARG B CA 1
ATOM 5724 C C . ARG B 1 335 ? 48.228 41.577 0.860 1.00 16.12 397 ARG B C 1
ATOM 5725 O O . ARG B 1 335 ? 49.326 41.620 1.366 1.00 15.09 397 ARG B O 1
ATOM 5733 N N . LYS B 1 336 ? 47.648 40.446 0.474 1.00 15.62 398 LYS B N 1
ATOM 5734 C CA . LYS B 1 336 ? 48.308 39.153 0.647 1.00 15.30 398 LYS B CA 1
ATOM 5735 C C . LYS B 1 336 ? 49.665 39.091 -0.064 1.00 13.86 398 LYS B C 1
ATOM 5736 O O . LYS B 1 336 ? 50.602 38.490 0.445 1.00 13.62 398 LYS B O 1
ATOM 5742 N N . GLU B 1 337 ? 49.767 39.745 -1.220 1.00 12.89 399 GLU B N 1
ATOM 5743 C CA . GLU B 1 337 ? 50.980 39.745 -2.026 1.00 11.86 399 GLU B CA 1
ATOM 5744 C C . GLU B 1 337 ? 52.060 40.647 -1.447 1.00 10.96 399 GLU B C 1
ATOM 5745 O O . GLU B 1 337 ? 53.225 40.295 -1.449 1.00 10.41 399 GLU B O 1
ATOM 5751 N N . ALA B 1 338 ? 51.665 41.819 -0.950 1.00 10.29 400 ALA B N 1
ATOM 5752 C CA . ALA B 1 338 ? 52.553 42.705 -0.193 1.00 9.20 400 ALA B CA 1
ATOM 5753 C C . ALA B 1 338 ? 53.084 42.035 1.081 1.00 8.20 400 ALA B C 1
ATOM 5754 O O . ALA B 1 338 ? 54.229 42.242 1.465 1.00 6.30 400 ALA B O 1
ATOM 5756 N N . ALA B 1 339 ? 52.251 41.215 1.708 1.00 6.87 401 ALA B N 1
ATOM 5757 C CA . ALA B 1 339 ? 52.621 40.502 2.937 1.00 6.76 401 ALA B CA 1
ATOM 5758 C C . ALA B 1 339 ? 53.744 39.507 2.654 1.00 6.16 401 ALA B C 1
ATOM 5759 O O . ALA B 1 339 ? 54.714 39.386 3.413 1.00 6.73 401 ALA B O 1
ATOM 5761 N N . TRP B 1 340 ? 53.618 38.797 1.534 1.00 5.73 402 TRP B N 1
ATOM 5762 C CA . TRP B 1 340 ? 54.657 37.869 1.081 1.00 4.40 402 TRP B CA 1
ATOM 5763 C C . TRP B 1 340 ? 55.938 38.617 0.788 1.00 3.93 402 TRP B C 1
ATOM 5764 O O . TRP B 1 340 ? 57.018 38.110 1.072 1.00 4.95 402 TRP B O 1
ATOM 5775 N N . ALA B 1 341 ? 55.827 39.813 0.210 1.00 2.78 403 ALA B N 1
ATOM 5776 C CA . ALA B 1 341 ? 57.015 40.631 -0.088 1.00 2.95 403 ALA B CA 1
ATOM 5777 C C . ALA B 1 341 ? 57.804 41.013 1.147 1.00 2.09 403 ALA B C 1
ATOM 5778 O O . ALA B 1 341 ? 59.027 40.867 1.162 1.00 2.27 403 ALA B O 1
ATOM 5780 N N . ILE B 1 342 ? 57.120 41.499 2.171 1.00 2.32 404 ILE B N 1
ATOM 5781 C CA . ILE B 1 342 ? 57.763 41.881 3.431 1.00 2.24 404 ILE B CA 1
ATOM 5782 C C . ILE B 1 342 ? 58.349 40.679 4.193 1.00 2.00 404 ILE B C 1
ATOM 5783 O O . ILE B 1 342 ? 59.477 40.749 4.703 1.00 2.84 404 ILE B O 1
ATOM 5788 N N . THR B 1 343 ? 57.619 39.579 4.233 1.00 2.00 405 THR B N 1
ATOM 5789 C CA . THR B 1 343 ? 58.032 38.418 4.993 1.00 2.00 405 THR B CA 1
ATOM 5790 C C . THR B 1 343 ? 59.256 37.732 4.384 1.00 2.00 405 THR B C 1
ATOM 5791 O O . THR B 1 343 ? 60.103 37.226 5.110 1.00 2.00 405 THR B O 1
ATOM 5795 N N . ASN B 1 344 ? 59.338 37.713 3.046 1.00 2.00 406 ASN B N 1
ATOM 5796 C CA . ASN B 1 344 ? 60.446 37.099 2.356 1.00 2.00 406 ASN B CA 1
ATOM 5797 C C . ASN B 1 344 ? 61.698 37.953 2.577 1.00 2.00 406 ASN B C 1
ATOM 5798 O O . ASN B 1 344 ? 62.770 37.432 2.737 1.00 2.00 406 ASN B O 1
ATOM 5803 N N . ALA B 1 345 ? 61.550 39.266 2.599 1.00 2.00 407 ALA B N 1
ATOM 5804 C CA . ALA B 1 345 ? 62.649 40.169 2.947 1.00 2.00 407 ALA B CA 1
ATOM 5805 C C . ALA B 1 345 ? 63.152 39.917 4.394 1.00 2.00 407 ALA B C 1
ATOM 5806 O O . ALA B 1 345 ? 64.370 39.880 4.648 1.00 2.00 407 ALA B O 1
ATOM 5808 N N . THR B 1 346 ? 62.230 39.714 5.330 1.00 2.00 408 THR B N 1
ATOM 5809 C CA . THR B 1 346 ? 62.604 39.478 6.739 1.00 2.02 408 THR B CA 1
ATOM 5810 C C . THR B 1 346 ? 63.267 38.114 6.897 1.00 2.24 408 THR B C 1
ATOM 5811 O O . THR B 1 346 ? 64.056 37.897 7.789 1.00 3.61 408 THR B O 1
ATOM 5815 N N . SER B 1 347 ? 62.955 37.199 5.997 1.00 2.72 409 SER B N 1
ATOM 5816 C CA . SER B 1 347 ? 63.562 35.868 5.992 1.00 2.27 409 SER B CA 1
ATOM 5817 C C . SER B 1 347 ? 64.956 35.792 5.424 1.00 2.00 409 SER B C 1
ATOM 5818 O O . SER B 1 347 ? 65.773 34.994 5.871 1.00 2.42 409 SER B O 1
ATOM 5821 N N . GLY B 1 348 ? 65.235 36.561 4.386 1.00 2.00 410 GLY B N 1
ATOM 5822 C CA . GLY B 1 348 ? 66.581 36.576 3.809 1.00 2.00 410 GLY B CA 1
ATOM 5823 C C . GLY B 1 348 ? 67.442 37.719 4.294 1.00 2.00 410 GLY B C 1
ATOM 5824 O O . GLY B 1 348 ? 68.639 37.767 4.003 1.00 2.00 410 GLY B O 1
ATOM 5825 N N . GLY B 1 349 ? 66.845 38.644 5.026 1.00 2.00 411 GLY B N 1
ATOM 5826 C CA . GLY B 1 349 ? 67.474 39.900 5.399 1.00 2.00 411 GLY B CA 1
ATOM 5827 C C . GLY B 1 349 ? 68.448 39.912 6.567 1.00 2.00 411 GLY B C 1
ATOM 5828 O O . GLY B 1 349 ? 68.372 39.081 7.476 1.00 2.00 411 GLY B O 1
ATOM 5829 N N . SER B 1 350 ? 69.377 40.875 6.508 1.00 2.00 412 SER B N 1
ATOM 5830 C CA . SER B 1 350 ? 70.307 41.181 7.586 1.00 2.00 412 SER B CA 1
ATOM 5831 C C . SER B 1 350 ? 69.641 41.925 8.722 1.00 2.00 412 SER B C 1
ATOM 5832 O O . SER B 1 350 ? 68.624 42.559 8.525 1.00 2.66 412 SER B O 1
ATOM 5835 N N . ALA B 1 351 ? 70.264 41.923 9.898 1.00 2.30 413 ALA B N 1
ATOM 5836 C CA . ALA B 1 351 ? 69.714 42.637 11.047 1.00 2.00 413 ALA B CA 1
ATOM 5837 C C . ALA B 1 351 ? 69.450 44.080 10.671 1.00 2.00 413 ALA B C 1
ATOM 5838 O O . ALA B 1 351 ? 68.396 44.616 10.945 1.00 2.09 413 ALA B O 1
ATOM 5840 N N . GLU B 1 352 ? 70.430 44.702 10.024 1.00 2.47 414 GLU B N 1
ATOM 5841 C CA . GLU B 1 352 ? 70.322 46.088 9.584 1.00 2.53 414 GLU B CA 1
ATOM 5842 C C . GLU B 1 352 ? 69.187 46.314 8.551 1.00 2.00 414 GLU B C 1
ATOM 5843 O O . GLU B 1 352 ? 68.573 47.378 8.543 1.00 2.00 414 GLU B O 1
ATOM 5849 N N . GLN B 1 353 ? 68.923 45.321 7.693 1.00 2.00 415 GLN B N 1
ATOM 5850 C CA . GLN B 1 353 ? 67.859 45.422 6.707 1.00 2.00 415 GLN B CA 1
ATOM 5851 C C . GLN B 1 353 ? 66.516 45.308 7.394 1.00 2.00 415 GLN B C 1
ATOM 5852 O O . GLN B 1 353 ? 65.614 46.091 7.093 1.00 2.69 415 GLN B O 1
ATOM 5858 N N . ILE B 1 354 ? 66.377 44.356 8.320 1.00 2.00 416 ILE B N 1
ATOM 5859 C CA . ILE B 1 354 ? 65.135 44.241 9.153 1.00 2.38 416 ILE B CA 1
ATOM 5860 C C . ILE B 1 354 ? 64.854 45.498 9.969 1.00 2.13 416 ILE B C 1
ATOM 5861 O O . ILE B 1 354 ? 63.719 45.979 10.001 1.00 2.00 416 ILE B O 1
ATOM 5866 N N . LYS B 1 355 ? 65.891 46.050 10.591 1.00 2.00 417 LYS B N 1
ATOM 5867 C CA . LYS B 1 355 ? 65.766 47.318 11.333 1.00 2.01 417 LYS B CA 1
ATOM 5868 C C . LYS B 1 355 ? 65.117 48.446 10.524 1.00 2.00 417 LYS B C 1
ATOM 5869 O O . LYS B 1 355 ? 64.258 49.173 11.030 1.00 2.00 417 LYS B O 1
ATOM 5875 N N . TYR B 1 356 ? 65.513 48.598 9.264 1.00 2.84 418 TYR B N 1
ATOM 5876 C CA . TYR B 1 356 ? 64.980 49.655 8.392 1.00 2.47 418 TYR B CA 1
ATOM 5877 C C . TYR B 1 356 ? 63.529 49.398 8.082 1.00 2.00 418 TYR B C 1
ATOM 5878 O O . TYR B 1 356 ? 62.699 50.302 8.129 1.00 2.00 418 TYR B O 1
ATOM 5887 N N . LEU B 1 357 ? 63.204 48.145 7.824 1.00 2.07 419 LEU B N 1
ATOM 5888 C CA . LEU B 1 357 ? 61.770 47.773 7.626 1.00 2.00 419 LEU B CA 1
ATOM 5889 C C . LEU B 1 357 ? 60.922 48.055 8.836 1.00 2.46 419 LEU B C 1
ATOM 5890 O O . LEU B 1 357 ? 59.764 48.496 8.709 1.00 2.00 419 LEU B O 1
ATOM 5895 N N . VAL B 1 358 ? 61.468 47.769 10.023 1.00 2.32 420 VAL B N 1
ATOM 5896 C CA . VAL B 1 358 ? 60.742 48.037 11.267 1.00 2.00 420 VAL B CA 1
ATOM 5897 C C . VAL B 1 358 ? 60.557 49.539 11.478 1.00 2.00 420 VAL B C 1
ATOM 5898 O O . VAL B 1 358 ? 59.464 49.982 11.873 1.00 2.00 420 VAL B O 1
ATOM 5902 N N . GLU B 1 359 ? 61.639 50.302 11.232 1.00 2.00 421 GLU B N 1
ATOM 5903 C CA . GLU B 1 359 ? 61.593 51.769 11.196 1.00 2.00 421 GLU B CA 1
ATOM 5904 C C . GLU B 1 359 ? 60.573 52.365 10.219 1.00 2.00 421 GLU B C 1
ATOM 5905 O O . GLU B 1 359 ? 60.101 53.470 10.433 1.00 2.00 421 GLU B O 1
ATOM 5911 N N . LEU B 1 360 ? 60.291 51.683 9.111 1.00 2.78 422 LEU B N 1
ATOM 5912 C CA . LEU B 1 360 ? 59.234 52.129 8.179 1.00 2.94 422 LEU B CA 1
ATOM 5913 C C . LEU B 1 360 ? 57.849 51.716 8.614 1.00 3.33 422 LEU B C 1
ATOM 5914 O O . LEU B 1 360 ? 56.851 52.139 8.007 1.00 3.67 422 LEU B O 1
ATOM 5919 N N . GLY B 1 361 ? 57.761 50.896 9.653 1.00 3.89 423 GLY B N 1
ATOM 5920 C CA . GLY B 1 361 ? 56.463 50.581 10.273 1.00 4.23 423 GLY B CA 1
ATOM 5921 C C . GLY B 1 361 ? 55.870 49.245 9.881 1.00 4.48 423 GLY B C 1
ATOM 5922 O O . GLY B 1 361 ? 54.646 49.074 9.912 1.00 4.19 423 GLY B O 1
ATOM 5923 N N . CYS B 1 362 ? 56.710 48.264 9.546 1.00 4.44 424 CYS B N 1
ATOM 5924 C CA . CYS B 1 362 ? 56.161 46.977 9.083 1.00 5.25 424 CYS B CA 1
ATOM 5925 C C . CYS B 1 362 ? 55.588 46.075 10.166 1.00 5.05 424 CYS B C 1
ATOM 5926 O O . CYS B 1 362 ? 54.865 45.130 9.837 1.00 5.40 424 CYS B O 1
ATOM 5929 N N . ILE B 1 363 ? 55.902 46.296 11.450 1.00 4.83 425 ILE B N 1
ATOM 5930 C CA . ILE B 1 363 ? 55.390 45.354 12.478 1.00 4.44 425 ILE B CA 1
ATOM 5931 C C . ILE B 1 363 ? 53.863 45.431 12.601 1.00 3.53 425 ILE B C 1
ATOM 5932 O O . ILE B 1 363 ? 53.184 44.421 12.513 1.00 3.85 425 ILE B O 1
ATOM 5937 N N . LYS B 1 364 ? 53.337 46.637 12.765 1.00 3.58 426 LYS B N 1
ATOM 5938 C CA . LYS B 1 364 ? 51.894 46.849 12.886 1.00 4.65 426 LYS B CA 1
ATOM 5939 C C . LYS B 1 364 ? 51.046 46.105 11.825 1.00 5.02 426 LYS B C 1
ATOM 5940 O O . LYS B 1 364 ? 50.357 45.204 12.182 1.00 6.57 426 LYS B O 1
ATOM 5946 N N . PRO B 1 365 ? 51.125 46.441 10.519 1.00 6.32 427 PRO B N 1
ATOM 5947 C CA . PRO B 1 365 ? 50.317 45.696 9.536 1.00 6.68 427 PRO B CA 1
ATOM 5948 C C . PRO B 1 365 ? 50.523 44.169 9.514 1.00 7.51 427 PRO B C 1
ATOM 5949 O O . PRO B 1 365 ? 49.580 43.464 9.245 1.00 7.68 427 PRO B O 1
ATOM 5953 N N . LEU B 1 366 ? 51.721 43.657 9.811 1.00 7.36 428 LEU B N 1
ATOM 5954 C CA . LEU B 1 366 ? 51.865 42.207 9.978 1.00 7.39 428 LEU B CA 1
ATOM 5955 C C . LEU B 1 366 ? 51.040 41.673 11.158 1.00 7.79 428 LEU B C 1
ATOM 5956 O O . LEU B 1 366 ? 50.450 40.592 11.051 1.00 7.09 428 LEU B O 1
ATOM 5961 N N . CYS B 1 367 ? 50.999 42.417 12.272 1.00 7.42 429 CYS B N 1
ATOM 5962 C CA . CYS B 1 367 ? 50.232 42.003 13.435 1.00 7.64 429 CYS B CA 1
ATOM 5963 C C . CYS B 1 367 ? 48.752 42.072 13.101 1.00 8.30 429 CYS B C 1
ATOM 5964 O O . CYS B 1 367 ? 47.997 41.191 13.480 1.00 7.51 429 CYS B O 1
ATOM 5967 N N . ASP B 1 368 ? 48.336 43.109 12.382 1.00 9.18 430 ASP B N 1
ATOM 5968 C CA . ASP B 1 368 ? 46.943 43.183 11.944 1.00 10.28 430 ASP B CA 1
ATOM 5969 C C . ASP B 1 368 ? 46.543 41.966 11.087 1.00 11.06 430 ASP B C 1
ATOM 5970 O O . ASP B 1 368 ? 45.365 41.591 11.069 1.00 10.65 430 ASP B O 1
ATOM 5975 N N . LEU B 1 369 ? 47.498 41.328 10.403 1.00 11.36 431 LEU B N 1
ATOM 5976 C CA . LEU B 1 369 ? 47.144 40.196 9.522 1.00 11.84 431 LEU B CA 1
ATOM 5977 C C . LEU B 1 369 ? 46.832 38.930 10.304 1.00 12.92 431 LEU B C 1
ATOM 5978 O O . LEU B 1 369 ? 46.158 38.023 9.770 1.00 12.97 431 LEU B O 1
ATOM 5983 N N . LEU B 1 370 ? 47.291 38.877 11.562 1.00 13.11 432 LEU B N 1
ATOM 5984 C CA . LEU B 1 370 ? 47.066 37.721 12.451 1.00 14.01 432 LEU B CA 1
ATOM 5985 C C . LEU B 1 370 ? 45.617 37.511 12.853 1.00 14.73 432 LEU B C 1
ATOM 5986 O O . LEU B 1 370 ? 45.271 36.456 13.342 1.00 14.02 432 LEU B O 1
ATOM 5991 N N . THR B 1 371 ? 44.778 38.513 12.630 1.00 16.81 433 THR B N 1
ATOM 5992 C CA . THR B 1 371 ? 43.383 38.479 13.031 1.00 18.81 433 THR B CA 1
ATOM 5993 C C . THR B 1 371 ? 42.453 38.154 11.867 1.00 20.25 433 THR B C 1
ATOM 5994 O O . THR B 1 371 ? 41.255 37.966 12.071 1.00 20.99 433 THR B O 1
ATOM 5998 N N . VAL B 1 372 ? 42.992 38.126 10.649 1.00 21.64 434 VAL B N 1
ATOM 5999 C CA . VAL B 1 372 ? 42.174 37.972 9.453 1.00 22.48 434 VAL B CA 1
ATOM 6000 C C . VAL B 1 372 ? 41.869 36.503 9.231 1.00 23.40 434 VAL B C 1
ATOM 6001 O O . VAL B 1 372 ? 42.719 35.635 9.453 1.00 23.39 434 VAL B O 1
ATOM 6005 N N . MET B 1 373 ? 40.647 36.232 8.794 1.00 24.47 435 MET B N 1
ATOM 6006 C CA . MET B 1 373 ? 40.177 34.862 8.639 1.00 25.13 435 MET B CA 1
ATOM 6007 C C . MET B 1 373 ? 40.608 34.281 7.287 1.00 25.19 435 MET B C 1
ATOM 6008 O O . MET B 1 373 ? 39.785 34.077 6.403 1.00 25.34 435 MET B O 1
ATOM 6013 N N . ASP B 1 374 ? 41.918 34.051 7.149 1.00 24.81 436 ASP B N 1
ATOM 6014 C CA . ASP B 1 374 ? 42.521 33.317 6.028 1.00 24.10 436 ASP B CA 1
ATOM 6015 C C . ASP B 1 374 ? 43.826 32.719 6.562 1.00 23.51 436 ASP B C 1
ATOM 6016 O O . ASP B 1 374 ? 44.777 33.446 6.828 1.00 23.27 436 ASP B O 1
ATOM 6021 N N . SER B 1 375 ? 43.865 31.400 6.738 1.00 22.34 437 SER B N 1
ATOM 6022 C CA . SER B 1 375 ? 45.015 30.742 7.368 1.00 21.28 437 SER B CA 1
ATOM 6023 C C . SER B 1 375 ? 46.345 31.011 6.657 1.00 20.14 437 SER B C 1
ATOM 6024 O O . SER B 1 375 ? 47.386 31.077 7.290 1.00 19.74 437 SER B O 1
ATOM 6027 N N . LYS B 1 376 ? 46.302 31.160 5.342 1.00 19.11 438 LYS B N 1
ATOM 6028 C CA . LYS B 1 376 ? 47.518 31.318 4.555 1.00 18.43 438 LYS B CA 1
ATOM 6029 C C . LYS B 1 376 ? 48.196 32.657 4.819 1.00 17.24 438 LYS B C 1
ATOM 6030 O O . LYS B 1 376 ? 49.409 32.728 4.941 1.00 16.63 438 LYS B O 1
ATOM 6036 N N . ILE B 1 377 ? 47.411 33.727 4.893 1.00 16.24 439 ILE B N 1
ATOM 6037 C CA . ILE B 1 377 ? 47.975 35.054 5.147 1.00 15.46 439 ILE B CA 1
ATOM 6038 C C . ILE B 1 377 ? 48.481 35.108 6.593 1.00 13.91 439 ILE B C 1
ATOM 6039 O O . ILE B 1 377 ? 49.495 35.715 6.863 1.00 12.47 439 ILE B O 1
ATOM 6044 N N . VAL B 1 378 ? 47.773 34.446 7.509 1.00 13.08 440 VAL B N 1
ATOM 6045 C CA . VAL B 1 378 ? 48.223 34.342 8.907 1.00 12.02 440 VAL B CA 1
ATOM 6046 C C . VAL B 1 378 ? 49.579 33.637 9.022 1.00 11.44 440 VAL B C 1
ATOM 6047 O O . VAL B 1 378 ? 50.435 34.094 9.767 1.00 11.74 440 VAL B O 1
ATOM 6051 N N . GLN B 1 379 ? 49.797 32.563 8.264 1.00 10.65 441 GLN B N 1
ATOM 6052 C CA . GLN B 1 379 ? 51.070 31.834 8.308 1.00 10.36 441 GLN B CA 1
ATOM 6053 C C . GLN B 1 379 ? 52.232 32.692 7.825 1.00 9.47 441 GLN B C 1
ATOM 6054 O O . GLN B 1 379 ? 53.356 32.555 8.302 1.00 10.03 441 GLN B O 1
ATOM 6060 N N . VAL B 1 380 ? 51.956 33.535 6.832 1.00 8.19 442 VAL B N 1
ATOM 6061 C CA . VAL B 1 380 ? 52.939 34.408 6.219 1.00 7.19 442 VAL B CA 1
ATOM 6062 C C . VAL B 1 380 ? 53.309 35.526 7.191 1.00 6.75 442 VAL B C 1
ATOM 6063 O O . VAL B 1 380 ? 54.479 35.828 7.366 1.00 6.08 442 VAL B O 1
ATOM 6067 N N . ALA B 1 381 ? 52.315 36.124 7.840 1.00 6.23 443 ALA B N 1
ATOM 6068 C CA . ALA B 1 381 ? 52.568 37.147 8.861 1.00 5.99 443 ALA B CA 1
ATOM 6069 C C . ALA B 1 381 ? 53.342 36.616 10.091 1.00 5.12 443 ALA B C 1
ATOM 6070 O O . ALA B 1 381 ? 54.293 37.244 10.544 1.00 4.27 443 ALA B O 1
ATOM 6072 N N . LEU B 1 382 ? 52.941 35.461 10.620 1.00 4.56 444 LEU B N 1
ATOM 6073 C CA . LEU B 1 382 ? 53.687 34.837 11.710 1.00 4.74 444 LEU B CA 1
ATOM 6074 C C . LEU B 1 382 ? 55.137 34.615 11.341 1.00 3.84 444 LEU B C 1
ATOM 6075 O O . LEU B 1 382 ? 56.031 34.866 12.144 1.00 4.79 444 LEU B O 1
ATOM 6080 N N . ASN B 1 383 ? 55.373 34.127 10.136 1.00 3.26 445 ASN B N 1
ATOM 6081 C CA . ASN B 1 383 ? 56.749 33.896 9.672 1.00 3.12 445 ASN B CA 1
ATOM 6082 C C . ASN B 1 383 ? 57.548 35.195 9.631 1.00 3.23 445 ASN B C 1
ATOM 6083 O O . ASN B 1 383 ? 58.736 35.202 9.946 1.00 4.63 445 ASN B O 1
ATOM 6088 N N . GLY B 1 384 ? 56.917 36.308 9.266 1.00 2.97 446 GLY B N 1
ATOM 6089 C CA . GLY B 1 384 ? 57.629 37.599 9.267 1.00 3.06 446 GLY B CA 1
ATOM 6090 C C . GLY B 1 384 ? 58.037 38.091 10.634 1.00 3.01 446 GLY B C 1
ATOM 6091 O O . GLY B 1 384 ? 59.196 38.449 10.879 1.00 4.53 446 GLY B O 1
ATOM 6092 N N . LEU B 1 385 ? 57.073 38.089 11.539 1.00 3.12 447 LEU B N 1
ATOM 6093 C CA . LEU B 1 385 ? 57.273 38.396 12.948 1.00 2.50 447 LEU B CA 1
ATOM 6094 C C . LEU B 1 385 ? 58.306 37.496 13.622 1.00 2.76 447 LEU B C 1
ATOM 6095 O O . LEU B 1 385 ? 59.123 37.962 14.416 1.00 2.30 447 LEU B O 1
ATOM 6100 N N . GLU B 1 386 ? 58.284 36.211 13.298 1.00 3.73 448 GLU B N 1
ATOM 6101 C CA . GLU B 1 386 ? 59.308 35.260 13.788 1.00 3.74 448 GLU B CA 1
ATOM 6102 C C . GLU B 1 386 ? 60.704 35.643 13.359 1.00 2.89 448 GLU B C 1
ATOM 6103 O O . GLU B 1 386 ? 61.613 35.623 14.155 1.00 3.39 448 GLU B O 1
ATOM 6109 N N . ASN B 1 387 ? 60.874 36.003 12.092 1.00 3.02 449 ASN B N 1
ATOM 6110 C CA . ASN B 1 387 ? 62.176 36.410 11.575 1.00 2.00 449 ASN B CA 1
ATOM 6111 C C . ASN B 1 387 ? 62.680 37.700 12.189 1.00 2.00 449 ASN B C 1
ATOM 6112 O O . ASN B 1 387 ? 63.863 37.839 12.513 1.00 2.00 449 ASN B O 1
ATOM 6117 N N . ILE B 1 388 ? 61.765 38.656 12.313 1.00 2.00 450 ILE B N 1
ATOM 6118 C CA . ILE B 1 388 ? 62.003 39.920 12.986 1.00 2.00 450 ILE B CA 1
ATOM 6119 C C . ILE B 1 388 ? 62.428 39.685 14.429 1.00 2.00 450 ILE B C 1
ATOM 6120 O O . ILE B 1 388 ? 63.492 40.144 14.846 1.00 2.11 450 ILE B O 1
ATOM 6125 N N . LEU B 1 389 ? 61.638 38.941 15.193 1.00 2.00 451 LEU B N 1
ATOM 6126 C CA . LEU B 1 389 ? 62.026 38.635 16.578 1.00 2.75 451 LEU B CA 1
ATOM 6127 C C . LEU B 1 389 ? 63.343 37.899 16.705 1.00 2.84 451 LEU B C 1
ATOM 6128 O O . LEU B 1 389 ? 64.093 38.153 17.632 1.00 2.00 451 LEU B O 1
ATOM 6133 N N . ARG B 1 390 ? 63.606 36.953 15.808 1.00 4.73 452 ARG B N 1
ATOM 6134 C CA . ARG B 1 390 ? 64.916 36.254 15.817 1.00 6.12 452 ARG B CA 1
ATOM 6135 C C . ARG B 1 390 ? 66.052 37.261 15.722 1.00 6.64 452 ARG B C 1
ATOM 6136 O O . ARG B 1 390 ? 67.005 37.172 16.477 1.00 7.43 452 ARG B O 1
ATOM 6144 N N . LEU B 1 391 ? 65.948 38.216 14.799 1.00 8.08 453 LEU B N 1
ATOM 6145 C CA . LEU B 1 391 ? 66.981 39.239 14.624 1.00 9.86 453 LEU B CA 1
ATOM 6146 C C . LEU B 1 391 ? 67.067 40.190 15.830 1.00 11.31 453 LEU B C 1
ATOM 6147 O O . LEU B 1 391 ? 68.119 40.734 16.119 1.00 10.77 453 LEU B O 1
ATOM 6152 N N . GLY B 1 392 ? 65.950 40.385 16.531 1.00 13.16 454 GLY B N 1
ATOM 6153 C CA . GLY B 1 392 ? 65.941 41.140 17.780 1.00 14.38 454 GLY B CA 1
ATOM 6154 C C . GLY B 1 392 ? 66.662 40.453 18.932 1.00 15.76 454 GLY B C 1
ATOM 6155 O O . GLY B 1 392 ? 67.243 41.122 19.774 1.00 14.68 454 GLY B O 1
ATOM 6156 N N . GLU B 1 393 ? 66.609 39.122 18.985 1.00 17.87 455 GLU B N 1
ATOM 6157 C CA . GLU B 1 393 ? 67.326 38.371 20.029 1.00 19.75 455 GLU B CA 1
ATOM 6158 C C . GLU B 1 393 ? 68.807 38.480 19.844 1.00 20.92 455 GLU B C 1
ATOM 6159 O O . GLU B 1 393 ? 69.548 38.457 20.823 1.00 21.66 455 GLU B O 1
ATOM 6165 N N . GLN B 1 394 ? 69.244 38.571 18.596 1.00 22.38 456 GLN B N 1
ATOM 6166 C CA . GLN B 1 394 ? 70.653 38.793 18.322 1.00 24.00 456 GLN B CA 1
ATOM 6167 C C . GLN B 1 394 ? 71.106 40.020 19.110 1.00 24.82 456 GLN B C 1
ATOM 6168 O O . GLN B 1 394 ? 71.991 39.920 19.962 1.00 25.03 456 GLN B O 1
ATOM 6174 N N . GLU B 1 395 ? 70.453 41.152 18.849 1.00 26.23 457 GLU B N 1
ATOM 6175 C CA . GLU B 1 395 ? 70.702 42.421 19.557 1.00 26.42 457 GLU B CA 1
ATOM 6176 C C . GLU B 1 395 ? 70.605 42.358 21.106 1.00 26.80 457 GLU B C 1
ATOM 6177 O O . GLU B 1 395 ? 71.446 42.923 21.806 1.00 26.80 457 GLU B O 1
ATOM 6183 N N . ALA B 1 396 ? 69.599 41.661 21.628 1.00 27.10 458 ALA B N 1
ATOM 6184 C CA . ALA B 1 396 ? 69.387 41.527 23.078 1.00 27.63 458 ALA B CA 1
ATOM 6185 C C . ALA B 1 396 ? 70.615 41.016 23.856 1.00 28.35 458 ALA B C 1
ATOM 6186 O O . ALA B 1 396 ? 70.963 41.559 24.917 1.00 28.63 458 ALA B O 1
ATOM 6188 N N . LYS B 1 397 ? 71.248 39.962 23.339 1.00 28.90 459 LYS B N 1
ATOM 6189 C CA . LYS B 1 397 ? 72.431 39.366 23.974 1.00 29.18 459 LYS B CA 1
ATOM 6190 C C . LYS B 1 397 ? 73.688 40.170 23.626 1.00 29.24 459 LYS B C 1
ATOM 6191 O O . LYS B 1 397 ? 74.580 40.337 24.464 1.00 29.42 459 LYS B O 1
ATOM 6197 N N . ARG B 1 398 ? 73.735 40.661 22.387 1.00 29.18 460 ARG B N 1
ATOM 6198 C CA . ARG B 1 398 ? 74.822 41.500 21.881 1.00 28.97 460 ARG B CA 1
ATOM 6199 C C . ARG B 1 398 ? 75.134 42.689 22.804 1.00 28.35 460 ARG B C 1
ATOM 6200 O O . ARG B 1 398 ? 76.249 42.771 23.333 1.00 28.06 460 ARG B O 1
ATOM 6208 N N . ASN B 1 399 ? 74.164 43.595 23.008 1.00 27.53 461 ASN B N 1
ATOM 6209 C CA . ASN B 1 399 ? 74.369 44.759 23.918 1.00 26.88 461 ASN B CA 1
ATOM 6210 C C . ASN B 1 399 ? 74.072 44.453 25.402 1.00 25.98 461 ASN B C 1
ATOM 6211 O O . ASN B 1 399 ? 74.007 45.361 26.234 1.00 26.05 461 ASN B O 1
ATOM 6216 N N . GLY B 1 400 ? 73.893 43.171 25.724 1.00 24.90 462 GLY B N 1
ATOM 6217 C CA . GLY B 1 400 ? 73.899 42.697 27.110 1.00 23.92 462 GLY B CA 1
ATOM 6218 C C . GLY B 1 400 ? 72.708 43.092 27.965 1.00 23.06 462 GLY B C 1
ATOM 6219 O O . GLY B 1 400 ? 72.620 42.673 29.122 1.00 22.84 462 GLY B O 1
ATOM 6220 N N . THR B 1 401 ? 71.795 43.895 27.409 1.00 21.92 463 THR B N 1
ATOM 6221 C CA . THR B 1 401 ? 70.625 44.365 28.149 1.00 20.77 463 THR B CA 1
ATOM 6222 C C . THR B 1 401 ? 69.670 43.203 28.366 1.00 19.70 463 THR B C 1
ATOM 6223 O O . THR B 1 401 ? 69.010 43.126 29.399 1.00 19.82 463 THR B O 1
ATOM 6227 N N . GLY B 1 402 ? 69.611 42.297 27.389 1.00 18.43 464 GLY B N 1
ATOM 6228 C CA . GLY B 1 402 ? 68.735 41.132 27.458 1.00 16.95 464 GLY B CA 1
ATOM 6229 C C . GLY B 1 402 ? 67.355 41.481 26.956 1.00 15.91 464 GLY B C 1
ATOM 6230 O O . GLY B 1 402 ? 66.408 40.696 27.132 1.00 16.19 464 GLY B O 1
ATOM 6231 N N . ILE B 1 403 ? 67.237 42.656 26.323 1.00 13.93 465 ILE B N 1
ATOM 6232 C CA . ILE B 1 403 ? 65.948 43.142 25.831 1.00 12.49 465 ILE B CA 1
ATOM 6233 C C . ILE B 1 403 ? 65.948 43.150 24.308 1.00 10.87 465 ILE B C 1
ATOM 6234 O O . ILE B 1 403 ? 66.746 43.809 23.652 1.00 10.16 465 ILE B O 1
ATOM 6239 N N . ASN B 1 404 ? 65.026 42.377 23.763 1.00 9.65 466 ASN B N 1
ATOM 6240 C CA . ASN B 1 404 ? 64.771 42.332 22.352 1.00 8.61 466 ASN B CA 1
ATOM 6241 C C . ASN B 1 404 ? 63.944 43.546 21.983 1.00 7.77 466 ASN B C 1
ATOM 6242 O O . ASN B 1 404 ? 62.800 43.640 22.413 1.00 8.31 466 ASN B O 1
ATOM 6247 N N . PRO B 1 405 ? 64.465 44.452 21.129 1.00 6.66 467 PRO B N 1
ATOM 6248 C CA . PRO B 1 405 ? 63.681 45.669 20.849 1.00 5.87 467 PRO B CA 1
ATOM 6249 C C . PRO B 1 405 ? 62.322 45.404 20.211 1.00 5.40 467 PRO B C 1
ATOM 6250 O O . PRO B 1 405 ? 61.406 46.233 20.311 1.00 5.04 467 PRO B O 1
ATOM 6254 N N . TYR B 1 406 ? 62.179 44.273 19.541 1.00 4.73 468 TYR B N 1
ATOM 6255 C CA . TYR B 1 406 ? 60.937 44.033 18.808 1.00 4.01 468 TYR B CA 1
ATOM 6256 C C . TYR B 1 406 ? 59.788 43.498 19.662 1.00 3.95 468 TYR B C 1
ATOM 6257 O O . TYR B 1 406 ? 58.622 43.507 19.217 1.00 4.66 468 TYR B O 1
ATOM 6266 N N . CYS B 1 407 ? 60.071 43.066 20.889 1.00 4.32 469 CYS B N 1
ATOM 6267 C CA . CYS B 1 407 ? 59.008 42.637 21.801 1.00 4.21 469 CYS B CA 1
ATOM 6268 C C . CYS B 1 407 ? 58.037 43.771 22.147 1.00 3.76 469 CYS B C 1
ATOM 6269 O O . CYS B 1 407 ? 56.849 43.601 21.982 1.00 3.55 469 CYS B O 1
ATOM 6272 N N . ALA B 1 408 ? 58.528 44.923 22.599 1.00 3.52 470 ALA B N 1
ATOM 6273 C CA . ALA B 1 408 ? 57.632 46.046 22.965 1.00 4.03 470 ALA B CA 1
ATOM 6274 C C . ALA B 1 408 ? 56.791 46.541 21.789 1.00 4.22 470 ALA B C 1
ATOM 6275 O O . ALA B 1 408 ? 55.581 46.831 21.937 1.00 4.46 470 ALA B O 1
ATOM 6277 N N . LEU B 1 409 ? 57.412 46.584 20.613 1.00 4.72 471 LEU B N 1
ATOM 6278 C CA . LEU B 1 409 ? 56.727 46.926 19.351 1.00 4.86 471 LEU B CA 1
ATOM 6279 C C . LEU B 1 409 ? 55.631 45.958 18.954 1.00 5.48 471 LEU B C 1
ATOM 6280 O O . LEU B 1 409 ? 54.546 46.366 18.534 1.00 5.50 471 LEU B O 1
ATOM 6285 N N . ILE B 1 410 ? 55.916 44.668 19.053 1.00 6.02 472 ILE B N 1
ATOM 6286 C CA . ILE B 1 410 ? 54.877 43.667 18.818 1.00 6.49 472 ILE B CA 1
ATOM 6287 C C . ILE B 1 410 ? 53.754 43.764 19.839 1.00 6.68 472 ILE B C 1
ATOM 6288 O O . ILE B 1 410 ? 52.595 43.684 19.462 1.00 8.24 472 ILE B O 1
ATOM 6293 N N . GLU B 1 411 ? 54.083 43.946 21.114 1.00 7.17 473 GLU B N 1
ATOM 6294 C CA . GLU B 1 411 ? 53.075 44.253 22.152 1.00 7.75 473 GLU B CA 1
ATOM 6295 C C . GLU B 1 411 ? 52.221 45.492 21.850 1.00 7.40 473 GLU B C 1
ATOM 6296 O O . GLU B 1 411 ? 50.994 45.454 21.974 1.00 7.92 473 GLU B O 1
ATOM 6302 N N . GLU B 1 412 ? 52.854 46.591 21.474 1.00 7.16 474 GLU B N 1
ATOM 6303 C CA . GLU B 1 412 ? 52.100 47.783 21.071 1.00 7.60 474 GLU B CA 1
ATOM 6304 C C . GLU B 1 412 ? 51.202 47.533 19.882 1.00 7.50 474 GLU B C 1
ATOM 6305 O O . GLU B 1 412 ? 50.129 48.093 19.810 1.00 7.13 474 GLU B O 1
ATOM 6311 N N . ALA B 1 413 ? 51.687 46.742 18.923 1.00 7.52 475 ALA B N 1
ATOM 6312 C CA . ALA B 1 413 ? 50.969 46.525 17.673 1.00 8.23 475 ALA B CA 1
ATOM 6313 C C . ALA B 1 413 ? 49.781 45.576 17.840 1.00 8.71 475 ALA B C 1
ATOM 6314 O O . ALA B 1 413 ? 48.733 45.805 17.269 1.00 8.70 475 ALA B O 1
ATOM 6316 N N . TYR B 1 414 ? 49.966 44.516 18.627 1.00 9.67 476 TYR B N 1
ATOM 6317 C CA . TYR B 1 414 ? 49.064 43.376 18.649 1.00 9.90 476 TYR B CA 1
ATOM 6318 C C . TYR B 1 414 ? 48.161 43.372 19.892 1.00 10.15 476 TYR B C 1
ATOM 6319 O O . TYR B 1 414 ? 47.016 42.956 19.820 1.00 9.96 476 TYR B O 1
ATOM 6328 N N . GLY B 1 415 ? 48.679 43.861 21.015 1.00 10.34 477 GLY B N 1
ATOM 6329 C CA . GLY B 1 415 ? 47.897 44.055 22.237 1.00 11.18 477 GLY B CA 1
ATOM 6330 C C . GLY B 1 415 ? 48.295 43.074 23.325 1.00 11.36 477 GLY B C 1
ATOM 6331 O O . GLY B 1 415 ? 48.618 41.922 23.042 1.00 10.92 477 GLY B O 1
ATOM 6332 N N . LEU B 1 416 ? 48.274 43.540 24.569 1.00 12.22 478 LEU B N 1
ATOM 6333 C CA . LEU B 1 416 ? 48.593 42.709 25.739 1.00 12.69 478 LEU B CA 1
ATOM 6334 C C . LEU B 1 416 ? 47.640 41.535 25.929 1.00 13.16 478 LEU B C 1
ATOM 6335 O O . LEU B 1 416 ? 48.056 40.456 26.323 1.00 13.36 478 LEU B O 1
ATOM 6340 N N . ASP B 1 417 ? 46.352 41.757 25.694 1.00 13.86 479 ASP B N 1
ATOM 6341 C CA . ASP B 1 417 ? 45.342 40.708 25.890 1.00 13.94 479 ASP B CA 1
ATOM 6342 C C . ASP B 1 417 ? 45.591 39.513 24.961 1.00 13.75 479 ASP B C 1
ATOM 6343 O O . ASP B 1 417 ? 45.362 38.367 25.329 1.00 13.54 479 ASP B O 1
ATOM 6348 N N . LYS B 1 418 ? 46.077 39.774 23.750 1.00 13.71 480 LYS B N 1
ATOM 6349 C CA . LYS B 1 418 ? 46.408 38.691 22.826 1.00 13.09 480 LYS B CA 1
ATOM 6350 C C . LYS B 1 418 ? 47.753 38.037 23.141 1.00 11.98 480 LYS B C 1
ATOM 6351 O O . LYS B 1 418 ? 47.880 36.828 23.037 1.00 11.53 480 LYS B O 1
ATOM 6357 N N . ILE B 1 419 ? 48.751 38.823 23.535 1.00 11.09 481 ILE B N 1
ATOM 6358 C CA . ILE B 1 419 ? 50.049 38.265 23.921 1.00 11.20 481 ILE B CA 1
ATOM 6359 C C . ILE B 1 419 ? 49.952 37.400 25.184 1.00 10.94 481 ILE B C 1
ATOM 6360 O O . ILE B 1 419 ? 50.563 36.345 25.245 1.00 10.59 481 ILE B O 1
ATOM 6365 N N . GLU B 1 420 ? 49.175 37.845 26.177 1.00 10.93 482 GLU B N 1
ATOM 6366 C CA . GLU B 1 420 ? 49.023 37.116 27.426 1.00 11.25 482 GLU B CA 1
ATOM 6367 C C . GLU B 1 420 ? 48.292 35.811 27.198 1.00 11.06 482 GLU B C 1
ATOM 6368 O O . GLU B 1 420 ? 48.663 34.809 27.772 1.00 11.13 482 GLU B O 1
ATOM 6374 N N . PHE B 1 421 ? 47.276 35.817 26.335 1.00 11.06 483 PHE B N 1
ATOM 6375 C CA . PHE B 1 421 ? 46.603 34.593 25.920 1.00 10.62 483 PHE B CA 1
ATOM 6376 C C . PHE B 1 421 ? 47.602 33.568 25.359 1.00 10.56 483 PHE B C 1
ATOM 6377 O O . PHE B 1 421 ? 47.554 32.387 25.710 1.00 10.83 483 PHE B O 1
ATOM 6385 N N . LEU B 1 422 ? 48.519 34.032 24.513 1.00 10.01 484 LEU B N 1
ATOM 6386 C CA . LEU B 1 422 ? 49.497 33.174 23.846 1.00 9.57 484 LEU B CA 1
ATOM 6387 C C . LEU B 1 422 ? 50.678 32.783 24.734 1.00 9.34 484 LEU B C 1
ATOM 6388 O O . LEU B 1 422 ? 51.389 31.840 24.419 1.00 9.47 484 LEU B O 1
ATOM 6393 N N . GLN B 1 423 ? 50.878 33.507 25.832 1.00 9.21 485 GLN B N 1
ATOM 6394 C CA . GLN B 1 423 ? 51.909 33.188 26.825 1.00 9.10 485 GLN B CA 1
ATOM 6395 C C . GLN B 1 423 ? 51.540 31.994 27.725 1.00 8.91 485 GLN B C 1
ATOM 6396 O O . GLN B 1 423 ? 52.417 31.351 28.289 1.00 8.47 485 GLN B O 1
ATOM 6402 N N . SER B 1 424 ? 50.246 31.712 27.855 1.00 8.85 486 SER B N 1
ATOM 6403 C CA . SER B 1 424 ? 49.766 30.591 28.651 1.00 8.72 486 SER B CA 1
ATOM 6404 C C . SER B 1 424 ? 49.960 29.248 27.953 1.00 8.67 486 SER B C 1
ATOM 6405 O O . SER B 1 424 ? 49.351 28.985 26.912 1.00 8.35 486 SER B O 1
ATOM 6408 N N . HIS B 1 425 ? 50.789 28.393 28.556 1.00 8.59 487 HIS B N 1
ATOM 6409 C CA . HIS B 1 425 ? 51.025 27.049 28.056 1.00 8.37 487 HIS B CA 1
ATOM 6410 C C . HIS B 1 425 ? 49.800 26.166 28.291 1.00 8.15 487 HIS B C 1
ATOM 6411 O O . HIS B 1 425 ? 49.583 25.210 27.559 1.00 7.74 487 HIS B O 1
ATOM 6418 N N . GLU B 1 426 ? 49.002 26.500 29.302 1.00 7.92 488 GLU B N 1
ATOM 6419 C CA . GLU B 1 426 ? 47.713 25.844 29.525 1.00 7.99 488 GLU B CA 1
ATOM 6420 C C . GLU B 1 426 ? 46.786 26.034 28.328 1.00 7.13 488 GLU B C 1
ATOM 6421 O O . GLU B 1 426 ? 46.178 25.070 27.856 1.00 6.24 488 GLU B O 1
ATOM 6427 N N . ASN B 1 427 ? 46.677 27.274 27.844 1.00 6.87 489 ASN B N 1
ATOM 6428 C CA . ASN B 1 427 ? 45.925 27.550 26.620 1.00 6.62 489 ASN B CA 1
ATOM 6429 C C . ASN B 1 427 ? 46.486 26.771 25.446 1.00 6.08 489 ASN B C 1
ATOM 6430 O O . ASN B 1 427 ? 45.735 26.201 24.677 1.00 5.46 489 ASN B O 1
ATOM 6435 N N . GLN B 1 428 ? 47.808 26.722 25.320 1.00 6.35 490 GLN B N 1
ATOM 6436 C CA . GLN B 1 428 ? 48.444 25.954 24.242 1.00 6.45 490 GLN B CA 1
ATOM 6437 C C . GLN B 1 428 ? 48.050 24.484 24.303 1.00 6.25 490 GLN B C 1
ATOM 6438 O O . GLN B 1 428 ? 47.739 23.880 23.283 1.00 5.71 490 GLN B O 1
ATOM 6444 N N . GLU B 1 429 ? 48.069 23.919 25.510 1.00 6.47 491 GLU B N 1
ATOM 6445 C CA . GLU B 1 429 ? 47.714 22.513 25.729 1.00 6.79 491 GLU B CA 1
ATOM 6446 C C . GLU B 1 429 ? 46.263 22.187 25.346 1.00 6.13 491 GLU B C 1
ATOM 6447 O O . GLU B 1 429 ? 45.993 21.159 24.719 1.00 5.89 491 GLU B O 1
ATOM 6453 N N . ILE B 1 430 ? 45.344 23.054 25.750 1.00 6.04 492 ILE B N 1
ATOM 6454 C CA . ILE B 1 430 ? 43.918 22.920 25.436 1.00 6.10 492 ILE B CA 1
ATOM 6455 C C . ILE B 1 430 ? 43.629 22.927 23.931 1.00 5.45 492 ILE B C 1
ATOM 6456 O O . ILE B 1 430 ? 42.873 22.093 23.434 1.00 4.01 492 ILE B O 1
ATOM 6461 N N . TYR B 1 431 ? 44.237 23.868 23.220 1.00 5.89 493 TYR B N 1
ATOM 6462 C CA . TYR B 1 431 ? 44.048 23.995 21.761 1.00 6.33 493 TYR B CA 1
ATOM 6463 C C . TYR B 1 431 ? 44.587 22.785 21.013 1.00 6.46 493 TYR B C 1
ATOM 6464 O O . TYR B 1 431 ? 43.880 22.181 20.197 1.00 6.25 493 TYR B O 1
ATOM 6473 N N . GLN B 1 432 ? 45.819 22.404 21.327 1.00 6.67 494 GLN B N 1
ATOM 6474 C CA . GLN B 1 432 ? 46.401 21.204 20.763 1.00 6.34 494 GLN B CA 1
ATOM 6475 C C . GLN B 1 432 ? 45.514 19.979 20.952 1.00 5.97 494 GLN B C 1
ATOM 6476 O O . GLN B 1 432 ? 45.356 19.187 20.029 1.00 6.40 494 GLN B O 1
ATOM 6482 N N . LYS B 1 433 ? 44.944 19.824 22.145 1.00 5.35 495 LYS B N 1
ATOM 6483 C CA . LYS B 1 433 ? 44.075 18.691 22.457 1.00 4.77 495 LYS B CA 1
ATOM 6484 C C . LYS B 1 433 ? 42.811 18.755 21.619 1.00 3.79 495 LYS B C 1
ATOM 6485 O O . LYS B 1 433 ? 42.377 17.754 21.075 1.00 3.09 495 LYS B O 1
ATOM 6491 N N . ALA B 1 434 ? 42.213 19.943 21.546 1.00 3.25 496 ALA B N 1
ATOM 6492 C CA . ALA B 1 434 ? 40.975 20.157 20.806 1.00 3.32 496 ALA B CA 1
ATOM 6493 C C . ALA B 1 434 ? 41.151 19.830 19.317 1.00 3.08 496 ALA B C 1
ATOM 6494 O O . ALA B 1 434 ? 40.336 19.114 18.731 1.00 3.29 496 ALA B O 1
ATOM 6496 N N . PHE B 1 435 ? 42.242 20.318 18.737 1.00 2.86 497 PHE B N 1
ATOM 6497 C CA . PHE B 1 435 ? 42.558 20.086 17.329 1.00 3.08 497 PHE B CA 1
ATOM 6498 C C . PHE B 1 435 ? 42.771 18.614 17.047 1.00 3.12 497 PHE B C 1
ATOM 6499 O O . PHE B 1 435 ? 42.221 18.085 16.078 1.00 2.74 497 PHE B O 1
ATOM 6507 N N . ASP B 1 436 ? 43.585 17.955 17.876 1.00 3.14 498 ASP B N 1
ATOM 6508 C CA . ASP B 1 436 ? 43.859 16.523 17.697 1.00 3.22 498 ASP B CA 1
ATOM 6509 C C . ASP B 1 436 ? 42.601 15.689 17.883 1.00 2.73 498 ASP B C 1
ATOM 6510 O O . ASP B 1 436 ? 42.406 14.684 17.197 1.00 2.77 498 ASP B O 1
ATOM 6515 N N . LEU B 1 437 ? 41.751 16.093 18.811 1.00 2.47 499 LEU B N 1
ATOM 6516 C CA . LEU B 1 437 ? 40.581 15.288 19.136 1.00 2.60 499 LEU B CA 1
ATOM 6517 C C . LEU B 1 437 ? 39.632 15.303 17.964 1.00 2.34 499 LEU B C 1
ATOM 6518 O O . LEU B 1 437 ? 39.258 14.254 17.474 1.00 2.00 499 LEU B O 1
ATOM 6523 N N . ILE B 1 438 ? 39.281 16.498 17.498 1.00 2.99 500 ILE B N 1
ATOM 6524 C CA . ILE B 1 438 ? 38.341 16.654 16.385 1.00 3.65 500 ILE B CA 1
ATOM 6525 C C . ILE B 1 438 ? 38.890 16.109 15.050 1.00 4.07 500 ILE B C 1
ATOM 6526 O O . ILE B 1 438 ? 38.175 15.433 14.325 1.00 4.39 500 ILE B O 1
ATOM 6531 N N . GLU B 1 439 ? 40.151 16.363 14.733 1.00 4.50 501 GLU B N 1
ATOM 6532 C CA . GLU B 1 439 ? 40.704 15.857 13.475 1.00 5.33 501 GLU B CA 1
ATOM 6533 C C . GLU B 1 439 ? 40.808 14.336 13.445 1.00 5.48 501 GLU B C 1
ATOM 6534 O O . GLU B 1 439 ? 40.768 13.743 12.383 1.00 6.28 501 GLU B O 1
ATOM 6540 N N . HIS B 1 440 ? 40.932 13.703 14.603 1.00 5.77 502 HIS B N 1
ATOM 6541 C CA . HIS B 1 440 ? 40.938 12.242 14.685 1.00 5.78 502 HIS B CA 1
ATOM 6542 C C . HIS B 1 440 ? 39.543 11.629 14.500 1.00 6.02 502 HIS B C 1
ATOM 6543 O O . HIS B 1 440 ? 39.381 10.621 13.809 1.00 6.21 502 HIS B O 1
ATOM 6550 N N . TYR B 1 441 ? 38.533 12.224 15.122 1.00 5.71 503 TYR B N 1
ATOM 6551 C CA . TYR B 1 441 ? 37.203 11.636 15.103 1.00 6.06 503 TYR B CA 1
ATOM 6552 C C . TYR B 1 441 ? 36.300 12.173 14.010 1.00 6.48 503 TYR B C 1
ATOM 6553 O O . TYR B 1 441 ? 35.458 11.447 13.528 1.00 6.37 503 TYR B O 1
ATOM 6562 N N . PHE B 1 442 ? 36.479 13.432 13.622 1.00 8.07 504 PHE B N 1
ATOM 6563 C CA . PHE B 1 442 ? 35.657 14.056 12.583 1.00 9.67 504 PHE B CA 1
ATOM 6564 C C . PHE B 1 442 ? 36.347 14.103 11.214 1.00 11.27 504 PHE B C 1
ATOM 6565 O O . PHE B 1 442 ? 35.671 14.199 10.200 1.00 11.13 504 PHE B O 1
ATOM 6573 N N . GLY B 1 443 ? 37.678 14.043 11.200 1.00 13.62 505 GLY B N 1
ATOM 6574 C CA . GLY B 1 443 ? 38.464 14.097 9.967 1.00 15.54 505 GLY B CA 1
ATOM 6575 C C . GLY B 1 443 ? 38.984 15.495 9.691 1.00 17.44 505 GLY B C 1
ATOM 6576 O O . GLY B 1 443 ? 38.349 16.473 10.063 1.00 17.49 505 GLY B O 1
ATOM 6577 N N . THR B 1 444 ? 40.148 15.585 9.049 1.00 19.80 506 THR B N 1
ATOM 6578 C CA . THR B 1 444 ? 40.754 16.870 8.687 1.00 21.75 506 THR B CA 1
ATOM 6579 C C . THR B 1 444 ? 40.109 17.394 7.418 1.00 23.86 506 THR B C 1
ATOM 6580 O O . THR B 1 444 ? 40.045 16.670 6.424 1.00 24.47 506 THR B O 1
ATOM 6584 N N . GLU B 1 445 ? 39.653 18.647 7.431 1.00 26.15 507 GLU B N 1
ATOM 6585 C CA . GLU B 1 445 ? 38.921 19.177 6.282 1.00 27.96 507 GLU B CA 1
ATOM 6586 C C . GLU B 1 445 ? 39.859 19.805 5.270 1.00 29.57 507 GLU B C 1
ATOM 6587 O O . GLU B 1 445 ? 40.709 20.634 5.624 1.00 29.82 507 GLU B O 1
ATOM 6593 N N . ASP B 1 446 ? 39.613 19.408 4.012 1.00 31.60 508 ASP B N 1
ATOM 6594 C CA . ASP B 1 446 ? 40.467 19.583 2.811 1.00 32.45 508 ASP B CA 1
ATOM 6595 C C . ASP B 1 446 ? 41.208 20.912 2.620 1.00 33.59 508 ASP B C 1
ATOM 6596 O O . ASP B 1 446 ? 42.259 20.925 1.976 1.00 33.85 508 ASP B O 1
ATOM 6601 N N . GLU B 1 447 ? 40.658 22.013 3.139 1.00 34.69 509 GLU B N 1
ATOM 6602 C CA . GLU B 1 447 ? 41.330 23.335 3.151 1.00 35.31 509 GLU B CA 1
ATOM 6603 C C . GLU B 1 447 ? 40.817 24.252 2.034 1.00 35.70 509 GLU B C 1
ATOM 6604 O O . GLU B 1 447 ? 40.958 25.478 2.113 1.00 35.90 509 GLU B O 1
ATOM 6610 N N . SER C 2 12 ? 70.075 25.643 7.033 1.00 26.35 688 SER D N 1
ATOM 6611 C CA . SER C 2 12 ? 70.873 25.564 5.772 1.00 26.34 688 SER D CA 1
ATOM 6612 C C . SER C 2 12 ? 70.559 26.727 4.830 1.00 26.28 688 SER D C 1
ATOM 6613 O O . SER C 2 12 ? 69.535 27.407 4.969 1.00 26.30 688 SER D O 1
ATOM 6616 N N . ALA C 2 13 ? 71.449 26.929 3.859 1.00 26.17 689 ALA D N 1
ATOM 6617 C CA . ALA C 2 13 ? 71.283 27.961 2.832 1.00 26.03 689 ALA D CA 1
ATOM 6618 C C . ALA C 2 13 ? 70.163 27.635 1.829 1.00 26.03 689 ALA D C 1
ATOM 6619 O O . ALA C 2 13 ? 69.734 28.510 1.063 1.00 26.22 689 ALA D O 1
ATOM 6621 N N . VAL C 2 14 ? 69.705 26.378 1.837 1.00 25.73 690 VAL D N 1
ATOM 6622 C CA . VAL C 2 14 ? 68.630 25.898 0.956 1.00 25.19 690 VAL D CA 1
ATOM 6623 C C . VAL C 2 14 ? 67.243 26.187 1.553 1.00 24.68 690 VAL D C 1
ATOM 6624 O O . VAL C 2 14 ? 66.321 26.583 0.829 1.00 24.40 690 VAL D O 1
ATOM 6628 N N . LEU C 2 15 ? 67.110 25.983 2.868 1.00 24.17 691 LEU D N 1
ATOM 6629 C CA . LEU C 2 15 ? 65.839 26.189 3.589 1.00 23.82 691 LEU D CA 1
ATOM 6630 C C . LEU C 2 15 ? 65.383 27.647 3.628 1.00 23.59 691 LEU D C 1
ATOM 6631 O O . LEU C 2 15 ? 64.193 27.921 3.796 1.00 23.34 691 LEU D O 1
ATOM 6636 N N . ARG C 2 16 ? 66.335 28.566 3.475 1.00 23.59 692 ARG D N 1
ATOM 6637 C CA . ARG C 2 16 ? 66.050 29.986 3.262 1.00 23.32 692 ARG D CA 1
ATOM 6638 C C . ARG C 2 16 ? 64.947 30.192 2.218 1.00 22.88 692 ARG D C 1
ATOM 6639 O O . ARG C 2 16 ? 64.149 31.112 2.352 1.00 24.05 692 ARG D O 1
ATOM 6647 N N . GLY C 2 17 ? 64.894 29.336 1.200 1.00 21.14 693 GLY D N 1
ATOM 6648 C CA . GLY C 2 17 ? 63.927 29.481 0.133 1.00 20.30 693 GLY D CA 1
ATOM 6649 C C . GLY C 2 17 ? 62.558 28.896 0.386 1.00 18.98 693 GLY D C 1
ATOM 6650 O O . GLY C 2 17 ? 61.719 28.918 -0.508 1.00 18.40 693 GLY D O 1
ATOM 6651 N N . PHE C 2 18 ? 62.336 28.370 1.586 1.00 18.40 694 PHE D N 1
ATOM 6652 C CA . PHE C 2 18 ? 61.096 27.669 1.932 1.00 18.33 694 PHE D CA 1
ATOM 6653 C C . PHE C 2 18 ? 60.458 28.261 3.179 1.00 17.79 694 PHE D C 1
ATOM 6654 O O . PHE C 2 18 ? 61.148 28.700 4.089 1.00 17.47 694 PHE D O 1
ATOM 6662 N N . LEU C 2 19 ? 59.134 28.312 3.175 1.00 17.56 695 LEU D N 1
ATOM 6663 C CA . LEU C 2 19 ? 58.375 28.674 4.343 1.00 17.95 695 LEU D CA 1
ATOM 6664 C C . LEU C 2 19 ? 58.003 27.365 5.019 1.00 17.88 695 LEU D C 1
ATOM 6665 O O . LEU C 2 19 ? 57.461 26.470 4.383 1.00 17.17 695 LEU D O 1
ATOM 6670 N N . ILE C 2 20 ? 58.333 27.257 6.303 1.00 18.14 696 ILE D N 1
ATOM 6671 C CA . ILE C 2 20 ? 57.982 26.105 7.117 1.00 18.27 696 ILE D CA 1
ATOM 6672 C C . ILE C 2 20 ? 56.571 26.321 7.691 1.00 18.67 696 ILE D C 1
ATOM 6673 O O . ILE C 2 20 ? 56.308 27.271 8.439 1.00 18.59 696 ILE D O 1
ATOM 6678 N N . LEU C 2 21 ? 55.679 25.407 7.325 1.00 19.00 697 LEU D N 1
ATOM 6679 C CA . LEU C 2 21 ? 54.250 25.529 7.572 1.00 19.08 697 LEU D CA 1
ATOM 6680 C C . LEU C 2 21 ? 53.833 24.882 8.881 1.00 19.41 697 LEU D C 1
ATOM 6681 O O . LEU C 2 21 ? 52.859 25.311 9.495 1.00 20.30 697 LEU D O 1
ATOM 6686 N N . GLY C 2 22 ? 54.581 23.876 9.331 1.00 19.67 698 GLY D N 1
ATOM 6687 C CA . GLY C 2 22 ? 54.317 23.224 10.615 1.00 19.55 698 GLY D CA 1
ATOM 6688 C C . GLY C 2 22 ? 55.011 21.880 10.722 1.00 19.81 698 GLY D C 1
ATOM 6689 O O . GLY C 2 22 ? 56.048 21.671 10.092 1.00 19.86 698 GLY D O 1
ATOM 6690 N N . LYS C 2 23 ? 54.444 20.970 11.517 1.00 20.05 699 LYS D N 1
ATOM 6691 C CA . LYS C 2 23 ? 54.978 19.612 11.652 1.00 20.32 699 LYS D CA 1
ATOM 6692 C C . LYS C 2 23 ? 54.557 18.774 10.449 1.00 20.36 699 LYS D C 1
ATOM 6693 O O . LYS C 2 23 ? 53.701 19.200 9.665 1.00 19.99 699 LYS D O 1
ATOM 6699 N N . GLU C 2 24 ? 55.146 17.580 10.329 1.00 20.67 700 GLU D N 1
ATOM 6700 C CA . GLU C 2 24 ? 54.796 16.628 9.273 1.00 20.81 700 GLU D CA 1
ATOM 6701 C C . GLU C 2 24 ? 53.286 16.493 9.135 1.00 20.87 700 GLU D C 1
ATOM 6702 O O . GLU C 2 24 ? 52.582 16.327 10.132 1.00 20.62 700 GLU D O 1
ATOM 6708 N N . ASP C 2 25 ? 52.803 16.584 7.896 1.00 20.94 701 ASP D N 1
ATOM 6709 C CA . ASP C 2 25 ? 51.396 16.348 7.577 1.00 21.14 701 ASP D CA 1
ATOM 6710 C C . ASP C 2 25 ? 51.352 15.226 6.545 1.00 21.20 701 ASP D C 1
ATOM 6711 O O . ASP C 2 25 ? 51.603 15.448 5.363 1.00 21.04 701 ASP D O 1
ATOM 6716 N N . ARG C 2 26 ? 51.021 14.025 7.008 1.00 21.46 702 ARG D N 1
ATOM 6717 C CA . ARG C 2 26 ? 51.141 12.815 6.195 1.00 21.82 702 ARG D CA 1
ATOM 6718 C C . ARG C 2 26 ? 50.235 12.796 4.961 1.00 21.91 702 ARG D C 1
ATOM 6719 O O . ARG C 2 26 ? 50.414 11.953 4.086 1.00 22.21 702 ARG D O 1
ATOM 6727 N N . ARG C 2 27 ? 49.290 13.734 4.881 1.00 21.80 703 ARG D N 1
ATOM 6728 C CA . ARG C 2 27 ? 48.489 13.931 3.671 1.00 21.43 703 ARG D CA 1
ATOM 6729 C C . ARG C 2 27 ? 49.332 14.359 2.467 1.00 21.36 703 ARG D C 1
ATOM 6730 O O . ARG C 2 27 ? 48.884 14.223 1.336 1.00 21.43 703 ARG D O 1
ATOM 6738 N N . TYR C 2 28 ? 50.533 14.888 2.712 1.00 21.26 704 TYR D N 1
ATOM 6739 C CA . TYR C 2 28 ? 51.419 15.374 1.649 1.00 21.33 704 TYR D CA 1
ATOM 6740 C C . TYR C 2 28 ? 52.561 14.405 1.278 1.00 21.59 704 TYR D C 1
ATOM 6741 O O . TYR C 2 28 ? 53.550 14.806 0.657 1.00 22.13 704 TYR D O 1
ATOM 6750 N N . GLY C 2 29 ? 52.414 13.133 1.639 1.00 22.08 705 GLY D N 1
ATOM 6751 C CA . GLY C 2 29 ? 53.375 12.087 1.250 1.00 21.92 705 GLY D CA 1
ATOM 6752 C C . GLY C 2 29 ? 54.549 11.943 2.208 1.00 22.00 705 GLY D C 1
ATOM 6753 O O . GLY C 2 29 ? 54.707 12.754 3.130 1.00 22.24 705 GLY D O 1
ATOM 6754 N N . PRO C 2 30 ? 55.382 10.904 2.004 1.00 21.56 706 PRO D N 1
ATOM 6755 C CA . PRO C 2 30 ? 56.552 10.705 2.863 1.00 21.34 706 PRO D CA 1
ATOM 6756 C C . PRO C 2 30 ? 57.572 11.839 2.763 1.00 20.92 706 PRO D C 1
ATOM 6757 O O . PRO C 2 30 ? 57.567 12.597 1.801 1.00 20.84 706 PRO D O 1
ATOM 6761 N N . ALA C 2 31 ? 58.436 11.935 3.766 1.00 20.72 707 ALA D N 1
ATOM 6762 C CA . ALA C 2 31 ? 59.422 12.998 3.862 1.00 20.70 707 ALA D CA 1
ATOM 6763 C C . ALA C 2 31 ? 60.425 12.973 2.709 1.00 20.68 707 ALA D C 1
ATOM 6764 O O . ALA C 2 31 ? 61.086 11.964 2.480 1.00 20.84 707 ALA D O 1
ATOM 6766 N N . LEU C 2 32 ? 60.525 14.087 1.984 1.00 20.71 708 LEU D N 1
ATOM 6767 C CA . LEU C 2 32 ? 61.560 14.260 0.957 1.00 20.72 708 LEU D CA 1
ATOM 6768 C C . LEU C 2 32 ? 62.919 14.497 1.609 1.00 20.72 708 LEU D C 1
ATOM 6769 O O . LEU C 2 32 ? 62.999 14.868 2.777 1.00 20.63 708 LEU D O 1
ATOM 6774 N N . SER C 2 33 ? 63.987 14.275 0.850 1.00 20.85 709 SER D N 1
ATOM 6775 C CA . SER C 2 33 ? 65.328 14.627 1.298 1.00 20.99 709 SER D CA 1
ATOM 6776 C C . SER C 2 33 ? 65.531 16.117 1.066 1.00 21.04 709 SER D C 1
ATOM 6777 O O . SER C 2 33 ? 64.749 16.748 0.357 1.00 21.01 709 SER D O 1
ATOM 6780 N N . ILE C 2 34 ? 66.581 16.678 1.657 1.00 21.23 710 ILE D N 1
ATOM 6781 C CA . ILE C 2 34 ? 66.886 18.101 1.481 1.00 21.39 710 ILE D CA 1
ATOM 6782 C C . ILE C 2 34 ? 67.433 18.396 0.066 1.00 21.39 710 ILE D C 1
ATOM 6783 O O . ILE C 2 34 ? 67.342 19.517 -0.425 1.00 21.15 710 ILE D O 1
ATOM 6788 N N . ASN C 2 35 ? 67.996 17.382 -0.585 1.00 21.79 711 ASN D N 1
ATOM 6789 C CA . ASN C 2 35 ? 68.406 17.509 -1.984 1.00 21.98 711 ASN D CA 1
ATOM 6790 C C . ASN C 2 35 ? 67.187 17.474 -2.914 1.00 22.11 711 ASN D C 1
ATOM 6791 O O . ASN C 2 35 ? 67.133 18.207 -3.903 1.00 22.14 711 ASN D O 1
ATOM 6796 N N . GLU C 2 36 ? 66.200 16.644 -2.573 1.00 22.16 712 GLU D N 1
ATOM 6797 C CA . GLU C 2 36 ? 64.980 16.494 -3.377 1.00 22.11 712 GLU D CA 1
ATOM 6798 C C . GLU C 2 36 ? 64.082 17.736 -3.378 1.00 22.15 712 GLU D C 1
ATOM 6799 O O . GLU C 2 36 ? 63.221 17.861 -4.251 1.00 21.77 712 GLU D O 1
ATOM 6805 N N . LEU C 2 37 ? 64.273 18.633 -2.403 1.00 22.44 713 LEU D N 1
ATOM 6806 C CA . LEU C 2 37 ? 63.448 19.846 -2.269 1.00 22.80 713 LEU D CA 1
ATOM 6807 C C . LEU C 2 37 ? 63.509 20.784 -3.462 1.00 23.08 713 LEU D C 1
ATOM 6808 O O . LEU C 2 37 ? 62.524 21.454 -3.762 1.00 23.41 713 LEU D O 1
ATOM 6813 N N . SER C 2 38 ? 64.666 20.864 -4.115 1.00 23.31 714 SER D N 1
ATOM 6814 C CA . SER C 2 38 ? 64.803 21.704 -5.299 1.00 23.56 714 SER D CA 1
ATOM 6815 C C . SER C 2 38 ? 63.808 21.316 -6.408 1.00 23.84 714 SER D C 1
ATOM 6816 O O . SER C 2 38 ? 63.378 22.176 -7.175 1.00 24.20 714 SER D O 1
ATOM 6819 N N . ASN C 2 39 ? 63.426 20.042 -6.473 1.00 23.83 715 ASN D N 1
ATOM 6820 C CA . ASN C 2 39 ? 62.470 19.576 -7.480 1.00 24.12 715 ASN D CA 1
ATOM 6821 C C . ASN C 2 39 ? 61.001 19.822 -7.122 1.00 24.27 715 ASN D C 1
ATOM 6822 O O . ASN C 2 39 ? 60.121 19.534 -7.925 1.00 24.65 715 ASN D O 1
ATOM 6827 N N . LEU C 2 40 ? 60.729 20.344 -5.929 1.00 24.51 716 LEU D N 1
ATOM 6828 C CA . LEU C 2 40 ? 59.352 20.575 -5.491 1.00 24.35 716 LEU D CA 1
ATOM 6829 C C . LEU C 2 40 ? 58.727 21.678 -6.347 1.00 24.49 716 LEU D C 1
ATOM 6830 O O . LEU C 2 40 ? 59.302 22.766 -6.500 1.00 24.10 716 LEU D O 1
ATOM 6835 N N . ALA C 2 41 ? 57.558 21.380 -6.913 1.00 24.41 717 ALA D N 1
ATOM 6836 C CA . ALA C 2 41 ? 56.833 22.336 -7.734 1.00 24.35 717 ALA D CA 1
ATOM 6837 C C . ALA C 2 41 ? 56.517 23.586 -6.924 1.00 24.45 717 ALA D C 1
ATOM 6838 O O . ALA C 2 41 ? 56.080 23.503 -5.776 1.00 24.02 717 ALA D O 1
ATOM 6840 N N . LYS C 2 42 ? 56.794 24.738 -7.529 1.00 24.24 718 LYS D N 1
ATOM 6841 C CA . LYS C 2 42 ? 56.367 26.016 -7.000 1.00 24.11 718 LYS D CA 1
ATOM 6842 C C . LYS C 2 42 ? 54.870 25.925 -6.709 1.00 24.41 718 LYS D C 1
ATOM 6843 O O . LYS C 2 42 ? 54.085 25.519 -7.563 1.00 24.80 718 LYS D O 1
ATOM 6849 N N . GLY C 2 43 ? 54.479 26.269 -5.494 1.00 24.63 719 GLY D N 1
ATOM 6850 C CA . GLY C 2 43 ? 53.070 26.337 -5.148 1.00 24.68 719 GLY D CA 1
ATOM 6851 C C . GLY C 2 43 ? 52.480 25.121 -4.452 1.00 24.88 719 GLY D C 1
ATOM 6852 O O . GLY C 2 43 ? 51.380 25.232 -3.896 1.00 25.59 719 GLY D O 1
ATOM 6853 N N . GLU C 2 44 ? 53.158 23.966 -4.476 1.00 24.74 720 GLU D N 1
ATOM 6854 C CA . GLU C 2 44 ? 52.709 22.842 -3.640 1.00 24.54 720 GLU D CA 1
ATOM 6855 C C . GLU C 2 44 ? 53.500 22.692 -2.311 1.00 23.96 720 GLU D C 1
ATOM 6856 O O . GLU C 2 44 ? 54.480 23.411 -2.055 1.00 23.45 720 GLU D O 1
ATOM 6862 N N . LYS C 2 45 ? 53.015 21.794 -1.455 1.00 22.99 721 LYS D N 1
ATOM 6863 C CA . LYS C 2 45 ? 53.590 21.582 -0.135 1.00 22.65 721 LYS D CA 1
ATOM 6864 C C . LYS C 2 45 ? 54.148 20.181 -0.056 1.00 22.12 721 LYS D C 1
ATOM 6865 O O . LYS C 2 45 ? 53.612 19.268 -0.665 1.00 22.16 721 LYS D O 1
ATOM 6871 N N . ALA C 2 46 ? 55.235 20.024 0.688 1.00 21.83 722 ALA D N 1
ATOM 6872 C CA . ALA C 2 46 ? 55.855 18.720 0.875 1.00 21.49 722 ALA D CA 1
ATOM 6873 C C . ALA C 2 46 ? 56.537 18.597 2.239 1.00 21.13 722 ALA D C 1
ATOM 6874 O O . ALA C 2 46 ? 56.986 19.588 2.821 1.00 21.04 722 ALA D O 1
ATOM 6876 N N . ASN C 2 47 ? 56.621 17.365 2.727 1.00 20.61 723 ASN D N 1
ATOM 6877 C CA . ASN C 2 47 ? 57.349 17.063 3.952 1.00 20.82 723 ASN D CA 1
ATOM 6878 C C . ASN C 2 47 ? 58.832 16.887 3.651 1.00 20.78 723 ASN D C 1
ATOM 6879 O O . ASN C 2 47 ? 59.190 16.318 2.618 1.00 20.80 723 ASN D O 1
ATOM 6884 N N . VAL C 2 48 ? 59.678 17.376 4.561 1.00 21.00 724 VAL D N 1
ATOM 6885 C CA . VAL C 2 48 ? 61.142 17.293 4.437 1.00 20.95 724 VAL D CA 1
ATOM 6886 C C . VAL C 2 48 ? 61.777 16.814 5.739 1.00 20.88 724 VAL D C 1
ATOM 6887 O O . VAL C 2 48 ? 61.439 17.312 6.814 1.00 20.36 724 VAL D O 1
ATOM 6891 N N . LEU C 2 49 ? 62.714 15.871 5.633 1.00 21.02 725 LEU D N 1
ATOM 6892 C CA . LEU C 2 49 ? 63.528 15.459 6.770 1.00 21.28 725 LEU D CA 1
ATOM 6893 C C . LEU C 2 49 ? 64.657 16.477 6.965 1.00 21.56 725 LEU D C 1
ATOM 6894 O O . LEU C 2 49 ? 65.661 16.442 6.251 1.00 21.67 725 LEU D O 1
ATOM 6899 N N . ILE C 2 50 ? 64.482 17.380 7.931 1.00 21.93 726 ILE D N 1
ATOM 6900 C CA . ILE C 2 50 ? 65.510 18.380 8.267 1.00 21.98 726 ILE D CA 1
ATOM 6901 C C . ILE C 2 50 ? 66.635 17.754 9.092 1.00 22.04 726 ILE D C 1
ATOM 6902 O O . ILE C 2 50 ? 67.722 18.318 9.203 1.00 22.00 726 ILE D O 1
ATOM 6907 N N . GLY C 2 51 ? 66.364 16.589 9.669 1.00 22.08 727 GLY D N 1
ATOM 6908 C CA . GLY C 2 51 ? 67.368 15.839 10.401 1.00 22.16 727 GLY D CA 1
ATOM 6909 C C . GLY C 2 51 ? 66.697 14.848 11.322 1.00 22.30 727 GLY D C 1
ATOM 6910 O O . GLY C 2 51 ? 65.472 14.706 11.299 1.00 22.57 727 GLY D O 1
ATOM 6911 N N . GLN C 2 52 ? 67.508 14.162 12.124 1.00 22.26 728 GLN D N 1
ATOM 6912 C CA . GLN C 2 52 ? 67.029 13.259 13.173 1.00 22.20 728 GLN D CA 1
ATOM 6913 C C . GLN C 2 52 ? 65.650 12.637 12.842 1.00 22.31 728 GLN D C 1
ATOM 6914 O O . GLN C 2 52 ? 65.536 11.875 11.873 1.00 22.50 728 GLN D O 1
ATOM 6920 N N . GLY C 2 53 ? 64.628 12.936 13.647 1.00 22.15 729 GLY D N 1
ATOM 6921 C CA . GLY C 2 53 ? 63.243 12.594 13.334 1.00 21.85 729 GLY D CA 1
ATOM 6922 C C . GLY C 2 53 ? 62.462 13.884 13.217 1.00 21.71 729 GLY D C 1
ATOM 6923 O O . GLY C 2 53 ? 61.280 13.944 13.553 1.00 21.80 729 GLY D O 1
ATOM 6924 N N . ASP C 2 54 ? 63.145 14.918 12.729 1.00 21.51 730 ASP D N 1
ATOM 6925 C CA . ASP C 2 54 ? 62.589 16.256 12.605 1.00 21.03 730 ASP D CA 1
ATOM 6926 C C . ASP C 2 54 ? 62.123 16.438 11.166 1.00 20.62 730 ASP D C 1
ATOM 6927 O O . ASP C 2 54 ? 62.879 16.893 10.305 1.00 20.61 730 ASP D O 1
ATOM 6932 N N . VAL C 2 55 ? 60.875 16.053 10.919 1.00 20.02 731 VAL D N 1
ATOM 6933 C CA . VAL C 2 55 ? 60.245 16.222 9.619 1.00 19.49 731 VAL D CA 1
ATOM 6934 C C . VAL C 2 55 ? 59.248 17.368 9.706 1.00 19.25 731 VAL D C 1
ATOM 6935 O O . VAL C 2 55 ? 58.348 17.347 10.551 1.00 19.45 731 VAL D O 1
ATOM 6939 N N . VAL C 2 56 ? 59.425 18.362 8.835 1.00 18.65 732 VAL D N 1
ATOM 6940 C CA . VAL C 2 56 ? 58.564 19.540 8.776 1.00 18.22 732 VAL D CA 1
ATOM 6941 C C . VAL C 2 56 ? 57.895 19.642 7.409 1.00 17.85 732 VAL D C 1
ATOM 6942 O O . VAL C 2 56 ? 58.388 19.083 6.431 1.00 17.63 732 VAL D O 1
ATOM 6946 N N . LEU C 2 57 ? 56.764 20.342 7.362 1.00 17.45 733 LEU D N 1
ATOM 6947 C CA . LEU C 2 57 ? 56.056 20.617 6.113 1.00 17.41 733 LEU D CA 1
ATOM 6948 C C . LEU C 2 57 ? 56.459 21.998 5.598 1.00 17.57 733 LEU D C 1
ATOM 6949 O O . LEU C 2 57 ? 56.501 22.965 6.360 1.00 17.44 733 LEU D O 1
ATOM 6954 N N . VAL C 2 58 ? 56.755 22.083 4.302 1.00 17.35 734 VAL D N 1
ATOM 6955 C CA . VAL C 2 58 ? 57.218 23.321 3.706 1.00 17.43 734 VAL D CA 1
ATOM 6956 C C . VAL C 2 58 ? 56.588 23.578 2.351 1.00 17.89 734 VAL D C 1
ATOM 6957 O O . VAL C 2 58 ? 56.036 22.684 1.715 1.00 18.03 734 VAL D O 1
ATOM 6961 N N . MET C 2 59 ? 56.684 24.826 1.921 1.00 18.65 735 MET D N 1
ATOM 6962 C CA . MET C 2 59 ? 56.492 25.191 0.525 1.00 18.92 735 MET D CA 1
ATOM 6963 C C . MET C 2 59 ? 57.584 26.188 0.141 1.00 18.74 735 MET D C 1
ATOM 6964 O O . MET C 2 59 ? 58.172 26.831 1.004 1.00 19.12 735 MET D O 1
ATOM 6969 N N . LYS C 2 60 ? 57.824 26.315 -1.162 1.00 18.80 736 LYS D N 1
ATOM 6970 C CA . LYS C 2 60 ? 58.701 27.344 -1.719 1.00 18.13 736 LYS D CA 1
ATOM 6971 C C . LYS C 2 60 ? 58.167 28.769 -1.544 1.00 17.28 736 LYS D C 1
ATOM 6972 O O . LYS C 2 60 ? 56.982 29.028 -1.726 1.00 16.26 736 LYS D O 1
ATOM 6978 N N . ARG C 2 61 ? 59.088 29.690 -1.235 1.00 17.20 737 ARG D N 1
ATOM 6979 C CA . ARG C 2 61 ? 58.797 31.113 -1.139 1.00 16.94 737 ARG D CA 1
ATOM 6980 C C . ARG C 2 61 ? 58.554 31.750 -2.494 1.00 16.68 737 ARG D C 1
ATOM 6981 O O . ARG C 2 61 ? 57.873 32.763 -2.593 1.00 16.90 737 ARG D O 1
ATOM 6989 N N . LYS C 2 62 ? 59.149 31.193 -3.535 1.00 16.99 738 LYS D N 1
ATOM 6990 C CA . LYS C 2 62 ? 58.937 31.712 -4.889 1.00 17.16 738 LYS D CA 1
ATOM 6991 C C . LYS C 2 62 ? 57.693 31.049 -5.462 1.00 17.17 738 LYS D C 1
ATOM 6992 O O . LYS C 2 62 ? 57.622 29.844 -5.519 1.00 18.54 738 LYS D O 1
ATOM 6998 N N . ARG C 2 63 ? 56.700 31.852 -5.822 1.00 17.50 739 ARG D N 1
ATOM 6999 C CA . ARG C 2 63 ? 55.367 31.375 -6.222 1.00 17.33 739 ARG D CA 1
ATOM 7000 C C . ARG C 2 63 ? 55.012 31.856 -7.612 1.00 17.81 739 ARG D C 1
ATOM 7001 O O . ARG C 2 63 ? 55.322 32.998 -7.958 1.00 17.21 739 ARG D O 1
ATOM 7009 N N . ASP C 2 64 ? 54.369 31.020 -8.429 1.00 18.99 740 ASP D N 1
ATOM 7010 C CA . ASP C 2 64 ? 53.962 31.502 -9.766 1.00 19.86 740 ASP D CA 1
ATOM 7011 C C . ASP C 2 64 ? 52.469 31.845 -9.868 1.00 20.10 740 ASP D C 1
ATOM 7012 O O . ASP C 2 64 ? 51.755 31.771 -8.871 1.00 20.43 740 ASP D O 1
ATOM 7017 N N . SER C 2 65 ? 52.034 32.287 -11.052 1.00 20.64 741 SER D N 1
ATOM 7018 C CA . SER C 2 65 ? 50.629 32.604 -11.324 1.00 20.75 741 SER D CA 1
ATOM 7019 C C . SER C 2 65 ? 49.671 31.586 -10.698 1.00 20.97 741 SER D C 1
ATOM 7020 O O . SER C 2 65 ? 48.449 31.698 -10.829 1.00 21.46 741 SER D O 1
ATOM 7023 N N . GLN C 2 72 ? 40.726 34.962 -17.963 1.00 61.49 748 GLN D N 1
ATOM 7024 C CA . GLN C 2 72 ? 42.010 35.661 -17.999 1.00 61.62 748 GLN D CA 1
ATOM 7025 C C . GLN C 2 72 ? 42.157 36.498 -19.282 1.00 61.46 748 GLN D C 1
ATOM 7026 O O . GLN C 2 72 ? 42.347 37.715 -19.211 1.00 61.70 748 GLN D O 1
ATOM 7032 N N . THR C 2 73 ? 42.094 35.834 -20.439 1.00 61.00 749 THR D N 1
ATOM 7033 C CA . THR C 2 73 ? 41.879 36.486 -21.744 1.00 60.53 749 THR D CA 1
ATOM 7034 C C . THR C 2 73 ? 40.984 35.585 -22.606 1.00 60.25 749 THR D C 1
ATOM 7035 O O . THR C 2 73 ? 40.749 34.424 -22.254 1.00 60.27 749 THR D O 1
ATOM 7039 N N . ALA C 2 74 ? 40.478 36.119 -23.718 1.00 59.71 750 ALA D N 1
ATOM 7040 C CA . ALA C 2 74 ? 39.570 35.363 -24.591 1.00 59.30 750 ALA D CA 1
ATOM 7041 C C . ALA C 2 74 ? 40.284 34.172 -25.255 1.00 58.97 750 ALA D C 1
ATOM 7042 O O . ALA C 2 74 ? 41.103 34.344 -26.170 1.00 58.95 750 ALA D O 1
ATOM 7044 N N . THR C 2 75 ? 39.953 32.971 -24.779 1.00 58.32 751 THR D N 1
ATOM 7045 C CA . THR C 2 75 ? 40.524 31.718 -25.281 1.00 57.72 751 THR D CA 1
ATOM 7046 C C . THR C 2 75 ? 40.070 31.383 -26.715 1.00 57.15 751 THR D C 1
ATOM 7047 O O . THR C 2 75 ? 40.746 30.648 -27.437 1.00 56.77 751 THR D O 1
ATOM 7051 N N . LYS C 2 76 ? 38.922 31.926 -27.109 1.00 56.60 752 LYS D N 1
ATOM 7052 C CA . LYS C 2 76 ? 38.400 31.784 -28.464 1.00 56.26 752 LYS D CA 1
ATOM 7053 C C . LYS C 2 76 ? 37.878 33.122 -28.956 1.00 55.91 752 LYS D C 1
ATOM 7054 O O . LYS C 2 76 ? 37.684 34.049 -28.168 1.00 55.79 752 LYS D O 1
ATOM 7060 N N . ARG C 2 77 ? 37.655 33.221 -30.263 1.00 55.59 753 ARG D N 1
ATOM 7061 C CA . ARG C 2 77 ? 37.037 34.413 -30.836 1.00 55.48 753 ARG D CA 1
ATOM 7062 C C . ARG C 2 77 ? 36.413 34.153 -32.207 1.00 55.32 753 ARG D C 1
ATOM 7063 O O . ARG C 2 77 ? 36.702 33.148 -32.853 1.00 55.32 753 ARG D O 1
ATOM 7071 N N . ILE C 2 78 ? 35.555 35.080 -32.628 1.00 55.18 754 ILE D N 1
ATOM 7072 C CA . ILE C 2 78 ? 34.656 34.883 -33.763 1.00 55.09 754 ILE D CA 1
ATOM 7073 C C . ILE C 2 78 ? 34.895 35.973 -34.799 1.00 54.98 754 ILE D C 1
ATOM 7074 O O . ILE C 2 78 ? 35.060 37.141 -34.440 1.00 54.96 754 ILE D O 1
ATOM 7079 N N . ARG C 2 79 ? 34.922 35.597 -36.076 1.00 54.83 755 ARG D N 1
ATOM 7080 C CA . ARG C 2 79 ? 35.000 36.582 -37.154 1.00 54.83 755 ARG D CA 1
ATOM 7081 C C . ARG C 2 79 ? 33.592 37.001 -37.558 1.00 54.90 755 ARG D C 1
ATOM 7082 O O . ARG C 2 79 ? 32.675 36.183 -37.549 1.00 54.96 755 ARG D O 1
ATOM 7090 N N . MET C 2 80 ? 33.431 38.277 -37.911 1.00 54.98 756 MET D N 1
ATOM 7091 C CA . MET C 2 80 ? 32.124 38.838 -38.256 1.00 55.08 756 MET D CA 1
ATOM 7092 C C . MET C 2 80 ? 32.270 39.881 -39.356 1.00 55.11 756 MET D C 1
ATOM 7093 O O . MET C 2 80 ? 33.282 40.576 -39.422 1.00 55.14 756 MET D O 1
ATOM 7098 N N . VAL D 2 10 ? 46.497 47.182 43.033 1.00 31.14 686 VAL E N 1
ATOM 7099 C CA . VAL D 2 10 ? 45.086 47.589 42.771 1.00 31.06 686 VAL E CA 1
ATOM 7100 C C . VAL D 2 10 ? 44.958 49.118 42.734 1.00 31.09 686 VAL E C 1
ATOM 7101 O O . VAL D 2 10 ? 45.045 49.729 41.661 1.00 31.03 686 VAL E O 1
ATOM 7105 N N . GLU D 2 11 ? 44.774 49.728 43.906 1.00 30.95 687 GLU E N 1
ATOM 7106 C CA . GLU D 2 11 ? 44.610 51.178 44.022 1.00 30.74 687 GLU E CA 1
ATOM 7107 C C . GLU D 2 11 ? 45.950 51.905 43.884 1.00 30.35 687 GLU E C 1
ATOM 7108 O O . GLU D 2 11 ? 46.072 52.849 43.102 1.00 30.49 687 GLU E O 1
ATOM 7114 N N . SER D 2 12 ? 46.944 51.461 44.652 1.00 29.85 688 SER E N 1
ATOM 7115 C CA . SER D 2 12 ? 48.272 52.087 44.664 1.00 29.34 688 SER E CA 1
ATOM 7116 C C . SER D 2 12 ? 49.098 51.787 43.404 1.00 28.81 688 SER E C 1
ATOM 7117 O O . SER D 2 12 ? 50.036 52.519 43.096 1.00 28.89 688 SER E O 1
ATOM 7120 N N . ALA D 2 13 ? 48.752 50.721 42.681 1.00 28.06 689 ALA E N 1
ATOM 7121 C CA . ALA D 2 13 ? 49.351 50.448 41.362 1.00 27.46 689 ALA E CA 1
ATOM 7122 C C . ALA D 2 13 ? 48.933 51.507 40.331 1.00 26.87 689 ALA E C 1
ATOM 7123 O O . ALA D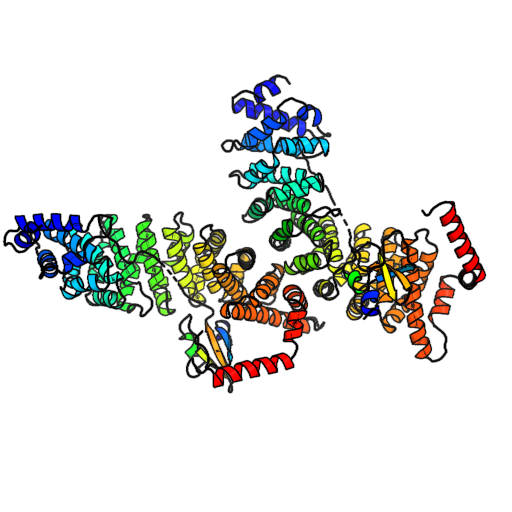 2 13 ? 49.684 51.800 39.400 1.00 26.97 689 ALA E O 1
ATOM 7125 N N . VAL D 2 14 ? 47.735 52.071 40.510 1.00 26.01 690 VAL E N 1
ATOM 7126 C CA . VAL D 2 14 ? 47.255 53.192 39.697 1.00 25.15 690 VAL E CA 1
ATOM 7127 C C . VAL D 2 14 ? 47.815 54.496 40.262 1.00 24.47 690 VAL E C 1
ATOM 7128 O O . VAL D 2 14 ? 48.436 55.276 39.533 1.00 24.32 690 VAL E O 1
ATOM 7132 N N . LEU D 2 15 ? 47.619 54.711 41.565 1.00 23.43 691 LEU E N 1
ATOM 7133 C CA . LEU D 2 15 ? 48.030 55.963 42.211 1.00 22.70 691 LEU E CA 1
ATOM 7134 C C . LEU D 2 15 ? 49.547 56.183 42.189 1.00 21.73 691 LEU E C 1
ATOM 7135 O O . LEU D 2 15 ? 50.003 57.316 42.259 1.00 21.77 691 LEU E O 1
ATOM 7140 N N . ARG D 2 16 ? 50.329 55.120 42.053 1.00 20.76 692 ARG E N 1
ATOM 7141 C CA . ARG D 2 16 ? 51.761 55.276 41.823 1.00 20.12 692 ARG E CA 1
ATOM 7142 C C . ARG D 2 16 ? 52.039 56.386 40.800 1.00 19.33 692 ARG E C 1
ATOM 7143 O O . ARG D 2 16 ? 52.948 57.199 41.000 1.00 19.75 692 ARG E O 1
ATOM 7151 N N . GLY D 2 17 ? 51.272 56.400 39.708 1.00 17.34 693 GLY E N 1
ATOM 7152 C CA . GLY D 2 17 ? 51.479 57.361 38.628 1.00 16.46 693 GLY E CA 1
ATOM 7153 C C . GLY D 2 17 ? 50.771 58.696 38.741 1.00 14.74 693 GLY E C 1
ATOM 7154 O O . GLY D 2 17 ? 50.662 59.408 37.750 1.00 13.74 693 GLY E O 1
ATOM 7155 N N . PHE D 2 18 ? 50.317 59.054 39.943 1.00 14.19 694 PHE E N 1
ATOM 7156 C CA . PHE D 2 18 ? 49.540 60.288 40.168 1.00 13.69 694 PHE E CA 1
ATOM 7157 C C . PHE D 2 18 ? 50.057 61.018 41.371 1.00 13.13 694 PHE E C 1
ATOM 7158 O O . PHE D 2 18 ? 50.236 60.397 42.411 1.00 13.13 694 PHE E O 1
ATOM 7166 N N . LEU D 2 19 ? 50.310 62.319 41.248 1.00 12.98 695 LEU E N 1
ATOM 7167 C CA . LEU D 2 19 ? 50.696 63.149 42.385 1.00 13.06 695 LEU E CA 1
ATOM 7168 C C . LEU D 2 19 ? 49.458 63.659 43.087 1.00 13.06 695 LEU E C 1
ATOM 7169 O O . LEU D 2 19 ? 48.590 64.289 42.452 1.00 12.26 695 LEU E O 1
ATOM 7174 N N . ILE D 2 20 ? 49.357 63.364 44.386 1.00 12.57 696 ILE E N 1
ATOM 7175 C CA . ILE D 2 20 ? 48.214 63.816 45.188 1.00 12.91 696 ILE E CA 1
ATOM 7176 C C . ILE D 2 20 ? 48.479 65.256 45.619 1.00 12.86 696 ILE E C 1
ATOM 7177 O O . ILE D 2 20 ? 49.458 65.523 46.297 1.00 14.07 696 ILE E O 1
ATOM 7182 N N . LEU D 2 21 ? 47.614 66.178 45.216 1.00 13.03 697 LEU E N 1
ATOM 7183 C CA . LEU D 2 21 ? 47.838 67.608 45.417 1.00 12.60 697 LEU E CA 1
ATOM 7184 C C . LEU D 2 21 ? 47.225 68.123 46.713 1.00 12.84 697 LEU E C 1
ATOM 7185 O O . LEU D 2 21 ? 47.762 69.044 47.338 1.00 13.36 697 LEU E O 1
ATOM 7190 N N . GLY D 2 22 ? 46.112 67.520 47.120 1.00 12.47 698 GLY E N 1
ATOM 7191 C CA . GLY D 2 22 ? 45.468 67.848 48.385 1.00 12.15 698 GLY E CA 1
ATOM 7192 C C . GLY D 2 22 ? 44.098 67.203 48.484 1.00 11.97 698 GLY E C 1
ATOM 7193 O O . GLY D 2 22 ? 43.816 66.254 47.778 1.00 11.41 698 GLY E O 1
ATOM 7194 N N . LYS D 2 23 ? 43.247 67.712 49.364 1.00 12.21 699 LYS E N 1
ATOM 7195 C CA . LYS D 2 23 ? 41.927 67.134 49.562 1.00 12.83 699 LYS E CA 1
ATOM 7196 C C . LYS D 2 23 ? 40.998 67.638 48.468 1.00 13.04 699 LYS E C 1
ATOM 7197 O O . LYS D 2 23 ? 41.388 68.490 47.665 1.00 12.50 699 LYS E O 1
ATOM 7203 N N . GLU D 2 24 ? 39.771 67.112 48.444 1.00 13.60 700 GLU E N 1
ATOM 7204 C CA . GLU D 2 24 ? 38.791 67.480 47.429 1.00 14.01 700 GLU E CA 1
ATOM 7205 C C . GLU D 2 24 ? 38.769 69.002 47.240 1.00 14.57 700 GLU E C 1
ATOM 7206 O O . GLU D 2 24 ? 38.656 69.762 48.205 1.00 14.09 700 GLU E O 1
ATOM 7212 N N . ASP D 2 25 ? 38.908 69.422 45.987 1.00 15.14 701 ASP E N 1
ATOM 7213 C CA . ASP D 2 25 ? 38.763 70.816 45.574 1.00 15.34 701 ASP E CA 1
ATOM 7214 C C . ASP D 2 25 ? 37.537 70.851 44.656 1.00 15.74 701 ASP E C 1
ATOM 7215 O O . ASP D 2 25 ? 37.614 70.457 43.490 1.00 15.55 701 ASP E O 1
ATOM 7220 N N . ARG D 2 26 ? 36.397 71.306 45.177 1.00 16.35 702 ARG E N 1
ATOM 7221 C CA . ARG D 2 26 ? 35.118 71.155 44.459 1.00 16.93 702 ARG E CA 1
ATOM 7222 C C . ARG D 2 26 ? 35.074 71.786 43.062 1.00 17.25 702 ARG E C 1
ATOM 7223 O O . ARG D 2 26 ? 34.243 71.393 42.239 1.00 17.44 702 ARG E O 1
ATOM 7231 N N . ARG D 2 27 ? 35.964 72.737 42.785 1.00 17.35 703 ARG E N 1
ATOM 7232 C CA . ARG D 2 27 ? 35.942 73.444 41.500 1.00 17.46 703 ARG E CA 1
ATOM 7233 C C . ARG D 2 27 ? 36.562 72.683 40.329 1.00 17.54 703 ARG E C 1
ATOM 7234 O O . ARG D 2 27 ? 36.623 73.209 39.218 1.00 17.98 703 ARG E O 1
ATOM 7242 N N . TYR D 2 28 ? 37.009 71.455 40.574 1.00 17.11 704 TYR E N 1
ATOM 7243 C CA . TYR D 2 28 ? 37.487 70.571 39.518 1.00 17.11 704 TYR E CA 1
ATOM 7244 C C . TYR D 2 28 ? 36.517 69.416 39.237 1.00 17.16 704 TYR E C 1
ATOM 7245 O O . TYR D 2 28 ? 36.905 68.406 38.645 1.00 17.41 704 TYR E O 1
ATOM 7254 N N . GLY D 2 29 ? 35.269 69.565 39.676 1.00 17.40 705 GLY E N 1
ATOM 7255 C CA . GLY D 2 29 ? 34.194 68.628 39.345 1.00 17.59 705 GLY E CA 1
ATOM 7256 C C . GLY D 2 29 ? 33.945 67.542 40.377 1.00 17.70 705 GLY E C 1
ATOM 7257 O O . GLY D 2 29 ? 34.700 67.423 41.344 1.00 17.86 705 GLY E O 1
ATOM 7258 N N . PRO D 2 30 ? 32.864 66.756 40.189 1.00 17.87 706 PRO E N 1
ATOM 7259 C CA . PRO D 2 30 ? 32.600 65.564 41.002 1.00 17.72 706 PRO E CA 1
ATOM 7260 C C . PRO D 2 30 ? 33.737 64.542 40.951 1.00 17.80 706 PRO E C 1
ATOM 7261 O O . PRO D 2 30 ? 34.532 64.541 40.011 1.00 18.11 706 PRO E O 1
ATOM 7265 N N . ALA D 2 31 ? 33.814 63.689 41.972 1.00 17.69 707 ALA E N 1
ATOM 7266 C CA . ALA D 2 31 ? 34.920 62.737 42.106 1.00 17.22 707 ALA E CA 1
ATOM 7267 C C . ALA D 2 31 ? 34.821 61.604 41.087 1.00 17.14 707 ALA E C 1
ATOM 7268 O O . ALA D 2 31 ? 33.720 61.120 40.780 1.00 16.84 707 ALA E O 1
ATOM 7270 N N . LEU D 2 32 ? 35.981 61.212 40.555 1.00 16.99 708 LEU E N 1
ATOM 7271 C CA . LEU D 2 32 ? 36.117 60.068 39.660 1.00 17.08 708 LEU E CA 1
ATOM 7272 C C . LEU D 2 32 ? 36.376 58.804 40.477 1.00 17.30 708 LEU E C 1
ATOM 7273 O O . LEU D 2 32 ? 36.759 58.887 41.643 1.00 17.38 708 LEU E O 1
ATOM 7278 N N . SER D 2 33 ? 36.166 57.637 39.870 1.00 17.39 709 SER E N 1
ATOM 7279 C CA . SER D 2 33 ? 36.577 56.379 40.490 1.00 17.49 709 SER E CA 1
ATOM 7280 C C . SER D 2 33 ? 38.040 56.135 40.142 1.00 17.53 709 SER E C 1
ATOM 7281 O O . SER D 2 33 ? 38.607 56.847 39.317 1.00 17.28 709 SER E O 1
ATOM 7284 N N . ILE D 2 34 ? 38.649 55.133 40.764 1.00 17.51 710 ILE E N 1
ATOM 7285 C CA . ILE D 2 34 ? 40.028 54.767 40.442 1.00 17.63 710 ILE E CA 1
ATOM 7286 C C . ILE D 2 34 ? 40.113 54.266 38.990 1.00 17.72 710 ILE E C 1
ATOM 7287 O O . ILE D 2 34 ? 41.120 54.469 38.309 1.00 17.94 710 ILE E O 1
ATOM 7292 N N . ASN D 2 35 ? 39.040 53.636 38.515 1.00 17.84 711 ASN E N 1
ATOM 7293 C CA . ASN D 2 35 ? 38.978 53.131 37.140 1.00 17.76 711 ASN E CA 1
ATOM 7294 C C . ASN D 2 35 ? 38.823 54.217 36.062 1.00 17.68 711 ASN E C 1
ATOM 7295 O O . ASN D 2 35 ? 39.300 54.034 34.941 1.00 18.14 711 ASN E O 1
ATOM 7300 N N . GLU D 2 36 ? 38.157 55.327 36.393 1.00 17.21 712 GLU E N 1
ATOM 7301 C CA . GLU D 2 36 ? 38.035 56.473 35.474 1.00 17.07 712 GLU E CA 1
ATOM 7302 C C . GLU D 2 36 ? 39.337 57.281 35.396 1.00 16.43 712 GLU E C 1
ATOM 7303 O O . GLU D 2 36 ? 39.531 58.119 34.509 1.00 16.01 712 GLU E O 1
ATOM 7309 N N . LEU D 2 37 ? 40.222 57.021 36.347 1.00 15.96 713 LEU E N 1
ATOM 7310 C CA . LEU D 2 37 ? 41.393 57.837 36.567 1.00 15.70 713 LEU E CA 1
ATOM 7311 C C . LEU D 2 37 ? 42.400 57.734 35.426 1.00 15.36 713 LEU E C 1
ATOM 7312 O O . LEU D 2 37 ? 43.098 58.694 35.109 1.00 15.79 713 LEU E O 1
ATOM 7317 N N . SER D 2 38 ? 42.475 56.572 34.804 1.00 15.08 714 SER E N 1
ATOM 7318 C CA . SER D 2 38 ? 43.360 56.367 33.655 1.00 15.07 714 SER E CA 1
ATOM 7319 C C . SER D 2 38 ? 42.969 57.182 32.410 1.00 15.14 714 SER E C 1
ATOM 7320 O O . SER D 2 38 ? 43.786 57.349 31.504 1.00 15.20 714 SER E O 1
ATOM 7323 N N . ASN D 2 39 ? 41.721 57.652 32.353 1.00 14.75 715 ASN E N 1
ATOM 7324 C CA . ASN D 2 39 ? 41.262 58.523 31.276 1.00 14.49 715 ASN E CA 1
ATOM 7325 C C . ASN D 2 39 ? 41.456 60.014 31.557 1.00 14.31 715 ASN E C 1
ATOM 7326 O O . ASN D 2 39 ? 41.150 60.834 30.701 1.00 14.77 715 ASN E O 1
ATOM 7331 N N . LEU D 2 40 ? 41.939 60.376 32.742 1.00 13.75 716 LEU E N 1
ATOM 7332 C CA . LEU D 2 40 ? 42.217 61.771 33.038 1.00 13.51 716 LEU E CA 1
ATOM 7333 C C . LEU D 2 40 ? 43.285 62.271 32.082 1.00 13.41 716 LEU E C 1
ATOM 7334 O O . LEU D 2 40 ? 44.309 61.617 31.890 1.00 13.48 716 LEU E O 1
ATOM 7339 N N . ALA D 2 41 ? 43.049 63.440 31.500 1.00 13.61 717 ALA E N 1
ATOM 7340 C CA . ALA D 2 41 ? 43.982 64.047 30.551 1.00 13.81 717 ALA E CA 1
ATOM 7341 C C . ALA D 2 41 ? 45.339 64.319 31.205 1.00 13.50 717 ALA E C 1
ATOM 7342 O O . ALA D 2 41 ? 45.411 64.637 32.380 1.00 14.44 717 ALA E O 1
ATOM 7344 N N . LYS D 2 42 ? 46.424 64.141 30.473 1.00 13.88 718 LYS E N 1
ATOM 7345 C CA . LYS D 2 42 ? 47.737 64.489 31.002 1.00 13.59 718 LYS E CA 1
ATOM 7346 C C . LYS D 2 42 ? 47.681 65.994 31.222 1.00 13.88 718 LYS E C 1
ATOM 7347 O O . LYS D 2 42 ? 47.166 66.713 30.395 1.00 14.07 718 LYS E O 1
ATOM 7353 N N . GLY D 2 43 ? 48.153 66.457 32.369 1.00 14.06 719 GLY E N 1
ATOM 7354 C CA . GLY D 2 43 ? 48.181 67.878 32.663 1.00 13.95 719 GLY E CA 1
ATOM 7355 C C . GLY D 2 43 ? 46.959 68.458 33.376 1.00 13.85 719 GLY E C 1
ATOM 7356 O O . GLY D 2 43 ? 47.049 69.565 33.865 1.00 13.53 719 GLY E O 1
ATOM 7357 N N . GLU D 2 44 ? 45.836 67.737 33.441 1.00 13.70 720 GLU E N 1
ATOM 7358 C CA . GLU D 2 44 ? 44.647 68.248 34.122 1.00 14.23 720 GLU E CA 1
ATOM 7359 C C . GLU D 2 44 ? 44.550 67.678 35.544 1.00 13.75 720 GLU E C 1
ATOM 7360 O O . GLU D 2 44 ? 45.192 66.685 35.877 1.00 13.69 720 GLU E O 1
ATOM 7366 N N . LYS D 2 45 ? 43.740 68.315 36.376 1.00 13.05 721 LYS E N 1
ATOM 7367 C CA . LYS D 2 45 ? 43.571 67.875 37.757 1.00 12.71 721 LYS E CA 1
ATOM 7368 C C . LYS D 2 45 ? 42.156 67.371 37.960 1.00 11.86 721 LYS E C 1
ATOM 7369 O O . LYS D 2 45 ? 41.240 67.806 37.294 1.00 11.29 721 LYS E O 1
ATOM 7375 N N . ALA D 2 46 ? 41.989 66.427 38.870 1.00 11.68 722 ALA E N 1
ATOM 7376 C CA . ALA D 2 46 ? 40.689 65.845 39.089 1.00 12.05 722 ALA E CA 1
ATOM 7377 C C . ALA D 2 46 ? 40.551 65.275 40.495 1.00 12.01 722 ALA E C 1
ATOM 7378 O O . ALA D 2 46 ? 41.527 64.927 41.124 1.00 11.92 722 ALA E O 1
ATOM 7380 N N . ASN D 2 47 ? 39.317 65.201 40.984 1.00 12.42 723 ASN E N 1
ATOM 7381 C CA . ASN D 2 47 ? 39.051 64.570 42.277 1.00 12.55 723 ASN E CA 1
ATOM 7382 C C . ASN D 2 47 ? 38.806 63.077 42.067 1.00 12.90 723 ASN E C 1
ATOM 7383 O O . ASN D 2 47 ? 38.134 62.700 41.103 1.00 12.08 723 ASN E O 1
ATOM 7388 N N . VAL D 2 48 ? 39.405 62.241 42.925 1.00 13.23 724 VAL E N 1
ATOM 7389 C CA . VAL D 2 48 ? 39.141 60.786 42.947 1.00 13.38 724 VAL E CA 1
ATOM 7390 C C . VAL D 2 48 ? 38.729 60.337 44.329 1.00 13.28 724 VAL E C 1
ATOM 7391 O O . VAL D 2 48 ? 39.237 60.851 45.312 1.00 13.17 724 VAL E O 1
ATOM 7395 N N . LEU D 2 49 ? 37.843 59.348 44.389 1.00 13.68 725 LEU E N 1
ATOM 7396 C CA . LEU D 2 49 ? 37.543 58.654 45.639 1.00 14.11 725 LEU E CA 1
ATOM 7397 C C . LEU D 2 49 ? 38.627 57.592 45.853 1.00 14.49 725 LEU E C 1
ATOM 7398 O O . LEU D 2 49 ? 38.743 56.642 45.067 1.00 14.65 725 LEU E O 1
ATOM 7403 N N . ILE D 2 50 ? 39.438 57.789 46.893 1.00 14.86 726 ILE E N 1
ATOM 7404 C CA . ILE D 2 50 ? 40.523 56.873 47.247 1.00 15.28 726 ILE E CA 1
ATOM 7405 C C . ILE D 2 50 ? 40.017 55.829 48.236 1.00 15.44 726 ILE E C 1
ATOM 7406 O O . ILE D 2 50 ? 40.699 54.842 48.506 1.00 15.46 726 ILE E O 1
ATOM 7411 N N . GLY D 2 51 ? 38.811 56.047 48.756 1.00 15.76 727 GLY E N 1
ATOM 7412 C CA . GLY D 2 51 ? 38.208 55.159 49.735 1.00 16.09 727 GLY E CA 1
ATOM 7413 C C . GLY D 2 51 ? 37.137 55.870 50.544 1.00 16.39 727 GLY E C 1
ATOM 7414 O O . GLY D 2 51 ? 36.935 57.076 50.394 1.00 16.62 727 GLY E O 1
ATOM 7415 N N . GLN D 2 52 ? 36.451 55.106 51.390 1.00 16.55 728 GLN E N 1
ATOM 7416 C CA . GLN D 2 52 ? 35.432 55.618 52.324 1.00 16.81 728 GLN E CA 1
ATOM 7417 C C . GLN D 2 52 ? 34.849 57.006 51.948 1.00 16.89 728 GLN E C 1
ATOM 7418 O O . GLN D 2 52 ? 34.212 57.135 50.895 1.00 17.06 728 GLN E O 1
ATOM 7424 N N . GLY D 2 53 ? 35.041 58.022 52.796 1.00 16.75 729 GLY E N 1
ATOM 7425 C CA . GLY D 2 53 ? 34.657 59.397 52.473 1.00 16.39 729 GLY E CA 1
ATOM 7426 C C . GLY D 2 53 ? 35.879 60.231 52.126 1.00 16.33 729 GLY E C 1
ATOM 7427 O O . GLY D 2 53 ? 35.883 61.450 52.329 1.00 16.73 729 GLY E O 1
ATOM 7428 N N . ASP D 2 54 ? 36.910 59.575 51.586 1.00 15.80 730 ASP E N 1
ATOM 7429 C CA . ASP D 2 54 ? 38.210 60.198 51.344 1.00 15.04 730 ASP E CA 1
ATOM 7430 C C . ASP D 2 54 ? 38.379 60.520 49.844 1.00 14.40 730 ASP E C 1
ATOM 7431 O O . ASP D 2 54 ? 38.726 59.660 49.036 1.00 13.91 730 ASP E O 1
ATOM 7436 N N . VAL D 2 55 ? 38.098 61.774 49.495 1.00 13.61 731 VAL E N 1
ATOM 7437 C CA . VAL D 2 55 ? 38.229 62.285 48.145 1.00 12.88 731 VAL E CA 1
ATOM 7438 C C . VAL D 2 55 ? 39.434 63.217 48.113 1.00 12.47 731 VAL E C 1
ATOM 7439 O O . VAL D 2 55 ? 39.616 64.032 49.015 1.00 12.15 731 VAL E O 1
ATOM 7443 N N . VAL D 2 56 ? 40.244 63.085 47.063 1.00 12.17 732 VAL E N 1
ATOM 7444 C CA . VAL D 2 56 ? 41.589 63.669 46.989 1.00 11.72 732 VAL E CA 1
ATOM 7445 C C . VAL D 2 56 ? 41.811 64.230 45.587 1.00 11.28 732 VAL E C 1
ATOM 7446 O O . VAL D 2 56 ? 41.296 63.669 44.630 1.00 11.63 732 VAL E O 1
ATOM 7450 N N . LEU D 2 57 ? 42.555 65.329 45.460 1.00 10.87 733 LEU E N 1
ATOM 7451 C CA . LEU D 2 57 ? 42.868 65.923 44.150 1.00 10.76 733 LEU E CA 1
ATOM 7452 C C . LEU D 2 57 ? 44.229 65.428 43.675 1.00 10.87 733 LEU E C 1
ATOM 7453 O O . LEU D 2 57 ? 45.215 65.460 44.439 1.00 10.49 733 LEU E O 1
ATOM 7458 N N . VAL D 2 58 ? 44.258 64.975 42.418 1.00 10.01 734 VAL E N 1
ATOM 7459 C CA . VAL D 2 58 ? 45.433 64.369 41.799 1.00 10.01 734 VAL E CA 1
ATOM 7460 C C . VAL D 2 58 ? 45.658 64.943 40.409 1.00 9.81 734 VAL E C 1
ATOM 7461 O O . VAL D 2 58 ? 44.780 65.612 39.828 1.00 9.72 734 VAL E O 1
ATOM 7465 N N . MET D 2 59 ? 46.861 64.712 39.907 1.00 9.64 735 MET E N 1
ATOM 7466 C CA . MET D 2 59 ? 47.190 64.890 38.494 1.00 9.28 735 MET E CA 1
ATOM 7467 C C . MET D 2 59 ? 48.158 63.769 38.139 1.00 8.67 735 MET E C 1
ATOM 7468 O O . MET D 2 59 ? 48.772 63.187 39.027 1.00 7.36 735 MET E O 1
ATOM 7473 N N . LYS D 2 60 ? 48.276 63.449 36.848 1.00 8.81 736 LYS E N 1
ATOM 7474 C CA . LYS D 2 60 ? 49.228 62.437 36.399 1.00 8.18 736 LYS E CA 1
ATOM 7475 C C . LYS D 2 60 ? 50.657 62.940 36.518 1.00 8.29 736 LYS E C 1
ATOM 7476 O O . LYS D 2 60 ? 50.932 64.100 36.266 1.00 8.59 736 LYS E O 1
ATOM 7482 N N . ARG D 2 61 ? 51.574 62.042 36.878 1.00 9.11 737 ARG E N 1
ATOM 7483 C CA . ARG D 2 61 ? 53.003 62.340 36.888 1.00 8.87 737 ARG E CA 1
ATOM 7484 C C . ARG D 2 61 ? 53.609 62.529 35.503 1.00 9.69 737 ARG E C 1
ATOM 7485 O O . ARG D 2 61 ? 54.612 63.259 35.331 1.00 10.35 737 ARG E O 1
ATOM 7493 N N . LYS D 2 62 ? 53.025 61.841 34.520 1.00 10.46 738 LYS E N 1
ATOM 7494 C CA . LYS D 2 62 ? 53.431 61.968 33.114 1.00 9.82 738 LYS E CA 1
ATOM 7495 C C . LYS D 2 62 ? 52.779 63.186 32.481 1.00 10.28 738 LYS E C 1
ATOM 7496 O O . LYS D 2 62 ? 51.555 63.318 32.460 1.00 10.46 738 LYS E O 1
ATOM 7502 N N . ARG D 2 63 ? 53.610 64.100 32.000 1.00 10.07 739 ARG E N 1
ATOM 7503 C CA . ARG D 2 63 ? 53.133 65.402 31.551 1.00 9.64 739 ARG E CA 1
ATOM 7504 C C . ARG D 2 63 ? 53.502 65.660 30.100 1.00 9.68 739 ARG E C 1
ATOM 7505 O O . ARG D 2 63 ? 54.649 65.488 29.701 1.00 9.06 739 ARG E O 1
ATOM 7513 N N . ASP D 2 64 ? 52.512 66.058 29.318 1.00 10.48 740 ASP E N 1
ATOM 7514 C CA . ASP D 2 64 ? 52.679 66.451 27.914 1.00 11.37 740 ASP E CA 1
ATOM 7515 C C . ASP D 2 64 ? 53.359 67.823 27.799 1.00 11.19 740 ASP E C 1
ATOM 7516 O O . ASP D 2 64 ? 53.484 68.536 28.772 1.00 10.59 740 ASP E O 1
ATOM 7521 N N . SER D 2 65 ? 53.778 68.178 26.584 1.00 11.55 741 SER E N 1
ATOM 7522 C CA . SER D 2 65 ? 54.282 69.526 26.252 1.00 11.72 741 SER E CA 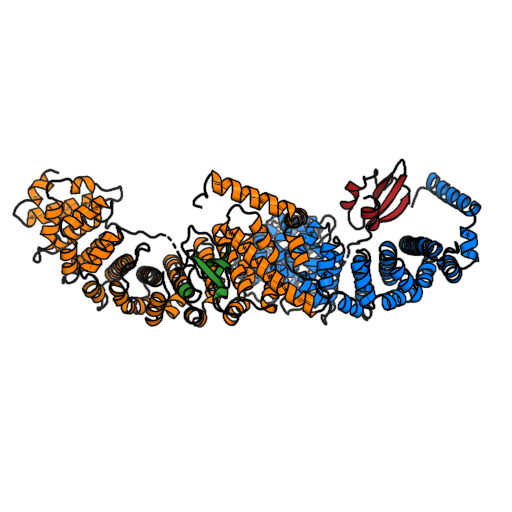1
ATOM 7523 C C . SER D 2 65 ? 53.152 70.549 26.085 1.00 11.80 741 SER E C 1
ATOM 7524 O O . SER D 2 65 ? 52.821 71.299 27.008 1.00 12.81 741 SER E O 1
ATOM 7527 N N . THR D 2 73 ? 57.247 77.677 16.676 1.00 43.76 749 THR E N 1
ATOM 7528 C CA . THR D 2 73 ? 57.513 77.852 15.249 1.00 43.56 749 THR E CA 1
ATOM 7529 C C . THR D 2 73 ? 56.492 78.768 14.561 1.00 43.58 749 THR E C 1
ATOM 7530 O O . THR D 2 73 ? 55.482 79.143 15.169 1.00 43.44 749 THR E O 1
ATOM 7534 N N . ALA D 2 74 ? 56.771 79.123 13.299 1.00 43.17 750 ALA E N 1
ATOM 7535 C CA . ALA D 2 74 ? 55.914 80.031 12.522 1.00 42.68 750 ALA E CA 1
ATOM 7536 C C . ALA D 2 74 ? 54.642 79.331 12.048 1.00 42.40 750 ALA E C 1
ATOM 7537 O O . ALA D 2 74 ? 54.707 78.322 11.342 1.00 42.87 750 ALA E O 1
ATOM 7539 N N . THR D 2 75 ? 53.490 79.879 12.424 1.00 41.66 751 THR E N 1
ATOM 7540 C CA . THR D 2 75 ? 52.201 79.326 12.003 1.00 41.09 751 THR E CA 1
ATOM 7541 C C . THR D 2 75 ? 51.832 79.667 10.547 1.00 40.44 751 THR E C 1
ATOM 7542 O O . THR D 2 75 ? 51.147 78.891 9.888 1.00 40.28 751 THR E O 1
ATOM 7546 N N . LYS D 2 76 ? 52.275 80.824 10.059 1.00 39.69 752 LYS E N 1
ATOM 7547 C CA . LYS D 2 76 ? 52.032 81.228 8.677 1.00 39.18 752 LYS E CA 1
ATOM 7548 C C . LYS D 2 76 ? 53.297 81.752 8.023 1.00 38.84 752 LYS E C 1
ATOM 7549 O O . LYS D 2 76 ? 54.234 82.164 8.704 1.00 38.55 752 LYS E O 1
ATOM 7555 N N . ARG D 2 77 ? 53.315 81.729 6.692 1.00 38.65 753 ARG E N 1
ATOM 7556 C CA . ARG D 2 77 ? 54.466 82.196 5.919 1.00 38.71 753 ARG E CA 1
ATOM 7557 C C . ARG D 2 77 ? 54.014 82.957 4.674 1.00 38.65 753 ARG E C 1
ATOM 7558 O O . ARG D 2 77 ? 53.038 82.575 4.024 1.00 38.53 753 ARG E O 1
ATOM 7566 N N . ILE D 2 78 ? 54.730 84.034 4.355 1.00 38.61 754 ILE E N 1
ATOM 7567 C CA . ILE D 2 78 ? 54.430 84.863 3.185 1.00 38.59 754 ILE E CA 1
ATOM 7568 C C . ILE D 2 78 ? 55.526 84.665 2.141 1.00 38.56 754 ILE E C 1
ATOM 7569 O O . ILE D 2 78 ? 56.707 84.547 2.482 1.00 38.34 754 ILE E O 1
ATOM 7574 N N . ARG D 2 79 ? 55.134 84.603 0.873 1.00 38.65 755 ARG E N 1
ATOM 7575 C CA . ARG D 2 79 ? 56.105 84.472 -0.203 1.00 38.83 755 ARG E CA 1
ATOM 7576 C C . ARG D 2 79 ? 56.497 85.858 -0.689 1.00 38.87 755 ARG E C 1
ATOM 7577 O O . ARG D 2 79 ? 55.634 86.701 -0.922 1.00 38.66 755 ARG E O 1
ATOM 7585 N N . MET D 2 80 ? 57.802 86.076 -0.840 1.00 39.16 756 MET E N 1
ATOM 7586 C CA . MET D 2 80 ? 58.344 87.360 -1.278 1.00 39.55 756 MET E CA 1
ATOM 7587 C C . MET D 2 80 ? 59.261 87.188 -2.489 1.00 39.61 756 MET E C 1
ATOM 7588 O O . MET D 2 80 ? 59.610 86.064 -2.854 1.00 39.77 756 MET E O 1
ATOM 7593 N N . ALA D 2 81 ? 59.637 88.305 -3.111 1.00 39.66 757 ALA E N 1
ATOM 7594 C CA . ALA D 2 81 ? 60.511 88.285 -4.287 1.00 39.77 757 ALA E CA 1
ATOM 7595 C C . ALA D 2 81 ? 61.977 88.392 -3.868 1.00 39.90 757 ALA E C 1
ATOM 7596 O O . ALA D 2 81 ? 62.843 88.738 -4.675 1.00 40.19 757 ALA E O 1
#

Organism: Homo sapiens (NCBI:txid9606)

InterPro domains:
  IPR000225 Armadillo [PF00514] (115-156)
  IPR000225 Armadillo [PF00514] (159-197)
  IPR000225 Armadillo [PF00514] (202-241)
  IPR000225 Armadillo [PF00514] (252-283)
  IPR000225 Armadillo [PF00514] (286-324)
  IPR000225 Armadillo [PF00514] (330-367)
  IPR000225 Armadillo [PF00514] (369-408)
  IPR000225 Armadillo [PF00514] (412-451)
  IPR000225 Armadillo [PS50176] (126-169)
  IPR000225 Armadillo [PS50176] (169-197)
  IPR000225 Armadillo [PS50176] (211-239)
  IPR000225 Armadillo [PS50176] (338-369)
  IPR000225 Armadillo [SM00185] (114-156)
  IPR000225 Armadillo [SM00185] (158-198)
  IPR000225 Armadillo [SM00185] (200-241)
  IPR000225 Armadillo [SM00185] (244-283)
  IPR000225 Armadillo [SM00185] (285-325)
  IPR000225 Armadillo [SM00185] (327-367)
  IPR000225 Armadillo [SM00185] (369-409)
  IPR000225 Armadillo [SM00185] (412-452)

Radius of gyration: 38.56 Å; Cα contacts (8 Å, |Δi|>4): 1535; chains: 4; bounding box: 59×91×126 Å

GO terms:
  GO:0005515 protein binding (F, IPI)
  GO:0061608 nuclear import signal receptor activity (F, IDA)
  GO:0005654 nucleoplasm (C, IDA)
  GO:0005829 cytosol (C, IDA)
  GO:0006607 NLS-bearing protein import into nucleus (P, IDA)
  GO:0005634 nucleus (C, EXP)
  GO:0005737 cytoplasm (C, EXP)
  GO:0008139 nuclear localization sequence binding (F, TAS)
  GO:0005737 cytoplasm (C, TAS)
  GO:0005643 nuclear pore (C, TAS)
  GO:0000018 regulation of DNA recombination (P, TAS)
  GO:0006607 NLS-bearing protein import into nucleus (P, TAS)
  GO:0005654 nucleoplasm (C, TAS)
  GO:0005829 cytosol (C, TAS)

Nearest PDB structures (foldseek):
  3tj3-assembly2_B  TM=9.312E-01  e=1.629E-49  Homo sapiens
  7rht-assembly1_A  TM=9.403E-01  e=8.541E-46  Homo sapiens
  4bqk-assembly1_A  TM=9.277E-01  e=5.013E-36  Oryza sativa
  3fey-assembly1_C  TM=9.150E-01  e=2.697E-31  Homo sapiens
  3fex-assembly3_C  TM=9.232E-01  e=1.797E-29  Homo sapiens

B-factor: mean 21.95, std 11.76, range [2.0, 76.62]